Protein AF-A0A6B8MA06-F1 (afdb_monomer_lite)

Secondary structure (DSSP, 8-state):
---SEEEEEEEEE-TTS-EEEEEEEEETTS-EEEEEEEEE-TTS-EEEEEEESSSSSS-SEEEEEEE-TTS-EEEEEEEE-TTS-EEEEEEEEE-TTSSEEEEEEEEEEEEEEEEESSSEEEEEEEEEEEEEEEEEEEEE-TTS-EEEEEEEEESSTTSEEEEEEEEEE-TTSSEEEEEEEEEETTEEEEEEEEEEEEE-TTS-EEEEEEEE-S-----SSSS--SEEEEEEEEE-TTSSEEEEEEESSSSSS-SEEEEEEE-TTS-EEEEEEEE-TTS-EEEEEEEEE-TTS-EEEEEEESSSSSS--EEEEEEE-TTS-EEEEEEEE-TTSSEEEEEEEEE-TTSSEEEEEEESSSSSS--EEEEEEEEE-TTS-EEEEEEEEETTS-EEEEEEEEE-TTSSEEEEEEESSS--S--EEEEEEEEE-TTS-EEEEEEEE-TTS-EEEEEEEEE-TTSSEEEEEEESSSSSS-SEEEEEEE-TTS-EEEEEEETTS-EEEEEE-TTS-EEEEEETTS-EEEEEE-TTSS--EEEEEE-TT--EEEEEEE-B-TT-EEEEEEEESS-EEEEEEEHHHHHHHHHHHHHHHHHHHSSPPPHHHHHTGGGGB-TTT--B-HHHHHHHHHHSHHHHHHH-S--HHHHHHHHHHHHHSSPPPHHHHHHHHHHHHHTSS-HHHHHHHHHT-HHHHHH--PPP-BTTTSS-TTS--S--B--HHHHHHHHHHHHHHHHSSPPPHHHHHHHHHHHHTTS--HHHHHHHHHSPEEETTTTEEEPPHHHHHH-S--HHHHHHHHHHHHHSSPPPHHHHHHHHHHHHTTSS-HHHHHHHHHHSHHHHHHHHHHHSEEEE-SS-EEE--TT-EEEEESSS-EEE--TT-EEEEESS-TTSPPEEEE-SSEEEEE-TT-EEEEESSSEEEEE-TT-EEEEESSS-EEE-SS-EEEEEE-SSEEEESSS-EEEE-TT--EEE-SSS-EEE-

InterPro domains:
  IPR025282 Domain of unknown function DUF4214 [PF13946] (622-689)
  IPR025282 Domain of unknown function DUF4214 [PF13946] (776-836)
  IPR038255 Phycobilisome linker domain superfamily [G3DSA:1.10.3130.20] (574-691)
  IPR038255 Phycobilisome linker domain superfamily [G3DSA:1.10.3130.20] (710-843)

Radius of gyration: 33.97 Å; chains: 1; bounding box: 90×80×98 Å

Organism: NCBI:txid134

Foldseek 3Di:
DQDQKDWDWDWDQDPQRWIKIKIWIAGSVGQTQKIWIWTAGNVRQKIKIFIPHRSPPDTQKIWIWGQDPQRKIWIKIFGADPVRHGAKIWIWIAGNVRQKIKIFIWGWDWDWDFDPPVHTDTDIDIDTFRQKMWMWGWDADPQQKIWIKIWMAGTDPVHHTQKIWIWTAGNVRQKIKIFIFHDFPPDTDTKMWIWGWDQDPQQKIKIKIWMFGPDPDPDDDDADHRTQKMWIWIQDNVSFKIWIFIGQGRRPDTQKIKIWGADPQRKIKMKIWGFWLVRQTQKIKIWIAGNVSQWIKMWMDHRRPPDTFKIKIKGADPLQKIWMKIWGADPVRQTQKIWIWIAGNVRQKIKIFIGQRRQFAGQKIWIWGWDQDPQQKIWIKIFIAGSQQQTQKIKIWIADNVRFKIKIAIGRQRLFDTHKIWIWGWDQDSSQKIKIKIFIADPVRQGQKIWIWIAHNSRFKIKIFIGHLSPPDTQWIWIWGLRSLRWIWIWIAGPVRKIWIWIADNVRFKIWIAIPQQKIKIKGADPPPQRWIKIFIAGNVRHTAKIWTWDQDPQQWTQIWIDGPPDTDTATGHNVLLVVLLLLLQLLCQLQQVDGDDPVSSSHQCRQQDRSTRDGNLLVSNVVSCVDPQNCFAANDDFQLRLQQSSCCRQQVAGAALVRSLVSLVCCVVVVADSSNSSSCSSPRPNSVPPNDDRAQWPPVSGDPPDGHHTAHSRLVVQLLLQQLLCLLLQVDGDDPVSSVVRSCCRNVVVADSLRSLCQQQDFDADVVVGDTHGHVSCVRVNDDQQLVLQQSSCCSQQVDGDDPVSSVSSNVCCVVVSADSSSSSSSSSRHPNSSNNSSVPSFAEAEDELEEAEDDALHEYEYAYANYEYEYEANYGYEYENQFQPGHEYEYEYESEEYRYEARGHYEYEYEHYEYEYDAAHAYEYAEEQYEYRDELYEYEDPYYENAEYTYAQYEYEYDPPYDYHYDDDHYHYHD

Structure (mmCIF, N/CA/C/O backbone):
data_AF-A0A6B8MA06-F1
#
_entry.id   AF-A0A6B8MA06-F1
#
loop_
_atom_site.group_PDB
_atom_site.id
_atom_site.type_symbol
_atom_site.label_atom_id
_atom_site.label_alt_id
_atom_site.label_comp_id
_atom_site.label_asym_id
_atom_site.label_entity_id
_atom_site.label_seq_id
_atom_site.pdbx_PDB_ins_code
_atom_site.Cartn_x
_atom_site.Cartn_y
_atom_site.Cartn_z
_atom_site.occupancy
_atom_site.B_iso_or_equiv
_atom_site.auth_seq_id
_atom_site.auth_comp_id
_atom_site.auth_asym_id
_atom_site.auth_atom_id
_atom_site.pdbx_PD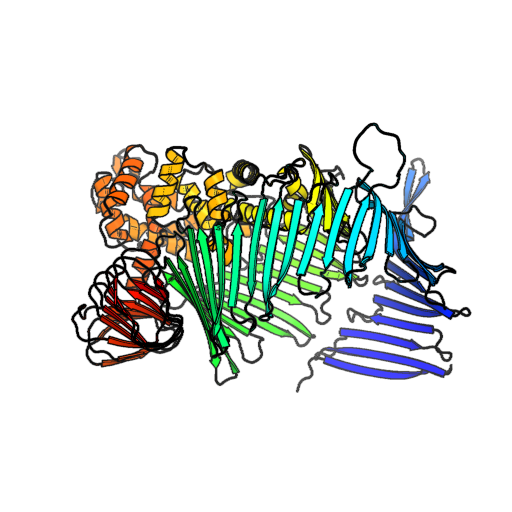B_model_num
ATOM 1 N N . MET A 1 1 ? -25.734 -9.879 -31.716 1.00 36.94 1 MET A N 1
ATOM 2 C CA . MET A 1 1 ? -24.297 -9.639 -31.509 1.00 36.94 1 MET A CA 1
ATOM 3 C C . MET A 1 1 ? -23.969 -8.418 -32.332 1.00 36.94 1 MET A C 1
ATOM 5 O O . MET A 1 1 ? -23.799 -8.545 -33.536 1.00 36.94 1 MET A O 1
ATOM 9 N N . GLU A 1 2 ? -24.054 -7.242 -31.720 1.00 45.06 2 GLU A N 1
ATOM 10 C CA . GLU A 1 2 ? -23.326 -6.086 -32.239 1.00 45.06 2 GLU A CA 1
ATOM 11 C C . GLU A 1 2 ? -21.873 -6.311 -31.821 1.00 45.06 2 GLU A C 1
ATOM 13 O O . GLU A 1 2 ? -21.611 -6.677 -30.675 1.00 45.06 2 GLU A O 1
ATOM 18 N N . TRP A 1 3 ? -20.967 -6.272 -32.791 1.00 53.50 3 TRP A N 1
ATOM 19 C CA . TRP A 1 3 ? -19.540 -6.449 -32.556 1.00 53.50 3 TRP A CA 1
ATOM 20 C C . TRP A 1 3 ? -18.981 -5.099 -32.104 1.00 53.50 3 TRP A C 1
ATOM 22 O O . TRP A 1 3 ? -19.229 -4.102 -32.777 1.00 53.50 3 TRP A O 1
ATOM 32 N N . ASP A 1 4 ? -18.268 -5.066 -30.979 1.00 67.19 4 ASP A N 1
ATOM 33 C CA . ASP A 1 4 ? -17.640 -3.847 -30.436 1.00 67.19 4 ASP A CA 1
ATOM 34 C C . ASP A 1 4 ? -16.501 -3.347 -31.352 1.00 67.19 4 ASP A C 1
ATOM 36 O O . ASP A 1 4 ? -16.313 -2.154 -31.585 1.00 67.19 4 ASP A O 1
ATOM 40 N N . THR A 1 5 ? -15.810 -4.288 -32.000 1.00 79.88 5 THR A N 1
ATOM 41 C CA . THR A 1 5 ? -14.768 -4.023 -32.992 1.00 79.88 5 THR A CA 1
ATOM 42 C C . THR A 1 5 ? -14.942 -4.894 -34.231 1.00 79.88 5 THR A C 1
ATOM 44 O O . THR A 1 5 ? -15.404 -6.036 -34.168 1.00 79.88 5 THR A O 1
ATOM 47 N N . THR A 1 6 ? -14.567 -4.351 -35.389 1.00 87.19 6 THR A N 1
ATOM 48 C CA . THR A 1 6 ? -14.429 -5.109 -36.637 1.00 87.19 6 THR A CA 1
ATOM 49 C C . THR A 1 6 ? -13.003 -4.983 -37.151 1.00 87.19 6 THR A C 1
ATOM 51 O O . THR A 1 6 ? -12.577 -3.901 -37.546 1.00 87.19 6 THR A O 1
ATOM 54 N N . THR A 1 7 ? -12.294 -6.108 -37.206 1.00 91.62 7 THR A N 1
ATOM 55 C CA . THR A 1 7 ? -10.965 -6.197 -37.816 1.00 91.62 7 THR A CA 1
ATOM 56 C C . THR A 1 7 ? -11.088 -6.576 -39.283 1.00 91.62 7 THR A C 1
ATOM 58 O O . THR A 1 7 ? -11.704 -7.587 -39.638 1.00 91.62 7 THR A O 1
ATOM 61 N N . THR A 1 8 ? -10.454 -5.800 -40.153 1.00 93.19 8 THR A N 1
ATOM 62 C CA . THR A 1 8 ? -10.209 -6.185 -41.544 1.00 93.19 8 THR A CA 1
ATOM 63 C C . THR A 1 8 ? -8.740 -6.535 -41.717 1.00 93.19 8 THR A C 1
ATOM 65 O O . THR A 1 8 ? -7.876 -5.743 -41.368 1.00 93.19 8 THR A O 1
ATOM 68 N N . ASP A 1 9 ? -8.455 -7.724 -42.250 1.00 96.06 9 ASP A N 1
ATOM 69 C CA . ASP A 1 9 ? -7.098 -8.187 -42.550 1.00 96.06 9 ASP A CA 1
ATOM 70 C C . ASP A 1 9 ? -7.011 -8.529 -44.036 1.00 96.06 9 ASP A C 1
ATOM 72 O O . ASP A 1 9 ? -7.582 -9.513 -44.516 1.00 96.06 9 ASP A O 1
ATOM 76 N N . VAL A 1 10 ? -6.345 -7.659 -44.788 1.00 96.19 10 VAL A N 1
ATOM 77 C CA . VAL A 1 10 ? -6.237 -7.752 -46.240 1.00 96.19 10 VAL A CA 1
ATOM 78 C C . VAL A 1 10 ? -4.785 -7.977 -46.614 1.00 96.19 10 VAL A C 1
ATOM 80 O O . VAL A 1 10 ? -3.941 -7.109 -46.410 1.00 96.19 10 VAL A O 1
ATOM 83 N N . SER A 1 11 ? -4.505 -9.125 -47.225 1.00 94.50 11 SER A N 1
ATOM 84 C CA . SER A 1 11 ? -3.195 -9.439 -47.796 1.00 94.50 11 SER A CA 1
ATOM 85 C C . SER A 1 11 ? -3.230 -9.353 -49.320 1.00 94.50 11 SER A C 1
ATOM 87 O O . SER A 1 11 ? -4.071 -9.977 -49.970 1.00 94.50 11 SER A O 1
ATOM 89 N N . THR A 1 12 ? -2.297 -8.608 -49.903 1.00 95.06 12 THR A N 1
ATOM 90 C CA . THR A 1 12 ? -2.097 -8.480 -51.348 1.00 95.06 12 THR A CA 1
ATOM 91 C C . THR A 1 12 ? -0.685 -8.920 -51.725 1.00 95.06 12 THR A C 1
ATOM 93 O O . THR A 1 12 ? 0.280 -8.666 -51.006 1.00 95.06 12 THR A O 1
ATOM 96 N N . LEU A 1 13 ? -0.556 -9.620 -52.854 1.00 92.56 13 LEU A N 1
ATOM 97 C CA . LEU A 1 13 ? 0.744 -9.962 -53.428 1.00 92.56 13 LEU A CA 1
ATOM 98 C C . LEU A 1 13 ? 1.214 -8.802 -54.312 1.00 92.56 13 LEU A C 1
ATOM 100 O O . LEU A 1 13 ? 0.483 -8.353 -55.198 1.00 92.56 13 LEU A O 1
ATOM 104 N N . ASN A 1 14 ? 2.432 -8.337 -54.076 1.00 88.94 14 ASN A N 1
ATOM 105 C CA . ASN A 1 14 ? 3.042 -7.237 -54.805 1.00 88.94 14 ASN A CA 1
ATOM 106 C C . ASN A 1 14 ? 3.647 -7.732 -56.132 1.00 88.94 14 ASN A C 1
ATOM 108 O O . ASN A 1 14 ? 3.963 -8.911 -56.306 1.00 88.94 14 ASN A O 1
ATOM 112 N N . ALA A 1 15 ? 3.832 -6.821 -57.091 1.00 85.19 15 ALA A N 1
ATOM 113 C CA . ALA A 1 15 ? 4.359 -7.157 -58.419 1.00 85.19 15 ALA A CA 1
ATOM 114 C C . ALA A 1 15 ? 5.816 -7.666 -58.402 1.00 85.19 15 ALA A C 1
ATOM 116 O O . ALA A 1 15 ? 6.243 -8.341 -59.337 1.00 85.19 15 ALA A O 1
ATOM 117 N N . ASP A 1 16 ? 6.569 -7.353 -57.348 1.00 86.44 16 ASP A N 1
ATOM 118 C CA . ASP A 1 16 ? 7.943 -7.800 -57.099 1.00 86.44 16 ASP A CA 1
ATOM 119 C C . ASP A 1 16 ? 8.020 -9.188 -56.427 1.00 86.44 16 ASP A C 1
ATOM 121 O O . ASP A 1 16 ? 9.112 -9.672 -56.137 1.00 86.44 16 ASP A O 1
ATOM 125 N N . GLY A 1 17 ? 6.876 -9.835 -56.175 1.00 86.25 17 GLY A N 1
ATOM 126 C CA . GLY A 1 17 ? 6.787 -11.096 -55.437 1.00 86.25 17 GLY A CA 1
ATOM 127 C C . GLY A 1 17 ? 6.759 -10.936 -53.912 1.00 86.25 17 GLY A C 1
ATOM 128 O O . GLY A 1 17 ? 6.703 -11.946 -53.211 1.00 86.25 17 GLY A O 1
ATOM 129 N N . GLY A 1 18 ? 6.787 -9.700 -53.398 1.00 92.69 18 GLY A N 1
ATOM 130 C CA . GLY A 1 18 ? 6.571 -9.375 -51.988 1.00 92.69 18 GLY A CA 1
ATOM 131 C C . GLY A 1 18 ? 5.094 -9.419 -51.592 1.00 92.69 18 GLY A C 1
ATOM 132 O O . GLY A 1 18 ? 4.229 -9.740 -52.407 1.00 92.69 18 GLY A O 1
ATOM 133 N N . ALA A 1 19 ? 4.779 -9.074 -50.345 1.00 95.44 19 ALA A N 1
ATOM 134 C CA . ALA A 1 19 ? 3.404 -9.053 -49.847 1.00 95.44 19 ALA A CA 1
ATOM 135 C C . ALA A 1 19 ? 3.121 -7.807 -49.006 1.00 95.44 19 ALA A C 1
ATOM 137 O O . ALA A 1 19 ? 3.963 -7.385 -48.218 1.00 95.44 19 ALA A O 1
ATOM 138 N N . THR A 1 20 ? 1.921 -7.250 -49.143 1.00 96.31 20 THR A N 1
ATOM 139 C CA . THR A 1 20 ? 1.416 -6.168 -48.294 1.00 96.31 20 THR A CA 1
ATOM 140 C C . THR A 1 20 ? 0.226 -6.682 -47.501 1.00 96.31 20 THR A C 1
ATOM 142 O O . THR A 1 20 ? -0.743 -7.164 -48.080 1.00 96.31 20 THR A O 1
ATOM 145 N N . ARG A 1 21 ? 0.279 -6.577 -46.178 1.00 97.12 21 ARG A N 1
ATOM 146 C CA . ARG A 1 21 ? -0.815 -6.889 -45.262 1.00 97.12 21 ARG A CA 1
ATOM 147 C C . ARG A 1 21 ? -1.299 -5.595 -44.624 1.00 97.12 21 ARG A C 1
ATOM 149 O O . ARG A 1 21 ? -0.511 -4.884 -44.014 1.00 97.12 21 ARG A O 1
ATOM 156 N N . THR A 1 22 ? -2.575 -5.275 -44.784 1.00 96.75 22 THR A N 1
ATOM 157 C CA . THR A 1 22 ? -3.234 -4.162 -44.096 1.00 96.75 22 THR A CA 1
ATOM 158 C C . THR A 1 22 ? -4.194 -4.739 -43.077 1.00 96.75 22 THR A C 1
ATOM 160 O O . THR A 1 22 ? -5.144 -5.421 -43.456 1.00 96.75 22 THR A O 1
ATOM 163 N N . VAL A 1 23 ? -3.936 -4.450 -41.809 1.00 96.38 23 VAL A N 1
ATOM 164 C CA . VAL A 1 23 ? -4.863 -4.701 -40.713 1.00 96.38 23 VAL A CA 1
ATOM 165 C C . VAL A 1 23 ? -5.478 -3.360 -40.329 1.00 96.38 23 VAL A C 1
ATOM 167 O O . VAL A 1 23 ? -4.759 -2.374 -40.172 1.00 96.38 23 VAL A O 1
ATOM 170 N N . SER A 1 24 ? -6.800 -3.279 -40.272 1.00 94.00 24 SER A N 1
ATOM 171 C CA . SER A 1 24 ? -7.509 -2.083 -39.811 1.00 94.00 24 SER A CA 1
ATOM 172 C C . SER A 1 24 ? -8.614 -2.491 -38.866 1.00 94.00 24 SER A C 1
ATOM 174 O O . SER A 1 24 ? -9.463 -3.310 -39.235 1.00 94.00 24 SER A O 1
ATOM 176 N N . ASP A 1 25 ? -8.597 -1.886 -37.690 1.00 91.19 25 ASP A N 1
ATOM 177 C CA . ASP A 1 25 ? -9.588 -2.077 -36.652 1.00 91.19 25 ASP A CA 1
ATOM 178 C C . ASP A 1 25 ? -10.519 -0.868 -36.639 1.00 91.19 25 ASP A C 1
ATOM 180 O O . ASP A 1 25 ? -10.086 0.281 -36.547 1.00 91.19 25 ASP A O 1
ATOM 184 N N . VAL A 1 26 ? -11.818 -1.120 -36.788 1.00 90.19 26 VAL A N 1
ATOM 185 C CA . VAL A 1 26 ? -12.852 -0.083 -36.705 1.00 90.19 26 VAL A CA 1
ATOM 186 C C . VAL A 1 26 ? -13.765 -0.347 -35.518 1.00 90.19 26 VAL A C 1
ATOM 188 O O . VAL A 1 26 ? -14.083 -1.500 -35.205 1.00 90.19 26 VAL A O 1
ATOM 191 N N . ASN A 1 27 ? -14.198 0.729 -34.871 1.00 85.25 27 ASN A N 1
ATOM 192 C CA . ASN A 1 27 ? -15.174 0.672 -33.786 1.00 85.25 27 ASN A CA 1
ATOM 193 C C . ASN A 1 27 ? -16.563 0.292 -34.324 1.00 85.25 27 ASN A C 1
ATOM 195 O O . ASN A 1 27 ? -16.817 0.359 -35.532 1.00 85.25 27 ASN A O 1
ATOM 199 N N . ALA A 1 28 ? -17.496 -0.054 -33.435 1.00 83.94 28 ALA A N 1
ATOM 200 C CA . ALA A 1 28 ? -18.877 -0.377 -33.803 1.00 83.94 28 ALA A CA 1
ATOM 201 C C . ALA A 1 28 ? -19.575 0.745 -34.603 1.00 83.94 28 ALA A C 1
ATOM 203 O O . ALA A 1 28 ? -20.394 0.472 -35.483 1.00 83.94 28 ALA A O 1
ATOM 204 N N . ASN A 1 29 ? -19.221 2.010 -34.348 1.00 84.06 29 ASN A N 1
ATOM 205 C CA . ASN A 1 29 ? -19.712 3.175 -35.096 1.00 84.06 29 ASN A CA 1
ATOM 206 C C . ASN A 1 29 ? -19.049 3.377 -36.484 1.00 84.06 29 ASN A C 1
ATOM 208 O O . ASN A 1 29 ? -19.443 4.285 -37.220 1.00 84.06 29 ASN A O 1
ATOM 212 N N . GLY A 1 30 ? -18.058 2.556 -36.846 1.00 84.56 30 GLY A N 1
ATOM 213 C CA . GLY A 1 30 ? -17.331 2.594 -38.116 1.00 84.56 30 GLY A CA 1
ATOM 214 C C . GLY A 1 30 ? -16.143 3.561 -38.181 1.00 84.56 30 GLY A C 1
ATOM 215 O O . GLY A 1 30 ? -15.519 3.646 -39.240 1.00 84.56 30 GLY A O 1
ATOM 216 N N . SER A 1 31 ? -15.811 4.286 -37.107 1.00 86.38 31 SER A N 1
ATOM 217 C CA . SER A 1 31 ? -14.583 5.090 -37.059 1.00 86.38 31 SER A CA 1
ATOM 218 C C . SER A 1 31 ? -13.348 4.188 -36.993 1.00 86.38 31 SER A C 1
ATOM 220 O O . SER A 1 31 ? -13.395 3.110 -36.397 1.00 86.38 31 SER A O 1
ATOM 222 N N . LEU A 1 32 ? -12.239 4.627 -37.595 1.00 88.12 32 LEU A N 1
ATOM 223 C CA . LEU A 1 32 ? -10.964 3.919 -37.500 1.00 88.12 32 LEU A CA 1
ATOM 224 C C . LEU A 1 32 ? -10.414 4.051 -36.076 1.00 88.12 32 LEU A C 1
ATOM 226 O O . LEU A 1 32 ? -10.444 5.141 -35.511 1.00 88.12 32 LEU A O 1
ATOM 230 N N . ARG A 1 33 ? -9.972 2.934 -35.500 1.00 87.94 33 ARG A N 1
ATOM 231 C CA . ARG A 1 33 ? -9.341 2.875 -34.178 1.00 87.94 33 ARG A CA 1
ATOM 232 C C . ARG A 1 33 ? -7.829 2.862 -34.311 1.00 87.94 33 ARG A C 1
ATOM 234 O O . ARG A 1 33 ? -7.155 3.645 -33.659 1.00 87.94 33 ARG A O 1
ATOM 241 N N . ASP A 1 34 ? -7.339 1.984 -35.175 1.00 90.12 34 ASP A N 1
ATOM 242 C CA . ASP A 1 34 ? -5.947 1.914 -35.579 1.00 90.12 34 ASP A CA 1
ATOM 243 C C . ASP A 1 34 ? -5.826 1.162 -36.909 1.00 90.12 34 ASP A C 1
ATOM 245 O O . ASP A 1 34 ? -6.739 0.463 -37.378 1.00 90.12 34 ASP A O 1
ATOM 249 N N . LYS A 1 35 ? -4.680 1.339 -37.556 1.00 93.44 35 LYS A N 1
ATOM 250 C CA . LYS A 1 35 ? -4.341 0.653 -38.791 1.00 93.44 35 LYS A CA 1
ATOM 251 C C . LYS A 1 35 ? -2.857 0.362 -38.846 1.00 93.44 35 LYS A C 1
ATOM 253 O O . LYS A 1 35 ? -2.019 1.247 -38.713 1.00 93.44 35 LYS A O 1
ATOM 258 N N . THR A 1 36 ? -2.532 -0.884 -39.168 1.00 96.00 36 THR A N 1
ATOM 259 C CA . THR A 1 36 ? -1.164 -1.327 -39.429 1.00 96.00 36 THR A CA 1
ATOM 260 C C . THR A 1 36 ? -1.034 -1.806 -40.871 1.00 96.00 36 THR A C 1
ATOM 262 O O . THR A 1 36 ? -1.755 -2.697 -41.320 1.00 96.00 36 THR A O 1
ATOM 265 N N . VAL A 1 37 ? -0.080 -1.243 -41.608 1.00 97.25 37 VAL A N 1
ATOM 266 C CA . VAL A 1 37 ? 0.283 -1.676 -42.961 1.00 97.25 37 VAL A CA 1
ATOM 267 C C . VAL A 1 37 ? 1.681 -2.274 -42.926 1.00 97.25 37 VAL A C 1
ATOM 269 O O . VAL A 1 37 ? 2.661 -1.553 -42.771 1.00 97.25 37 VAL A O 1
ATOM 272 N N . THR A 1 38 ? 1.786 -3.587 -43.107 1.00 97.31 38 THR A N 1
ATOM 273 C CA . THR A 1 38 ? 3.054 -4.319 -43.180 1.00 97.31 38 THR A CA 1
ATOM 274 C C . THR A 1 38 ? 3.361 -4.691 -44.625 1.00 97.31 38 THR A C 1
ATOM 276 O O . THR A 1 38 ? 2.607 -5.425 -45.254 1.00 97.31 38 THR A O 1
ATOM 279 N N . THR A 1 39 ? 4.486 -4.230 -45.154 1.00 96.88 39 THR A N 1
ATOM 280 C CA . THR A 1 39 ? 4.976 -4.548 -46.499 1.00 96.88 39 THR A CA 1
ATOM 281 C C . THR A 1 39 ? 6.279 -5.327 -46.398 1.00 96.88 39 THR A C 1
ATOM 283 O O . THR A 1 39 ? 7.261 -4.814 -45.873 1.00 96.88 39 THR A O 1
ATOM 286 N N . VAL A 1 40 ? 6.304 -6.548 -46.926 1.00 96.44 40 VAL A N 1
ATOM 287 C CA . VAL A 1 40 ? 7.491 -7.409 -47.004 1.00 96.44 40 VAL A CA 1
ATOM 288 C C . VAL A 1 40 ? 7.971 -7.460 -48.452 1.00 96.44 40 VAL A C 1
ATOM 290 O O . VAL A 1 40 ? 7.182 -7.745 -49.356 1.00 96.44 40 VAL A O 1
ATOM 293 N N . SER A 1 41 ? 9.257 -7.201 -48.682 1.00 95.12 41 SER A N 1
ATOM 294 C CA . SER A 1 41 ? 9.878 -7.273 -50.010 1.00 95.12 41 SER A CA 1
ATOM 295 C C . SER A 1 41 ? 9.882 -8.699 -50.579 1.00 95.12 41 SER A C 1
ATOM 297 O O . SER A 1 41 ? 9.864 -9.684 -49.837 1.00 95.12 41 SER A O 1
ATOM 299 N N . GLY A 1 42 ? 9.950 -8.841 -51.909 1.00 91.50 42 GLY A N 1
ATOM 300 C CA . GLY A 1 42 ? 9.971 -10.160 -52.569 1.00 91.50 42 GLY A CA 1
ATOM 301 C C . GLY A 1 42 ? 11.145 -11.065 -52.172 1.00 91.50 42 GLY A C 1
ATOM 302 O O . GLY A 1 42 ? 11.010 -12.288 -52.156 1.00 91.50 42 GLY A O 1
ATOM 303 N N . ASP A 1 43 ? 12.278 -10.478 -51.781 1.00 91.75 43 ASP A N 1
ATOM 304 C CA . ASP A 1 43 ? 13.448 -11.192 -51.251 1.00 91.75 43 ASP A CA 1
ATOM 305 C C . ASP A 1 43 ? 13.389 -11.444 -49.731 1.00 91.75 43 ASP A C 1
ATOM 307 O O . ASP A 1 43 ? 14.274 -12.107 -49.189 1.00 91.75 43 ASP A O 1
ATOM 311 N N . ARG A 1 44 ? 12.342 -10.948 -49.051 1.00 92.12 44 ARG A N 1
ATOM 312 C CA . ARG A 1 44 ? 12.112 -11.014 -47.596 1.00 92.12 44 ARG A CA 1
ATOM 313 C C . ARG A 1 44 ? 13.203 -10.358 -46.746 1.00 92.12 44 ARG A C 1
ATOM 315 O O . ARG A 1 44 ? 13.329 -10.678 -45.566 1.00 92.12 44 ARG A O 1
ATOM 322 N N . ARG A 1 45 ? 13.996 -9.454 -47.329 1.00 93.94 45 ARG A N 1
ATOM 323 C CA . ARG A 1 45 ? 15.082 -8.745 -46.635 1.00 93.94 45 ARG A CA 1
ATOM 324 C C . ARG A 1 45 ? 14.662 -7.400 -46.057 1.00 93.94 45 ARG A C 1
ATOM 326 O O . ARG A 1 45 ? 15.401 -6.870 -45.239 1.00 93.94 45 ARG A O 1
ATOM 333 N N . LEU A 1 46 ? 13.525 -6.843 -46.468 1.00 96.25 46 LEU A N 1
ATOM 334 C CA . LEU A 1 46 ? 12.979 -5.600 -45.932 1.00 96.25 46 LEU A CA 1
ATOM 335 C C . LEU A 1 46 ? 11.521 -5.811 -45.531 1.00 96.25 46 LEU A C 1
ATOM 337 O O . LEU A 1 46 ? 10.697 -6.223 -46.349 1.00 96.25 46 LEU A O 1
ATOM 341 N N . THR A 1 47 ? 11.210 -5.475 -44.286 1.00 97.50 47 THR A N 1
ATOM 342 C CA . THR A 1 47 ? 9.843 -5.345 -43.789 1.00 97.50 47 THR A CA 1
ATOM 343 C C . THR A 1 47 ? 9.623 -3.897 -43.385 1.00 97.50 47 THR A C 1
ATOM 345 O O . THR A 1 47 ? 10.334 -3.387 -42.530 1.00 97.50 47 THR A O 1
ATOM 348 N N . MET A 1 48 ? 8.658 -3.228 -44.008 1.00 97.12 48 MET A N 1
ATOM 349 C CA . MET A 1 48 ? 8.202 -1.897 -43.608 1.00 97.12 48 MET A CA 1
ATOM 350 C C . MET A 1 48 ? 6.858 -2.026 -42.911 1.00 97.12 48 MET A C 1
ATOM 352 O O . MET A 1 48 ? 5.963 -2.693 -43.425 1.00 97.12 48 MET A O 1
ATOM 356 N N . ILE A 1 49 ? 6.696 -1.376 -41.773 1.00 97.12 49 ILE A N 1
ATOM 357 C CA . ILE A 1 49 ? 5.457 -1.334 -41.011 1.00 97.12 49 ILE A CA 1
ATOM 358 C C . ILE A 1 49 ? 5.096 0.137 -40.841 1.00 97.12 49 ILE A C 1
ATOM 360 O O . ILE A 1 49 ? 5.912 0.923 -40.384 1.00 97.12 49 ILE A O 1
ATOM 364 N N . ALA A 1 50 ? 3.892 0.527 -41.231 1.00 96.00 50 ALA A N 1
ATOM 365 C CA . ALA A 1 50 ? 3.342 1.846 -40.952 1.00 96.00 50 ALA A CA 1
ATOM 366 C C . ALA A 1 50 ? 2.144 1.684 -40.021 1.00 96.00 50 ALA A C 1
ATOM 368 O O . ALA A 1 50 ? 1.301 0.817 -40.267 1.00 96.00 50 ALA A O 1
ATOM 369 N N . ARG A 1 51 ? 2.093 2.481 -38.956 1.00 92.62 51 ARG A N 1
ATOM 370 C CA . ARG A 1 51 ? 1.044 2.434 -37.941 1.00 92.62 51 ARG A CA 1
ATOM 371 C C . ARG A 1 51 ? 0.387 3.800 -37.831 1.00 92.62 51 ARG A C 1
ATOM 373 O O . ARG A 1 51 ? 1.069 4.788 -37.583 1.00 92.62 51 ARG A O 1
ATOM 380 N N . ASP A 1 52 ? -0.916 3.809 -38.026 1.00 90.69 52 ASP A N 1
ATOM 381 C CA . ASP A 1 52 ? -1.844 4.853 -37.607 1.00 90.69 52 ASP A CA 1
ATOM 382 C C . ASP A 1 52 ? -2.438 4.348 -36.292 1.00 90.69 52 ASP A C 1
ATOM 384 O O . ASP A 1 52 ? -3.176 3.362 -36.284 1.00 90.69 52 ASP A O 1
ATOM 388 N N . VAL A 1 53 ? -1.973 4.897 -35.179 1.00 84.81 53 VAL A N 1
ATOM 389 C CA . VAL A 1 53 ? -2.236 4.392 -33.831 1.00 84.81 53 VAL A CA 1
ATOM 390 C C . VAL A 1 53 ? -3.399 5.134 -33.175 1.00 84.81 53 VAL A C 1
ATOM 392 O O . VAL A 1 53 ? -4.037 4.584 -32.276 1.00 84.81 53 VAL A O 1
ATOM 395 N N . ASP A 1 54 ? -3.686 6.362 -33.602 1.00 81.38 54 ASP A N 1
ATOM 396 C CA . ASP A 1 54 ? -4.823 7.157 -33.131 1.00 81.38 54 ASP A CA 1
ATOM 397 C C . ASP A 1 54 ? -6.045 7.132 -34.074 1.00 81.38 54 ASP A C 1
ATOM 399 O O . ASP A 1 54 ? -7.100 7.675 -33.733 1.00 81.38 54 ASP A O 1
ATOM 403 N N . GLY A 1 55 ? -5.932 6.475 -35.231 1.00 84.81 55 GLY A N 1
ATOM 404 C CA . GLY A 1 55 ? -7.005 6.320 -36.208 1.00 84.81 55 GLY A CA 1
ATOM 405 C C . GLY A 1 55 ? -7.285 7.590 -37.016 1.00 84.81 55 GLY A C 1
ATOM 406 O O . GLY A 1 55 ? -8.323 7.668 -37.688 1.00 84.81 55 GLY A O 1
ATOM 407 N N . ASN A 1 56 ? -6.405 8.597 -36.968 1.00 83.88 56 ASN A N 1
ATOM 408 C CA . ASN A 1 56 ? -6.584 9.874 -37.662 1.00 83.88 56 ASN A CA 1
ATOM 409 C C . ASN A 1 56 ? -6.351 9.775 -39.188 1.00 83.88 56 ASN A C 1
ATOM 411 O O . ASN A 1 56 ? -6.634 10.725 -39.928 1.00 83.88 56 ASN A O 1
ATOM 415 N N . GLY A 1 57 ? -5.880 8.623 -39.678 1.00 85.50 57 GLY A N 1
ATOM 416 C CA . GLY A 1 57 ? -5.616 8.339 -41.087 1.00 85.50 57 GLY A CA 1
ATOM 417 C C . GLY A 1 57 ? -4.205 8.700 -41.564 1.00 85.50 57 GLY A C 1
ATOM 418 O O . GLY A 1 57 ? -3.873 8.412 -42.721 1.00 85.50 57 GLY A O 1
ATOM 419 N N . ALA A 1 58 ? -3.384 9.322 -40.721 1.00 87.62 58 ALA A N 1
ATOM 420 C CA . ALA A 1 58 ? -1.960 9.548 -40.923 1.00 87.62 58 ALA A CA 1
ATOM 421 C C . ALA A 1 58 ? -1.146 8.471 -40.193 1.00 87.62 58 ALA A C 1
ATOM 423 O O . ALA A 1 58 ? -1.606 7.837 -39.255 1.00 87.62 58 ALA A O 1
ATOM 424 N N . ASN A 1 59 ? 0.085 8.237 -40.648 1.00 89.56 59 ASN A N 1
ATOM 425 C CA . ASN A 1 59 ? 0.974 7.336 -39.924 1.00 89.56 59 ASN A CA 1
ATOM 426 C C . ASN A 1 59 ? 1.581 8.098 -38.742 1.00 89.56 59 ASN A C 1
ATOM 428 O O . ASN A 1 59 ? 2.253 9.106 -38.956 1.00 89.56 59 ASN A O 1
ATOM 432 N N . ASP A 1 60 ? 1.418 7.569 -37.540 1.00 89.00 60 ASP A N 1
ATOM 433 C CA . ASP A 1 60 ? 2.079 8.041 -36.322 1.00 89.00 60 ASP A CA 1
ATOM 434 C C . ASP A 1 60 ? 3.485 7.459 -36.190 1.00 89.00 60 ASP A C 1
ATOM 436 O O . ASP A 1 60 ? 4.400 8.086 -35.658 1.00 89.00 60 ASP A O 1
ATOM 440 N N . GLN A 1 61 ? 3.675 6.244 -36.706 1.00 92.69 61 GLN A N 1
ATOM 441 C CA . GLN A 1 61 ? 4.939 5.533 -36.633 1.00 92.69 61 GLN A CA 1
ATOM 442 C C . GLN A 1 61 ? 5.213 4.768 -37.923 1.00 92.69 61 GLN A C 1
ATOM 444 O O . GLN A 1 61 ? 4.325 4.170 -38.537 1.00 92.69 61 GLN A O 1
ATOM 449 N N . THR A 1 62 ? 6.481 4.733 -38.311 1.00 95.19 62 THR A N 1
ATOM 450 C CA . THR A 1 62 ? 6.988 3.813 -39.329 1.00 95.19 62 THR A CA 1
ATOM 451 C C . THR A 1 62 ? 8.151 3.011 -38.773 1.00 95.19 62 THR A C 1
ATOM 453 O O . THR A 1 62 ? 9.038 3.578 -38.147 1.00 95.19 62 THR A O 1
ATOM 456 N N . GLU A 1 63 ? 8.182 1.719 -39.044 1.00 96.44 63 GLU A N 1
ATOM 457 C CA . GLU A 1 63 ? 9.237 0.789 -38.665 1.00 96.44 63 GLU A CA 1
ATOM 458 C C . GLU A 1 63 ? 9.785 0.123 -39.933 1.00 96.44 63 GLU A C 1
ATOM 460 O O . GLU A 1 63 ? 9.028 -0.269 -40.822 1.00 96.44 63 GLU A O 1
ATOM 465 N N . ALA A 1 64 ? 11.103 0.028 -40.057 1.00 97.69 64 ALA A N 1
ATOM 466 C CA . ALA A 1 64 ? 11.770 -0.622 -41.175 1.00 97.69 64 ALA A CA 1
ATOM 467 C C . ALA A 1 64 ? 12.800 -1.619 -40.646 1.00 97.69 64 ALA A C 1
ATOM 469 O O . ALA A 1 64 ? 13.853 -1.217 -40.158 1.00 97.69 64 ALA A O 1
ATOM 470 N N . VAL A 1 65 ? 12.504 -2.910 -40.794 1.00 97.56 65 VAL A N 1
ATOM 471 C CA . VAL A 1 65 ? 13.386 -4.017 -40.413 1.00 97.56 65 VAL A CA 1
ATOM 472 C C . VAL A 1 65 ? 14.089 -4.539 -41.659 1.00 97.56 65 VAL A C 1
ATOM 474 O O . VAL A 1 65 ? 13.454 -5.094 -42.562 1.00 97.56 65 VAL A O 1
ATOM 477 N N . GLN A 1 66 ? 15.403 -4.353 -41.725 1.00 97.56 66 GLN A N 1
ATOM 478 C CA . GLN A 1 66 ? 16.234 -4.675 -42.877 1.00 97.56 66 GLN A CA 1
ATOM 479 C C . GLN A 1 66 ? 17.328 -5.690 -42.531 1.00 97.56 66 GLN A C 1
ATOM 481 O O . GLN A 1 66 ? 18.161 -5.441 -41.667 1.00 97.56 66 GLN A O 1
ATOM 486 N N . ILE A 1 67 ? 17.397 -6.787 -43.285 1.00 96.44 67 ILE A N 1
ATOM 487 C CA . ILE A 1 67 ? 18.500 -7.754 -43.246 1.00 96.44 67 ILE A CA 1
ATOM 488 C C . ILE A 1 67 ? 19.579 -7.316 -44.249 1.00 96.44 67 ILE A C 1
ATOM 490 O O . ILE A 1 67 ? 19.370 -7.319 -45.470 1.00 96.44 67 ILE A O 1
ATOM 494 N N . GLN A 1 68 ? 20.755 -6.964 -43.742 1.00 94.75 68 GLN A N 1
ATOM 495 C CA . GLN A 1 68 ? 21.933 -6.508 -44.482 1.00 94.75 68 GLN A CA 1
ATOM 496 C C . GLN A 1 68 ? 22.713 -7.669 -45.111 1.00 94.75 68 GLN A C 1
ATOM 498 O O . GLN A 1 68 ? 22.512 -8.844 -44.787 1.00 94.75 68 GLN A O 1
ATOM 503 N N . ALA A 1 69 ? 23.544 -7.373 -46.116 1.00 92.25 69 ALA A N 1
ATOM 504 C CA . ALA A 1 69 ? 24.225 -8.393 -46.929 1.00 92.25 69 ALA A CA 1
ATOM 505 C C . ALA A 1 69 ? 25.166 -9.300 -46.116 1.00 92.25 69 ALA A C 1
ATOM 507 O O . ALA A 1 69 ? 25.364 -10.456 -46.485 1.00 92.25 69 ALA A O 1
ATOM 508 N N . ASP A 1 70 ? 25.700 -8.779 -45.016 1.00 91.31 70 ASP A N 1
ATOM 509 C CA . ASP A 1 70 ? 26.534 -9.467 -44.025 1.00 91.31 70 ASP A CA 1
ATOM 510 C C . ASP A 1 70 ? 25.728 -10.280 -42.991 1.00 91.31 70 ASP A C 1
ATOM 512 O O . ASP A 1 70 ? 26.317 -10.956 -42.152 1.00 91.31 70 ASP A O 1
ATOM 516 N N . GLY A 1 71 ? 24.394 -10.251 -43.066 1.00 92.94 71 GLY A N 1
ATOM 517 C CA . GLY A 1 71 ? 23.489 -10.930 -42.141 1.00 92.94 71 GLY A CA 1
ATOM 518 C C . GLY A 1 71 ? 23.041 -10.079 -40.952 1.00 92.94 71 GLY A C 1
ATOM 519 O O . GLY A 1 71 ? 22.164 -10.530 -40.219 1.00 92.94 71 GLY A O 1
ATOM 520 N N . ALA A 1 72 ? 23.576 -8.866 -40.767 1.00 96.75 72 ALA A N 1
ATOM 521 C CA . ALA A 1 72 ? 23.125 -7.964 -39.710 1.00 96.75 72 ALA A CA 1
ATOM 522 C C . ALA A 1 72 ? 21.667 -7.530 -39.929 1.00 96.75 72 ALA A C 1
ATOM 524 O O . ALA A 1 72 ? 21.208 -7.412 -41.066 1.00 96.75 72 ALA A O 1
ATOM 525 N N . THR A 1 73 ? 20.933 -7.266 -38.852 1.00 97.81 73 THR A N 1
ATOM 526 C CA . THR A 1 73 ? 19.554 -6.760 -38.912 1.00 97.81 73 THR A CA 1
ATOM 527 C C . THR A 1 73 ? 19.513 -5.331 -38.393 1.00 97.81 73 THR A C 1
ATOM 529 O O . THR A 1 73 ? 19.960 -5.082 -37.279 1.00 97.81 73 THR A O 1
ATOM 532 N N . VAL A 1 74 ? 18.990 -4.401 -39.193 1.00 98.00 74 VAL A N 1
ATOM 533 C CA . VAL A 1 74 ? 18.762 -3.000 -38.819 1.00 98.00 74 VAL A CA 1
ATOM 534 C C . VAL A 1 74 ? 17.262 -2.775 -38.687 1.00 98.00 74 VAL A C 1
ATOM 536 O O . VAL A 1 74 ? 16.546 -2.863 -39.680 1.00 98.00 74 VAL A O 1
ATOM 539 N N . ASP A 1 75 ? 16.796 -2.476 -37.485 1.00 97.38 75 ASP A N 1
ATOM 540 C CA . ASP A 1 75 ? 15.433 -2.053 -37.184 1.00 97.38 75 ASP A CA 1
ATOM 541 C C . ASP A 1 75 ? 15.409 -0.537 -36.960 1.00 97.38 75 ASP A C 1
ATOM 543 O O . ASP A 1 75 ? 16.104 -0.007 -36.096 1.00 97.38 75 ASP A O 1
ATOM 547 N N . THR A 1 76 ? 14.650 0.183 -37.777 1.00 96.88 76 THR A N 1
ATOM 548 C CA . THR A 1 76 ? 14.478 1.630 -37.665 1.00 96.88 76 THR A CA 1
ATOM 549 C C . THR A 1 76 ? 13.027 1.971 -37.388 1.00 96.88 76 THR A C 1
ATOM 551 O O . THR A 1 76 ? 12.219 1.978 -38.311 1.00 96.88 76 THR A O 1
ATOM 554 N N . VAL A 1 77 ? 12.729 2.370 -36.157 1.00 94.06 77 VAL A N 1
ATOM 555 C CA . VAL A 1 77 ? 11.439 2.931 -35.754 1.00 94.06 77 VAL A CA 1
ATOM 556 C C . VAL A 1 77 ? 11.531 4.453 -35.804 1.00 94.06 77 VAL A C 1
ATOM 558 O O . VAL A 1 77 ? 12.441 5.046 -35.234 1.00 94.06 77 VAL A O 1
ATOM 561 N N . SER A 1 78 ? 10.620 5.108 -36.512 1.00 92.69 78 SER A N 1
ATOM 562 C CA . SER A 1 78 ? 10.505 6.566 -36.598 1.00 92.69 78 SER A CA 1
ATOM 563 C C . SER A 1 78 ? 9.104 6.970 -36.183 1.00 92.69 78 SER A C 1
ATOM 565 O O . SER A 1 78 ? 8.135 6.534 -36.803 1.00 92.69 78 SER A O 1
ATOM 567 N N . ASN A 1 79 ? 9.018 7.807 -35.158 1.00 89.62 79 ASN A N 1
ATOM 568 C CA . ASN A 1 79 ? 7.773 8.412 -34.723 1.00 89.62 79 ASN A CA 1
ATOM 569 C C . ASN A 1 79 ? 7.613 9.763 -35.412 1.00 89.62 79 ASN A C 1
ATOM 571 O O . ASN A 1 79 ? 8.575 10.534 -35.540 1.00 89.62 79 ASN A O 1
ATOM 575 N N . LEU A 1 80 ? 6.409 10.033 -35.888 1.00 88.44 80 LEU A N 1
ATOM 576 C CA . LEU A 1 80 ? 6.117 11.134 -36.787 1.00 88.44 80 LEU A CA 1
ATOM 577 C C . LEU A 1 80 ? 5.324 12.229 -36.068 1.00 88.44 80 LEU A C 1
ATOM 579 O O . LEU A 1 80 ? 4.590 11.987 -35.114 1.00 88.44 80 LEU A O 1
ATOM 583 N N . GLN A 1 81 ? 5.507 13.463 -36.521 1.00 82.88 81 GLN A N 1
ATOM 584 C CA . GLN A 1 81 ? 4.616 14.571 -36.208 1.00 82.88 81 GLN A CA 1
ATOM 585 C C . GLN A 1 81 ? 3.347 14.474 -37.062 1.00 82.88 81 GLN A C 1
ATOM 587 O O . GLN A 1 81 ? 3.307 13.767 -38.069 1.00 82.88 81 GLN A O 1
ATOM 592 N N . THR A 1 82 ? 2.337 15.277 -36.728 1.00 79.75 82 THR A N 1
ATOM 593 C CA . THR A 1 82 ? 1.092 15.383 -37.509 1.00 79.75 82 THR A CA 1
ATOM 594 C C . THR A 1 82 ? 1.309 15.857 -38.951 1.00 79.75 82 THR A C 1
ATOM 596 O O . THR A 1 82 ? 0.477 15.594 -39.816 1.00 79.75 82 THR A O 1
ATOM 599 N N . ASP A 1 83 ? 2.427 16.533 -39.242 1.00 82.50 83 ASP A N 1
ATOM 600 C CA . ASP A 1 83 ? 2.822 16.930 -40.599 1.00 82.50 83 ASP A CA 1
ATOM 601 C C . ASP A 1 83 ? 3.601 15.840 -41.371 1.00 82.50 83 ASP A C 1
ATOM 603 O O . ASP A 1 83 ? 3.968 16.043 -42.531 1.00 82.50 83 ASP A O 1
ATOM 607 N N . GLY A 1 84 ? 3.842 14.681 -40.745 1.00 82.62 84 GLY A N 1
ATOM 608 C CA . GLY A 1 84 ? 4.574 13.541 -41.296 1.00 82.62 84 GLY A CA 1
ATOM 609 C C . GLY A 1 84 ? 6.101 13.632 -41.192 1.00 82.62 84 GLY A C 1
ATOM 610 O O . GLY A 1 84 ? 6.792 12.721 -41.653 1.00 82.62 84 GLY A O 1
ATOM 611 N N . SER A 1 85 ? 6.659 14.701 -40.615 1.00 86.81 85 SER A N 1
ATOM 612 C CA . SER A 1 85 ? 8.095 14.796 -40.328 1.00 86.81 85 SER A CA 1
ATOM 613 C C . SER A 1 85 ? 8.492 13.926 -39.129 1.00 86.81 85 SER A C 1
ATOM 615 O O . SER A 1 85 ? 7.677 13.642 -38.257 1.00 86.81 85 SER A O 1
ATOM 617 N N . VAL A 1 86 ? 9.749 13.476 -39.063 1.00 89.00 86 VAL A N 1
ATOM 618 C CA . VAL A 1 86 ? 10.223 12.630 -37.951 1.00 89.00 86 VAL A CA 1
ATOM 619 C C . VAL A 1 86 ? 10.428 13.480 -36.695 1.00 89.00 86 VAL A C 1
ATOM 621 O O . VAL A 1 86 ? 11.220 14.422 -36.709 1.00 89.00 86 VAL A O 1
ATOM 624 N N . LYS A 1 87 ? 9.741 13.121 -35.606 1.00 85.31 87 LYS A N 1
ATOM 625 C CA . LYS A 1 87 ? 9.887 13.724 -34.271 1.00 85.31 87 LYS A CA 1
ATOM 626 C C . LYS A 1 87 ? 10.984 13.028 -33.467 1.00 85.31 87 LYS A C 1
ATOM 628 O O . LYS A 1 87 ? 11.834 13.685 -32.874 1.00 85.31 87 LYS A O 1
ATOM 633 N N . SER A 1 88 ? 10.979 11.698 -33.480 1.00 88.06 88 SER A N 1
ATOM 634 C CA . SER A 1 88 ? 11.985 10.867 -32.822 1.00 88.06 88 SER A CA 1
ATOM 635 C C . SER A 1 88 ? 12.228 9.582 -33.604 1.00 88.06 88 SER A C 1
ATOM 637 O O . SER A 1 88 ? 11.428 9.175 -34.451 1.00 88.06 88 SER A O 1
ATOM 639 N N . LYS A 1 89 ? 13.382 8.961 -33.374 1.00 91.75 89 LYS A N 1
ATOM 640 C CA . LYS A 1 89 ? 13.819 7.784 -34.119 1.00 91.75 89 LYS A CA 1
ATOM 641 C C . LYS A 1 89 ? 14.646 6.863 -33.239 1.00 91.75 89 LYS A C 1
ATOM 643 O O . LYS A 1 89 ? 15.595 7.314 -32.609 1.00 91.75 89 LYS A O 1
ATOM 648 N N . ARG A 1 90 ? 14.339 5.571 -33.262 1.00 93.06 90 ARG A N 1
ATOM 649 C CA . ARG A 1 90 ? 15.171 4.507 -32.698 1.00 93.06 90 ARG A CA 1
ATOM 650 C C . ARG A 1 90 ? 15.725 3.664 -33.836 1.00 93.06 90 ARG A C 1
ATOM 652 O O . ARG A 1 90 ? 14.958 3.150 -34.643 1.00 93.06 90 ARG A O 1
ATOM 659 N N . MET A 1 91 ? 17.040 3.522 -33.907 1.00 96.00 91 MET A N 1
ATOM 660 C CA . MET A 1 91 ? 17.699 2.646 -34.872 1.00 96.00 91 MET A CA 1
ATOM 661 C C . MET A 1 91 ? 18.517 1.598 -34.130 1.00 96.00 91 MET A C 1
ATOM 663 O O . MET A 1 91 ? 19.525 1.942 -33.526 1.00 96.00 91 MET A O 1
ATOM 667 N N . SER A 1 92 ? 18.103 0.338 -34.203 1.00 96.06 92 SER A N 1
ATOM 668 C CA . SER A 1 92 ? 18.787 -0.805 -33.604 1.00 96.06 92 SER A CA 1
ATOM 669 C C . SER A 1 92 ? 19.451 -1.646 -34.688 1.00 96.06 92 SER A C 1
ATOM 671 O O . SER A 1 92 ? 18.803 -2.059 -35.640 1.00 96.06 92 SER A O 1
ATOM 673 N N . THR A 1 93 ? 20.741 -1.921 -34.556 1.00 97.50 93 THR A N 1
ATOM 674 C CA . THR A 1 93 ? 21.499 -2.822 -35.428 1.00 97.50 93 THR A CA 1
ATOM 675 C C . THR A 1 93 ? 21.992 -3.999 -34.604 1.00 97.50 93 THR A C 1
ATOM 677 O O . THR A 1 93 ? 22.626 -3.781 -33.580 1.00 97.50 93 THR A O 1
ATOM 680 N N . VAL A 1 94 ? 21.737 -5.227 -35.052 1.00 97.69 94 VAL A N 1
ATOM 681 C CA . VAL A 1 94 ? 22.270 -6.467 -34.464 1.00 97.69 94 VAL A CA 1
ATOM 682 C C . VAL A 1 94 ? 23.141 -7.161 -35.503 1.00 97.69 94 VAL A C 1
ATOM 684 O O . VAL A 1 94 ? 22.725 -7.298 -36.656 1.00 97.69 94 VAL A O 1
ATOM 687 N N . SER A 1 95 ? 24.346 -7.586 -35.130 1.00 97.06 95 SER A N 1
ATOM 688 C CA . SER A 1 95 ? 25.266 -8.293 -36.026 1.00 97.06 95 SER A CA 1
ATOM 689 C C . SER A 1 95 ? 24.703 -9.641 -36.492 1.00 97.06 95 SER A C 1
ATOM 691 O O . SER A 1 95 ? 23.861 -10.251 -35.836 1.00 97.06 95 SER A O 1
ATOM 693 N N . GLY A 1 96 ? 25.180 -10.145 -37.636 1.00 94.94 96 GLY A N 1
ATOM 694 C CA . GLY A 1 96 ? 24.697 -11.416 -38.195 1.00 94.94 96 GLY A CA 1
ATOM 695 C C . GLY A 1 96 ? 25.011 -12.655 -37.345 1.00 94.94 96 GLY A C 1
ATOM 696 O O . GLY A 1 96 ? 24.356 -13.683 -37.503 1.00 94.94 96 GLY A O 1
ATOM 697 N N . ASP A 1 97 ? 25.992 -12.563 -36.444 1.00 93.50 97 ASP A N 1
ATOM 698 C CA . ASP A 1 97 ? 26.312 -13.588 -35.443 1.00 93.50 97 ASP A CA 1
ATOM 699 C C . ASP A 1 97 ? 25.592 -13.373 -34.097 1.00 93.50 97 ASP A C 1
ATOM 701 O O . ASP A 1 97 ? 25.676 -14.234 -33.223 1.00 93.50 97 ASP A O 1
ATOM 705 N N . GLY A 1 98 ? 24.873 -12.257 -33.932 1.00 94.38 98 GLY A N 1
ATOM 706 C CA . GLY A 1 98 ? 24.165 -11.890 -32.706 1.00 94.38 98 GLY A CA 1
ATOM 707 C C . GLY A 1 98 ? 25.066 -11.467 -31.541 1.00 94.38 98 GLY A C 1
ATOM 708 O O . GLY A 1 98 ? 24.557 -11.299 -30.437 1.00 94.38 98 GLY A O 1
ATOM 709 N N . LEU A 1 99 ? 26.378 -11.311 -31.758 1.00 95.69 99 LEU A N 1
ATOM 710 C CA . LEU A 1 99 ? 27.343 -10.974 -30.706 1.00 95.69 99 LEU A CA 1
ATOM 711 C C . LEU A 1 99 ? 27.489 -9.472 -30.456 1.00 95.69 99 LEU A C 1
ATOM 713 O O . LEU A 1 99 ? 28.088 -9.091 -29.456 1.00 95.69 99 LEU A O 1
ATOM 717 N N . SER A 1 100 ? 26.980 -8.602 -31.327 1.00 96.75 100 SER A N 1
ATOM 718 C CA . SER A 1 100 ? 26.945 -7.170 -31.047 1.00 96.75 100 SER A CA 1
ATOM 719 C C . SER A 1 100 ? 25.621 -6.531 -31.422 1.00 96.75 100 SER A C 1
ATOM 721 O O . SER A 1 100 ? 24.973 -6.896 -32.406 1.00 96.75 100 SER A O 1
ATOM 723 N N . SER A 1 101 ? 25.226 -5.543 -30.626 1.00 96.69 101 SER A N 1
ATOM 724 C CA . SER A 1 101 ? 24.101 -4.673 -30.917 1.00 96.69 101 SER A CA 1
ATOM 725 C C . SER A 1 101 ? 24.455 -3.208 -30.675 1.00 96.69 101 SER A C 1
ATOM 727 O O . SER A 1 101 ? 25.268 -2.882 -29.811 1.00 96.69 101 SER A O 1
ATOM 729 N N . GLN A 1 102 ? 23.849 -2.319 -31.453 1.00 96.75 102 GLN A N 1
ATOM 730 C CA . GLN A 1 102 ? 23.889 -0.875 -31.252 1.00 96.75 102 GLN A CA 1
ATOM 731 C C . GLN A 1 102 ? 22.477 -0.325 -31.404 1.00 96.75 102 GLN A C 1
ATOM 733 O O . GLN A 1 102 ? 21.815 -0.637 -32.387 1.00 96.75 102 GLN A O 1
ATOM 738 N N . THR A 1 103 ? 22.026 0.517 -30.481 1.00 94.88 103 THR A N 1
ATOM 739 C CA . THR A 1 103 ? 20.766 1.251 -30.589 1.00 94.88 103 THR A CA 1
ATOM 740 C C . THR A 1 103 ? 21.002 2.743 -30.426 1.00 94.88 103 THR A C 1
ATOM 742 O O . THR A 1 103 ? 21.422 3.186 -29.362 1.00 94.88 103 THR A O 1
ATOM 745 N N . ASP A 1 104 ? 20.679 3.515 -31.460 1.00 94.44 104 ASP A N 1
ATOM 746 C CA . ASP A 1 104 ? 20.710 4.974 -31.440 1.00 94.44 104 ASP A CA 1
ATOM 747 C C . ASP A 1 104 ? 19.290 5.519 -31.237 1.00 94.44 104 ASP A C 1
ATOM 749 O O . ASP A 1 104 ? 18.370 5.196 -31.995 1.00 94.44 104 ASP A O 1
ATOM 753 N N . PHE A 1 105 ? 19.118 6.378 -30.238 1.00 90.94 105 PHE A N 1
ATOM 754 C CA . PHE A 1 105 ? 17.897 7.126 -29.958 1.00 90.94 105 PHE A CA 1
ATOM 755 C C . PHE A 1 105 ? 18.109 8.576 -30.380 1.00 90.94 105 PHE A C 1
ATOM 757 O O . PHE A 1 105 ? 19.034 9.245 -29.913 1.00 90.94 105 PHE A O 1
ATOM 764 N N . SER A 1 106 ? 17.268 9.056 -31.287 1.00 91.44 106 SER A N 1
ATOM 765 C CA . SER A 1 106 ? 17.338 10.406 -31.834 1.00 91.44 106 SER A CA 1
ATOM 766 C C . SER A 1 106 ? 16.061 11.185 -31.569 1.00 91.44 106 SER A C 1
ATOM 768 O O . SER A 1 106 ? 14.967 10.632 -31.680 1.00 91.44 106 SER A O 1
ATOM 770 N N . GLU A 1 107 ? 16.202 12.478 -31.309 1.00 88.56 107 GLU A N 1
ATOM 771 C CA . GLU A 1 107 ? 15.097 13.408 -31.080 1.00 88.56 107 GLU A CA 1
ATOM 772 C C . GLU A 1 107 ? 15.290 14.695 -31.881 1.00 88.56 107 GLU A C 1
ATOM 774 O O . GLU A 1 107 ? 16.412 15.108 -32.197 1.00 88.56 107 GLU A O 1
ATOM 779 N N . LEU A 1 108 ? 14.177 15.322 -32.258 1.00 87.06 108 LEU A N 1
ATOM 780 C CA . LEU A 1 108 ? 14.186 16.575 -32.993 1.00 87.06 108 LEU A CA 1
ATOM 781 C C . LEU A 1 108 ? 14.593 17.727 -32.065 1.00 87.06 108 LEU A C 1
ATOM 783 O O . LEU A 1 108 ? 13.812 18.199 -31.241 1.00 87.06 108 LEU A O 1
ATOM 787 N N . THR A 1 109 ? 15.819 18.211 -32.229 1.00 84.62 109 THR A N 1
ATOM 788 C CA . THR A 1 109 ? 16.418 19.253 -31.394 1.00 84.62 109 THR A CA 1
ATOM 789 C C . THR A 1 109 ? 16.372 20.606 -32.099 1.00 84.62 109 THR A C 1
ATOM 791 O O . THR A 1 109 ? 16.714 20.721 -33.279 1.00 84.62 109 THR A O 1
ATOM 794 N N . THR A 1 110 ? 15.972 21.659 -31.375 1.00 86.62 110 THR A N 1
ATOM 795 C CA . THR A 1 110 ? 16.058 23.043 -31.869 1.00 86.62 110 THR A CA 1
ATOM 796 C C . THR A 1 110 ? 17.413 23.644 -31.515 1.00 86.62 110 THR A C 1
ATOM 798 O O . THR A 1 110 ? 17.755 23.826 -30.350 1.00 86.62 110 THR A O 1
ATOM 801 N N . HIS A 1 111 ? 18.157 24.017 -32.541 1.00 86.19 111 HIS A N 1
ATOM 802 C CA . HIS A 1 111 ? 19.440 24.692 -32.467 1.00 86.19 111 HIS A CA 1
ATOM 803 C C . HIS A 1 111 ? 19.292 26.169 -32.801 1.00 86.19 111 HIS A C 1
ATOM 805 O O . HIS A 1 111 ? 18.361 26.557 -33.499 1.00 86.19 111 HIS A O 1
ATOM 811 N N . TYR A 1 112 ? 20.250 26.995 -32.378 1.00 88.56 112 TYR A N 1
ATOM 812 C CA . TYR A 1 112 ? 20.278 28.418 -32.711 1.00 88.56 112 TYR A CA 1
ATOM 813 C C . TYR A 1 112 ? 21.558 28.778 -33.460 1.00 88.56 112 TYR A C 1
ATOM 815 O O . TYR A 1 112 ? 22.661 28.673 -32.927 1.00 88.56 112 TYR A O 1
ATOM 823 N N . ASN A 1 113 ? 21.403 29.272 -34.686 1.00 86.69 113 ASN A N 1
ATOM 824 C CA . ASN A 1 113 ? 22.469 29.958 -35.401 1.00 86.69 113 ASN A CA 1
ATOM 825 C C . ASN A 1 113 ? 22.437 31.441 -35.044 1.00 86.69 113 ASN A C 1
ATOM 827 O O . ASN A 1 113 ? 21.416 32.101 -35.209 1.00 86.69 113 ASN A O 1
ATOM 831 N N . PHE A 1 114 ? 23.557 31.997 -34.599 1.00 86.38 114 PHE A N 1
ATOM 832 C CA . PHE A 1 114 ? 23.640 33.426 -34.311 1.00 86.38 114 PHE A CA 1
ATOM 833 C C . PHE A 1 114 ? 24.055 34.190 -35.568 1.00 86.38 114 PHE A C 1
ATOM 835 O O . PHE A 1 114 ? 25.188 34.077 -36.037 1.00 86.38 114 PHE A O 1
ATOM 842 N N . VAL A 1 115 ? 23.135 34.984 -36.116 1.00 87.88 115 VAL A N 1
ATOM 843 C CA . VAL A 1 115 ? 23.391 35.851 -37.272 1.00 87.88 115 VAL A CA 1
ATOM 844 C C . VAL A 1 115 ? 23.604 37.277 -36.779 1.00 87.88 115 VAL A C 1
ATOM 846 O O . VAL A 1 115 ? 22.797 37.822 -36.027 1.00 87.88 115 VAL A O 1
ATOM 849 N N . TRP A 1 116 ? 24.705 37.902 -37.193 1.00 79.94 116 TRP A N 1
ATOM 850 C CA . TRP A 1 116 ? 24.997 39.288 -36.834 1.00 79.94 116 TRP A CA 1
ATOM 851 C C . TRP A 1 116 ? 24.284 40.255 -37.789 1.00 79.94 116 TRP A C 1
ATOM 853 O O . TRP A 1 116 ? 24.588 40.293 -38.981 1.00 79.94 116 TRP A O 1
ATOM 863 N N . VAL A 1 117 ? 23.353 41.058 -37.262 1.00 76.38 117 VAL A N 1
ATOM 864 C CA . VAL A 1 117 ? 22.583 42.081 -38.011 1.00 76.38 117 VAL A CA 1
ATOM 865 C C . VAL A 1 117 ? 22.726 43.483 -37.399 1.00 76.38 117 VAL A C 1
ATOM 867 O O . VAL A 1 117 ? 21.823 44.312 -37.467 1.00 76.38 117 VAL A O 1
ATOM 870 N N . GLY A 1 118 ? 23.869 43.748 -36.758 1.00 83.62 118 GLY A N 1
ATOM 871 C CA . GLY A 1 118 ? 24.090 44.917 -35.891 1.00 83.62 118 GLY A CA 1
ATOM 872 C C . GLY A 1 118 ? 23.946 44.607 -34.393 1.00 83.62 118 GLY A C 1
ATOM 873 O O . GLY A 1 118 ? 24.405 45.379 -33.559 1.00 83.62 118 GLY A O 1
ATOM 874 N N . TYR A 1 119 ? 23.384 43.445 -34.065 1.00 79.44 119 TYR A N 1
ATOM 875 C CA . TYR A 1 119 ? 23.448 42.718 -32.793 1.00 79.44 119 TYR A CA 1
ATOM 876 C C . TYR A 1 119 ? 23.347 41.216 -33.118 1.00 79.44 119 TYR A C 1
ATOM 878 O O . TYR A 1 119 ? 22.991 40.854 -34.244 1.00 79.44 119 TYR A O 1
ATOM 886 N N . TRP A 1 120 ? 23.709 40.337 -32.180 1.00 82.69 120 TRP A N 1
ATOM 887 C CA . TRP A 1 120 ? 23.577 38.891 -32.376 1.00 82.69 120 TRP A CA 1
ATOM 888 C C . TRP A 1 120 ? 22.101 38.493 -32.301 1.00 82.69 120 TRP A C 1
ATOM 890 O O . TRP A 1 120 ? 21.495 38.599 -31.236 1.00 82.69 120 TRP A O 1
ATOM 900 N N . LEU A 1 121 ? 21.526 38.065 -33.426 1.00 83.25 121 LEU A N 1
ATOM 901 C CA . LEU A 1 121 ? 20.159 37.559 -33.500 1.00 83.25 121 LEU A CA 1
ATOM 902 C C . LEU A 1 121 ? 20.194 36.022 -33.565 1.00 83.25 121 LEU A C 1
ATOM 904 O O . LEU A 1 121 ? 20.760 35.480 -34.520 1.00 83.25 121 LEU A O 1
ATOM 908 N N . PRO A 1 122 ? 19.624 35.308 -32.580 1.00 85.31 122 PRO A N 1
ATOM 909 C CA . PRO A 1 122 ? 19.483 33.860 -32.654 1.00 85.31 122 PRO A CA 1
ATOM 910 C C . PRO A 1 122 ? 18.408 33.489 -33.686 1.00 85.31 122 PRO A C 1
ATOM 912 O O . PRO A 1 122 ? 17.272 33.954 -33.612 1.00 85.31 122 PRO A O 1
ATOM 915 N N . VAL A 1 123 ? 18.768 32.650 -34.654 1.00 87.44 123 VAL A N 1
ATOM 916 C CA . VAL A 1 123 ? 17.877 32.086 -35.674 1.00 87.44 123 VAL A CA 1
ATOM 917 C C . VAL A 1 123 ? 17.747 30.585 -35.412 1.00 87.44 123 VAL A C 1
ATOM 919 O O . VAL A 1 123 ? 18.755 29.879 -35.524 1.00 87.44 123 VAL A O 1
ATOM 922 N N . PRO A 1 124 ? 16.555 30.082 -35.051 1.00 89.50 124 PRO A N 1
ATOM 923 C CA . PRO A 1 124 ? 16.378 28.669 -34.764 1.00 89.50 124 PRO A CA 1
ATOM 924 C C . PRO A 1 124 ? 16.398 27.816 -36.043 1.00 89.50 124 PRO A C 1
ATOM 926 O O . PRO A 1 124 ? 15.898 28.236 -37.088 1.00 89.50 124 PRO A O 1
ATOM 929 N N . TYR A 1 125 ? 16.940 26.604 -35.957 1.00 87.56 125 TYR A N 1
ATOM 930 C CA . TYR A 1 125 ? 16.755 25.523 -36.931 1.00 87.56 125 TYR A CA 1
ATOM 931 C C . TYR A 1 125 ? 16.571 24.196 -36.191 1.00 87.56 125 TYR A C 1
ATOM 933 O O . TYR A 1 125 ? 16.991 24.077 -35.045 1.00 87.56 125 TYR A O 1
ATOM 941 N N . GLN A 1 126 ? 15.951 23.202 -36.824 1.00 87.62 126 GLN A N 1
ATOM 942 C CA . GLN A 1 126 ? 15.728 21.891 -36.211 1.00 87.62 126 GLN A CA 1
ATOM 943 C C . GLN A 1 126 ? 16.506 20.798 -36.940 1.00 87.62 126 GLN A C 1
ATOM 945 O O . GLN A 1 126 ? 16.604 20.817 -38.169 1.00 87.62 126 GLN A O 1
ATOM 950 N N . SER A 1 127 ? 17.056 19.855 -36.183 1.00 90.00 127 SER A N 1
ATOM 951 C CA . SER A 1 127 ? 17.704 18.648 -36.700 1.00 90.00 127 SER A CA 1
ATOM 952 C C . SER A 1 127 ? 17.386 17.452 -35.814 1.00 90.00 127 SER A C 1
ATOM 954 O O . SER A 1 127 ? 17.123 17.603 -34.624 1.00 90.00 127 SER A O 1
ATOM 956 N N . LEU A 1 128 ? 17.346 16.267 -36.422 1.00 89.88 128 LEU A N 1
ATOM 957 C CA . LEU A 1 128 ? 17.171 15.014 -35.700 1.00 89.88 128 LEU A CA 1
ATOM 958 C C . LEU A 1 128 ? 18.546 14.555 -35.208 1.00 89.88 128 LEU A C 1
ATOM 960 O O . LEU A 1 128 ? 19.362 14.085 -36.004 1.00 89.88 128 LEU A O 1
ATOM 964 N N . ASP A 1 129 ? 18.785 14.707 -33.915 1.00 91.62 129 ASP A N 1
ATOM 965 C CA . ASP A 1 129 ? 20.082 14.467 -33.294 1.00 91.62 129 ASP A CA 1
ATOM 966 C C . ASP A 1 129 ? 20.030 13.173 -32.491 1.00 91.62 129 ASP A C 1
ATOM 968 O O . ASP A 1 129 ? 19.061 12.938 -31.773 1.00 91.62 129 ASP A O 1
ATOM 972 N N . VAL A 1 130 ? 21.070 12.336 -32.585 1.00 91.81 130 VAL A N 1
ATOM 973 C CA . VAL A 1 130 ? 21.224 11.191 -31.676 1.00 91.81 130 VAL A CA 1
ATOM 974 C C . VAL A 1 130 ? 21.513 11.755 -30.291 1.00 91.81 130 VAL A C 1
ATOM 976 O O . VAL A 1 130 ? 22.565 12.358 -30.089 1.00 91.81 130 VAL A O 1
ATOM 979 N N . ILE A 1 131 ? 20.586 11.567 -29.357 1.00 87.88 131 ILE A N 1
ATOM 980 C CA . ILE A 1 131 ? 20.682 12.054 -27.974 1.00 87.88 131 ILE A CA 1
ATOM 981 C C . ILE A 1 131 ? 21.234 10.990 -27.022 1.00 87.88 131 ILE A C 1
ATOM 983 O O . ILE A 1 131 ? 21.770 11.316 -25.962 1.00 87.88 131 ILE A O 1
ATOM 987 N N . LYS A 1 132 ? 21.143 9.718 -27.415 1.00 89.12 132 LYS A N 1
ATOM 988 C CA . LYS A 1 132 ? 21.609 8.561 -26.654 1.00 89.12 132 LYS A CA 1
ATOM 989 C C . LYS A 1 132 ? 21.944 7.438 -27.622 1.00 89.12 132 LYS A C 1
ATOM 991 O O . LYS A 1 132 ? 21.170 7.162 -28.535 1.00 89.12 132 LYS A O 1
ATOM 996 N N . ALA A 1 133 ? 23.052 6.756 -27.386 1.00 92.50 133 ALA A N 1
ATOM 997 C CA . ALA A 1 133 ? 23.397 5.526 -28.079 1.00 92.50 133 ALA A CA 1
ATOM 998 C C . ALA A 1 133 ? 23.746 4.456 -27.052 1.00 92.50 133 ALA A C 1
ATOM 1000 O O . ALA A 1 133 ? 24.335 4.750 -26.015 1.00 92.50 133 ALA A O 1
ATOM 1001 N N . VAL A 1 134 ? 23.378 3.216 -27.332 1.00 92.56 134 VAL A N 1
ATOM 1002 C CA . VAL A 1 134 ? 23.660 2.061 -26.481 1.00 92.56 134 VAL A CA 1
ATOM 1003 C C . VAL A 1 134 ? 24.321 1.001 -27.337 1.00 92.56 134 VAL A C 1
ATOM 1005 O O . VAL A 1 134 ? 23.845 0.723 -28.431 1.00 92.56 134 VAL A O 1
ATOM 1008 N N . THR A 1 135 ? 25.400 0.401 -26.857 1.00 95.69 135 THR A N 1
ATOM 1009 C CA . THR A 1 135 ? 26.046 -0.743 -27.500 1.00 95.69 135 THR A CA 1
ATOM 1010 C C . THR A 1 135 ? 26.160 -1.893 -26.521 1.00 95.69 135 THR A C 1
ATOM 1012 O O . THR A 1 135 ? 26.509 -1.664 -25.366 1.00 95.69 135 THR A O 1
ATOM 1015 N N . ASP A 1 136 ? 25.957 -3.110 -27.000 1.00 95.44 136 ASP A N 1
ATOM 1016 C CA . ASP A 1 136 ? 26.269 -4.341 -26.278 1.00 95.44 136 ASP A CA 1
ATOM 1017 C C . ASP A 1 136 ? 27.166 -5.205 -27.168 1.00 95.44 136 ASP A C 1
ATOM 1019 O O . ASP A 1 136 ? 26.859 -5.399 -28.346 1.00 95.44 136 ASP A O 1
ATOM 1023 N N . VAL A 1 137 ? 28.311 -5.648 -26.653 1.00 97.19 137 VAL A N 1
ATOM 1024 C CA . VAL A 1 137 ? 29.324 -6.385 -27.418 1.00 97.19 137 VAL A CA 1
ATOM 1025 C C . VAL A 1 137 ? 29.826 -7.578 -26.620 1.00 97.19 137 VAL A C 1
ATOM 1027 O O . VAL A 1 137 ? 30.479 -7.416 -25.591 1.00 97.19 137 VAL A O 1
ATOM 1030 N N . ILE A 1 138 ? 29.611 -8.770 -27.164 1.00 96.56 138 ILE A N 1
ATOM 1031 C CA . ILE A 1 138 ? 30.059 -10.050 -26.627 1.00 96.56 138 ILE A CA 1
ATOM 1032 C C . ILE A 1 138 ? 31.338 -10.478 -27.345 1.00 96.56 138 ILE A C 1
ATOM 1034 O O . ILE A 1 138 ? 31.360 -10.704 -28.555 1.00 96.56 138 ILE A O 1
ATOM 1038 N N . THR A 1 139 ? 32.420 -10.643 -26.590 1.00 96.06 139 THR A N 1
ATOM 1039 C CA . THR A 1 139 ? 33.672 -11.239 -27.068 1.00 96.06 139 THR A CA 1
ATOM 1040 C C . THR A 1 139 ? 33.832 -12.634 -26.477 1.00 96.06 139 THR A C 1
ATOM 1042 O O . THR A 1 139 ? 33.850 -12.793 -25.260 1.00 96.06 139 THR A O 1
ATOM 1045 N N . LEU A 1 140 ? 33.976 -13.650 -27.329 1.00 94.69 140 LEU A N 1
ATOM 1046 C CA . LEU A 1 140 ? 34.252 -15.023 -26.897 1.00 94.69 140 LEU A CA 1
ATOM 1047 C C . LEU A 1 140 ? 35.760 -15.235 -26.730 1.00 94.69 140 LEU A C 1
ATOM 1049 O O . LEU A 1 140 ? 36.543 -14.955 -27.643 1.00 94.69 140 LEU A O 1
ATOM 1053 N N . ASN A 1 141 ? 36.165 -15.753 -25.575 1.00 90.12 141 ASN A N 1
ATOM 1054 C CA . ASN A 1 141 ? 37.555 -16.055 -25.264 1.00 90.12 141 ASN A CA 1
ATOM 1055 C C . ASN A 1 141 ? 37.952 -17.439 -25.800 1.00 90.12 141 ASN A C 1
ATOM 1057 O O . ASN A 1 141 ? 37.123 -18.322 -26.016 1.00 90.12 141 ASN A O 1
ATOM 1061 N N . ALA A 1 142 ? 39.255 -17.649 -26.002 1.00 90.25 142 ALA A N 1
ATOM 1062 C CA . ALA A 1 142 ? 39.780 -18.918 -26.515 1.00 90.25 142 ALA A CA 1
ATOM 1063 C C . ALA A 1 142 ? 39.653 -20.089 -25.521 1.00 90.25 142 ALA A C 1
ATOM 1065 O O . ALA A 1 142 ? 39.711 -21.245 -25.938 1.00 90.25 142 ALA A O 1
ATOM 1066 N N . ASP A 1 143 ? 39.512 -19.793 -24.228 1.00 89.88 143 ASP A N 1
ATOM 1067 C CA . ASP A 1 143 ? 39.287 -20.768 -23.157 1.00 89.88 143 ASP A CA 1
ATOM 1068 C C . ASP A 1 143 ? 37.822 -21.227 -23.058 1.00 89.88 143 ASP A C 1
ATOM 1070 O O . ASP A 1 143 ? 37.555 -22.225 -22.404 1.00 89.88 143 ASP A O 1
ATOM 1074 N N . GLY A 1 144 ? 36.893 -20.570 -23.761 1.00 89.94 144 GLY A N 1
ATOM 1075 C CA . GLY A 1 144 ? 35.456 -20.844 -23.692 1.00 89.94 144 GLY A CA 1
ATOM 1076 C C . GLY A 1 144 ? 34.673 -19.856 -22.824 1.00 89.94 144 GLY A C 1
ATOM 1077 O O . GLY A 1 144 ? 33.445 -19.894 -22.850 1.00 89.94 144 GLY A O 1
ATOM 1078 N N . GLY A 1 145 ? 35.349 -18.948 -22.111 1.00 94.25 145 GLY A N 1
ATOM 1079 C CA . GLY A 1 145 ? 34.710 -17.840 -21.401 1.00 94.25 145 GLY A CA 1
ATOM 1080 C C . GLY A 1 145 ? 34.214 -16.741 -22.347 1.00 94.25 145 GLY A C 1
ATOM 1081 O O . GLY A 1 145 ? 34.447 -16.775 -23.560 1.00 94.25 145 GLY A O 1
ATOM 1082 N N . ARG A 1 146 ? 33.549 -15.721 -21.798 1.00 96.44 146 ARG A N 1
ATOM 1083 C CA . ARG A 1 146 ? 33.079 -14.561 -22.576 1.00 96.44 146 ARG A CA 1
ATOM 1084 C C . ARG A 1 146 ? 33.188 -13.240 -21.823 1.00 96.44 146 ARG A C 1
ATOM 1086 O O . ARG A 1 146 ? 33.172 -13.220 -20.595 1.00 96.44 146 ARG A O 1
ATOM 1093 N N . VAL A 1 147 ? 33.270 -12.146 -22.574 1.00 97.12 147 VAL A N 1
ATOM 1094 C CA . VAL A 1 147 ? 33.253 -10.767 -22.076 1.00 97.12 147 VAL A CA 1
ATOM 1095 C C . VAL A 1 147 ? 32.119 -10.005 -22.756 1.00 97.12 147 VAL A C 1
ATOM 1097 O O . VAL A 1 147 ? 32.203 -9.733 -23.951 1.00 97.12 147 VAL A O 1
ATOM 1100 N N . ASP A 1 148 ? 31.097 -9.643 -21.990 1.00 95.38 148 ASP A N 1
ATOM 1101 C CA . ASP A 1 148 ? 29.952 -8.837 -22.413 1.00 95.38 148 ASP A CA 1
ATOM 1102 C C . ASP A 1 148 ? 30.222 -7.370 -22.027 1.00 95.38 148 ASP A C 1
ATOM 1104 O O . ASP A 1 148 ? 30.485 -7.064 -20.863 1.00 95.38 148 ASP A O 1
ATOM 1108 N N . THR A 1 149 ? 30.232 -6.452 -22.993 1.00 95.81 149 THR A N 1
ATOM 1109 C CA . THR A 1 149 ? 30.485 -5.019 -22.773 1.00 95.81 149 THR A CA 1
ATOM 1110 C C . THR A 1 149 ? 29.280 -4.194 -23.190 1.00 95.81 149 THR A C 1
ATOM 1112 O O . THR A 1 149 ? 29.109 -3.883 -24.369 1.00 95.81 149 THR A O 1
ATOM 1115 N N . PHE A 1 150 ? 28.502 -3.765 -22.203 1.00 93.12 150 PHE A N 1
ATOM 1116 C CA . PHE A 1 150 ? 27.452 -2.772 -22.375 1.00 93.12 150 PHE A CA 1
ATOM 1117 C C . PHE A 1 150 ? 28.049 -1.370 -22.247 1.00 93.12 150 PHE A C 1
ATOM 1119 O O . PHE A 1 150 ? 28.850 -1.104 -21.351 1.00 93.12 150 PHE A O 1
ATOM 1126 N N . THR A 1 151 ? 27.696 -0.451 -23.140 1.00 92.62 151 THR A N 1
ATOM 1127 C CA . THR A 1 151 ? 28.081 0.962 -23.046 1.00 92.62 151 THR A CA 1
ATOM 1128 C C . THR A 1 151 ? 26.935 1.850 -23.496 1.00 92.62 151 THR A C 1
ATOM 1130 O O . THR A 1 151 ? 26.441 1.721 -24.612 1.00 92.62 151 THR A O 1
ATOM 1133 N N . GLN A 1 152 ? 26.558 2.795 -22.647 1.00 90.12 152 GLN A N 1
ATOM 1134 C CA . GLN A 1 152 ? 25.659 3.887 -22.972 1.00 90.12 152 GLN A CA 1
ATOM 1135 C C . GLN A 1 152 ? 26.456 5.176 -23.170 1.00 90.12 152 GLN A C 1
ATOM 1137 O O . GLN A 1 152 ? 27.285 5.563 -22.342 1.00 90.12 152 GLN A O 1
ATOM 1142 N N . TYR A 1 153 ? 26.151 5.883 -24.248 1.00 90.25 153 TYR A N 1
ATOM 1143 C CA . TYR A 1 153 ? 26.741 7.156 -24.630 1.00 90.25 153 TYR A CA 1
ATOM 1144 C C . TYR A 1 153 ? 25.713 8.276 -24.491 1.00 90.25 153 TYR A C 1
ATOM 1146 O O . TYR A 1 153 ? 24.537 8.105 -24.819 1.00 90.25 153 TYR A O 1
ATOM 1154 N N . MET A 1 154 ? 26.172 9.444 -24.044 1.00 86.81 154 MET A N 1
ATOM 1155 C CA . MET A 1 154 ? 25.447 10.692 -24.243 1.00 86.81 154 MET A CA 1
ATOM 1156 C C . MET A 1 154 ? 25.657 11.136 -25.690 1.00 86.81 154 MET A C 1
ATOM 1158 O O . MET A 1 154 ? 26.779 11.444 -26.103 1.00 86.81 154 MET A O 1
ATOM 1162 N N . GLY A 1 155 ? 24.575 11.154 -26.456 1.00 89.31 155 GLY A N 1
ATOM 1163 C CA . GLY A 1 155 ? 24.612 11.367 -27.893 1.00 89.31 155 GLY A CA 1
ATOM 1164 C C . GLY A 1 155 ? 25.031 10.116 -28.683 1.00 89.31 155 GLY A C 1
ATOM 1165 O O . GLY A 1 155 ? 24.749 9.000 -28.248 1.00 89.31 155 GLY A O 1
ATOM 1166 N N . PRO A 1 156 ? 25.677 10.263 -29.856 1.00 93.12 156 PRO A N 1
ATOM 1167 C CA . PRO A 1 156 ? 26.117 9.127 -30.675 1.00 93.12 156 PRO A CA 1
ATOM 1168 C C . PRO A 1 156 ? 27.255 8.334 -30.008 1.00 93.12 156 PRO A C 1
ATOM 1170 O O . PRO A 1 156 ? 27.867 8.802 -29.054 1.00 93.12 156 PRO A O 1
ATOM 1173 N N . VAL A 1 157 ? 27.634 7.177 -30.566 1.00 92.56 157 VAL A N 1
ATOM 1174 C CA . VAL A 1 157 ? 28.733 6.315 -30.052 1.00 92.56 157 VAL A CA 1
ATOM 1175 C C . VAL A 1 157 ? 30.123 6.974 -30.001 1.00 92.56 157 VAL A C 1
ATOM 1177 O O . VAL A 1 157 ? 31.050 6.447 -29.393 1.00 92.56 157 VAL A O 1
ATOM 1180 N N . SER A 1 158 ? 30.296 8.136 -30.637 1.00 91.94 158 SER A N 1
ATOM 1181 C CA . SER A 1 158 ? 31.497 8.976 -30.507 1.00 91.94 158 SER A CA 1
ATOM 1182 C C . SER A 1 158 ? 31.431 9.972 -29.341 1.00 91.94 158 SER A C 1
ATOM 1184 O O . SER A 1 158 ? 32.374 10.736 -29.138 1.00 91.94 158 SER A O 1
ATOM 1186 N N . GLY A 1 159 ? 30.295 10.036 -28.649 1.00 89.00 159 GLY A N 1
ATOM 1187 C CA . GLY A 1 159 ? 30.027 10.913 -27.519 1.00 89.00 159 GLY A CA 1
ATOM 1188 C C . GLY A 1 159 ? 30.685 10.437 -26.226 1.00 89.00 159 GLY A C 1
ATOM 1189 O O . GLY A 1 159 ? 31.472 9.489 -26.196 1.00 89.00 159 GLY A O 1
ATOM 1190 N N . THR A 1 160 ? 30.375 11.122 -25.130 1.00 89.00 160 THR A N 1
ATOM 1191 C CA . THR A 1 160 ? 30.873 10.751 -23.801 1.00 89.00 160 THR A CA 1
ATOM 1192 C C . THR A 1 160 ? 30.114 9.544 -23.268 1.00 89.00 160 THR A C 1
ATOM 1194 O O . THR A 1 160 ? 28.893 9.485 -23.375 1.00 89.00 160 THR A O 1
ATOM 1197 N N . ILE A 1 161 ? 30.821 8.599 -22.654 1.00 88.25 161 ILE A N 1
ATOM 1198 C CA . ILE A 1 161 ? 30.202 7.444 -21.997 1.00 88.25 161 ILE A CA 1
ATOM 1199 C C . ILE A 1 161 ? 29.465 7.923 -20.742 1.00 88.25 161 ILE A C 1
ATOM 1201 O O . ILE A 1 161 ? 30.074 8.552 -19.879 1.00 88.25 161 ILE A O 1
ATOM 1205 N N . SER A 1 162 ? 28.173 7.618 -20.659 1.00 85.31 162 SER A N 1
ATOM 1206 C CA . SER A 1 162 ? 27.346 7.814 -19.463 1.00 85.31 162 SER A CA 1
ATOM 1207 C C . SER A 1 162 ? 27.448 6.618 -18.521 1.00 85.31 162 SER A C 1
ATOM 1209 O O . SER A 1 162 ? 27.436 6.781 -17.305 1.00 85.31 162 SER A O 1
ATOM 1211 N N . GLU A 1 163 ? 27.548 5.418 -19.090 1.00 88.62 163 GLU A N 1
ATOM 1212 C CA . GLU A 1 163 ? 27.618 4.158 -18.361 1.00 88.62 163 GLU A CA 1
ATOM 1213 C C . GLU A 1 163 ? 28.348 3.115 -19.199 1.00 88.62 163 GLU A C 1
ATOM 1215 O O . GLU A 1 163 ? 28.184 3.041 -20.416 1.00 88.62 163 GLU A O 1
ATOM 1220 N N . ARG A 1 164 ? 29.164 2.297 -18.547 1.00 91.81 164 ARG A N 1
ATOM 1221 C CA . ARG A 1 164 ? 29.794 1.130 -19.141 1.00 91.81 164 ARG A CA 1
ATOM 1222 C C . ARG A 1 164 ? 29.877 0.012 -18.122 1.00 91.81 164 ARG A C 1
ATOM 1224 O O . ARG A 1 164 ? 30.378 0.212 -17.016 1.00 91.81 164 ARG A O 1
ATOM 1231 N N . ILE A 1 165 ? 29.461 -1.168 -18.555 1.00 90.56 165 ILE A N 1
ATOM 1232 C CA . ILE A 1 165 ? 29.472 -2.397 -17.776 1.00 90.56 165 ILE A CA 1
ATOM 1233 C C . ILE A 1 165 ? 30.258 -3.434 -18.562 1.00 90.56 165 ILE A C 1
ATOM 1235 O O . ILE A 1 165 ? 29.892 -3.773 -19.684 1.00 90.56 165 ILE A O 1
ATOM 1239 N N . VAL A 1 166 ? 31.344 -3.929 -17.979 1.00 93.56 166 VAL A N 1
ATOM 1240 C CA . VAL A 1 166 ? 32.128 -5.031 -18.543 1.00 93.56 166 VAL A CA 1
ATOM 1241 C C . VAL A 1 166 ? 31.909 -6.256 -17.671 1.00 93.56 166 VAL A C 1
ATOM 1243 O O . VAL A 1 166 ? 32.396 -6.291 -16.546 1.00 93.56 166 VAL A O 1
ATOM 1246 N N . THR A 1 167 ? 31.197 -7.253 -18.182 1.00 93.75 167 THR A N 1
ATOM 1247 C CA . THR A 1 167 ? 30.933 -8.525 -17.502 1.00 93.75 167 THR A CA 1
ATOM 1248 C C . THR A 1 167 ? 31.812 -9.608 -18.109 1.00 93.75 167 THR A C 1
ATOM 1250 O O . THR A 1 167 ? 31.717 -9.896 -19.293 1.00 93.75 167 THR A O 1
ATOM 1253 N N . THR A 1 168 ? 32.672 -10.231 -17.314 1.00 95.44 168 THR A N 1
ATOM 1254 C CA . THR A 1 168 ? 33.490 -11.379 -17.725 1.00 95.44 168 THR A CA 1
ATOM 1255 C C . THR A 1 168 ? 32.952 -12.630 -17.056 1.00 95.44 168 THR A C 1
ATOM 1257 O O . THR A 1 168 ? 32.816 -12.646 -15.838 1.00 95.44 168 THR A O 1
ATOM 1260 N N . THR A 1 169 ? 32.657 -13.665 -17.838 1.00 96.50 169 THR A N 1
ATOM 1261 C CA . THR A 1 169 ? 32.202 -14.978 -17.359 1.00 96.50 169 THR A CA 1
ATOM 1262 C C . THR A 1 169 ? 33.251 -16.031 -17.708 1.00 96.50 169 THR A C 1
ATOM 1264 O O . THR A 1 169 ? 33.723 -16.068 -18.850 1.00 96.50 169 THR A O 1
ATOM 1267 N N . SER A 1 170 ? 33.624 -16.873 -16.742 1.00 95.94 170 SER A N 1
ATOM 1268 C CA . SER A 1 170 ? 34.532 -18.006 -16.955 1.00 95.94 170 SER A CA 1
ATOM 1269 C C . SER A 1 170 ? 33.943 -19.052 -17.908 1.00 95.94 170 SER A C 1
ATOM 1271 O O . SER A 1 170 ? 32.741 -19.083 -18.171 1.00 95.94 170 SER A O 1
ATOM 1273 N N . ASP A 1 171 ? 34.797 -19.922 -18.437 1.00 95.12 171 ASP A N 1
ATOM 1274 C CA . ASP A 1 171 ? 34.431 -21.024 -19.335 1.00 95.12 171 ASP A CA 1
ATOM 1275 C C . ASP A 1 171 ? 33.497 -22.056 -18.683 1.00 95.12 171 ASP A C 1
ATOM 1277 O O . ASP A 1 171 ? 32.625 -22.620 -19.345 1.00 95.12 171 ASP A O 1
ATOM 1281 N N . ASP A 1 172 ? 33.648 -22.272 -17.378 1.00 92.38 172 ASP A N 1
ATOM 1282 C CA . ASP A 1 172 ? 32.773 -23.122 -16.566 1.00 92.38 172 ASP A CA 1
ATOM 1283 C C . ASP A 1 172 ? 31.516 -22.406 -16.034 1.00 92.38 172 ASP A C 1
ATOM 1285 O O . ASP A 1 172 ? 30.634 -23.052 -15.465 1.00 92.38 172 ASP A O 1
ATOM 1289 N N . GLY A 1 173 ? 31.417 -21.084 -16.221 1.00 93.19 173 GLY A N 1
ATOM 1290 C CA . GLY A 1 173 ? 30.327 -20.245 -15.722 1.00 93.19 173 GLY A CA 1
ATOM 1291 C C . GLY A 1 173 ? 30.283 -20.071 -14.199 1.00 93.19 173 GLY A C 1
ATOM 1292 O O . GLY A 1 173 ? 29.312 -19.511 -13.693 1.00 93.19 173 GLY A O 1
ATOM 1293 N N . LEU A 1 174 ? 31.292 -20.544 -13.458 1.00 94.50 174 LEU A N 1
ATOM 1294 C CA . LEU A 1 174 ? 31.335 -20.477 -11.992 1.00 94.50 174 LEU A CA 1
ATOM 1295 C C . LEU A 1 174 ? 31.874 -19.153 -11.452 1.00 94.50 174 LEU A C 1
ATOM 1297 O O . LEU A 1 174 ? 31.700 -18.874 -10.266 1.00 94.50 174 LEU A O 1
ATOM 1301 N N . SER A 1 175 ? 32.520 -18.344 -12.292 1.00 95.69 175 SER A N 1
ATOM 1302 C CA . SER A 1 175 ? 32.992 -17.012 -11.936 1.00 95.69 175 SER A CA 1
ATOM 1303 C C . SER A 1 175 ? 32.457 -15.974 -12.913 1.00 95.69 175 SER A C 1
ATOM 1305 O O . SER A 1 175 ? 32.633 -16.088 -14.128 1.00 95.69 175 SER A O 1
ATOM 1307 N N . VAL A 1 176 ? 31.834 -14.937 -12.362 1.00 95.56 176 VAL A N 1
ATOM 1308 C CA . VAL A 1 176 ? 31.394 -13.750 -13.088 1.00 95.56 176 VAL A CA 1
ATOM 1309 C C . VAL A 1 176 ? 32.001 -12.529 -12.411 1.00 95.56 176 VAL A C 1
ATOM 1311 O O . VAL A 1 176 ? 31.815 -12.325 -11.217 1.00 95.56 176 VAL A O 1
ATOM 1314 N N . SER A 1 177 ? 32.716 -11.692 -13.156 1.00 93.44 177 SER A N 1
ATOM 1315 C CA . SER A 1 177 ? 33.193 -10.400 -12.657 1.00 93.44 177 SER A CA 1
ATOM 1316 C C . SER A 1 177 ? 32.598 -9.263 -13.468 1.00 93.44 177 SER A C 1
ATOM 1318 O O . SER A 1 177 ? 32.644 -9.313 -14.697 1.00 93.44 177 SER A O 1
ATOM 1320 N N . LYS A 1 178 ? 32.111 -8.220 -12.804 1.00 91.25 178 LYS A N 1
ATOM 1321 C CA . LYS A 1 178 ? 31.622 -6.998 -13.446 1.00 91.25 178 LYS A CA 1
ATOM 1322 C C . LYS A 1 178 ? 32.547 -5.835 -13.128 1.00 91.25 178 LYS A C 1
ATOM 1324 O O . LYS A 1 178 ? 33.025 -5.712 -12.007 1.00 91.25 178 LYS A O 1
ATOM 1329 N N . GLN A 1 179 ? 32.784 -4.965 -14.098 1.00 91.69 179 GLN A N 1
ATOM 1330 C CA . GLN A 1 179 ? 33.371 -3.651 -13.878 1.00 91.69 179 GLN A CA 1
ATOM 1331 C C . GLN A 1 179 ? 32.390 -2.590 -14.359 1.00 91.69 179 GLN A C 1
ATOM 1333 O O . GLN A 1 179 ? 32.038 -2.550 -15.539 1.00 91.69 179 GLN A O 1
ATOM 1338 N N . TRP A 1 180 ? 32.003 -1.713 -13.444 1.00 87.44 180 TRP A N 1
ATOM 1339 C CA . TRP A 1 180 ? 31.067 -0.628 -13.672 1.00 87.44 180 TRP A CA 1
ATOM 1340 C C . TRP A 1 180 ? 31.787 0.708 -13.682 1.00 87.44 180 TRP A C 1
ATOM 1342 O O . TRP A 1 180 ? 32.553 1.032 -12.774 1.00 87.44 180 TRP A O 1
ATOM 1352 N N . THR A 1 181 ? 31.546 1.494 -14.724 1.00 87.94 181 THR A N 1
ATOM 1353 C CA . THR A 1 181 ? 31.984 2.885 -14.811 1.00 87.94 181 THR A CA 1
ATOM 1354 C C . THR A 1 181 ? 30.832 3.727 -15.336 1.00 87.94 181 THR A C 1
ATOM 1356 O O . THR A 1 181 ? 30.498 3.628 -16.513 1.00 87.94 181 THR A O 1
ATOM 1359 N N . ALA A 1 182 ? 30.233 4.554 -14.489 1.00 85.06 182 ALA A N 1
ATOM 1360 C CA . ALA A 1 182 ? 29.081 5.372 -14.851 1.00 85.06 182 ALA A CA 1
ATOM 1361 C C . ALA A 1 182 ? 29.051 6.691 -14.069 1.00 85.06 182 ALA A C 1
ATOM 1363 O O . ALA A 1 182 ? 29.879 6.940 -13.190 1.00 85.06 182 ALA A O 1
ATOM 1364 N N . SER A 1 183 ? 28.082 7.539 -14.392 1.00 81.44 183 SER A N 1
ATOM 1365 C CA . SER A 1 183 ? 27.697 8.690 -13.577 1.00 81.44 183 SER A CA 1
ATOM 1366 C C . SER A 1 183 ? 26.219 8.597 -13.230 1.00 81.44 183 SER A C 1
ATOM 1368 O O . SER A 1 183 ? 25.394 8.479 -14.134 1.00 81.44 183 SER A O 1
ATOM 1370 N N . ASN A 1 184 ? 25.894 8.705 -11.947 1.00 81.62 184 ASN A N 1
ATOM 1371 C CA . ASN A 1 184 ? 24.528 8.734 -11.450 1.00 81.62 184 ASN A CA 1
ATOM 1372 C C . ASN A 1 184 ? 24.277 10.064 -10.728 1.00 81.62 184 ASN A C 1
ATOM 1374 O O . ASN A 1 184 ? 24.708 10.273 -9.592 1.00 81.62 184 ASN A O 1
ATOM 1378 N N . GLY A 1 185 ? 23.660 11.018 -11.426 1.00 81.25 185 GLY A N 1
ATOM 1379 C CA . GLY A 1 185 ? 23.589 12.404 -10.966 1.00 81.25 185 GLY A CA 1
ATOM 1380 C C . GLY A 1 185 ? 24.989 13.005 -10.789 1.00 81.25 185 GLY A C 1
ATOM 1381 O O . GLY A 1 185 ? 25.773 13.067 -11.736 1.00 81.25 185 GLY A O 1
ATOM 1382 N N . ALA A 1 186 ? 25.313 13.451 -9.573 1.00 69.31 186 ALA A N 1
ATOM 1383 C CA . ALA A 1 186 ? 26.644 13.964 -9.233 1.00 69.31 186 ALA A CA 1
ATOM 1384 C C . ALA A 1 186 ? 27.646 12.867 -8.812 1.00 69.31 186 ALA A C 1
ATOM 1386 O O . ALA A 1 186 ? 28.838 13.155 -8.677 1.00 69.31 186 ALA A O 1
ATOM 1387 N N . ALA A 1 187 ? 27.193 11.629 -8.591 1.00 71.62 187 ALA A N 1
ATOM 1388 C CA . ALA A 1 187 ? 28.035 10.533 -8.126 1.00 71.62 187 ALA A CA 1
ATOM 1389 C C . ALA A 1 187 ? 28.720 9.820 -9.301 1.00 71.62 187 ALA A C 1
ATOM 1391 O O . ALA A 1 187 ? 28.074 9.391 -10.256 1.00 71.62 187 ALA A O 1
ATOM 1392 N N . ALA A 1 188 ? 30.043 9.664 -9.226 1.00 78.06 188 ALA A N 1
ATOM 1393 C CA . ALA A 1 188 ? 30.778 8.801 -10.142 1.00 78.06 188 ALA A CA 1
ATOM 1394 C C . ALA A 1 188 ? 30.733 7.358 -9.627 1.00 78.06 188 ALA A C 1
ATOM 1396 O O . ALA A 1 188 ? 31.154 7.083 -8.503 1.00 78.06 188 ALA A O 1
ATOM 1397 N N . ILE A 1 189 ? 30.272 6.436 -10.464 1.00 81.88 189 ILE A N 1
ATOM 1398 C CA . ILE A 1 189 ? 30.289 5.003 -10.192 1.00 81.88 189 ILE A CA 1
ATOM 1399 C C . ILE A 1 189 ? 31.566 4.453 -10.806 1.00 81.88 189 ILE A C 1
ATOM 1401 O O . ILE A 1 189 ? 31.771 4.532 -12.016 1.00 81.88 189 ILE A O 1
ATOM 1405 N N . ASN A 1 190 ? 32.436 3.903 -9.971 1.00 85.00 190 ASN A N 1
ATOM 1406 C CA . ASN A 1 190 ? 33.580 3.130 -10.422 1.00 85.00 190 ASN A CA 1
ATOM 1407 C C . ASN A 1 190 ? 33.762 1.966 -9.455 1.00 85.00 190 ASN A C 1
ATOM 1409 O O . ASN A 1 190 ? 34.323 2.153 -8.377 1.00 85.00 190 ASN A O 1
ATOM 1413 N N . GLN A 1 191 ? 33.218 0.806 -9.810 1.00 86.62 191 GLN A N 1
ATOM 1414 C CA . GLN A 1 191 ? 33.092 -0.353 -8.926 1.00 86.62 191 GLN A CA 1
ATOM 1415 C C . GLN A 1 191 ? 33.393 -1.639 -9.698 1.00 86.62 191 GLN A C 1
ATOM 1417 O O . GLN A 1 191 ? 33.252 -1.700 -10.921 1.00 86.62 191 GLN A O 1
ATOM 1422 N N . THR A 1 192 ? 33.833 -2.667 -8.988 1.00 90.06 192 THR A N 1
ATOM 1423 C CA . THR A 1 192 ? 34.015 -4.019 -9.515 1.00 90.06 192 THR A CA 1
ATOM 1424 C C . THR A 1 192 ? 33.300 -5.010 -8.624 1.00 90.06 192 THR A C 1
ATOM 1426 O O . THR A 1 192 ? 33.543 -5.002 -7.420 1.00 90.06 192 THR A O 1
ATOM 1429 N N . SER A 1 193 ? 32.503 -5.876 -9.239 1.00 91.56 193 SER A N 1
ATOM 1430 C CA . SER A 1 193 ? 31.835 -7.001 -8.597 1.00 91.56 193 SER A CA 1
ATOM 1431 C C . SER A 1 193 ? 32.510 -8.309 -8.994 1.00 91.56 193 SER A C 1
ATOM 1433 O O . SER A 1 193 ? 32.980 -8.454 -10.126 1.00 91.56 193 SER A O 1
ATOM 1435 N N . SER A 1 194 ? 32.557 -9.274 -8.088 1.00 94.25 194 SER A N 1
ATOM 1436 C CA . SER A 1 194 ? 33.027 -10.634 -8.343 1.00 94.25 194 SER A CA 1
ATOM 1437 C C . SER A 1 194 ? 32.095 -11.627 -7.668 1.00 94.25 194 SER A C 1
ATOM 1439 O O . SER A 1 194 ? 32.069 -11.690 -6.446 1.00 94.25 194 SER A O 1
ATOM 1441 N N . ASP A 1 195 ? 31.412 -12.446 -8.459 1.00 96.00 195 ASP A N 1
ATOM 1442 C CA . ASP A 1 195 ? 30.572 -13.564 -8.036 1.00 96.00 195 ASP A CA 1
ATOM 1443 C C . ASP A 1 195 ? 31.276 -14.882 -8.376 1.00 96.00 195 ASP A C 1
ATOM 1445 O O . ASP A 1 195 ? 31.564 -15.166 -9.541 1.00 96.00 195 ASP A O 1
ATOM 1449 N N . VAL A 1 196 ? 31.619 -15.670 -7.358 1.00 97.69 196 VAL A N 1
ATOM 1450 C CA . VAL A 1 196 ? 32.371 -16.921 -7.511 1.00 97.69 196 VAL A CA 1
ATOM 1451 C C . VAL A 1 196 ? 31.677 -18.042 -6.759 1.00 97.69 196 VAL A C 1
ATOM 1453 O O . VAL A 1 196 ? 31.531 -17.976 -5.540 1.00 97.69 196 VAL A O 1
ATOM 1456 N N . THR A 1 197 ? 31.332 -19.117 -7.465 1.00 97.38 197 THR A N 1
ATOM 1457 C CA . THR A 1 197 ? 30.800 -20.355 -6.885 1.00 97.38 197 THR A CA 1
ATOM 1458 C C . THR A 1 197 ? 31.881 -21.434 -6.824 1.00 97.38 197 THR A C 1
ATOM 1460 O O . THR A 1 197 ? 32.463 -21.818 -7.832 1.00 97.38 197 THR A O 1
ATOM 1463 N N . THR A 1 198 ? 32.134 -21.965 -5.629 1.00 97.62 198 THR A N 1
ATOM 1464 C CA . THR A 1 198 ? 33.093 -23.047 -5.368 1.00 97.62 198 THR A CA 1
ATOM 1465 C C . THR A 1 198 ? 32.362 -24.321 -4.954 1.00 97.62 198 THR A C 1
ATOM 1467 O O . THR A 1 198 ? 31.540 -24.295 -4.039 1.00 97.62 198 THR A O 1
ATOM 1470 N N . TYR A 1 199 ? 32.701 -25.452 -5.579 1.00 96.00 199 TYR A N 1
ATOM 1471 C CA . TYR A 1 199 ? 32.293 -26.786 -5.127 1.00 96.00 199 TYR A CA 1
ATOM 1472 C C . TYR A 1 199 ? 33.345 -27.358 -4.173 1.00 96.00 199 TYR A C 1
ATOM 1474 O O . TYR A 1 199 ? 34.487 -27.611 -4.565 1.00 96.00 199 TYR A O 1
ATOM 1482 N N . ASN A 1 200 ? 32.965 -27.568 -2.917 1.00 95.06 200 ASN A N 1
ATOM 1483 C CA . ASN A 1 200 ? 33.864 -28.034 -1.870 1.00 95.06 200 ASN A CA 1
ATOM 1484 C C . ASN A 1 200 ? 34.032 -29.561 -1.906 1.00 95.06 200 ASN A C 1
ATOM 1486 O O . ASN A 1 200 ? 33.170 -30.308 -2.371 1.00 95.06 200 ASN A O 1
ATOM 1490 N N . ALA A 1 201 ? 35.149 -30.052 -1.360 1.00 95.31 201 ALA A N 1
ATOM 1491 C CA . ALA A 1 201 ? 35.474 -31.483 -1.354 1.00 95.31 201 ALA A CA 1
ATOM 1492 C C . ALA A 1 201 ? 34.495 -32.346 -0.532 1.00 95.31 201 ALA A C 1
ATOM 1494 O O . ALA A 1 201 ? 34.422 -33.556 -0.736 1.00 95.31 201 ALA A O 1
ATOM 1495 N N . ASP A 1 202 ? 33.760 -31.738 0.400 1.00 94.06 202 ASP A N 1
ATOM 1496 C CA . ASP A 1 202 ? 32.726 -32.395 1.203 1.00 94.06 202 ASP A CA 1
ATOM 1497 C C . ASP A 1 202 ? 31.358 -32.465 0.497 1.00 94.06 202 ASP A C 1
ATOM 1499 O O . ASP A 1 202 ? 30.421 -33.039 1.050 1.00 94.06 202 ASP A O 1
ATOM 1503 N N . GLY A 1 203 ? 31.248 -31.921 -0.721 1.00 94.50 203 GLY A N 1
ATOM 1504 C CA . GLY A 1 203 ? 30.022 -31.864 -1.516 1.00 94.50 203 GLY A CA 1
ATOM 1505 C C . GLY A 1 203 ? 29.163 -30.619 -1.279 1.00 94.50 203 GLY A C 1
ATOM 1506 O O . GLY A 1 203 ? 28.131 -30.486 -1.929 1.00 94.50 203 GLY A O 1
ATOM 1507 N N . SER A 1 204 ? 29.555 -29.717 -0.372 1.00 97.56 204 SER A N 1
ATOM 1508 C CA . SER A 1 204 ? 28.903 -28.412 -0.197 1.00 97.56 204 SER A CA 1
ATOM 1509 C C . SER A 1 204 ? 29.281 -27.427 -1.312 1.00 97.56 204 SER A C 1
ATOM 1511 O O . SER A 1 204 ? 30.249 -27.643 -2.046 1.00 97.56 204 SER A O 1
ATOM 1513 N N . THR A 1 205 ? 28.536 -26.327 -1.435 1.00 98.25 205 THR A N 1
ATOM 1514 C CA . THR A 1 205 ? 28.876 -25.217 -2.338 1.00 98.25 205 THR A CA 1
ATOM 1515 C C . THR A 1 205 ? 28.952 -23.902 -1.584 1.00 98.25 205 THR A C 1
ATOM 1517 O O . THR A 1 205 ? 28.062 -23.609 -0.787 1.00 98.25 205 THR A O 1
ATOM 1520 N N . THR A 1 206 ? 29.951 -23.087 -1.901 1.00 98.12 206 THR A N 1
ATOM 1521 C CA . THR A 1 206 ? 30.109 -21.730 -1.367 1.00 98.12 206 THR A CA 1
ATOM 1522 C C . THR A 1 206 ? 30.086 -20.742 -2.523 1.00 98.12 206 THR A C 1
ATOM 1524 O O . THR A 1 206 ? 30.941 -20.817 -3.404 1.00 98.12 206 THR A O 1
ATOM 1527 N N . ARG A 1 207 ? 29.131 -19.813 -2.528 1.00 97.75 207 ARG A N 1
ATOM 1528 C CA . ARG A 1 207 ? 29.088 -18.680 -3.458 1.00 97.75 207 ARG A CA 1
ATOM 1529 C C . ARG A 1 207 ? 29.485 -17.407 -2.720 1.00 97.75 207 ARG A C 1
ATOM 1531 O O . ARG A 1 207 ? 28.959 -17.140 -1.645 1.00 97.75 207 ARG A O 1
ATOM 1538 N N . VAL A 1 208 ? 30.416 -16.641 -3.274 1.00 97.62 208 VAL A N 1
ATOM 1539 C CA . VAL A 1 208 ? 30.884 -15.373 -2.703 1.00 97.62 208 VAL A CA 1
ATOM 1540 C C . VAL A 1 208 ? 30.683 -14.275 -3.729 1.00 97.62 208 VAL A C 1
ATOM 1542 O O . VAL A 1 208 ? 31.248 -14.364 -4.816 1.00 97.62 208 VAL A O 1
ATOM 1545 N N . VAL A 1 209 ? 29.929 -13.244 -3.357 1.00 96.44 209 VAL A N 1
ATOM 1546 C CA . VAL A 1 209 ? 29.784 -12.008 -4.130 1.00 96.44 209 VAL A CA 1
ATOM 1547 C C . VAL A 1 209 ? 30.545 -10.911 -3.396 1.00 96.44 209 VAL A C 1
ATOM 1549 O O . VAL A 1 209 ? 30.457 -10.789 -2.176 1.00 96.44 209 VAL A O 1
ATOM 1552 N N . THR A 1 210 ? 31.414 -10.205 -4.105 1.00 94.94 210 THR A N 1
ATOM 1553 C CA . THR A 1 210 ? 32.297 -9.177 -3.545 1.00 94.94 210 THR A CA 1
ATOM 1554 C C . THR A 1 210 ? 32.250 -7.933 -4.400 1.00 94.94 210 THR A C 1
ATOM 1556 O O . THR A 1 210 ? 32.622 -8.008 -5.571 1.00 94.94 210 THR A O 1
ATOM 1559 N N . ASP A 1 211 ? 31.915 -6.801 -3.795 1.00 91.44 211 ASP A N 1
ATOM 1560 C CA . ASP A 1 211 ? 31.911 -5.501 -4.453 1.00 91.44 211 ASP A CA 1
ATOM 1561 C C . ASP A 1 211 ? 33.038 -4.626 -3.888 1.00 91.44 211 ASP A C 1
ATOM 1563 O O . ASP A 1 211 ? 33.294 -4.587 -2.686 1.00 91.44 211 ASP A O 1
ATOM 1567 N N . GLN A 1 212 ? 33.808 -3.976 -4.762 1.00 90.19 212 GLN A N 1
ATOM 1568 C CA . GLN A 1 212 ? 35.000 -3.210 -4.377 1.00 90.19 212 GLN A CA 1
ATOM 1569 C C . GLN A 1 212 ? 35.311 -2.069 -5.356 1.00 90.19 212 GLN A C 1
ATOM 1571 O O . GLN A 1 212 ? 34.948 -2.116 -6.531 1.00 90.19 212 GLN A O 1
ATOM 1576 N N . LEU A 1 213 ? 36.060 -1.061 -4.911 1.00 83.50 213 LEU A N 1
ATOM 1577 C CA . LEU A 1 213 ? 36.580 0.010 -5.766 1.00 83.50 213 LEU A CA 1
ATOM 1578 C C . LEU A 1 213 ? 37.748 -0.486 -6.656 1.00 83.50 213 LEU A C 1
ATOM 1580 O O . LEU A 1 213 ? 38.619 -1.219 -6.176 1.00 83.50 213 LEU A O 1
ATOM 1584 N N . PRO A 1 214 ? 37.859 -0.052 -7.930 1.00 70.56 214 PRO A N 1
ATOM 1585 C CA . PRO A 1 214 ? 38.933 -0.476 -8.828 1.00 70.56 214 PRO A CA 1
ATOM 1586 C C . PRO A 1 214 ? 40.299 0.063 -8.389 1.00 70.56 214 PRO A C 1
ATOM 1588 O O . PRO A 1 214 ? 40.613 1.238 -8.578 1.00 70.56 214 PRO A O 1
ATOM 1591 N N . GLY A 1 215 ? 41.141 -0.807 -7.823 1.00 56.12 215 GLY A N 1
ATOM 1592 C CA . GLY A 1 215 ? 42.512 -0.462 -7.445 1.00 56.12 215 GLY A CA 1
ATOM 1593 C C . GLY A 1 215 ? 43.030 -1.221 -6.228 1.00 56.12 215 GLY A C 1
ATOM 1594 O O . GLY A 1 215 ? 43.218 -0.639 -5.164 1.00 56.12 215 GLY A O 1
ATOM 1595 N N . GLY A 1 216 ? 43.352 -2.505 -6.395 1.00 45.41 216 GLY A N 1
ATOM 1596 C CA . GLY A 1 216 ? 44.169 -3.267 -5.444 1.00 45.41 216 GLY A CA 1
ATOM 1597 C C . GLY A 1 216 ? 45.626 -2.786 -5.439 1.00 45.41 216 GLY A C 1
ATOM 1598 O O . GLY A 1 216 ? 46.522 -3.481 -5.909 1.00 45.41 216 GLY A O 1
ATOM 1599 N N . GLY A 1 217 ? 45.877 -1.568 -4.964 1.00 33.44 217 GLY A N 1
ATOM 1600 C CA . GLY A 1 217 ? 47.211 -1.002 -4.800 1.00 33.44 217 GLY A CA 1
ATOM 1601 C C . GLY A 1 217 ? 47.541 -0.852 -3.323 1.00 33.44 217 GLY A C 1
ATOM 1602 O O . GLY A 1 217 ? 47.054 0.066 -2.675 1.00 33.44 217 GLY A O 1
ATOM 1603 N N . SER A 1 218 ? 48.392 -1.736 -2.797 1.00 40.69 218 SER A N 1
ATOM 1604 C CA . SER A 1 218 ? 49.050 -1.593 -1.492 1.00 40.69 218 SER A CA 1
ATOM 1605 C C . SER A 1 218 ? 49.633 -0.179 -1.344 1.00 40.69 218 SER A C 1
ATOM 1607 O O . SER A 1 218 ? 50.694 0.106 -1.899 1.00 40.69 218 SER A O 1
ATOM 1609 N N . GLY A 1 219 ? 48.945 0.715 -0.629 1.00 31.42 219 GLY A N 1
ATOM 1610 C CA . GLY A 1 219 ? 49.324 2.127 -0.652 1.00 31.42 219 GLY A CA 1
ATOM 1611 C C . GLY A 1 219 ? 48.523 3.103 0.206 1.00 31.42 219 GLY A C 1
ATOM 1612 O O . GLY A 1 219 ? 48.659 4.294 -0.027 1.00 31.42 219 GLY A O 1
ATOM 1613 N N . VAL A 1 220 ? 47.745 2.666 1.200 1.00 34.59 220 VAL A N 1
ATOM 1614 C CA . VAL A 1 220 ? 47.345 3.516 2.338 1.00 34.59 220 VAL A CA 1
ATOM 1615 C C . VAL A 1 220 ? 47.425 2.654 3.598 1.00 34.59 220 VAL A C 1
ATOM 1617 O O . VAL A 1 220 ? 47.031 1.491 3.596 1.00 34.59 220 VAL A O 1
ATOM 1620 N N . GLY A 1 221 ? 48.077 3.176 4.634 1.00 33.38 221 GLY A N 1
ATOM 1621 C CA . GLY A 1 221 ? 48.500 2.407 5.799 1.00 33.38 221 GLY A CA 1
ATOM 1622 C C . GLY A 1 221 ? 47.343 1.822 6.611 1.00 33.38 221 GLY A C 1
ATOM 1623 O O . GLY A 1 221 ? 46.567 2.563 7.191 1.00 33.38 221 GLY A O 1
ATOM 1624 N N . SER A 1 222 ? 47.361 0.492 6.728 1.00 37.78 222 SER A N 1
ATOM 1625 C CA . SER A 1 222 ? 46.729 -0.339 7.761 1.00 37.78 222 SER A CA 1
ATOM 1626 C C . SER A 1 222 ? 45.192 -0.343 7.834 1.00 37.78 222 SER A C 1
ATOM 1628 O O . SER A 1 222 ? 44.612 0.324 8.682 1.00 37.78 222 SER A O 1
ATOM 1630 N N . GLY A 1 223 ? 44.579 -1.237 7.043 1.00 30.97 223 GLY A N 1
ATOM 1631 C CA . GLY A 1 223 ? 43.252 -1.822 7.296 1.00 30.97 223 GLY A CA 1
ATOM 1632 C C . GLY A 1 223 ? 42.280 -1.715 6.118 1.00 30.97 223 GLY A C 1
ATOM 1633 O O . GLY A 1 223 ? 41.646 -0.684 5.969 1.00 30.97 223 GLY A O 1
ATOM 1634 N N . GLY A 1 224 ? 42.163 -2.785 5.321 1.00 34.59 224 GLY A N 1
ATOM 1635 C CA . GLY A 1 224 ? 41.138 -2.959 4.280 1.00 34.59 224 GLY A CA 1
ATOM 1636 C C . GLY A 1 224 ? 41.603 -2.662 2.850 1.00 34.59 224 GLY A C 1
ATOM 1637 O O . GLY A 1 224 ? 41.959 -1.539 2.511 1.00 34.59 224 GLY A O 1
ATOM 1638 N N . SER A 1 225 ? 41.581 -3.676 1.977 1.00 41.75 225 SER A N 1
ATOM 1639 C CA . SER A 1 225 ? 41.345 -3.467 0.539 1.00 41.75 225 SER A CA 1
ATOM 1640 C C . SER A 1 225 ? 40.076 -2.630 0.355 1.00 41.75 225 SER A C 1
ATOM 1642 O O . SER A 1 225 ? 39.234 -2.658 1.241 1.00 41.75 225 SER A O 1
ATOM 1644 N N . GLY A 1 226 ? 39.908 -1.926 -0.768 1.00 68.50 226 GLY A N 1
ATOM 1645 C CA . GLY A 1 226 ? 38.704 -1.139 -1.080 1.00 68.50 226 GLY A CA 1
ATOM 1646 C C . GLY A 1 226 ? 37.416 -1.955 -1.273 1.00 68.50 226 GLY A C 1
ATOM 1647 O O . GLY A 1 226 ? 36.728 -1.726 -2.258 1.00 68.50 226 GLY A O 1
ATOM 1648 N N . LEU A 1 227 ? 37.135 -2.907 -0.383 1.00 87.12 227 LEU A N 1
ATOM 1649 C CA . LEU A 1 227 ? 35.915 -3.692 -0.269 1.00 87.12 227 LEU A CA 1
ATOM 1650 C C . LEU A 1 227 ? 34.778 -2.757 0.147 1.00 87.12 227 LEU A C 1
ATOM 1652 O O . LEU A 1 227 ? 34.935 -1.996 1.099 1.00 87.12 227 LEU A O 1
ATOM 1656 N N . LEU A 1 228 ? 33.686 -2.785 -0.602 1.00 90.44 228 LEU A N 1
ATOM 1657 C CA . LEU A 1 228 ? 32.478 -2.015 -0.329 1.00 90.44 228 LEU A CA 1
ATOM 1658 C C . LEU A 1 228 ? 31.481 -2.850 0.468 1.00 90.44 228 LEU A C 1
ATOM 1660 O O . LEU A 1 228 ? 30.893 -2.333 1.412 1.00 90.44 228 LEU A O 1
ATOM 1664 N N . ASP A 1 229 ? 31.342 -4.122 0.099 1.00 93.81 229 ASP A N 1
ATOM 1665 C CA . ASP A 1 229 ? 30.487 -5.105 0.754 1.00 93.81 229 ASP A CA 1
ATOM 1666 C C . ASP A 1 229 ? 30.818 -6.522 0.251 1.00 93.81 229 ASP A C 1
ATOM 1668 O O . ASP A 1 229 ? 31.577 -6.728 -0.712 1.00 93.81 229 ASP A O 1
ATOM 1672 N N . LYS A 1 230 ? 30.295 -7.523 0.960 1.00 95.56 230 LYS A N 1
ATOM 1673 C CA . LYS A 1 230 ? 30.529 -8.932 0.650 1.00 95.56 230 LYS A CA 1
ATOM 1674 C C . LYS A 1 230 ? 29.376 -9.817 1.099 1.00 95.56 230 LYS A C 1
ATOM 1676 O O . LYS A 1 230 ? 29.108 -9.920 2.297 1.00 95.56 230 LYS A O 1
ATOM 1681 N N . ALA A 1 231 ? 28.808 -10.577 0.167 1.00 97.69 231 ALA A N 1
ATOM 1682 C CA . ALA A 1 231 ? 27.881 -11.663 0.461 1.00 97.69 231 ALA A CA 1
ATOM 1683 C C . ALA A 1 231 ? 28.559 -13.043 0.385 1.00 97.69 231 ALA A C 1
ATOM 1685 O O . ALA A 1 231 ? 29.365 -13.326 -0.503 1.00 97.69 231 ALA A O 1
ATOM 1686 N N . VAL A 1 232 ? 28.207 -13.938 1.307 1.00 98.25 232 VAL A N 1
ATOM 1687 C CA . VAL A 1 232 ? 28.632 -15.344 1.334 1.00 98.25 232 VAL A CA 1
ATOM 1688 C C . VAL A 1 232 ? 27.406 -16.237 1.475 1.00 98.25 232 VAL A C 1
ATOM 1690 O O . VAL A 1 232 ? 26.604 -16.066 2.391 1.00 98.25 232 VAL A O 1
ATOM 1693 N N . ILE A 1 233 ? 27.270 -17.204 0.570 1.00 98.19 233 ILE A N 1
ATOM 1694 C CA . ILE A 1 233 ? 26.171 -18.166 0.532 1.00 98.19 233 ILE A CA 1
ATOM 1695 C C . ILE A 1 233 ? 26.749 -19.577 0.585 1.00 98.19 233 ILE A C 1
ATOM 1697 O O . ILE A 1 233 ? 27.309 -20.064 -0.395 1.00 98.19 233 ILE A O 1
ATOM 1701 N N . ASP A 1 234 ? 26.580 -20.251 1.716 1.00 98.19 234 ASP A N 1
ATOM 1702 C CA . ASP A 1 234 ? 27.005 -21.635 1.914 1.00 98.19 234 ASP A CA 1
ATOM 1703 C C . ASP A 1 234 ? 25.805 -22.578 1.868 1.00 98.19 234 ASP A C 1
ATOM 1705 O O . ASP A 1 234 ? 24.900 -22.487 2.701 1.00 98.19 234 ASP A O 1
ATOM 1709 N N . VAL A 1 235 ? 25.817 -23.534 0.940 1.00 98.19 235 VAL A N 1
ATOM 1710 C CA . VAL A 1 235 ? 24.838 -24.623 0.852 1.00 98.19 235 VAL A CA 1
ATOM 1711 C C . VAL A 1 235 ? 25.518 -25.920 1.266 1.00 98.19 235 VAL A C 1
ATOM 1713 O O . VAL A 1 235 ? 26.478 -26.367 0.643 1.00 98.19 235 VAL A O 1
ATOM 1716 N N . SER A 1 236 ? 25.018 -26.540 2.333 1.00 97.25 236 SER A N 1
ATOM 1717 C CA . SER A 1 236 ? 25.528 -27.822 2.839 1.00 97.25 236 SER A CA 1
ATOM 1718 C C . SER A 1 236 ? 25.462 -28.944 1.794 1.00 97.25 236 SER A C 1
ATOM 1720 O O . SER A 1 236 ? 24.614 -28.933 0.907 1.00 97.25 236 SER A O 1
ATOM 1722 N N . ALA A 1 237 ? 26.299 -29.974 1.950 1.00 96.75 237 ALA A N 1
ATOM 1723 C CA . ALA A 1 237 ? 26.350 -31.116 1.029 1.00 96.75 237 ALA A CA 1
ATOM 1724 C C . ALA A 1 237 ? 25.026 -31.895 0.902 1.00 96.75 237 ALA A C 1
ATOM 1726 O O . ALA A 1 237 ? 24.771 -32.532 -0.116 1.00 96.75 237 ALA A O 1
ATOM 1727 N N . SER A 1 238 ? 24.171 -31.856 1.930 1.00 94.31 238 SER A N 1
ATOM 1728 C CA . SER A 1 238 ? 22.831 -32.454 1.891 1.00 94.31 238 SER A CA 1
ATOM 1729 C C . SER A 1 238 ? 21.784 -31.560 1.228 1.00 94.31 238 SER A C 1
ATOM 1731 O O . SER A 1 238 ? 20.641 -31.985 1.111 1.00 94.31 238 SER A O 1
ATOM 1733 N N . THR A 1 239 ? 22.145 -30.318 0.888 1.00 94.50 239 THR A N 1
ATOM 1734 C CA . THR A 1 239 ? 21.261 -29.232 0.441 1.00 94.50 239 THR A CA 1
ATOM 1735 C C . THR A 1 239 ? 20.120 -28.901 1.414 1.00 94.50 239 THR A C 1
ATOM 1737 O O . THR A 1 239 ? 19.174 -28.220 1.038 1.00 94.50 239 THR A O 1
ATOM 1740 N N . LEU A 1 240 ? 20.198 -29.372 2.668 1.00 95.81 240 LEU A N 1
ATOM 1741 C CA . LEU A 1 240 ? 19.180 -29.150 3.708 1.00 95.81 240 LEU A CA 1
ATOM 1742 C C . LEU A 1 240 ? 19.478 -27.942 4.598 1.00 95.81 240 LEU A C 1
ATOM 1744 O O . LEU A 1 240 ? 18.669 -27.609 5.453 1.00 95.81 240 LEU A O 1
ATOM 1748 N N . LYS A 1 241 ? 20.644 -27.312 4.459 1.00 97.44 241 LYS A N 1
ATOM 1749 C CA . LYS A 1 241 ? 21.000 -26.072 5.154 1.00 97.44 241 LYS A CA 1
ATOM 1750 C C . LYS A 1 241 ? 21.650 -25.098 4.185 1.00 97.44 241 LYS A C 1
ATOM 1752 O O . LYS A 1 241 ? 22.629 -25.474 3.537 1.00 97.44 241 LYS A O 1
ATOM 1757 N N . THR A 1 242 ? 21.159 -23.866 4.194 1.00 98.25 242 THR A N 1
ATOM 1758 C CA . THR A 1 242 ? 21.741 -22.715 3.502 1.00 98.25 242 THR A CA 1
ATOM 1759 C C . THR A 1 242 ? 22.048 -21.627 4.524 1.00 98.25 242 THR A C 1
ATOM 1761 O O . THR A 1 242 ? 21.215 -21.326 5.376 1.00 98.25 242 THR A O 1
ATOM 1764 N N . THR A 1 243 ? 23.244 -21.051 4.466 1.00 98.38 243 THR A N 1
ATOM 1765 C CA . THR A 1 243 ? 23.648 -19.896 5.278 1.00 98.38 243 THR A CA 1
ATOM 1766 C C . THR A 1 243 ? 23.944 -18.738 4.337 1.00 98.38 243 THR A C 1
ATOM 1768 O O . THR A 1 243 ? 24.735 -18.903 3.419 1.00 98.38 243 THR A O 1
ATOM 1771 N N . TYR A 1 244 ? 23.302 -17.599 4.556 1.00 97.94 244 TYR A N 1
ATOM 1772 C CA . TYR A 1 244 ? 23.545 -16.335 3.870 1.00 97.94 244 TYR A CA 1
ATOM 1773 C C . TYR A 1 244 ? 24.181 -15.367 4.864 1.00 97.94 244 TYR A C 1
ATOM 1775 O O . TYR A 1 244 ? 23.660 -15.196 5.965 1.00 97.94 244 TYR A O 1
ATOM 1783 N N . GLN A 1 245 ? 25.286 -14.731 4.504 1.00 98.25 245 GLN A N 1
ATOM 1784 C CA . GLN A 1 245 ? 25.939 -13.709 5.318 1.00 98.25 245 GLN A CA 1
ATOM 1785 C C . GLN A 1 245 ? 26.275 -12.511 4.443 1.00 98.25 245 GLN A C 1
ATOM 1787 O O . GLN A 1 245 ? 26.742 -12.706 3.327 1.00 98.25 245 GLN A O 1
ATOM 1792 N N . LEU A 1 246 ? 26.046 -11.299 4.939 1.00 97.25 246 LEU A N 1
ATOM 1793 C CA . LEU A 1 246 ? 26.313 -10.055 4.220 1.00 97.25 246 LEU A CA 1
ATOM 1794 C C . LEU A 1 246 ? 27.003 -9.061 5.154 1.00 97.25 246 LEU A C 1
ATOM 1796 O O . LEU A 1 246 ? 26.523 -8.814 6.260 1.00 97.25 246 LEU A O 1
ATOM 1800 N N . ASP A 1 247 ? 28.148 -8.567 4.703 1.00 95.31 247 ASP A N 1
ATOM 1801 C CA . ASP A 1 247 ? 28.943 -7.479 5.276 1.00 95.31 247 ASP A CA 1
ATOM 1802 C C . ASP A 1 247 ? 28.648 -6.248 4.416 1.00 95.31 247 ASP A C 1
ATOM 1804 O O . ASP A 1 247 ? 29.006 -6.245 3.240 1.00 95.31 247 ASP A O 1
ATOM 1808 N N . VAL A 1 248 ? 27.907 -5.278 4.953 1.00 93.00 248 VAL A N 1
ATOM 1809 C CA . VAL A 1 248 ? 27.310 -4.156 4.201 1.00 93.00 248 VAL A CA 1
ATOM 1810 C C . VAL A 1 248 ? 28.316 -3.027 3.970 1.00 93.00 248 VAL A C 1
ATOM 1812 O O . VAL A 1 248 ? 28.187 -2.266 3.007 1.00 93.00 248 VAL A O 1
ATOM 1815 N N . ASN A 1 249 ? 29.297 -2.886 4.865 1.00 88.81 249 ASN A N 1
ATOM 1816 C CA . ASN A 1 249 ? 30.269 -1.789 4.860 1.00 88.81 249 ASN A CA 1
ATOM 1817 C C . ASN A 1 249 ? 31.712 -2.240 4.548 1.00 88.81 249 ASN A C 1
ATOM 1819 O O . ASN A 1 249 ? 32.611 -1.396 4.490 1.00 88.81 249 ASN A O 1
ATOM 1823 N N . GLY A 1 250 ? 31.942 -3.540 4.355 1.00 90.00 250 GLY A N 1
ATOM 1824 C CA . GLY A 1 250 ? 33.242 -4.124 4.043 1.00 90.00 250 GLY A CA 1
ATOM 1825 C C . GLY A 1 250 ? 34.209 -4.164 5.230 1.00 90.00 250 GLY A C 1
ATOM 1826 O O . GLY A 1 250 ? 35.422 -4.288 5.018 1.00 90.00 250 GLY A O 1
ATOM 1827 N N . ASP A 1 251 ? 33.726 -4.027 6.469 1.00 89.19 251 ASP A N 1
ATOM 1828 C CA . ASP A 1 251 ? 34.570 -3.976 7.669 1.00 89.19 251 ASP A CA 1
ATOM 1829 C C . ASP A 1 251 ? 35.054 -5.356 8.151 1.00 89.19 251 ASP A C 1
ATOM 1831 O O . ASP A 1 251 ? 35.908 -5.459 9.043 1.00 89.19 251 ASP A O 1
ATOM 1835 N N . GLY A 1 252 ? 34.581 -6.426 7.507 1.00 90.50 252 GLY A N 1
ATOM 1836 C CA . GLY A 1 252 ? 34.914 -7.811 7.808 1.00 90.50 252 GLY A CA 1
ATOM 1837 C C . GLY A 1 252 ? 34.000 -8.459 8.846 1.00 90.50 252 GLY A C 1
ATOM 1838 O O . GLY A 1 252 ? 34.237 -9.618 9.212 1.00 90.50 252 GLY A O 1
ATOM 1839 N N . THR A 1 253 ? 32.975 -7.758 9.325 1.00 92.69 253 THR A N 1
ATOM 1840 C CA . THR A 1 253 ? 31.899 -8.303 10.149 1.00 92.69 253 THR A CA 1
ATOM 1841 C C . THR A 1 253 ? 30.608 -8.406 9.342 1.00 92.69 253 THR A C 1
ATOM 1843 O O . THR A 1 253 ? 30.351 -7.630 8.438 1.00 92.69 253 THR A O 1
ATOM 1846 N N . PHE A 1 254 ? 29.804 -9.436 9.615 1.00 95.12 254 PHE A N 1
ATOM 1847 C CA . PHE A 1 254 ? 28.536 -9.616 8.911 1.00 95.12 254 PHE A CA 1
ATOM 1848 C C . PHE A 1 254 ? 27.408 -8.913 9.668 1.00 95.12 254 PHE A C 1
ATOM 1850 O O . PHE A 1 254 ? 27.075 -9.309 10.795 1.00 95.12 254 PHE A O 1
ATOM 1857 N N . ASP A 1 255 ? 26.800 -7.924 9.021 1.00 95.81 255 ASP A N 1
ATOM 1858 C CA . ASP A 1 255 ? 25.640 -7.181 9.513 1.00 95.81 255 ASP A CA 1
ATOM 1859 C C . ASP A 1 255 ? 24.358 -7.995 9.371 1.00 95.81 255 ASP A C 1
ATOM 1861 O O . ASP A 1 255 ? 23.488 -7.954 10.240 1.00 95.81 255 ASP A O 1
ATOM 1865 N N . ARG A 1 256 ? 24.259 -8.814 8.318 1.00 96.62 256 ARG A N 1
ATOM 1866 C CA . ARG A 1 256 ? 23.125 -9.713 8.097 1.00 96.62 256 ARG A CA 1
ATOM 1867 C C . ARG A 1 256 ? 23.577 -11.162 8.056 1.00 96.62 256 ARG A C 1
ATOM 1869 O O . ARG A 1 256 ? 24.542 -11.528 7.395 1.00 96.62 256 ARG A O 1
ATOM 1876 N N . THR A 1 257 ? 22.861 -12.019 8.772 1.00 97.88 257 THR A N 1
ATOM 1877 C CA . THR A 1 257 ? 23.037 -13.473 8.740 1.00 97.88 257 THR A CA 1
ATOM 1878 C C . THR A 1 257 ? 21.672 -14.140 8.647 1.00 97.88 257 THR A C 1
ATOM 1880 O O . THR A 1 257 ? 20.862 -14.036 9.563 1.00 97.88 257 THR A O 1
ATOM 1883 N N . GLY A 1 258 ? 21.424 -14.832 7.540 1.00 97.75 258 GLY A N 1
ATOM 1884 C CA . GLY A 1 258 ? 20.278 -15.703 7.321 1.00 97.75 258 GLY A CA 1
ATOM 1885 C C . GLY A 1 258 ? 20.694 -17.169 7.388 1.00 97.75 258 GLY A C 1
ATOM 1886 O O . GLY A 1 258 ? 21.719 -17.563 6.839 1.00 97.75 258 GLY A O 1
ATOM 1887 N N . ILE A 1 259 ? 19.903 -18.008 8.041 1.00 98.00 259 ILE A N 1
ATOM 1888 C CA . ILE A 1 259 ? 20.070 -19.462 8.032 1.00 98.00 259 ILE A CA 1
ATOM 1889 C C . ILE A 1 259 ? 18.727 -20.056 7.646 1.00 98.00 259 ILE A C 1
ATOM 1891 O O . ILE A 1 259 ? 17.725 -19.711 8.254 1.00 98.00 259 ILE A O 1
ATOM 1895 N N . SER A 1 260 ? 18.706 -20.961 6.675 1.00 97.69 260 SER A N 1
ATOM 1896 C CA . SER A 1 260 ? 17.543 -21.778 6.335 1.00 97.69 260 SER A CA 1
ATOM 1897 C C . SER A 1 260 ? 17.910 -23.249 6.474 1.00 97.69 260 SER A C 1
ATOM 1899 O O . SER A 1 260 ? 19.003 -23.661 6.083 1.00 97.69 260 SER A O 1
ATOM 1901 N N . THR A 1 261 ? 17.020 -24.035 7.068 1.00 97.62 261 THR A N 1
ATOM 1902 C CA . THR A 1 261 ? 17.185 -25.467 7.311 1.00 97.62 261 THR A CA 1
ATOM 1903 C C . THR A 1 261 ? 15.923 -26.234 6.950 1.00 97.62 261 THR A C 1
ATOM 1905 O O . THR A 1 261 ? 14.819 -25.739 7.148 1.00 97.62 261 THR A O 1
ATOM 1908 N N . VAL A 1 262 ? 16.091 -27.465 6.480 1.00 96.62 262 VAL A N 1
ATOM 1909 C CA . VAL A 1 262 ? 15.031 -28.458 6.313 1.00 96.62 262 VAL A CA 1
ATOM 1910 C C . VAL A 1 262 ? 15.369 -29.657 7.197 1.00 96.62 262 VAL A C 1
ATOM 1912 O O . VAL A 1 262 ? 16.439 -30.259 7.079 1.00 96.62 262 VAL A O 1
ATOM 1915 N N . GLY A 1 263 ? 14.475 -29.969 8.131 1.00 90.62 263 GLY A N 1
ATOM 1916 C CA . GLY A 1 263 ? 14.575 -31.104 9.035 1.00 90.62 263 GLY A CA 1
ATOM 1917 C C . GLY A 1 263 ? 14.446 -32.438 8.303 1.00 90.62 263 GLY A C 1
ATOM 1918 O O . GLY A 1 263 ? 13.990 -32.522 7.165 1.00 90.62 263 GLY A O 1
ATOM 1919 N N . VAL A 1 264 ? 14.836 -33.524 8.972 1.00 88.56 264 VAL A N 1
ATOM 1920 C CA . VAL A 1 264 ? 14.684 -34.890 8.425 1.00 88.56 264 VAL A CA 1
ATOM 1921 C C . VAL A 1 264 ? 13.221 -35.318 8.297 1.00 88.56 264 VAL A C 1
ATOM 1923 O O . VAL A 1 264 ? 12.908 -36.230 7.537 1.00 88.56 264 VAL A O 1
ATOM 1926 N N . ASP A 1 265 ? 12.341 -34.668 9.052 1.00 88.25 265 ASP A N 1
ATOM 1927 C CA . ASP A 1 265 ? 10.891 -34.768 8.949 1.00 88.25 265 ASP A CA 1
ATOM 1928 C C . ASP A 1 265 ? 10.323 -33.912 7.807 1.00 88.25 265 ASP A C 1
ATOM 1930 O O . ASP A 1 265 ? 9.128 -33.978 7.567 1.00 88.25 265 ASP A O 1
ATOM 1934 N N . GLY A 1 266 ? 11.158 -33.140 7.102 1.00 91.31 266 GLY A N 1
ATOM 1935 C CA . GLY A 1 266 ? 10.801 -32.256 5.993 1.00 91.31 266 GLY A CA 1
ATOM 1936 C C . GLY A 1 266 ? 10.159 -30.928 6.398 1.00 91.31 266 GLY A C 1
ATOM 1937 O O . GLY A 1 266 ? 9.800 -30.156 5.513 1.00 91.31 266 GLY A O 1
ATOM 1938 N N . ALA A 1 267 ? 10.050 -30.629 7.696 1.00 96.56 267 ALA A N 1
ATOM 1939 C CA . ALA A 1 267 ? 9.711 -29.285 8.160 1.00 96.56 267 ALA A CA 1
ATOM 1940 C C . ALA A 1 267 ? 10.867 -28.320 7.856 1.00 96.56 267 ALA A C 1
ATOM 1942 O O . ALA A 1 267 ? 12.034 -28.704 7.947 1.00 96.56 267 ALA A O 1
ATOM 1943 N N . SER A 1 268 ? 10.574 -27.070 7.509 1.00 97.25 268 SER A N 1
ATOM 1944 C CA . SER A 1 268 ? 11.597 -26.045 7.299 1.00 97.25 268 SER A CA 1
ATOM 1945 C C . SER A 1 268 ? 11.624 -25.047 8.452 1.00 97.25 268 SER A C 1
ATOM 1947 O O . SER A 1 268 ? 10.624 -24.798 9.120 1.00 97.25 268 SER A O 1
ATOM 1949 N N . ALA A 1 269 ? 12.796 -24.485 8.716 1.00 97.31 269 ALA A N 1
ATOM 1950 C CA . ALA A 1 269 ? 12.978 -23.414 9.680 1.00 97.31 269 ALA A CA 1
ATOM 1951 C C . ALA A 1 269 ? 14.051 -22.454 9.183 1.00 97.31 269 ALA A C 1
ATOM 1953 O O . ALA A 1 269 ? 15.014 -22.879 8.540 1.00 97.31 269 ALA A O 1
ATOM 1954 N N . GLY A 1 270 ? 13.918 -21.176 9.504 1.00 97.31 270 GLY A N 1
ATOM 1955 C CA . GLY A 1 270 ? 14.917 -20.175 9.186 1.00 97.31 270 GLY A CA 1
ATOM 1956 C C . GLY A 1 270 ? 15.071 -19.135 10.281 1.00 97.31 270 GLY A C 1
ATOM 1957 O O . GLY A 1 270 ? 14.159 -18.901 11.063 1.00 97.31 270 GLY A O 1
ATOM 1958 N N . THR A 1 271 ? 16.245 -18.520 10.343 1.00 97.50 271 THR A N 1
ATOM 1959 C CA . THR A 1 271 ? 16.529 -17.389 11.227 1.00 97.50 271 THR A CA 1
ATOM 1960 C C . THR A 1 271 ? 17.225 -16.299 10.443 1.00 97.50 271 THR A C 1
ATOM 1962 O O . THR A 1 271 ? 18.172 -16.599 9.715 1.00 97.50 271 THR A O 1
ATOM 1965 N N . ILE A 1 272 ? 16.826 -15.051 10.639 1.00 97.06 272 ILE A N 1
ATOM 1966 C CA . ILE A 1 272 ? 17.512 -13.878 10.105 1.00 97.06 272 ILE A CA 1
ATOM 1967 C C . ILE A 1 272 ? 17.956 -13.028 11.295 1.00 97.06 272 ILE A C 1
ATOM 1969 O O . ILE A 1 272 ? 17.229 -12.858 12.264 1.00 97.06 272 ILE A O 1
ATOM 1973 N N . THR A 1 273 ? 19.185 -12.538 11.277 1.00 96.94 273 THR A N 1
ATOM 1974 C CA . THR A 1 273 ? 19.689 -11.536 12.221 1.00 96.94 273 THR A CA 1
ATOM 1975 C C . THR A 1 273 ? 20.257 -10.401 11.398 1.00 96.94 273 THR A C 1
ATOM 1977 O O . THR A 1 273 ? 21.088 -10.654 10.529 1.00 96.94 273 THR A O 1
ATOM 1980 N N . ILE A 1 274 ? 19.795 -9.188 11.663 1.00 95.44 274 ILE A N 1
ATOM 1981 C CA . ILE A 1 274 ? 20.205 -7.965 10.988 1.00 95.44 274 ILE A CA 1
ATOM 1982 C C . ILE A 1 274 ? 20.689 -6.993 12.059 1.00 95.44 274 ILE A C 1
ATOM 1984 O O . ILE A 1 274 ? 20.025 -6.772 13.075 1.00 95.44 274 ILE A O 1
ATOM 1988 N N . LYS A 1 275 ? 21.858 -6.413 11.836 1.00 94.94 275 LYS A N 1
ATOM 1989 C CA . LYS A 1 275 ? 22.501 -5.452 12.719 1.00 94.94 275 LYS A CA 1
ATOM 1990 C C . LYS A 1 275 ? 22.612 -4.099 12.034 1.00 94.94 275 LYS A C 1
ATOM 1992 O O . LYS A 1 275 ? 22.500 -3.981 10.816 1.00 94.94 275 LYS A O 1
ATOM 1997 N N . ASN A 1 276 ? 22.791 -3.084 12.858 1.00 92.19 276 ASN A N 1
ATOM 1998 C CA . ASN A 1 276 ? 23.348 -1.807 12.452 1.00 92.19 276 ASN A CA 1
ATOM 1999 C C . ASN A 1 276 ? 24.850 -1.969 12.184 1.00 92.19 276 ASN A C 1
ATOM 2001 O O . ASN A 1 276 ? 25.476 -2.895 12.704 1.00 92.19 276 ASN A O 1
ATOM 2005 N N . LEU A 1 277 ? 25.438 -1.013 11.464 1.00 92.38 277 LEU A N 1
ATOM 2006 C CA . LEU A 1 277 ? 26.870 -1.025 11.123 1.00 92.38 277 LEU A CA 1
ATOM 2007 C C . LEU A 1 277 ? 27.797 -0.912 12.348 1.00 92.38 277 LEU A C 1
ATOM 2009 O O . LEU A 1 277 ? 28.987 -1.188 12.268 1.00 92.38 277 LEU A O 1
ATOM 2013 N N . ASP A 1 278 ? 27.272 -0.490 13.502 1.00 90.88 278 ASP A N 1
ATOM 2014 C CA . ASP A 1 278 ? 28.003 -0.485 14.776 1.00 90.88 278 ASP A CA 1
ATOM 2015 C C . ASP A 1 278 ? 27.909 -1.825 15.537 1.00 90.88 278 ASP A C 1
ATOM 2017 O O . ASP A 1 278 ? 28.414 -1.957 16.656 1.00 90.88 278 ASP A O 1
ATOM 2021 N N . GLY A 1 279 ? 27.253 -2.823 14.939 1.00 91.56 279 GLY A N 1
ATOM 2022 C CA . GLY A 1 279 ? 27.030 -4.154 15.487 1.00 91.56 279 GLY A CA 1
ATOM 2023 C C . GLY A 1 279 ? 25.857 -4.262 16.465 1.00 91.56 279 GLY A C 1
ATOM 2024 O O . GLY A 1 279 ? 25.582 -5.376 16.928 1.00 91.56 279 GLY A O 1
ATOM 2025 N N . SER A 1 280 ? 25.164 -3.161 16.786 1.00 93.62 280 SER A N 1
ATOM 2026 C CA . SER A 1 280 ? 23.921 -3.216 17.564 1.00 93.62 280 SER A CA 1
ATOM 2027 C C . SER A 1 280 ? 22.834 -3.959 16.785 1.00 93.62 280 SER A C 1
ATOM 2029 O O . SER A 1 280 ? 22.806 -3.944 15.554 1.00 93.62 280 SER A O 1
ATOM 2031 N N . LEU A 1 281 ? 21.970 -4.686 17.494 1.00 94.00 281 LEU A N 1
ATOM 2032 C CA . LEU A 1 281 ? 20.910 -5.449 16.849 1.00 94.00 281 LEU A CA 1
ATOM 2033 C C . LEU A 1 281 ? 19.854 -4.481 16.308 1.00 94.00 281 LEU A C 1
ATOM 2035 O O . LEU A 1 281 ? 19.447 -3.553 16.999 1.00 94.00 281 LEU A O 1
ATOM 2039 N N . ARG A 1 282 ? 19.452 -4.692 15.056 1.00 91.75 282 ARG A N 1
ATOM 2040 C CA . ARG A 1 282 ? 18.405 -3.911 14.394 1.00 91.75 282 ARG A CA 1
ATOM 2041 C C . ARG A 1 282 ? 17.118 -4.711 14.280 1.00 91.75 282 ARG A C 1
ATOM 2043 O O . ARG A 1 282 ? 16.046 -4.169 14.498 1.00 91.75 282 ARG A O 1
ATOM 2050 N N . GLN A 1 283 ? 17.240 -5.984 13.913 1.00 94.62 283 GLN A N 1
ATOM 2051 C CA . GLN A 1 283 ? 16.107 -6.883 13.765 1.00 94.62 283 GLN A CA 1
ATOM 2052 C C . GLN A 1 283 ? 16.567 -8.335 13.882 1.00 94.62 283 GLN A C 1
ATOM 2054 O O . GLN A 1 283 ? 17.663 -8.702 13.438 1.00 94.62 283 GLN A O 1
ATOM 2059 N N . LYS A 1 284 ? 15.715 -9.204 14.416 1.00 96.06 284 LYS A N 1
ATOM 2060 C CA . LYS A 1 284 ? 15.941 -10.651 14.379 1.00 96.06 284 LYS A CA 1
ATOM 2061 C C . LYS A 1 284 ? 14.646 -11.385 14.108 1.00 96.06 284 LYS A C 1
ATOM 2063 O O . LYS A 1 284 ? 13.656 -11.136 14.765 1.00 96.06 284 LYS A O 1
ATOM 2068 N N . GLU A 1 285 ? 14.665 -12.355 13.210 1.00 97.38 285 GLU A N 1
ATOM 2069 C CA . GLU A 1 285 ? 13.497 -13.157 12.856 1.00 97.38 285 GLU A CA 1
ATOM 2070 C C . GLU A 1 285 ? 13.796 -14.646 13.002 1.00 97.38 285 GLU A C 1
ATOM 2072 O O . GLU A 1 285 ? 14.925 -15.099 12.788 1.00 97.38 285 GLU A O 1
ATOM 2077 N N . ALA A 1 286 ? 12.777 -15.422 13.350 1.00 97.38 286 ALA A N 1
ATOM 2078 C CA . ALA A 1 286 ? 12.780 -16.871 13.248 1.00 97.38 286 ALA A CA 1
ATOM 2079 C C . ALA A 1 286 ? 11.444 -17.339 12.673 1.00 97.38 286 ALA A C 1
ATOM 2081 O O . ALA A 1 286 ? 10.392 -16.989 13.194 1.00 97.38 286 ALA A O 1
ATOM 2082 N N . ALA A 1 287 ? 11.495 -18.138 11.613 1.00 97.44 287 ALA A N 1
ATOM 2083 C CA . ALA A 1 287 ? 10.325 -18.693 10.953 1.00 97.44 287 ALA A CA 1
ATOM 2084 C C . ALA A 1 287 ? 10.395 -20.222 10.933 1.00 97.44 287 ALA A C 1
ATOM 2086 O O . ALA A 1 287 ? 11.480 -20.796 10.818 1.00 97.44 287 ALA A O 1
ATOM 2087 N N . ALA A 1 288 ? 9.252 -20.892 11.018 1.00 96.75 288 ALA A N 1
ATOM 2088 C CA . ALA A 1 288 ? 9.147 -22.342 10.886 1.00 96.75 288 ALA A CA 1
ATOM 2089 C C . ALA A 1 288 ? 7.917 -22.723 10.062 1.00 96.75 288 ALA A C 1
ATOM 2091 O O . ALA A 1 288 ? 6.873 -22.087 10.169 1.00 96.75 288 ALA A O 1
ATOM 2092 N N . THR A 1 289 ? 8.025 -23.775 9.257 1.00 97.00 289 THR A N 1
ATOM 2093 C CA . THR A 1 289 ? 6.935 -24.331 8.450 1.00 97.00 289 THR A CA 1
ATOM 2094 C C . THR A 1 289 ? 6.907 -25.846 8.614 1.00 97.00 289 THR A C 1
ATOM 2096 O O . THR A 1 289 ? 7.935 -26.515 8.496 1.00 97.00 289 THR A O 1
ATOM 2099 N N . SER A 1 290 ? 5.737 -26.409 8.908 1.00 95.44 290 SER A N 1
ATOM 2100 C CA . SER A 1 290 ? 5.562 -27.859 9.014 1.00 95.44 290 SER A CA 1
ATOM 2101 C C . SER A 1 290 ? 5.787 -28.565 7.673 1.00 95.44 290 SER A C 1
ATOM 2103 O O . SER A 1 290 ? 5.670 -27.959 6.613 1.00 95.44 290 SER A O 1
ATOM 2105 N N . LEU A 1 291 ? 6.065 -29.875 7.711 1.00 95.38 291 LEU A N 1
ATOM 2106 C CA . LEU A 1 291 ? 6.252 -30.707 6.509 1.00 95.38 291 LEU A CA 1
ATOM 2107 C C . LEU A 1 291 ? 5.104 -30.570 5.495 1.00 95.38 291 LEU A C 1
ATOM 2109 O O . LEU A 1 291 ? 5.329 -30.590 4.288 1.00 95.38 291 LEU A O 1
ATOM 2113 N N . ASP A 1 292 ? 3.869 -30.496 5.987 1.00 92.44 292 ASP A N 1
ATOM 2114 C CA . ASP A 1 292 ? 2.662 -30.387 5.166 1.00 92.44 292 ASP A CA 1
ATOM 2115 C C . ASP A 1 292 ? 2.373 -28.949 4.698 1.00 92.44 292 ASP A C 1
ATOM 2117 O O . ASP A 1 292 ? 1.426 -28.740 3.946 1.00 92.44 292 ASP A O 1
ATOM 2121 N N . GLY A 1 293 ? 3.167 -27.962 5.129 1.00 93.31 293 GLY A N 1
ATOM 2122 C CA . GLY A 1 293 ? 2.952 -26.539 4.857 1.00 93.31 293 GLY A CA 1
ATOM 2123 C C . GLY A 1 293 ? 1.753 -25.924 5.589 1.00 93.31 293 GLY A C 1
ATOM 2124 O O . GLY A 1 293 ? 1.519 -24.723 5.460 1.00 93.31 293 GLY A O 1
ATOM 2125 N N . LEU A 1 294 ? 1.006 -26.722 6.367 1.00 93.25 294 LEU A N 1
ATOM 2126 C CA . LEU A 1 294 ? -0.259 -26.320 6.988 1.00 93.25 294 LEU A CA 1
ATOM 2127 C C . LEU A 1 294 ? -0.078 -25.576 8.313 1.00 93.25 294 LEU A C 1
ATOM 2129 O O . LEU A 1 294 ? -1.065 -25.098 8.859 1.00 93.25 294 LEU A O 1
ATOM 2133 N N . ARG A 1 295 ? 1.136 -25.501 8.869 1.00 93.69 295 ARG A N 1
ATOM 2134 C CA . ARG A 1 295 ? 1.469 -24.665 10.030 1.00 93.69 295 ARG A CA 1
ATOM 2135 C C . ARG A 1 295 ? 2.691 -23.821 9.730 1.00 93.69 295 ARG A C 1
ATOM 2137 O O . ARG A 1 295 ? 3.721 -24.361 9.325 1.00 93.69 295 ARG A O 1
ATOM 2144 N N . GLN A 1 296 ? 2.581 -22.525 9.968 1.00 96.56 296 GLN A N 1
ATOM 2145 C CA . GLN A 1 296 ? 3.645 -21.554 9.744 1.00 96.56 296 GLN A CA 1
ATOM 2146 C C . GLN A 1 296 ? 3.729 -20.631 10.949 1.00 96.56 296 GLN A C 1
ATOM 2148 O O . GLN A 1 296 ? 2.711 -20.105 11.369 1.00 96.56 296 GLN A O 1
ATOM 2153 N N . ASN A 1 297 ? 4.920 -20.433 11.498 1.00 95.81 297 ASN A N 1
ATOM 2154 C CA . ASN A 1 297 ? 5.130 -19.519 12.615 1.00 95.81 297 ASN A CA 1
ATOM 2155 C C . ASN A 1 297 ? 6.237 -18.533 12.262 1.00 95.81 297 ASN A C 1
ATOM 2157 O O . ASN A 1 297 ? 7.225 -18.935 11.643 1.00 95.81 297 ASN A O 1
ATOM 2161 N N . LEU A 1 298 ? 6.102 -17.292 12.714 1.00 96.56 298 LEU A N 1
ATOM 2162 C CA . LEU A 1 298 ? 7.128 -16.257 12.672 1.00 96.56 298 LEU A CA 1
ATOM 2163 C C . LEU A 1 298 ? 7.260 -15.648 14.069 1.00 96.56 298 LEU A C 1
ATOM 2165 O O . LEU A 1 298 ? 6.268 -15.413 14.746 1.00 96.56 298 LEU A O 1
ATOM 2169 N N . THR A 1 299 ? 8.484 -15.381 14.499 1.00 97.25 299 THR A N 1
ATOM 2170 C CA . THR A 1 299 ? 8.769 -14.532 15.658 1.00 97.25 299 THR A CA 1
ATOM 2171 C C . THR A 1 299 ? 9.808 -13.506 15.249 1.00 97.25 299 THR A C 1
ATOM 2173 O O . THR A 1 299 ? 10.837 -13.892 14.682 1.00 97.25 299 THR A O 1
ATOM 2176 N N . ARG A 1 300 ? 9.580 -12.231 15.542 1.00 95.38 300 ARG A N 1
ATOM 2177 C CA . ARG A 1 300 ? 10.456 -11.122 15.169 1.00 95.38 300 ARG A CA 1
ATOM 2178 C C . ARG A 1 300 ? 10.725 -10.218 16.373 1.00 95.38 300 ARG A C 1
ATOM 2180 O O . ARG A 1 300 ? 9.862 -9.986 17.200 1.00 95.38 300 ARG A O 1
ATOM 2187 N N . ASP A 1 301 ? 11.979 -9.826 16.507 1.00 93.81 301 ASP A N 1
ATOM 2188 C CA . ASP A 1 301 ? 12.463 -8.726 17.330 1.00 93.81 301 ASP A CA 1
ATOM 2189 C C . ASP A 1 301 ? 12.541 -7.542 16.372 1.00 93.81 301 ASP A C 1
ATOM 2191 O O . ASP A 1 301 ? 13.396 -7.522 15.476 1.00 93.81 301 ASP A O 1
ATOM 2195 N N . SER A 1 302 ? 11.550 -6.663 16.460 1.00 88.44 302 SER A N 1
ATOM 2196 C CA . SER A 1 302 ? 11.328 -5.558 15.530 1.00 88.44 302 SER A CA 1
ATOM 2197 C C . SER A 1 302 ? 12.023 -4.284 15.998 1.00 88.44 302 SER A C 1
ATOM 2199 O O . SER A 1 302 ? 12.282 -3.397 15.180 1.00 88.44 302 SER A O 1
ATOM 2201 N N . ASN A 1 303 ? 12.313 -4.184 17.300 1.00 85.00 303 ASN A N 1
ATOM 2202 C CA . ASN A 1 303 ? 12.923 -3.015 17.930 1.00 85.00 303 ASN A CA 1
ATOM 2203 C C . ASN A 1 303 ? 14.444 -3.161 18.179 1.00 85.00 303 ASN A C 1
ATOM 2205 O O . ASN A 1 303 ? 15.106 -2.173 18.508 1.00 85.00 303 ASN A O 1
ATOM 2209 N N . GLY A 1 304 ? 15.003 -4.359 17.993 1.00 89.62 304 GLY A N 1
ATOM 2210 C CA . GLY A 1 304 ? 16.423 -4.664 18.141 1.00 89.62 304 GLY A CA 1
ATOM 2211 C C . GLY A 1 304 ? 16.906 -4.806 19.589 1.00 89.62 304 GLY A C 1
ATOM 2212 O O . GLY A 1 304 ? 18.115 -4.745 19.831 1.00 89.62 304 GLY A O 1
ATOM 2213 N N . ASP A 1 305 ? 16.019 -4.979 20.571 1.00 87.81 305 ASP A N 1
ATOM 2214 C CA . ASP A 1 305 ? 16.382 -5.070 21.993 1.00 87.81 305 ASP A CA 1
ATOM 2215 C C . ASP A 1 305 ? 16.856 -6.473 22.428 1.00 87.81 305 ASP A C 1
ATOM 2217 O O . ASP A 1 305 ? 17.408 -6.647 23.523 1.00 87.81 305 ASP A O 1
ATOM 2221 N N . GLY A 1 306 ? 16.728 -7.465 21.542 1.00 90.19 306 GLY A N 1
ATOM 2222 C CA . GLY A 1 306 ? 17.124 -8.853 21.748 1.00 90.19 306 GLY A CA 1
ATOM 2223 C C . GLY A 1 306 ? 15.995 -9.776 22.210 1.00 90.19 306 GLY A C 1
ATOM 2224 O O . GLY A 1 306 ? 16.224 -10.993 22.287 1.00 90.19 306 GLY A O 1
ATOM 2225 N N . ALA A 1 307 ? 14.810 -9.247 22.518 1.00 91.69 307 ALA A N 1
ATOM 2226 C CA . ALA A 1 307 ? 13.590 -9.998 22.780 1.00 91.69 307 ALA A CA 1
ATOM 2227 C C . ALA A 1 307 ? 12.683 -10.004 21.539 1.00 91.69 307 ALA A C 1
ATOM 2229 O O . ALA A 1 307 ? 12.613 -9.041 20.792 1.00 91.69 307 ALA A O 1
ATOM 2230 N N . TYR A 1 308 ? 11.989 -11.119 21.303 1.00 92.75 308 TYR A N 1
ATOM 2231 C CA . TYR A 1 308 ? 10.962 -11.162 20.261 1.00 92.75 308 TYR A CA 1
ATOM 2232 C C . TYR A 1 308 ? 9.737 -10.389 20.749 1.00 92.75 308 TYR A C 1
ATOM 2234 O O . TYR A 1 308 ? 9.212 -10.716 21.816 1.00 92.75 308 TYR A O 1
ATOM 2242 N N . ASP A 1 309 ? 9.313 -9.397 19.974 1.00 92.38 309 ASP A N 1
ATOM 2243 C CA . ASP A 1 309 ? 8.158 -8.548 20.256 1.00 92.38 309 ASP A CA 1
ATOM 2244 C C . ASP A 1 309 ? 6.956 -8.901 19.372 1.00 92.38 309 ASP A C 1
ATOM 2246 O O . ASP A 1 309 ? 5.841 -8.927 19.884 1.00 92.38 309 ASP A O 1
ATOM 2250 N N . HIS A 1 310 ? 7.206 -9.305 18.128 1.00 93.25 310 HIS A N 1
ATOM 2251 C CA . HIS A 1 310 ? 6.214 -9.670 17.126 1.00 93.25 310 HIS A CA 1
ATOM 2252 C C . HIS A 1 310 ? 6.123 -11.181 16.926 1.00 93.25 310 HIS A C 1
ATOM 2254 O O . HIS A 1 310 ? 7.134 -11.892 16.836 1.00 93.25 310 HIS A O 1
ATOM 2260 N N . PHE A 1 311 ? 4.904 -11.685 16.773 1.00 93.94 311 PHE A N 1
ATOM 2261 C CA . PHE A 1 311 ? 4.636 -13.101 16.597 1.00 93.94 311 PHE A CA 1
ATOM 2262 C C . PHE A 1 311 ? 3.511 -13.326 15.587 1.00 93.94 311 PHE A C 1
ATOM 2264 O O . PHE A 1 311 ? 2.467 -12.686 15.654 1.00 93.94 311 PHE A O 1
ATOM 2271 N N . GLU A 1 312 ? 3.686 -14.306 14.702 1.00 95.88 312 GLU A N 1
ATOM 2272 C CA . GLU A 1 312 ? 2.635 -14.802 13.815 1.00 95.88 312 GLU A CA 1
ATOM 2273 C C . GLU A 1 312 ? 2.525 -16.325 13.912 1.00 95.88 312 GLU A C 1
ATOM 2275 O O . GLU A 1 312 ? 3.527 -17.043 13.981 1.00 95.88 312 GLU A O 1
ATOM 2280 N N . SER A 1 313 ? 1.297 -16.830 13.863 1.00 93.31 313 SER A N 1
ATOM 2281 C CA . SER A 1 313 ? 0.968 -18.252 13.804 1.00 93.31 313 SER A CA 1
ATOM 2282 C C . SER A 1 313 ? -0.143 -18.469 12.785 1.00 93.31 313 SER A C 1
ATOM 2284 O O . SER A 1 313 ? -1.251 -17.967 12.947 1.00 93.31 313 SER A O 1
ATOM 2286 N N . GLY A 1 314 ? 0.148 -19.208 11.722 1.00 93.38 314 GLY A N 1
ATOM 2287 C CA . GLY A 1 314 ? -0.778 -19.584 10.663 1.00 93.38 314 GLY A CA 1
ATOM 2288 C C . GLY A 1 314 ? -1.056 -21.082 10.678 1.00 93.38 314 GLY A C 1
ATOM 2289 O O . GLY A 1 314 ? -0.139 -21.897 10.816 1.00 93.38 314 GLY A O 1
ATOM 2290 N N . ARG A 1 315 ? -2.320 -21.460 10.492 1.00 91.06 315 ARG A N 1
ATOM 2291 C CA . ARG A 1 315 ? -2.782 -22.844 10.393 1.00 91.06 315 ARG A CA 1
ATOM 2292 C C . ARG A 1 315 ? -3.767 -23.008 9.239 1.00 91.06 315 ARG A C 1
ATOM 2294 O O . ARG A 1 315 ? -4.622 -22.158 9.022 1.00 91.06 315 ARG A O 1
ATOM 2301 N N . GLN A 1 316 ? -3.688 -24.135 8.539 1.00 91.62 316 GLN A N 1
ATOM 2302 C CA . GLN A 1 316 ? -4.702 -24.584 7.591 1.00 91.62 316 GLN A CA 1
ATOM 2303 C C . GLN A 1 316 ? -5.328 -25.907 8.051 1.00 91.62 316 GLN A C 1
ATOM 2305 O O . GLN A 1 316 ? -4.640 -26.876 8.380 1.00 91.62 316 GLN A O 1
ATOM 2310 N N . GLU A 1 317 ? -6.655 -25.949 8.059 1.00 84.44 317 GLU A N 1
ATOM 2311 C CA . GLU A 1 317 ? -7.455 -27.119 8.397 1.00 84.44 317 GLU A CA 1
ATOM 2312 C C . GLU A 1 317 ? -7.564 -28.111 7.243 1.00 84.44 317 GLU A C 1
ATOM 2314 O O . GLU A 1 317 ? -7.470 -27.759 6.068 1.00 84.44 317 GLU A O 1
ATOM 2319 N N . ALA A 1 318 ? -7.918 -29.357 7.569 1.00 84.69 318 ALA A N 1
ATOM 2320 C CA . ALA A 1 318 ? -8.241 -30.371 6.564 1.00 84.69 318 ALA A CA 1
ATOM 2321 C C . ALA A 1 318 ? -9.439 -29.984 5.673 1.00 84.69 318 ALA A C 1
ATOM 2323 O O . ALA A 1 318 ? -9.566 -30.491 4.560 1.00 84.69 318 ALA A O 1
ATOM 2324 N N . SER A 1 319 ? -10.320 -29.098 6.152 1.00 84.06 319 SER A N 1
ATOM 2325 C CA . SER A 1 319 ? -11.416 -28.541 5.354 1.00 84.06 319 SER A CA 1
ATOM 2326 C C . SER A 1 319 ? -10.926 -27.587 4.260 1.00 84.06 319 SER A C 1
ATOM 2328 O O . SER A 1 319 ? -11.669 -27.348 3.315 1.00 84.06 319 SER A O 1
ATOM 2330 N N . GLY A 1 320 ? -9.700 -27.066 4.370 1.00 89.12 320 GLY A N 1
ATOM 2331 C CA . GLY A 1 320 ? -9.140 -26.007 3.532 1.00 89.12 320 GLY A CA 1
ATOM 2332 C C . GLY A 1 320 ? -9.231 -24.614 4.156 1.00 89.12 320 GLY A C 1
ATOM 2333 O O . GLY A 1 320 ? -8.628 -23.689 3.626 1.00 89.12 320 GLY A O 1
ATOM 2334 N N . ALA A 1 321 ? -9.950 -24.462 5.270 1.00 90.62 321 ALA A N 1
ATOM 2335 C CA . ALA A 1 321 ? -10.030 -23.205 6.001 1.00 90.62 321 ALA A CA 1
ATOM 2336 C C . ALA A 1 321 ? -8.704 -22.835 6.667 1.00 90.62 321 ALA A C 1
ATOM 2338 O O . ALA A 1 321 ? -7.910 -23.722 6.974 1.00 90.62 321 ALA A O 1
ATOM 2339 N N . THR A 1 322 ? -8.486 -21.550 6.931 1.00 92.56 322 THR A N 1
ATOM 2340 C CA . THR A 1 322 ? -7.242 -21.066 7.539 1.00 92.56 322 THR A CA 1
ATOM 2341 C C . THR A 1 322 ? -7.512 -20.200 8.758 1.00 92.56 322 THR A C 1
ATOM 2343 O O . THR A 1 322 ? -8.474 -19.435 8.768 1.00 92.56 322 THR A O 1
ATOM 2346 N N . SER A 1 323 ? -6.635 -20.277 9.753 1.00 91.31 323 SER A N 1
ATOM 2347 C CA . SER A 1 323 ? -6.540 -19.310 10.842 1.00 91.31 323 SER A CA 1
ATOM 2348 C C . SER A 1 323 ? -5.146 -18.691 10.862 1.00 91.31 323 SER A C 1
ATOM 2350 O O . SER A 1 323 ? -4.152 -19.358 10.572 1.00 91.31 323 SER A O 1
ATOM 2352 N N . ARG A 1 324 ? -5.067 -17.403 11.173 1.00 92.25 324 ARG A N 1
ATOM 2353 C CA . ARG A 1 324 ? -3.822 -16.670 11.385 1.00 92.25 324 ARG A CA 1
ATOM 2354 C C . ARG A 1 324 ? -3.986 -15.814 12.630 1.00 92.25 324 ARG A C 1
ATOM 2356 O O . ARG A 1 324 ? -4.974 -15.106 12.757 1.00 92.25 324 ARG A O 1
ATOM 2363 N N . VAL A 1 325 ? -3.037 -15.907 13.546 1.00 90.88 325 VAL A N 1
ATOM 2364 C CA . VAL A 1 325 ? -2.973 -15.085 14.753 1.00 90.88 325 VAL A CA 1
ATOM 2365 C C . VAL A 1 325 ? -1.677 -14.301 14.696 1.00 90.88 325 VAL A C 1
ATOM 2367 O O . VAL A 1 325 ? -0.610 -14.906 14.607 1.00 90.88 325 VAL A O 1
ATOM 2370 N N . VAL A 1 326 ? -1.778 -12.980 14.730 1.00 92.25 326 VAL A N 1
ATOM 2371 C CA . VAL A 1 326 ? -0.651 -12.054 14.848 1.00 92.25 326 VAL A CA 1
ATOM 2372 C C . VAL A 1 326 ? -0.763 -11.379 16.203 1.00 92.25 326 VAL A C 1
ATOM 2374 O O . VAL A 1 326 ? -1.867 -11.022 16.602 1.00 92.25 326 VAL A O 1
ATOM 2377 N N . TRP A 1 327 ? 0.330 -11.246 16.943 1.00 90.50 327 TRP A N 1
ATOM 2378 C CA . TRP A 1 327 ? 0.326 -10.470 18.177 1.00 90.50 327 TRP A CA 1
ATOM 2379 C C . TRP A 1 327 ? 1.663 -9.797 18.426 1.00 90.50 327 TRP A C 1
ATOM 2381 O O . TRP A 1 327 ? 2.724 -10.342 18.117 1.00 90.50 327 TRP A O 1
ATOM 2391 N N . GLU A 1 328 ? 1.574 -8.634 19.050 1.00 90.31 328 GLU A N 1
ATOM 2392 C CA . GLU A 1 328 ? 2.703 -7.849 19.516 1.00 90.31 328 GLU A CA 1
ATOM 2393 C C . GLU A 1 328 ? 2.812 -7.940 21.036 1.00 90.31 328 GLU A C 1
ATOM 2395 O O . GLU A 1 328 ? 1.837 -8.182 21.755 1.00 90.31 328 GLU A O 1
ATOM 2400 N N . THR A 1 329 ? 4.004 -7.705 21.570 1.00 89.88 329 THR A N 1
ATOM 2401 C CA . THR A 1 329 ? 4.226 -7.586 23.010 1.00 89.88 329 THR A CA 1
ATOM 2402 C C . THR A 1 329 ? 4.887 -6.263 23.359 1.00 89.88 329 THR A C 1
ATOM 2404 O O . THR A 1 329 ? 5.741 -5.733 22.655 1.00 89.88 329 THR A O 1
ATOM 2407 N N . LYS A 1 330 ? 4.482 -5.712 24.502 1.00 83.12 330 LYS A N 1
ATOM 2408 C CA . LYS A 1 330 ? 5.134 -4.570 25.142 1.00 83.12 330 LYS A CA 1
ATOM 2409 C C . LYS A 1 330 ? 6.542 -4.992 25.570 1.00 83.12 330 LYS A C 1
ATOM 2411 O O . LYS A 1 330 ? 6.785 -6.163 25.846 1.00 83.12 330 LYS A O 1
ATOM 2416 N N . SER A 1 331 ? 7.439 -4.032 25.792 1.00 79.69 331 SER A N 1
ATOM 2417 C CA . SER A 1 331 ? 8.797 -4.298 26.312 1.00 79.69 331 SER A CA 1
ATOM 2418 C C . SER A 1 331 ? 8.832 -5.038 27.663 1.00 79.69 331 SER A C 1
ATOM 2420 O O . SER A 1 331 ? 9.850 -5.605 28.053 1.00 79.69 331 SER A O 1
ATOM 2422 N N . SER A 1 332 ? 7.714 -5.061 28.397 1.00 81.62 332 SER A N 1
ATOM 2423 C CA . SER A 1 332 ? 7.530 -5.862 29.612 1.00 81.62 332 SER A CA 1
ATOM 2424 C C . SER A 1 332 ? 7.247 -7.351 29.356 1.00 81.62 332 SER A C 1
ATOM 2426 O O . SER A 1 332 ? 7.199 -8.122 30.316 1.00 81.62 332 SER A O 1
ATOM 2428 N N . GLY A 1 333 ? 7.020 -7.752 28.102 1.00 82.88 333 GLY A N 1
ATOM 2429 C CA . GLY A 1 333 ? 6.519 -9.064 27.685 1.00 82.88 333 GLY A CA 1
ATOM 2430 C C . GLY A 1 333 ? 4.999 -9.234 27.815 1.00 82.88 333 GLY A C 1
ATOM 2431 O O . GLY A 1 333 ? 4.490 -10.322 27.561 1.00 82.88 333 GLY A O 1
ATOM 2432 N N . ALA A 1 334 ? 4.268 -8.197 28.239 1.00 85.75 334 ALA A N 1
ATOM 2433 C CA . ALA A 1 334 ? 2.803 -8.204 28.241 1.00 85.75 334 ALA A CA 1
ATOM 2434 C C . ALA A 1 334 ? 2.256 -8.063 26.812 1.00 85.75 334 ALA A C 1
ATOM 2436 O O . ALA A 1 334 ? 2.930 -7.474 25.971 1.00 85.75 334 ALA A O 1
ATOM 2437 N N . LEU A 1 335 ? 1.034 -8.536 26.551 1.00 85.94 335 LEU A N 1
ATOM 2438 C CA . LEU A 1 335 ? 0.376 -8.359 25.253 1.00 85.94 335 LEU A CA 1
ATOM 2439 C C . LEU A 1 335 ? 0.280 -6.861 24.905 1.00 85.94 335 LEU A C 1
ATOM 2441 O O . LEU A 1 335 ? -0.096 -6.034 25.748 1.00 85.94 335 LEU A O 1
ATOM 2445 N N . GLY A 1 336 ? 0.728 -6.513 23.702 1.00 85.44 336 GLY A N 1
ATOM 2446 C CA . GLY A 1 336 ? 0.626 -5.182 23.113 1.00 85.44 336 GLY A CA 1
ATOM 2447 C C . GLY A 1 336 ? -0.700 -5.046 22.392 1.00 85.44 336 GLY A C 1
ATOM 2448 O O . GLY A 1 336 ? -1.546 -4.284 22.845 1.00 85.44 336 GLY A O 1
ATOM 2449 N N . ASP A 1 337 ? -0.859 -5.863 21.358 1.00 87.94 337 ASP A N 1
ATOM 2450 C CA . ASP A 1 337 ? -2.065 -6.028 20.558 1.00 87.94 337 ASP A CA 1
ATOM 2451 C C . ASP A 1 337 ? -2.107 -7.450 19.967 1.00 87.94 337 ASP A C 1
ATOM 2453 O O . ASP A 1 337 ? -1.143 -8.220 20.074 1.00 87.94 337 ASP A O 1
ATOM 2457 N N . ARG A 1 338 ? -3.247 -7.828 19.387 1.00 88.69 338 ARG A N 1
ATOM 2458 C CA . ARG A 1 338 ? -3.455 -9.115 18.723 1.00 88.69 338 ARG A CA 1
ATOM 2459 C C . ARG A 1 338 ? -4.539 -9.028 17.660 1.00 88.69 338 ARG A C 1
ATOM 2461 O O . ARG A 1 338 ? -5.619 -8.501 17.904 1.00 88.69 338 ARG A O 1
ATOM 2468 N N . ILE A 1 339 ? -4.300 -9.689 16.536 1.00 91.19 339 ILE A N 1
ATOM 2469 C CA . ILE A 1 339 ? -5.244 -9.868 15.434 1.00 91.19 339 ILE A CA 1
ATOM 2470 C C . ILE A 1 339 ? -5.444 -11.365 15.194 1.00 91.19 339 ILE A C 1
ATOM 2472 O O . ILE A 1 339 ? -4.483 -12.120 15.032 1.00 91.19 339 ILE A O 1
ATOM 2476 N N . VAL A 1 340 ? -6.698 -11.809 15.161 1.00 91.19 340 VAL A N 1
ATOM 2477 C CA . VAL A 1 340 ? -7.092 -13.177 14.799 1.00 91.19 340 VAL A CA 1
ATOM 2478 C C . VAL A 1 340 ? -7.885 -13.131 13.500 1.00 91.19 340 VAL A C 1
ATOM 2480 O O . VAL A 1 340 ? -9.025 -12.680 13.503 1.00 91.19 340 VAL A O 1
ATOM 2483 N N . THR A 1 341 ? -7.322 -13.665 12.420 1.00 92.75 341 THR A N 1
ATOM 2484 C CA . THR A 1 341 ? -7.960 -13.774 11.102 1.00 92.75 341 THR A CA 1
ATOM 2485 C C . THR A 1 341 ? -8.368 -15.216 10.826 1.00 92.75 341 THR A C 1
ATOM 2487 O O . THR A 1 341 ? -7.552 -16.138 10.880 1.00 92.75 341 THR A O 1
ATOM 2490 N N . LEU A 1 342 ? -9.628 -15.429 10.464 1.00 92.00 342 LEU A N 1
ATOM 2491 C CA . LEU A 1 342 ? -10.200 -16.727 10.124 1.00 92.00 342 LEU A CA 1
ATOM 2492 C C . LEU A 1 342 ? -10.785 -16.675 8.717 1.00 92.00 342 LEU A C 1
ATOM 2494 O O . LEU A 1 342 ? -11.696 -15.893 8.469 1.00 92.00 342 LEU A O 1
ATOM 2498 N N . ALA A 1 343 ? -10.329 -17.537 7.810 1.00 93.31 343 ALA A N 1
ATOM 2499 C CA . ALA A 1 343 ? -10.883 -17.653 6.464 1.00 93.31 343 ALA A CA 1
ATOM 2500 C C . ALA A 1 343 ? -11.595 -18.993 6.267 1.00 93.31 343 ALA A C 1
ATOM 2502 O O . ALA A 1 343 ? -11.155 -20.062 6.704 1.00 93.31 343 ALA A O 1
ATOM 2503 N N . SER A 1 344 ? -12.734 -18.940 5.592 1.00 91.50 344 SER A N 1
ATOM 2504 C CA . SER A 1 344 ? -13.499 -20.120 5.196 1.00 91.50 344 SER A CA 1
ATOM 2505 C C . SER A 1 344 ? -12.794 -20.921 4.100 1.00 91.50 344 SER A C 1
ATOM 2507 O O . SER A 1 344 ? -12.106 -20.384 3.238 1.00 91.50 344 SER A O 1
ATOM 2509 N N . ALA A 1 345 ? -13.024 -22.235 4.089 1.00 90.81 345 ALA A N 1
ATOM 2510 C CA . ALA A 1 345 ? -12.438 -23.147 3.105 1.00 90.81 345 ALA A CA 1
ATOM 2511 C C . ALA A 1 345 ? -12.807 -22.833 1.645 1.00 90.81 345 ALA A C 1
ATOM 2513 O O . ALA A 1 345 ? -12.087 -23.206 0.722 1.00 90.81 345 ALA A O 1
ATOM 2514 N N . ASN A 1 346 ? -13.957 -22.194 1.429 1.00 88.94 346 ASN A N 1
ATOM 2515 C CA . ASN A 1 346 ? -14.419 -21.781 0.107 1.00 88.94 346 ASN A CA 1
ATOM 2516 C C . ASN A 1 346 ? -13.965 -20.358 -0.265 1.00 88.94 346 ASN A C 1
ATOM 2518 O O . ASN A 1 346 ? -14.296 -19.912 -1.361 1.00 88.94 346 ASN A O 1
ATOM 2522 N N . GLY A 1 347 ? -13.244 -19.660 0.620 1.00 91.38 347 GLY A N 1
ATOM 2523 C CA . GLY A 1 347 ? -12.765 -18.295 0.410 1.00 91.38 347 GLY A CA 1
ATOM 2524 C C . GLY A 1 347 ? -13.864 -17.229 0.372 1.00 91.38 347 GLY A C 1
ATOM 2525 O O . GLY A 1 347 ? -13.586 -16.113 -0.039 1.00 91.38 347 GLY A O 1
ATOM 2526 N N . LEU A 1 348 ? -15.103 -17.556 0.767 1.00 92.81 348 LEU A N 1
ATOM 2527 C CA . LEU A 1 348 ? -16.258 -16.647 0.680 1.00 92.81 348 LEU A CA 1
ATOM 2528 C C . LEU A 1 348 ? -16.567 -15.923 1.993 1.00 92.81 348 LEU A C 1
ATOM 2530 O O . LEU A 1 348 ? -17.560 -15.214 2.088 1.00 92.81 348 LEU A O 1
ATOM 2534 N N . ALA A 1 349 ? -15.777 -16.144 3.031 1.00 92.56 349 ALA A N 1
ATOM 2535 C CA . ALA A 1 349 ? -15.953 -15.476 4.306 1.00 92.56 349 ALA A CA 1
ATOM 2536 C C . ALA A 1 349 ? -14.627 -15.363 5.041 1.00 92.56 349 ALA A C 1
ATOM 2538 O O . ALA A 1 349 ? -13.888 -16.357 5.110 1.00 92.56 349 ALA A O 1
ATOM 2539 N N . THR A 1 350 ? -14.381 -14.186 5.603 1.00 93.88 350 THR A N 1
ATOM 2540 C CA . THR A 1 350 ? -13.284 -13.900 6.520 1.00 93.88 350 THR A CA 1
ATOM 2541 C C . THR A 1 350 ? -13.812 -13.198 7.765 1.00 93.88 350 THR A C 1
ATOM 2543 O O . THR A 1 350 ? -14.770 -12.426 7.717 1.00 93.88 350 THR A O 1
ATOM 2546 N N . THR A 1 351 ? -13.212 -13.509 8.904 1.00 91.56 351 THR A N 1
ATOM 2547 C CA . THR A 1 351 ? -13.520 -12.895 10.192 1.00 91.56 351 THR A CA 1
ATOM 2548 C C . THR A 1 351 ? -12.219 -12.469 10.833 1.00 91.56 351 THR A C 1
ATOM 2550 O O . THR A 1 351 ? -11.332 -13.304 10.994 1.00 91.56 351 THR A O 1
ATOM 2553 N N . GLU A 1 352 ? -12.122 -11.202 11.202 1.00 92.81 352 GLU A N 1
ATOM 2554 C CA . GLU A 1 352 ? -10.965 -10.630 11.879 1.00 92.81 352 GLU A CA 1
ATOM 2555 C C . GLU A 1 352 ? -11.402 -10.078 13.228 1.00 92.81 352 GLU A C 1
ATOM 2557 O O . GLU A 1 352 ? -12.380 -9.345 13.315 1.00 92.81 352 GLU A O 1
ATOM 2562 N N . ALA A 1 353 ? -10.731 -10.482 14.299 1.00 91.00 353 ALA A N 1
ATOM 2563 C CA . ALA A 1 353 ? -10.991 -10.001 15.650 1.00 91.00 353 ALA A CA 1
ATOM 2564 C C . ALA A 1 353 ? -9.713 -9.385 16.212 1.00 91.00 353 ALA A C 1
ATOM 2566 O O . ALA A 1 353 ? -8.671 -10.046 16.233 1.00 91.00 353 ALA A O 1
ATOM 2567 N N . LEU A 1 354 ? -9.810 -8.135 16.655 1.00 90.44 354 LEU A N 1
ATOM 2568 C CA . LEU A 1 354 ? -8.682 -7.322 17.077 1.00 90.44 354 LEU A CA 1
ATOM 2569 C C . LEU A 1 354 ? -8.801 -6.986 18.566 1.00 90.44 354 LEU A C 1
ATOM 2571 O O . LEU A 1 354 ? -9.854 -6.567 19.044 1.00 90.44 354 LEU A O 1
ATOM 2575 N N . ASP A 1 355 ? -7.707 -7.186 19.286 1.00 85.69 355 ASP A N 1
ATOM 2576 C CA . ASP A 1 355 ? -7.433 -6.699 20.638 1.00 85.69 355 ASP A CA 1
ATOM 2577 C C . ASP A 1 355 ? -6.312 -5.669 20.482 1.00 85.69 355 ASP A C 1
ATOM 2579 O O . ASP A 1 355 ? -5.158 -6.025 20.268 1.00 85.69 355 ASP A O 1
ATOM 2583 N N . THR A 1 356 ? -6.671 -4.393 20.457 1.00 83.00 356 THR A N 1
ATOM 2584 C CA . THR A 1 356 ? -5.777 -3.281 20.100 1.00 83.00 356 THR A CA 1
ATOM 2585 C C . THR A 1 356 ? -5.017 -2.718 21.296 1.00 83.00 356 THR A C 1
ATOM 2587 O O . THR A 1 356 ? -4.016 -2.024 21.120 1.00 83.00 356 THR A O 1
ATOM 2590 N N . ASN A 1 357 ? -5.481 -2.999 22.517 1.00 76.00 357 ASN A N 1
ATOM 2591 C CA . ASN A 1 357 ? -4.898 -2.471 23.752 1.00 76.00 357 ASN A CA 1
ATOM 2592 C C . ASN A 1 357 ? -4.132 -3.540 24.575 1.00 76.00 357 ASN A C 1
ATOM 2594 O O . ASN A 1 357 ? -3.378 -3.204 25.512 1.00 76.00 357 ASN A O 1
ATOM 2598 N N . GLY A 1 358 ? -4.283 -4.814 24.208 1.00 80.44 358 GLY A N 1
ATOM 2599 C CA . GLY A 1 358 ? -3.620 -5.963 24.809 1.00 80.44 358 GLY A CA 1
ATOM 2600 C C . GLY A 1 358 ? -4.188 -6.345 26.174 1.00 80.44 358 GLY A C 1
ATOM 2601 O O . GLY A 1 358 ? -3.439 -6.855 27.014 1.00 80.44 358 GLY A O 1
ATOM 2602 N N . ASP A 1 359 ? -5.460 -6.046 26.443 1.00 76.25 359 ASP A N 1
ATOM 2603 C CA . 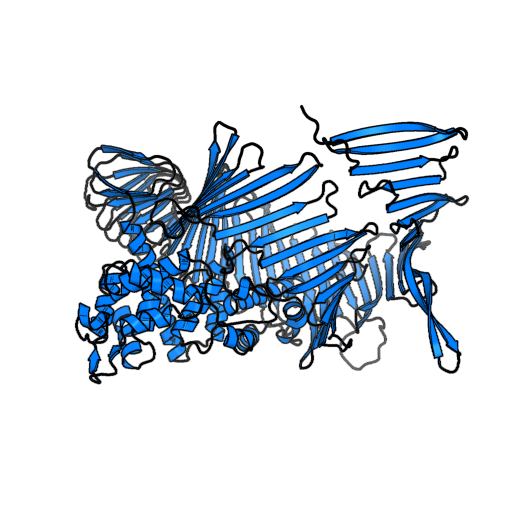ASP A 1 359 ? -6.173 -6.438 27.664 1.00 76.25 359 ASP A CA 1
ATOM 2604 C C . ASP A 1 359 ? -6.812 -7.831 27.569 1.00 76.25 359 ASP A C 1
ATOM 2606 O O . ASP A 1 359 ? -7.354 -8.332 28.562 1.00 76.25 359 ASP A O 1
ATOM 2610 N N . GLY A 1 360 ? -6.700 -8.470 26.402 1.00 76.12 360 GLY A N 1
ATOM 2611 C CA . GLY A 1 360 ? -7.210 -9.804 26.147 1.00 76.12 360 GLY A CA 1
ATOM 2612 C C . GLY A 1 360 ? -8.632 -9.829 25.597 1.00 76.12 360 GLY A C 1
ATOM 2613 O O . GLY A 1 360 ? -9.095 -10.871 25.138 1.00 76.12 360 GLY A O 1
ATOM 2614 N N . VAL A 1 361 ? -9.348 -8.710 25.590 1.00 79.56 361 VAL A N 1
ATOM 2615 C CA . VAL A 1 361 ? -10.724 -8.601 25.105 1.00 79.56 361 VAL A CA 1
ATOM 2616 C C . VAL A 1 361 ? -10.707 -8.161 23.642 1.00 79.56 361 VAL A C 1
ATOM 2618 O O . VAL A 1 361 ? -9.865 -7.391 23.206 1.00 79.56 361 VAL A O 1
ATOM 2621 N N . VAL A 1 362 ? -11.645 -8.674 22.841 1.00 84.94 362 VAL A N 1
ATOM 2622 C CA . VAL A 1 362 ? -11.833 -8.158 21.476 1.00 84.94 362 VAL A CA 1
ATOM 2623 C C . VAL A 1 362 ? -12.361 -6.724 21.568 1.00 84.94 362 VAL A C 1
ATOM 2625 O O . VAL A 1 362 ? -13.485 -6.522 22.032 1.00 84.94 362 VAL A O 1
ATOM 2628 N N . ASP A 1 363 ? -11.570 -5.759 21.106 1.00 80.75 363 ASP A N 1
ATOM 2629 C CA . ASP A 1 363 ? -11.911 -4.335 21.042 1.00 80.75 363 ASP A CA 1
ATOM 2630 C C . ASP A 1 363 ? -12.818 -4.032 19.849 1.00 80.75 363 ASP A C 1
ATOM 2632 O O . ASP A 1 363 ? -13.737 -3.208 19.927 1.00 80.75 363 ASP A O 1
ATOM 2636 N N . TRP A 1 364 ? -12.576 -4.712 18.729 1.00 85.44 364 TRP A N 1
ATOM 2637 C CA . TRP A 1 364 ? -13.434 -4.662 17.556 1.00 85.44 364 TRP A CA 1
ATOM 2638 C C . TRP A 1 364 ? -13.204 -5.861 16.639 1.00 85.44 364 TRP A C 1
ATOM 2640 O O . TRP A 1 364 ? -12.247 -6.620 16.791 1.00 85.44 364 TRP A O 1
ATOM 2650 N N . SER A 1 365 ? -14.125 -6.080 15.709 1.00 88.88 365 SER A N 1
ATOM 2651 C CA . SER A 1 365 ? -14.000 -7.163 14.735 1.00 88.88 365 SER A CA 1
ATOM 2652 C C . SER A 1 365 ? -14.592 -6.783 13.391 1.00 88.88 365 SER A C 1
ATOM 2654 O O . SER A 1 365 ? -15.584 -6.058 13.349 1.00 88.88 365 SER A O 1
ATOM 2656 N N . GLN A 1 366 ? -14.023 -7.332 12.326 1.00 92.31 366 GLN A N 1
ATOM 2657 C CA . GLN A 1 366 ? -14.497 -7.211 10.959 1.00 92.31 366 GLN A CA 1
ATOM 2658 C C . GLN A 1 366 ? -15.011 -8.560 10.460 1.00 92.31 366 GLN A C 1
ATOM 2660 O O . GLN A 1 366 ? -14.409 -9.618 10.663 1.00 92.31 366 GLN A O 1
ATOM 2665 N N . LEU A 1 367 ? -16.144 -8.532 9.773 1.00 92.44 367 LEU A N 1
ATOM 2666 C CA . LEU A 1 367 ? -16.742 -9.692 9.134 1.00 92.44 367 LEU A CA 1
ATOM 2667 C C . LEU A 1 367 ? -16.970 -9.404 7.653 1.00 92.44 367 LEU A C 1
ATOM 2669 O O . LEU A 1 367 ? -17.799 -8.564 7.310 1.00 92.44 367 LEU A O 1
ATOM 2673 N N . SER A 1 368 ? -16.299 -10.155 6.783 1.00 94.62 368 SER A N 1
ATOM 2674 C CA . SER A 1 368 ? -16.507 -10.114 5.336 1.00 94.62 368 SER A CA 1
ATOM 2675 C C . SER A 1 368 ? -17.170 -11.401 4.863 1.00 94.62 368 SER A C 1
ATOM 2677 O O . SER A 1 368 ? -16.702 -12.500 5.163 1.00 94.62 368 SER A O 1
ATOM 2679 N N . VAL A 1 369 ? -18.271 -11.286 4.123 1.00 93.06 369 VAL A N 1
ATOM 2680 C CA . VAL A 1 369 ? -19.019 -12.420 3.564 1.00 93.06 369 VAL A CA 1
ATOM 2681 C C . VAL A 1 369 ? -19.361 -12.139 2.106 1.00 93.06 369 VAL A C 1
ATOM 2683 O O . VAL A 1 369 ? -20.065 -11.180 1.807 1.00 93.06 369 VAL A O 1
ATOM 2686 N N . GLU A 1 370 ? -18.929 -13.008 1.195 1.00 94.44 370 GLU A N 1
ATOM 2687 C CA . GLU A 1 370 ? -19.291 -13.004 -0.220 1.00 94.44 370 GLU A CA 1
ATOM 2688 C C . GLU A 1 370 ? -20.367 -14.058 -0.522 1.00 94.44 370 GLU A C 1
ATOM 2690 O O . GLU A 1 370 ? -20.273 -15.240 -0.186 1.00 94.44 370 GLU A O 1
ATOM 2695 N N . LYS A 1 371 ? -21.395 -13.630 -1.249 1.00 91.06 371 LYS A N 1
ATOM 2696 C CA . LYS A 1 371 ? -22.480 -14.461 -1.756 1.00 91.06 371 LYS A CA 1
ATOM 2697 C C . LYS A 1 371 ? -22.545 -14.387 -3.274 1.00 91.06 371 LYS A C 1
ATOM 2699 O O . LYS A 1 371 ? -22.588 -13.309 -3.860 1.00 91.06 371 LYS A O 1
ATOM 2704 N N . ILE A 1 372 ? -22.685 -15.543 -3.919 1.00 92.94 372 ILE A N 1
ATOM 2705 C CA . ILE A 1 372 ? -22.985 -15.641 -5.352 1.00 92.94 372 ILE A CA 1
ATOM 2706 C C . ILE A 1 372 ? -24.505 -15.770 -5.530 1.00 92.94 372 ILE A C 1
ATOM 2708 O O . ILE A 1 372 ? -25.121 -16.731 -5.067 1.00 92.94 372 ILE A O 1
ATOM 2712 N N . ASN A 1 373 ? -25.123 -14.798 -6.197 1.00 91.25 373 ASN A N 1
ATOM 2713 C CA . ASN A 1 373 ? -26.564 -14.740 -6.426 1.00 91.25 373 ASN A CA 1
ATOM 2714 C C . ASN A 1 373 ? -26.992 -15.592 -7.631 1.00 91.25 373 ASN A C 1
ATOM 2716 O O . ASN A 1 373 ? -26.214 -15.887 -8.537 1.00 91.25 373 ASN A O 1
ATOM 2720 N N . ALA A 1 374 ? -28.280 -15.947 -7.687 1.00 93.19 374 ALA A N 1
ATOM 2721 C CA . ALA A 1 374 ? -28.829 -16.819 -8.733 1.00 93.19 374 ALA A CA 1
ATOM 2722 C C . ALA A 1 374 ? -28.752 -16.234 -10.160 1.00 93.19 374 ALA A C 1
ATOM 2724 O O . ALA A 1 374 ? -28.728 -16.983 -11.133 1.00 93.19 374 ALA A O 1
ATOM 2725 N N . ASN A 1 375 ? -28.716 -14.906 -10.293 1.00 92.62 375 ASN A N 1
ATOM 2726 C CA . ASN A 1 375 ? -28.532 -14.191 -11.563 1.00 92.62 375 ASN A CA 1
ATOM 2727 C C . ASN A 1 375 ? -27.047 -14.065 -11.976 1.00 92.62 375 ASN A C 1
ATOM 2729 O O . ASN A 1 375 ? -26.760 -13.422 -12.982 1.00 92.62 375 ASN A O 1
ATOM 2733 N N . GLY A 1 376 ? -26.116 -14.632 -11.199 1.00 93.19 376 GLY A N 1
ATOM 2734 C CA . GLY A 1 376 ? -24.671 -14.538 -11.409 1.00 93.19 376 GLY A CA 1
ATOM 2735 C C . GLY A 1 376 ? -24.012 -13.286 -10.821 1.00 93.19 376 GLY A C 1
ATOM 2736 O O . GLY A 1 376 ? -22.791 -13.181 -10.892 1.00 93.19 376 GLY A O 1
ATOM 2737 N N . SER A 1 377 ? -24.775 -12.348 -10.243 1.00 96.25 377 SER A N 1
ATOM 2738 C CA . SER A 1 377 ? -24.204 -11.209 -9.512 1.00 96.25 377 SER A CA 1
ATOM 2739 C C . SER A 1 377 ? -23.583 -11.686 -8.199 1.00 96.25 377 SER A C 1
ATOM 2741 O O . SER A 1 377 ? -24.002 -12.701 -7.640 1.00 96.25 377 SER A O 1
ATOM 2743 N N . ARG A 1 378 ? -22.611 -10.959 -7.661 1.00 96.31 378 ARG A N 1
ATOM 2744 C CA . ARG A 1 378 ? -21.985 -11.266 -6.365 1.00 96.31 378 ARG A CA 1
ATOM 2745 C C . ARG A 1 378 ? -22.312 -10.168 -5.372 1.00 96.31 378 ARG A C 1
ATOM 2747 O O . ARG A 1 378 ? -22.393 -9.013 -5.771 1.00 96.31 378 ARG A O 1
ATOM 2754 N N . THR A 1 379 ? -22.525 -10.515 -4.115 1.00 93.94 379 THR A N 1
ATOM 2755 C CA . THR A 1 379 ? -22.765 -9.549 -3.044 1.00 93.94 379 THR A CA 1
ATOM 2756 C C . THR A 1 379 ? -21.761 -9.795 -1.935 1.00 93.94 379 THR A C 1
ATOM 2758 O O . THR A 1 379 ? -21.720 -10.900 -1.409 1.00 93.94 379 THR A O 1
ATOM 2761 N N . THR A 1 380 ? -20.977 -8.783 -1.591 1.00 94.00 380 THR A N 1
ATOM 2762 C CA . THR A 1 380 ? -20.043 -8.808 -0.467 1.00 94.00 380 THR A CA 1
ATOM 2763 C C . THR A 1 380 ? -20.585 -7.908 0.631 1.00 94.00 380 THR A C 1
ATOM 2765 O O . THR A 1 380 ? -20.877 -6.742 0.376 1.00 94.00 380 THR A O 1
ATOM 2768 N N . THR A 1 381 ? -20.727 -8.440 1.836 1.00 92.06 381 THR A N 1
ATOM 2769 C CA . THR A 1 381 ? -21.047 -7.672 3.038 1.00 92.06 381 THR A CA 1
ATOM 2770 C C . THR A 1 381 ? -19.797 -7.592 3.897 1.00 92.06 381 THR A C 1
ATOM 2772 O O . THR A 1 381 ? -19.322 -8.629 4.348 1.00 92.06 381 THR A O 1
ATOM 2775 N N . LEU A 1 382 ? -19.307 -6.380 4.143 1.00 92.88 382 LEU A N 1
ATOM 2776 C CA . LEU A 1 382 ? -18.266 -6.072 5.120 1.00 92.88 382 LEU A CA 1
ATOM 2777 C C . LEU A 1 382 ? -18.920 -5.399 6.324 1.00 92.88 382 LEU A C 1
ATOM 2779 O O . LEU A 1 382 ? -19.651 -4.434 6.128 1.00 92.88 382 LEU A O 1
ATOM 2783 N N . SER A 1 383 ? -18.735 -5.917 7.533 1.00 90.00 383 SER A N 1
ATOM 2784 C CA . SER A 1 383 ? -19.292 -5.335 8.760 1.00 90.00 383 SER A CA 1
ATOM 2785 C C . SER A 1 383 ? -18.218 -5.195 9.820 1.00 90.00 383 SER A C 1
ATOM 2787 O O . SER A 1 383 ? -17.688 -6.213 10.266 1.00 90.00 383 SER A O 1
ATOM 2789 N N . ASP A 1 384 ? -18.004 -3.971 10.279 1.00 88.25 384 ASP A N 1
ATOM 2790 C CA . ASP A 1 384 ? -17.155 -3.670 11.419 1.00 88.25 384 ASP A CA 1
ATOM 2791 C C . ASP A 1 384 ? -18.017 -3.543 12.676 1.00 88.25 384 ASP A C 1
ATOM 2793 O O . ASP A 1 384 ? -19.145 -3.031 12.678 1.00 88.25 384 ASP A O 1
ATOM 2797 N N . LEU A 1 385 ? -17.513 -4.093 13.771 1.00 86.06 385 LEU A N 1
ATOM 2798 C CA . LEU A 1 385 ? -18.254 -4.323 15.004 1.00 86.06 385 LEU A CA 1
ATOM 2799 C C . LEU A 1 385 ? -17.442 -3.823 16.186 1.00 86.06 385 LEU A C 1
ATOM 2801 O O . LEU A 1 385 ? -16.258 -4.118 16.293 1.00 86.06 385 LEU A O 1
ATOM 2805 N N . ASN A 1 386 ? -18.095 -3.140 17.119 1.00 82.19 386 ASN A N 1
ATOM 2806 C CA . ASN A 1 386 ? -17.478 -2.723 18.378 1.00 82.19 386 ASN A CA 1
ATOM 2807 C C . ASN A 1 386 ? -17.222 -3.925 19.308 1.00 82.19 386 ASN A C 1
ATOM 2809 O O . ASN A 1 386 ? -17.803 -4.995 19.122 1.00 82.19 386 ASN A O 1
ATOM 2813 N N . ALA A 1 387 ? -16.452 -3.719 20.382 1.00 79.44 387 ALA A N 1
ATOM 2814 C CA . ALA A 1 387 ? -16.127 -4.726 21.403 1.00 79.44 387 ALA A CA 1
ATOM 2815 C C . ALA A 1 387 ? -17.344 -5.481 21.961 1.00 79.44 387 ALA A C 1
ATOM 2817 O O . ALA A 1 387 ? -17.282 -6.651 22.325 1.00 79.44 387 ALA A O 1
ATOM 2818 N N . ASN A 1 388 ? -18.494 -4.810 22.035 1.00 75.38 388 ASN A N 1
ATOM 2819 C CA . ASN A 1 388 ? -19.744 -5.384 22.529 1.00 75.38 388 ASN A CA 1
ATOM 2820 C C . ASN A 1 388 ? -20.568 -6.101 21.437 1.00 75.38 388 ASN A C 1
ATOM 2822 O O . ASN A 1 388 ? -21.713 -6.472 21.699 1.00 75.38 388 ASN A O 1
ATOM 2826 N N . GLY A 1 389 ? -20.030 -6.269 20.226 1.00 78.62 389 GLY A N 1
ATOM 2827 C CA . GLY A 1 389 ? -20.678 -6.886 19.067 1.00 78.62 389 GLY A CA 1
ATOM 2828 C C . GLY A 1 389 ? -21.759 -6.039 18.383 1.00 78.62 389 GLY A C 1
ATOM 2829 O O . GLY A 1 389 ? -22.485 -6.571 17.545 1.00 78.62 389 GLY A O 1
ATOM 2830 N N . THR A 1 390 ? -21.927 -4.755 18.729 1.00 79.38 390 THR A N 1
ATOM 2831 C CA . THR A 1 390 ? -22.823 -3.856 17.977 1.00 79.38 390 THR A CA 1
ATOM 2832 C C . THR A 1 390 ? -22.158 -3.378 16.694 1.00 79.38 390 THR A C 1
ATOM 2834 O O . THR A 1 390 ? -20.937 -3.246 16.638 1.00 79.38 390 THR A O 1
ATOM 2837 N N . LEU A 1 391 ? -22.963 -3.091 15.668 1.00 82.38 391 LEU A N 1
ATOM 2838 C CA . LEU A 1 391 ? -22.455 -2.577 14.400 1.00 82.38 391 LEU A CA 1
ATOM 2839 C C . LEU A 1 391 ? -21.802 -1.203 14.595 1.00 82.38 391 LEU A C 1
ATOM 2841 O O . LEU A 1 391 ? -22.422 -0.309 15.172 1.00 82.38 391 LEU A O 1
ATOM 2845 N N . ARG A 1 392 ? -20.569 -1.064 14.109 1.00 81.06 392 ARG A N 1
ATOM 2846 C CA . ARG A 1 392 ? -19.852 0.204 13.960 1.00 81.06 392 ARG A CA 1
ATOM 2847 C C . ARG A 1 392 ? -20.182 0.797 12.598 1.00 81.06 392 ARG A C 1
ATOM 2849 O O . ARG A 1 392 ? -20.824 1.839 12.531 1.00 81.06 392 ARG A O 1
ATOM 2856 N N . ASP A 1 393 ? -19.887 0.053 11.543 1.00 83.69 393 ASP A N 1
ATOM 2857 C CA . ASP A 1 393 ? -20.202 0.414 10.170 1.00 83.69 393 ASP A CA 1
ATOM 2858 C C . ASP A 1 393 ? -20.328 -0.840 9.295 1.00 83.69 393 ASP A C 1
ATOM 2860 O O . ASP A 1 393 ? -19.902 -1.935 9.660 1.00 83.69 393 ASP A O 1
ATOM 2864 N N . ARG A 1 394 ? -21.019 -0.716 8.163 1.00 87.81 394 ARG A N 1
ATOM 2865 C CA . ARG A 1 394 ? -21.243 -1.844 7.254 1.00 87.81 394 ARG A CA 1
ATOM 2866 C C . ARG A 1 394 ? -21.348 -1.403 5.817 1.00 87.81 394 ARG A C 1
ATOM 2868 O O . ARG A 1 394 ? -22.175 -0.553 5.500 1.00 87.81 394 ARG A O 1
ATOM 2875 N N . ILE A 1 395 ? -20.666 -2.110 4.930 1.00 90.69 395 ILE A N 1
ATOM 2876 C CA . ILE A 1 395 ? -20.749 -1.903 3.490 1.00 90.69 395 ILE A CA 1
ATOM 2877 C C . ILE A 1 395 ? -21.313 -3.160 2.828 1.00 90.69 395 ILE A C 1
ATOM 2879 O O . ILE A 1 395 ? -20.733 -4.240 2.902 1.00 90.69 395 ILE A O 1
ATOM 2883 N N . VAL A 1 396 ? -22.451 -3.025 2.145 1.00 91.25 396 VAL A N 1
ATOM 2884 C CA . VAL A 1 396 ? -23.025 -4.083 1.301 1.00 91.25 396 VAL A CA 1
ATOM 2885 C C . VAL A 1 396 ? -22.794 -3.723 -0.158 1.00 91.25 396 VAL A C 1
ATOM 2887 O O . VAL A 1 396 ? -23.443 -2.834 -0.702 1.00 91.25 396 VAL A O 1
ATOM 2890 N N . THR A 1 397 ? -21.887 -4.438 -0.809 1.00 94.44 397 THR A N 1
ATOM 2891 C CA . THR A 1 397 ? -21.499 -4.215 -2.202 1.00 94.44 397 THR A CA 1
ATOM 2892 C C . THR A 1 397 ? -22.089 -5.286 -3.100 1.00 94.44 397 THR A C 1
ATOM 2894 O O . THR A 1 397 ? -21.879 -6.470 -2.870 1.00 94.44 397 THR A O 1
ATOM 2897 N N . THR A 1 398 ? -22.784 -4.902 -4.168 1.00 94.88 398 THR A N 1
ATOM 2898 C CA . THR A 1 398 ? -23.253 -5.825 -5.209 1.00 94.88 398 THR A CA 1
ATOM 2899 C C . THR A 1 398 ? -22.515 -5.585 -6.519 1.00 94.88 398 THR A C 1
ATOM 2901 O O . THR A 1 398 ? -22.601 -4.507 -7.099 1.00 94.88 398 THR A O 1
ATOM 2904 N N . PHE A 1 399 ? -21.851 -6.621 -7.021 1.00 96.06 399 PHE A N 1
ATOM 2905 C CA . PHE A 1 399 ? -21.223 -6.675 -8.335 1.00 96.06 399 PHE A CA 1
ATOM 2906 C C . PHE A 1 399 ? -22.164 -7.335 -9.335 1.00 96.06 399 PHE A C 1
ATOM 2908 O O . PHE A 1 399 ? -22.602 -8.472 -9.149 1.00 96.06 399 PHE A O 1
ATOM 2915 N N . SER A 1 400 ? -22.459 -6.640 -10.424 1.00 96.25 400 SER A N 1
ATOM 2916 C CA . SER A 1 400 ? -23.195 -7.185 -11.567 1.00 96.25 400 SER A CA 1
ATOM 2917 C C . SER A 1 400 ? -22.526 -8.437 -12.156 1.00 96.25 400 SER A C 1
ATOM 2919 O O . SER A 1 400 ? -21.308 -8.595 -12.129 1.00 96.25 400 SER A O 1
ATOM 2921 N N . ALA A 1 401 ? -23.328 -9.330 -12.744 1.00 95.56 401 ALA A N 1
ATOM 2922 C CA . ALA A 1 401 ? -22.837 -10.593 -13.309 1.00 95.56 401 ALA A CA 1
ATOM 2923 C C . ALA A 1 401 ? -21.860 -10.413 -14.489 1.00 95.56 401 ALA A C 1
ATOM 2925 O O . ALA A 1 401 ? -21.065 -11.304 -14.774 1.00 95.56 401 ALA A O 1
ATOM 2926 N N . ASN A 1 402 ? -21.935 -9.278 -15.191 1.00 92.31 402 ASN A N 1
ATOM 2927 C CA . ASN A 1 402 ? -21.021 -8.926 -16.279 1.00 92.31 402 ASN A CA 1
ATOM 2928 C C . ASN A 1 402 ? -19.774 -8.163 -15.795 1.00 92.31 402 ASN A C 1
ATOM 2930 O O . ASN A 1 402 ? -18.930 -7.835 -16.622 1.00 92.31 402 ASN A O 1
ATOM 2934 N N . GLY A 1 403 ? -19.668 -7.862 -14.495 1.00 94.50 403 GLY A N 1
ATOM 2935 C CA . GLY A 1 403 ? -18.539 -7.144 -13.904 1.00 94.50 403 GLY A CA 1
ATOM 2936 C C . GLY A 1 403 ? -18.447 -5.658 -14.266 1.00 94.50 403 GLY A C 1
ATOM 2937 O O . GLY A 1 403 ? -17.448 -5.036 -13.932 1.00 94.50 403 GLY A O 1
ATOM 2938 N N . LEU A 1 404 ? -19.452 -5.077 -14.937 1.00 95.06 404 LEU A N 1
ATOM 2939 C CA . LEU A 1 404 ? -19.408 -3.684 -15.417 1.00 95.06 404 LEU A CA 1
ATOM 2940 C C . LEU A 1 404 ? -20.050 -2.675 -14.461 1.00 95.06 404 LEU A C 1
ATOM 2942 O O . LEU A 1 404 ? -19.984 -1.475 -14.693 1.00 95.06 404 LEU A O 1
ATOM 2946 N N . SER A 1 405 ? -20.706 -3.139 -13.407 1.00 96.62 405 SER A N 1
ATOM 2947 C CA . SER A 1 405 ? -21.305 -2.281 -12.390 1.00 96.62 405 SER A CA 1
ATOM 2948 C C . SER A 1 405 ? -21.126 -2.865 -10.996 1.00 96.62 405 SER A C 1
ATOM 2950 O O . SER A 1 405 ? -21.307 -4.074 -10.797 1.00 96.62 405 SER A O 1
ATOM 2952 N N . LYS A 1 406 ? -20.804 -1.982 -10.055 1.00 97.00 406 LYS A N 1
ATOM 2953 C CA . LYS A 1 406 ? -20.752 -2.179 -8.612 1.00 97.00 406 LYS A CA 1
ATOM 2954 C C . LYS A 1 406 ? -21.701 -1.159 -7.969 1.00 97.00 406 LYS A C 1
ATOM 2956 O O . LYS A 1 406 ? -21.769 -0.005 -8.388 1.00 97.00 406 LYS A O 1
ATOM 2961 N N . THR A 1 407 ? -22.469 -1.586 -6.977 1.00 95.69 407 THR A N 1
ATOM 2962 C CA . THR A 1 407 ? -23.289 -0.692 -6.149 1.00 95.69 407 THR A CA 1
ATOM 2963 C C . THR A 1 407 ? -23.043 -1.021 -4.692 1.00 95.69 407 THR A C 1
ATOM 2965 O O . THR A 1 407 ? -23.275 -2.162 -4.290 1.00 95.69 407 THR A O 1
ATOM 2968 N N . SER A 1 408 ? -22.587 -0.041 -3.923 1.00 94.19 408 SER A N 1
ATOM 2969 C CA . SER A 1 408 ? -22.274 -0.183 -2.505 1.00 94.19 408 SER A CA 1
ATOM 2970 C C . SER A 1 408 ? -23.286 0.604 -1.683 1.00 94.19 408 SER A C 1
ATOM 2972 O O . SER A 1 408 ? -23.567 1.764 -1.966 1.00 94.19 408 SER A O 1
ATOM 2974 N N . GLN A 1 409 ? -23.839 -0.040 -0.666 1.00 91.25 409 GLN A N 1
ATOM 2975 C CA . GLN A 1 409 ? -24.610 0.594 0.392 1.00 91.25 409 GLN A CA 1
ATOM 2976 C C . GLN A 1 409 ? -23.709 0.670 1.632 1.00 91.25 409 GLN A C 1
ATOM 2978 O O . GLN A 1 409 ? -23.459 -0.358 2.257 1.00 91.25 409 GLN A O 1
ATOM 2983 N N . ILE A 1 410 ? -23.247 1.874 1.978 1.00 87.88 410 ILE A N 1
ATOM 2984 C CA . ILE A 1 410 ? -22.357 2.229 3.099 1.00 87.88 410 ILE A CA 1
ATOM 2985 C C . ILE A 1 410 ? -23.085 2.789 4.356 1.00 87.88 410 ILE A C 1
ATOM 2987 O O . ILE A 1 410 ? -23.600 3.911 4.388 1.00 87.88 410 ILE A O 1
ATOM 2991 N N . ASN A 1 411 ? -23.102 2.019 5.442 1.00 81.25 411 ASN A N 1
ATOM 2992 C CA . ASN A 1 411 ? -23.600 2.428 6.759 1.00 81.25 411 ASN A CA 1
ATOM 2993 C C . ASN A 1 411 ? -22.460 2.901 7.637 1.00 81.25 411 ASN A C 1
ATOM 2995 O O . ASN A 1 411 ? -21.828 2.058 8.251 1.00 81.25 411 ASN A O 1
ATOM 2999 N N . LEU A 1 412 ? -22.240 4.206 7.746 1.00 72.81 412 LEU A N 1
ATOM 3000 C CA . LEU A 1 412 ? -21.104 4.741 8.501 1.00 72.81 412 LEU A CA 1
ATOM 3001 C C . LEU A 1 412 ? -21.291 4.754 10.028 1.00 72.81 412 LEU A C 1
ATOM 3003 O O . LEU A 1 412 ? -20.319 4.936 10.748 1.00 72.81 412 LEU A O 1
ATOM 3007 N N . ASN A 1 413 ? -22.518 4.607 10.543 1.00 66.56 413 ASN A N 1
ATOM 3008 C CA . ASN A 1 413 ? -22.809 4.860 11.965 1.00 66.56 413 ASN A CA 1
ATOM 3009 C C . ASN A 1 413 ? -23.514 3.705 12.688 1.00 66.56 413 ASN A C 1
ATOM 3011 O O . ASN A 1 413 ? -24.016 3.868 13.802 1.00 66.56 413 ASN A O 1
ATOM 3015 N N . GLY A 1 414 ? -23.607 2.540 12.048 1.00 65.38 414 GLY A N 1
ATOM 3016 C CA . GLY A 1 414 ? -24.114 1.339 12.702 1.00 65.38 414 GLY A CA 1
ATOM 3017 C C . GLY A 1 414 ? -25.623 1.341 12.976 1.00 65.38 414 GLY A C 1
ATOM 3018 O O . GLY A 1 414 ? -26.137 0.366 13.526 1.00 65.38 414 GLY A O 1
ATOM 3019 N N . LEU A 1 415 ? -26.372 2.372 12.547 1.00 63.22 415 LEU A N 1
ATOM 3020 C CA . LEU A 1 415 ? -27.786 2.546 12.920 1.00 63.22 415 LEU A CA 1
ATOM 3021 C C . LEU A 1 415 ? -28.789 1.718 12.086 1.00 63.22 415 LEU A C 1
ATOM 3023 O O . LEU A 1 415 ? -29.990 1.725 12.353 1.00 63.22 415 LEU A O 1
ATOM 3027 N N . GLY A 1 416 ? -28.320 0.981 11.076 1.00 55.44 416 GLY A N 1
ATOM 3028 C CA . GLY A 1 416 ? -29.070 -0.081 10.398 1.00 55.44 416 GLY A CA 1
ATOM 3029 C C . GLY A 1 416 ? -30.131 0.344 9.377 1.00 55.44 416 GLY A C 1
ATOM 3030 O O . GLY A 1 416 ? -30.776 -0.531 8.799 1.00 55.44 416 GLY A O 1
ATOM 3031 N N . ASN A 1 417 ? -30.289 1.640 9.101 1.00 53.75 417 ASN A N 1
ATOM 3032 C CA . ASN A 1 417 ? -31.097 2.156 7.989 1.00 53.75 417 ASN A CA 1
ATOM 3033 C C . ASN A 1 417 ? -30.205 2.657 6.865 1.00 53.75 417 ASN A C 1
ATOM 3035 O O . ASN A 1 417 ? -29.128 3.162 7.151 1.00 53.75 417 ASN A O 1
ATOM 3039 N N . ALA A 1 418 ? -30.674 2.552 5.616 1.00 55.06 418 ALA A N 1
ATOM 3040 C CA . ALA A 1 418 ? -29.851 2.906 4.477 1.00 55.06 418 ALA A CA 1
ATOM 3041 C C . ALA A 1 418 ? -29.576 4.427 4.357 1.00 55.06 418 ALA A C 1
ATOM 3043 O O . ALA A 1 418 ? -30.559 5.159 4.348 1.00 55.06 418 ALA A O 1
ATOM 3044 N N . ILE A 1 419 ? -28.356 4.996 4.305 1.00 69.81 419 ILE A N 1
ATOM 3045 C CA . ILE A 1 419 ? -26.997 4.530 3.934 1.00 69.81 419 ILE A CA 1
ATOM 3046 C C . ILE A 1 419 ? -26.555 5.247 2.653 1.00 69.81 419 ILE A C 1
ATOM 3048 O O . ILE A 1 419 ? -27.273 5.213 1.653 1.00 69.81 419 ILE A O 1
ATOM 3052 N N . GLU A 1 420 ? -25.378 5.871 2.678 1.00 87.94 420 GLU A N 1
ATOM 3053 C CA . GLU A 1 420 ? -24.759 6.440 1.481 1.00 87.94 420 GLU A CA 1
ATOM 3054 C C . GLU A 1 420 ? -24.665 5.383 0.374 1.00 87.94 420 GLU A C 1
ATOM 3056 O O . GLU A 1 420 ? -24.435 4.196 0.627 1.00 87.94 420 GLU A O 1
ATOM 3061 N N . THR A 1 421 ? -24.899 5.794 -0.867 1.00 92.06 421 THR A N 1
ATOM 3062 C CA . THR A 1 421 ? -24.854 4.885 -2.011 1.00 92.06 421 THR A CA 1
ATOM 3063 C C . THR A 1 421 ? -23.709 5.271 -2.924 1.00 92.06 421 THR A C 1
ATOM 3065 O O . THR A 1 421 ? -23.745 6.334 -3.533 1.00 92.06 421 THR A O 1
ATOM 3068 N N . GLU A 1 422 ? -22.750 4.367 -3.076 1.00 95.31 422 GLU A N 1
ATOM 3069 C CA . GLU A 1 422 ? -21.752 4.433 -4.139 1.00 95.31 422 GLU A CA 1
ATOM 3070 C C . GLU A 1 422 ? -22.267 3.624 -5.333 1.00 95.31 422 GLU A C 1
ATOM 3072 O O . GLU A 1 422 ? -22.691 2.469 -5.209 1.00 95.31 422 GLU A O 1
ATOM 3077 N N . THR A 1 423 ? -22.203 4.206 -6.523 1.00 96.56 423 THR A N 1
ATOM 3078 C CA . THR A 1 423 ? -22.379 3.480 -7.782 1.00 96.56 423 THR A CA 1
ATOM 3079 C C . THR A 1 423 ? -21.131 3.629 -8.621 1.00 96.56 423 THR A C 1
ATOM 3081 O O . THR A 1 423 ? -20.724 4.740 -8.923 1.00 96.56 423 THR A O 1
ATOM 3084 N N . ASP A 1 424 ? -20.549 2.512 -9.033 1.00 97.94 424 ASP A N 1
ATOM 3085 C CA . ASP A 1 424 ? -19.417 2.465 -9.947 1.00 97.94 424 ASP A CA 1
ATOM 3086 C C . ASP A 1 424 ? -19.851 1.706 -11.200 1.00 97.94 424 ASP A C 1
ATOM 3088 O O . ASP A 1 424 ? -20.169 0.515 -11.157 1.00 97.94 424 ASP A O 1
ATOM 3092 N N . VAL A 1 425 ? -19.962 2.426 -12.312 1.00 98.19 425 VAL A N 1
ATOM 3093 C CA . VAL A 1 425 ? -20.518 1.921 -13.568 1.00 98.19 425 VAL A CA 1
ATOM 3094 C C . VAL A 1 425 ? -19.530 2.160 -14.694 1.00 98.19 425 VAL A C 1
ATOM 3096 O O . VAL A 1 425 ? -19.217 3.298 -15.035 1.00 98.19 425 VAL A O 1
ATOM 3099 N N . THR A 1 426 ? -19.105 1.075 -15.327 1.00 97.00 426 THR A N 1
ATOM 3100 C CA . THR A 1 426 ? -18.319 1.071 -16.555 1.00 97.00 426 THR A CA 1
ATOM 3101 C C . THR A 1 426 ? -19.236 0.897 -17.760 1.00 97.00 426 THR A C 1
ATOM 3103 O O . THR A 1 426 ? -19.919 -0.114 -17.916 1.00 97.00 426 THR A O 1
ATOM 3106 N N . THR A 1 427 ? -19.227 1.889 -18.641 1.00 95.38 427 THR A N 1
ATOM 3107 C CA . THR A 1 427 ? -19.910 1.876 -19.933 1.00 95.38 427 THR A CA 1
ATOM 3108 C C . THR A 1 427 ? -18.883 1.671 -21.039 1.00 95.38 427 THR A C 1
ATOM 3110 O O . THR A 1 427 ? -17.902 2.409 -21.123 1.00 95.38 427 THR A O 1
ATOM 3113 N N . LEU A 1 428 ? -19.123 0.674 -21.892 1.00 92.50 428 LEU A N 1
ATOM 3114 C CA . LEU A 1 428 ? -18.409 0.499 -23.156 1.00 92.50 428 LEU A CA 1
ATOM 3115 C C . LEU A 1 428 ? -19.170 1.286 -24.228 1.00 92.50 428 LEU A C 1
ATOM 3117 O O . LEU A 1 428 ? -20.326 0.972 -24.524 1.00 92.50 428 LEU A O 1
ATOM 3121 N N . ASN A 1 429 ? -18.564 2.351 -24.744 1.00 89.00 429 ASN A N 1
ATOM 3122 C CA . ASN A 1 429 ? -19.200 3.257 -25.694 1.00 89.00 429 ASN A CA 1
ATOM 3123 C C . ASN A 1 429 ? -19.118 2.698 -27.124 1.00 89.00 429 ASN A C 1
ATOM 3125 O O . ASN A 1 429 ? -18.219 1.939 -27.470 1.00 89.00 429 ASN A O 1
ATOM 3129 N N . ALA A 1 430 ? -20.037 3.113 -28.000 1.00 85.38 430 ALA A N 1
ATOM 3130 C CA . ALA A 1 430 ? -20.084 2.632 -29.389 1.00 85.38 430 ALA A CA 1
ATOM 3131 C C . ALA A 1 430 ? -18.880 3.070 -30.254 1.00 85.38 430 ALA A C 1
ATOM 3133 O O . ALA A 1 430 ? -18.654 2.524 -31.335 1.00 85.38 430 ALA A O 1
ATOM 3134 N N . ASP A 1 431 ? -18.133 4.080 -29.808 1.00 82.06 431 ASP A N 1
ATOM 3135 C CA . ASP A 1 431 ? -16.862 4.504 -30.399 1.00 82.06 431 ASP A CA 1
ATOM 3136 C C . ASP A 1 431 ? -15.657 3.724 -29.840 1.00 82.06 431 ASP A C 1
ATOM 3138 O O . ASP A 1 431 ? -14.518 4.102 -30.096 1.00 82.06 431 ASP A O 1
ATOM 3142 N N . GLY A 1 432 ? -15.898 2.652 -29.078 1.00 85.25 432 GLY A N 1
ATOM 3143 C CA . GLY A 1 432 ? -14.882 1.806 -28.459 1.00 85.25 432 GLY A CA 1
ATOM 3144 C C . GLY A 1 432 ? -14.216 2.421 -27.227 1.00 85.25 432 GLY A C 1
ATOM 3145 O O . GLY A 1 432 ? -13.412 1.743 -26.588 1.00 85.25 432 GLY A O 1
ATOM 3146 N N . SER A 1 433 ? -14.513 3.682 -26.889 1.00 89.88 433 SER A N 1
ATOM 3147 C CA . SER A 1 433 ? -14.037 4.299 -25.650 1.00 89.88 433 SER A CA 1
ATOM 3148 C C . SER A 1 433 ? -14.726 3.678 -24.432 1.00 89.88 433 SER A C 1
ATOM 3150 O O . SER A 1 433 ? -15.814 3.104 -24.522 1.00 89.88 433 SER A O 1
ATOM 3152 N N . LEU A 1 434 ? -14.091 3.794 -23.271 1.00 95.06 434 LEU A N 1
ATOM 3153 C CA . LEU A 1 434 ? -14.620 3.301 -22.005 1.00 95.06 434 LEU A CA 1
ATOM 3154 C C . LEU A 1 434 ? -14.836 4.476 -21.064 1.00 95.06 434 LEU A C 1
ATOM 3156 O O . LEU A 1 434 ? -13.917 5.259 -20.837 1.00 95.06 434 LEU A O 1
ATOM 3160 N N . THR A 1 435 ? -16.022 4.567 -20.471 1.00 97.38 435 THR A N 1
ATOM 3161 C CA . THR A 1 435 ? -16.321 5.547 -19.423 1.00 97.38 435 THR A CA 1
ATOM 3162 C C . THR A 1 435 ? -16.701 4.823 -18.142 1.00 97.38 435 THR A C 1
ATOM 3164 O O . THR A 1 435 ? -17.719 4.137 -18.097 1.00 97.38 435 THR A O 1
ATOM 3167 N N . ARG A 1 436 ? -15.915 4.999 -17.082 1.00 97.56 436 ARG A N 1
ATOM 3168 C CA . ARG A 1 436 ? -16.235 4.559 -15.724 1.00 97.56 436 ARG A CA 1
ATOM 3169 C C . ARG A 1 436 ? -16.676 5.766 -14.905 1.00 97.56 436 ARG A C 1
ATOM 3171 O O . ARG A 1 436 ? -15.950 6.748 -14.815 1.00 97.56 436 ARG A O 1
ATOM 3178 N N . THR A 1 437 ? -17.871 5.707 -14.335 1.00 98.19 437 THR A N 1
ATOM 3179 C CA . THR A 1 437 ? -18.404 6.740 -13.441 1.00 98.19 437 THR A CA 1
ATOM 3180 C C . THR A 1 437 ? -18.585 6.145 -12.056 1.00 98.19 437 THR A C 1
ATOM 3182 O O . THR A 1 437 ? -19.364 5.207 -11.910 1.00 98.19 437 THR A O 1
ATOM 3185 N N . VAL A 1 438 ? -17.892 6.710 -11.071 1.00 98.12 438 VAL A N 1
ATOM 3186 C CA . VAL A 1 438 ? -18.125 6.490 -9.641 1.00 98.12 438 VAL A CA 1
ATOM 3187 C C . VAL A 1 438 ? -18.936 7.675 -9.123 1.00 98.12 438 VAL A C 1
ATOM 3189 O O . VAL A 1 438 ? -18.614 8.824 -9.419 1.00 98.12 438 VAL A O 1
ATOM 3192 N N . THR A 1 439 ? -20.048 7.425 -8.447 1.00 97.19 439 THR A N 1
ATOM 3193 C CA . THR A 1 439 ? -20.920 8.459 -7.878 1.00 97.19 439 THR A CA 1
ATOM 3194 C C . THR A 1 439 ? -21.315 8.059 -6.476 1.00 97.19 439 THR A C 1
ATOM 3196 O O . THR A 1 439 ? -21.954 7.018 -6.308 1.00 97.19 439 THR A O 1
ATOM 3199 N N . ASP A 1 440 ? -20.990 8.928 -5.529 1.00 93.81 440 ASP A N 1
ATOM 3200 C CA . ASP A 1 440 ? -21.314 8.795 -4.120 1.00 93.81 440 ASP A CA 1
ATOM 3201 C C . ASP A 1 440 ? -22.486 9.710 -3.799 1.00 93.81 440 ASP A C 1
ATOM 3203 O O . ASP A 1 440 ? -22.491 10.899 -4.132 1.00 93.81 440 ASP A O 1
ATOM 3207 N N . LEU A 1 441 ? -23.515 9.141 -3.186 1.00 92.94 441 LEU A N 1
ATOM 3208 C CA . LEU A 1 441 ? -24.740 9.835 -2.829 1.00 92.94 441 LEU A CA 1
ATOM 3209 C C . LEU A 1 441 ? -24.977 9.732 -1.332 1.00 92.94 441 LEU A C 1
ATOM 3211 O O . LEU A 1 441 ? -24.852 8.656 -0.748 1.00 92.94 441 LEU A O 1
ATOM 3215 N N . TYR A 1 442 ? -25.437 10.825 -0.740 1.00 88.94 442 TYR A N 1
ATOM 3216 C CA . TYR A 1 442 ? -26.010 10.812 0.597 1.00 88.94 442 TYR A CA 1
ATOM 3217 C C . TYR A 1 442 ? -27.308 9.992 0.642 1.00 88.94 442 TYR A C 1
ATOM 3219 O O . TYR A 1 442 ? -27.918 9.674 -0.384 1.00 88.94 442 TYR A O 1
ATOM 3227 N N . ALA A 1 443 ? -27.787 9.688 1.851 1.00 84.50 443 ALA A N 1
ATOM 3228 C CA . ALA A 1 443 ? -29.035 8.945 2.049 1.00 84.50 443 ALA A CA 1
ATOM 3229 C C . ALA A 1 443 ? -30.268 9.648 1.433 1.00 84.50 443 ALA A C 1
ATOM 3231 O O . ALA A 1 443 ? -31.235 8.992 1.041 1.00 84.50 443 ALA A O 1
ATOM 3232 N N . ASP A 1 444 ? -30.232 10.979 1.299 1.00 85.81 444 ASP A N 1
ATOM 3233 C CA . ASP A 1 444 ? -31.265 11.782 0.629 1.00 85.81 444 ASP A CA 1
ATOM 3234 C C . ASP A 1 444 ? -31.113 11.840 -0.908 1.00 85.81 444 ASP A C 1
ATOM 3236 O O . ASP A 1 444 ? -31.884 12.527 -1.581 1.00 85.81 444 ASP A O 1
ATOM 3240 N N . SER A 1 445 ? -30.163 11.079 -1.468 1.00 89.62 445 SER A N 1
ATOM 3241 C CA . SER A 1 445 ? -29.782 11.045 -2.888 1.00 89.62 445 SER A CA 1
ATOM 3242 C C . SER A 1 445 ? -29.131 12.326 -3.428 1.00 89.62 445 SER A C 1
ATOM 3244 O O . SER A 1 445 ? -29.002 12.461 -4.647 1.00 89.62 445 SER A O 1
ATOM 3246 N N . SER A 1 446 ? -28.729 13.269 -2.569 1.00 90.94 446 SER A N 1
ATOM 3247 C CA . SER A 1 446 ? -27.864 14.381 -2.982 1.00 90.94 446 SER A CA 1
ATOM 3248 C C . SER A 1 446 ? -26.425 13.909 -3.224 1.00 90.94 446 SER A C 1
ATOM 3250 O O . SER A 1 446 ? -26.014 12.868 -2.711 1.00 90.94 446 SER A O 1
ATOM 3252 N N . LEU A 1 447 ? -25.685 14.635 -4.069 1.00 93.06 447 LEU A N 1
ATOM 3253 C CA . LEU A 1 447 ? -24.322 14.271 -4.456 1.00 93.06 447 LEU A CA 1
ATOM 3254 C C . LEU A 1 447 ? -23.361 14.502 -3.286 1.00 93.06 447 LEU A C 1
ATOM 3256 O O . LEU A 1 447 ? -23.356 15.587 -2.714 1.00 93.06 447 LEU A O 1
ATOM 3260 N N . LYS A 1 448 ? -22.572 13.479 -2.959 1.00 91.31 448 LYS A N 1
ATOM 3261 C CA . LYS A 1 448 ? -21.460 13.547 -2.007 1.00 91.31 448 LYS A CA 1
ATOM 3262 C C . LYS A 1 448 ? -20.128 13.717 -2.730 1.00 91.31 448 LYS A C 1
ATOM 3264 O O . LYS A 1 448 ? -19.299 14.502 -2.308 1.00 91.31 448 LYS A O 1
ATOM 3269 N N . GLY A 1 449 ? -19.954 12.996 -3.832 1.00 93.50 449 GLY A N 1
ATOM 3270 C CA . GLY A 1 449 ? -18.754 13.051 -4.651 1.00 93.50 449 GLY A CA 1
ATOM 3271 C C . GLY A 1 449 ? -18.962 12.325 -5.972 1.00 93.50 449 GLY A C 1
ATOM 3272 O O . GLY A 1 449 ? -19.909 11.547 -6.156 1.00 93.50 449 GLY A O 1
ATOM 3273 N N . LYS A 1 450 ? -18.099 12.607 -6.943 1.00 96.50 450 LYS A N 1
ATOM 3274 C CA . LYS A 1 450 ? -18.152 11.985 -8.260 1.00 96.50 450 LYS A CA 1
ATOM 3275 C C . LYS A 1 450 ? -16.781 11.894 -8.898 1.00 96.50 450 LYS A C 1
ATOM 3277 O O . LYS A 1 450 ? -16.086 12.889 -9.053 1.00 96.50 450 LYS A O 1
ATOM 3282 N N . SER A 1 451 ? -16.450 10.720 -9.416 1.00 97.44 451 SER A N 1
ATOM 3283 C CA . SER A 1 451 ? -15.290 10.527 -10.281 1.00 97.44 451 SER A CA 1
ATOM 3284 C C . SER A 1 451 ? -15.723 9.985 -11.636 1.00 97.44 451 SER A C 1
ATOM 3286 O O . SER A 1 451 ? -16.526 9.057 -11.730 1.00 97.44 451 SER A O 1
ATOM 3288 N N . VAL A 1 452 ? -15.211 10.565 -12.717 1.00 98.25 452 VAL A N 1
ATOM 3289 C CA . VAL A 1 452 ? -15.461 10.103 -14.085 1.00 98.25 452 VAL A CA 1
ATOM 3290 C C . VAL A 1 452 ? -14.126 9.854 -14.758 1.00 98.25 452 VAL A C 1
ATOM 3292 O O . VAL A 1 452 ? -13.392 10.792 -15.050 1.00 98.25 452 VAL A O 1
ATOM 3295 N N . PHE A 1 453 ? -13.834 8.589 -15.035 1.00 98.12 453 PHE A N 1
ATOM 3296 C CA . PHE A 1 453 ? -12.702 8.148 -15.838 1.00 98.12 453 PHE A CA 1
ATOM 3297 C C . PHE A 1 453 ? -13.175 7.845 -17.258 1.00 98.12 453 PHE A C 1
ATOM 3299 O O . PHE A 1 453 ? -14.103 7.064 -17.455 1.00 98.12 453 PHE A O 1
ATOM 3306 N N . THR A 1 454 ? -12.532 8.433 -18.258 1.00 97.25 454 THR A N 1
ATOM 3307 C CA . THR A 1 454 ? -12.761 8.126 -19.672 1.00 97.25 454 THR A CA 1
ATOM 3308 C C . THR A 1 454 ? -11.445 7.732 -20.315 1.00 97.25 454 THR A C 1
ATOM 3310 O O . THR A 1 454 ? -10.494 8.502 -20.255 1.00 97.25 454 THR A O 1
ATOM 3313 N N . ALA A 1 455 ? -11.398 6.567 -20.953 1.00 95.81 455 ALA A N 1
ATOM 3314 C CA . ALA A 1 455 ? -10.273 6.113 -21.758 1.00 95.81 455 ALA A CA 1
ATOM 3315 C C . ALA A 1 455 ? -10.684 5.996 -23.225 1.00 95.81 455 ALA A C 1
ATOM 3317 O O . ALA A 1 455 ? -11.765 5.503 -23.552 1.00 95.81 455 ALA A O 1
ATOM 3318 N N . SER A 1 456 ? -9.801 6.435 -24.111 1.00 90.19 456 SER A N 1
ATOM 3319 C CA . SER A 1 456 ? -9.921 6.229 -25.555 1.00 90.19 456 SER A CA 1
ATOM 3320 C C . SER A 1 456 ? -9.949 4.745 -25.920 1.00 90.19 456 SER A C 1
ATOM 3322 O O . SER A 1 456 ? -9.427 3.895 -25.197 1.00 90.19 456 SER A O 1
ATOM 3324 N N . ALA A 1 457 ? -10.518 4.431 -27.086 1.00 86.19 457 ALA A N 1
ATOM 3325 C CA . ALA A 1 457 ? -10.585 3.060 -27.577 1.00 86.19 457 ALA A CA 1
ATOM 3326 C C . ALA A 1 457 ? -9.192 2.414 -27.674 1.00 86.19 457 ALA A C 1
ATOM 3328 O O . ALA A 1 457 ? -8.998 1.281 -27.251 1.00 86.19 457 ALA A O 1
ATOM 3329 N N . ASN A 1 458 ? -8.181 3.123 -28.171 1.00 81.81 458 ASN A N 1
ATOM 3330 C CA . ASN A 1 458 ? -6.818 2.590 -28.284 1.00 81.81 458 ASN A CA 1
ATOM 3331 C C . ASN A 1 458 ? -6.039 2.550 -26.948 1.00 81.81 458 ASN A C 1
ATOM 3333 O O . ASN A 1 458 ? -4.911 2.065 -26.931 1.00 81.81 458 ASN A O 1
ATOM 3337 N N . GLY A 1 459 ? -6.615 3.040 -25.842 1.00 86.31 459 GLY A N 1
ATOM 3338 C CA . GLY A 1 459 ? -5.990 3.050 -24.517 1.00 86.31 459 GLY A CA 1
ATOM 3339 C C . GLY A 1 459 ? -4.840 4.049 -24.349 1.00 86.31 459 GLY A C 1
ATOM 3340 O O . GLY A 1 459 ? -4.142 3.983 -23.339 1.00 86.31 459 GLY A O 1
ATOM 3341 N N . LYS A 1 460 ? -4.623 4.959 -25.310 1.00 86.69 460 LYS A N 1
ATOM 3342 C CA . LYS A 1 460 ? -3.491 5.902 -25.294 1.00 86.69 460 LYS A CA 1
ATOM 3343 C C . LYS A 1 460 ? -3.780 7.218 -24.603 1.00 86.69 460 LYS A C 1
ATOM 3345 O O . LYS A 1 460 ? -2.868 7.833 -24.071 1.00 86.69 460 LYS A O 1
ATOM 3350 N N . SER A 1 461 ? -5.029 7.654 -24.595 1.00 91.81 461 SER A N 1
ATOM 3351 C CA . SER A 1 461 ? -5.462 8.804 -23.806 1.00 91.81 461 SER A CA 1
ATOM 3352 C C . SER A 1 461 ? -6.497 8.399 -22.772 1.00 91.81 461 SER A C 1
ATOM 3354 O O . SER A 1 461 ? -7.384 7.581 -23.047 1.00 91.81 461 SER A O 1
ATOM 3356 N N . ALA A 1 462 ? -6.383 8.984 -21.587 1.00 96.62 462 ALA A N 1
ATOM 3357 C CA . ALA A 1 462 ? -7.345 8.851 -20.516 1.00 96.62 462 ALA A CA 1
ATOM 3358 C C . ALA A 1 462 ? -7.491 10.163 -19.740 1.00 96.62 462 ALA A C 1
ATOM 3360 O O . ALA A 1 462 ? -6.532 10.914 -19.557 1.00 96.62 462 ALA A O 1
ATOM 3361 N N . THR A 1 463 ? -8.695 10.429 -19.251 1.00 97.81 463 THR A N 1
ATOM 3362 C CA . THR A 1 463 ? -8.997 11.582 -18.404 1.00 97.81 463 THR A CA 1
ATOM 3363 C C . THR A 1 463 ? -9.843 11.142 -17.220 1.00 97.81 463 THR A C 1
ATOM 3365 O O . THR A 1 463 ? -10.884 10.520 -17.411 1.00 97.81 463 THR A O 1
ATOM 3368 N N . THR A 1 464 ? -9.422 11.502 -16.012 1.00 98.19 464 THR A N 1
ATOM 3369 C CA . THR A 1 464 ? -10.210 11.391 -14.781 1.00 98.19 464 THR A CA 1
ATOM 3370 C C . THR A 1 464 ? -10.594 12.785 -14.311 1.00 98.19 464 THR A C 1
ATOM 3372 O O . THR A 1 464 ? -9.710 13.609 -14.096 1.00 98.19 464 THR A O 1
ATOM 3375 N N . THR A 1 465 ? -11.879 13.050 -14.104 1.00 97.88 465 THR A N 1
ATOM 3376 C CA . THR A 1 465 ? -12.363 14.241 -13.385 1.00 97.88 465 THR A CA 1
ATOM 3377 C C . THR A 1 465 ? -12.939 13.815 -12.046 1.00 97.88 465 THR A C 1
ATOM 3379 O O . THR A 1 465 ? -13.730 12.875 -12.019 1.00 97.88 465 THR A O 1
ATOM 3382 N N . ILE A 1 466 ? -12.574 14.498 -10.968 1.00 95.81 466 ILE A N 1
ATOM 3383 C CA . ILE A 1 466 ? -12.990 14.197 -9.597 1.00 95.81 466 ILE A CA 1
ATOM 3384 C C . ILE A 1 466 ? -13.619 15.457 -8.999 1.00 95.81 466 ILE A C 1
ATOM 3386 O O . ILE A 1 466 ? -13.019 16.527 -9.063 1.00 95.81 466 ILE A O 1
ATOM 3390 N N . ASP A 1 467 ? -14.819 15.302 -8.463 1.00 94.44 467 ASP A N 1
ATOM 3391 C CA . ASP A 1 467 ? -15.569 16.210 -7.595 1.00 94.44 467 ASP A CA 1
ATOM 3392 C C . ASP A 1 467 ? -15.612 15.524 -6.220 1.00 94.44 467 ASP A C 1
ATOM 3394 O O . ASP A 1 467 ? -16.155 14.424 -6.098 1.00 94.44 467 ASP A O 1
ATOM 3398 N N . ILE A 1 468 ? -14.922 16.092 -5.239 1.00 89.38 468 ILE A N 1
ATOM 3399 C CA . ILE A 1 468 ? -14.710 15.510 -3.909 1.00 89.38 468 ILE A CA 1
ATOM 3400 C C . ILE A 1 468 ? -15.745 16.054 -2.916 1.00 89.38 468 ILE A C 1
ATOM 3402 O O . ILE A 1 468 ? -16.115 15.325 -1.999 1.00 89.38 468 ILE A O 1
ATOM 3406 N N . ASP A 1 469 ? -16.197 17.305 -3.077 1.00 87.25 469 ASP A N 1
ATOM 3407 C CA . ASP A 1 469 ? -17.123 17.982 -2.151 1.00 87.25 469 ASP A CA 1
ATOM 3408 C C . ASP A 1 469 ? -18.604 17.942 -2.590 1.00 87.25 469 ASP A C 1
ATOM 3410 O O . ASP A 1 469 ? -19.492 18.388 -1.857 1.00 87.25 469 ASP A O 1
ATOM 3414 N N . GLY A 1 470 ? -18.895 17.376 -3.764 1.00 90.38 470 GLY A N 1
ATOM 3415 C CA . GLY A 1 470 ? -20.248 17.164 -4.268 1.00 90.38 470 GLY A CA 1
ATOM 3416 C C . GLY A 1 470 ? -20.927 18.442 -4.767 1.00 90.38 470 GLY A C 1
ATOM 3417 O O . GLY A 1 470 ? -22.143 18.435 -5.001 1.00 90.38 470 GLY A O 1
ATOM 3418 N N . ASP A 1 471 ? -20.181 19.537 -4.956 1.00 88.50 471 ASP A N 1
ATOM 3419 C CA . ASP A 1 471 ? -20.699 20.820 -5.447 1.00 88.50 471 ASP A CA 1
ATOM 3420 C C . ASP A 1 471 ? -21.001 20.826 -6.965 1.00 88.50 471 ASP A C 1
ATOM 3422 O O . ASP A 1 471 ? -21.501 21.823 -7.507 1.00 88.50 471 ASP A O 1
ATOM 3426 N N . ALA A 1 472 ? -20.773 19.691 -7.642 1.00 90.88 472 ALA A N 1
ATOM 3427 C CA . ALA A 1 472 ? -20.884 19.485 -9.085 1.00 90.88 472 ALA A CA 1
ATOM 3428 C C . ALA A 1 472 ? -19.862 20.280 -9.922 1.00 90.88 472 ALA A C 1
ATOM 3430 O O . ALA A 1 472 ? -20.042 20.443 -11.139 1.00 90.88 472 ALA A O 1
ATOM 3431 N N . VAL A 1 473 ? -18.783 20.750 -9.301 1.00 91.56 473 VAL A N 1
ATOM 3432 C CA . VAL A 1 473 ? -17.600 21.351 -9.917 1.00 91.56 473 VAL A CA 1
ATOM 3433 C C . VAL A 1 473 ? -16.436 20.367 -9.798 1.00 91.56 473 VAL A C 1
ATOM 3435 O O . VAL A 1 473 ? -16.277 19.641 -8.832 1.00 91.56 473 VAL A O 1
ATOM 3438 N N . THR A 1 474 ? -15.606 20.289 -10.837 1.00 93.44 474 THR A N 1
ATOM 3439 C CA . THR A 1 474 ? -14.430 19.412 -10.807 1.00 93.44 474 THR A CA 1
ATOM 3440 C C . THR A 1 474 ? -13.321 20.024 -9.953 1.00 93.44 474 THR A C 1
ATOM 3442 O O . THR A 1 474 ? -12.804 21.089 -10.292 1.00 93.44 474 THR A O 1
ATOM 3445 N N . ASP A 1 475 ? -12.897 19.296 -8.925 1.00 92.12 475 ASP A N 1
ATOM 3446 C CA . ASP A 1 475 ? -11.795 19.655 -8.032 1.00 92.12 475 ASP A CA 1
ATOM 3447 C C . ASP A 1 475 ? -10.441 19.175 -8.547 1.00 92.12 475 ASP A C 1
ATOM 3449 O O . ASP A 1 475 ? -9.410 19.806 -8.322 1.00 92.12 475 ASP A O 1
ATOM 3453 N N . LYS A 1 476 ? -10.418 18.046 -9.261 1.00 93.88 476 LYS A N 1
ATOM 3454 C CA . LYS A 1 476 ? -9.181 17.478 -9.801 1.00 93.88 476 LYS A CA 1
ATOM 3455 C C . LYS A 1 476 ? -9.407 16.869 -11.172 1.00 93.88 476 LYS A C 1
ATOM 3457 O O . LYS A 1 476 ? -10.294 16.045 -11.364 1.00 93.88 476 LYS A O 1
ATOM 3462 N N . THR A 1 477 ? -8.569 17.240 -12.131 1.00 96.56 477 THR A N 1
ATOM 3463 C CA . THR A 1 477 ? -8.501 16.605 -13.450 1.00 96.56 477 THR A CA 1
ATOM 3464 C C . THR A 1 477 ? -7.141 15.951 -13.626 1.00 96.56 477 THR A C 1
ATOM 3466 O O . THR A 1 477 ? -6.117 16.615 -13.507 1.00 96.56 477 THR A O 1
ATOM 3469 N N . ILE A 1 478 ? -7.117 14.660 -13.936 1.00 96.94 478 ILE A N 1
ATOM 3470 C CA . ILE A 1 478 ? -5.910 13.911 -14.286 1.00 96.94 478 ILE A CA 1
ATOM 3471 C C . ILE A 1 478 ? -6.040 13.530 -15.754 1.00 96.94 478 ILE A C 1
ATOM 3473 O O . ILE A 1 478 ? -6.963 12.813 -16.119 1.00 96.94 478 ILE A O 1
ATOM 3477 N N . SER A 1 479 ? -5.144 14.015 -16.603 1.00 97.44 479 SER A N 1
ATOM 3478 C CA . SER A 1 479 ? -5.094 13.647 -18.020 1.00 97.44 479 SER A CA 1
ATOM 3479 C C . SER A 1 479 ? -3.810 12.896 -18.299 1.00 97.44 479 SER A C 1
ATOM 3481 O O . SER A 1 479 ? -2.739 13.428 -18.036 1.00 97.44 479 SER A O 1
ATOM 3483 N N . VAL A 1 480 ? -3.909 11.691 -18.844 1.00 96.50 480 VAL A N 1
ATOM 3484 C CA . VAL A 1 480 ? -2.768 10.893 -19.292 1.00 96.50 480 VAL A CA 1
ATOM 3485 C C . VAL A 1 480 ? -2.876 10.734 -20.797 1.00 96.50 480 VAL A C 1
ATOM 3487 O O . VAL A 1 480 ? -3.912 10.305 -21.294 1.00 96.50 480 VAL A O 1
ATOM 3490 N N . ASN A 1 481 ? -1.814 11.067 -21.515 1.00 92.81 481 ASN A N 1
ATOM 3491 C CA . ASN A 1 481 ? -1.704 10.853 -22.949 1.00 92.81 481 ASN A CA 1
ATOM 3492 C C . ASN A 1 481 ? -0.377 10.161 -23.245 1.00 92.81 481 ASN A C 1
ATOM 3494 O O . ASN A 1 481 ? 0.673 10.594 -22.780 1.00 92.81 481 ASN A O 1
ATOM 3498 N N . GLU A 1 482 ? -0.426 9.084 -24.011 1.00 89.00 482 GLU A N 1
ATOM 3499 C CA . GLU A 1 482 ? 0.719 8.551 -24.726 1.00 89.00 482 GLU A CA 1
ATOM 3500 C C . GLU A 1 482 ? 0.706 9.168 -26.121 1.00 89.00 482 GLU A C 1
ATOM 3502 O O . GLU A 1 482 ? -0.145 8.846 -26.956 1.00 89.00 482 GLU A O 1
ATOM 3507 N N . ASP A 1 483 ? 1.639 10.083 -26.345 1.00 79.94 483 ASP A N 1
ATOM 3508 C CA . ASP A 1 483 ? 1.817 10.741 -27.628 1.00 79.94 483 ASP A CA 1
ATOM 3509 C C . ASP A 1 483 ? 2.195 9.706 -28.709 1.00 79.94 483 ASP A C 1
ATOM 3511 O O . ASP A 1 483 ? 2.632 8.583 -28.431 1.00 79.94 483 ASP A O 1
ATOM 3515 N N . ALA A 1 484 ? 2.064 10.083 -29.984 1.00 71.12 484 ALA A N 1
ATOM 3516 C CA . ALA A 1 484 ? 2.459 9.248 -31.126 1.00 71.12 484 ALA A CA 1
ATOM 3517 C C . ALA A 1 484 ? 3.917 8.746 -31.047 1.00 71.12 484 ALA A C 1
ATOM 3519 O O . ALA A 1 484 ? 4.258 7.708 -31.613 1.00 71.12 484 ALA A O 1
ATOM 3520 N N . ASP A 1 485 ? 4.777 9.461 -30.318 1.00 68.69 485 ASP A N 1
ATOM 3521 C CA . ASP A 1 485 ? 6.171 9.100 -30.082 1.00 68.69 485 ASP A CA 1
ATOM 3522 C C . ASP A 1 485 ? 6.414 8.191 -28.878 1.00 68.69 485 ASP A C 1
ATOM 3524 O O . ASP A 1 485 ? 7.571 7.901 -28.587 1.00 68.69 485 ASP A O 1
ATOM 3528 N N . GLY A 1 486 ? 5.355 7.733 -28.207 1.00 74.88 486 GLY A N 1
ATOM 3529 C CA . GLY A 1 486 ? 5.397 6.880 -27.022 1.00 74.88 486 GLY A CA 1
ATOM 3530 C C . GLY A 1 486 ? 5.886 7.588 -25.757 1.00 74.88 486 GLY A C 1
ATOM 3531 O O . GLY A 1 486 ? 6.063 6.931 -24.731 1.00 74.88 486 GLY A O 1
ATOM 3532 N N . ILE A 1 487 ? 6.089 8.911 -25.802 1.00 85.06 487 ILE A N 1
ATOM 3533 C CA . ILE A 1 487 ? 6.243 9.726 -24.597 1.00 85.06 487 ILE A CA 1
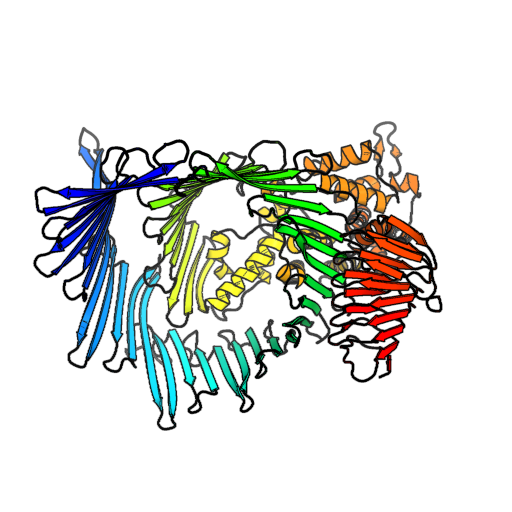ATOM 3534 C C . ILE A 1 487 ? 4.902 9.748 -23.873 1.00 85.06 487 ILE A C 1
ATOM 3536 O O . ILE A 1 487 ? 3.854 9.988 -24.473 1.00 85.06 487 ILE A O 1
ATOM 3540 N N . LYS A 1 488 ? 4.937 9.517 -22.562 1.00 93.00 488 LYS A N 1
ATOM 3541 C CA . LYS A 1 488 ? 3.743 9.600 -21.721 1.00 93.00 488 LYS A CA 1
ATOM 3542 C C . LYS A 1 488 ? 3.733 10.931 -20.998 1.00 93.00 488 LYS A C 1
ATOM 3544 O O . LYS A 1 488 ? 4.680 11.249 -20.286 1.00 93.00 488 LYS A O 1
ATOM 3549 N N . VAL A 1 489 ? 2.660 11.690 -21.163 1.00 95.81 489 VAL A N 1
ATOM 3550 C CA . VAL A 1 489 ? 2.420 12.960 -20.482 1.00 95.81 489 VAL A CA 1
ATOM 3551 C C . VAL A 1 489 ? 1.218 12.789 -19.566 1.00 95.81 489 VAL A C 1
ATOM 3553 O O . VAL A 1 489 ? 0.113 12.508 -20.023 1.00 95.81 489 VAL A O 1
ATOM 3556 N N . SER A 1 490 ? 1.431 12.965 -18.268 1.00 96.94 490 SER A N 1
ATOM 3557 C CA . SER A 1 490 ? 0.386 12.994 -17.250 1.00 96.94 490 SER A CA 1
ATOM 3558 C C . SER A 1 490 ? 0.289 14.395 -16.665 1.00 96.94 490 SER A C 1
ATOM 3560 O O . SER A 1 490 ? 1.244 14.869 -16.062 1.00 96.94 490 SER A O 1
ATOM 3562 N N . THR A 1 491 ? -0.856 15.054 -16.784 1.00 97.12 491 THR A N 1
ATOM 3563 C CA . THR A 1 491 ? -1.113 16.362 -16.176 1.00 97.12 491 THR A CA 1
ATOM 3564 C C . THR A 1 491 ? -2.197 16.237 -15.120 1.00 97.12 491 THR A C 1
ATOM 3566 O O . THR A 1 491 ? -3.332 15.873 -15.425 1.00 97.12 491 THR A O 1
ATOM 3569 N N . VAL A 1 492 ? -1.859 16.587 -13.883 1.00 94.69 492 VAL A N 1
ATOM 3570 C CA . VAL A 1 492 ? -2.822 16.825 -12.804 1.00 94.69 492 VAL A CA 1
ATOM 3571 C C . VAL A 1 492 ? -3.142 18.314 -12.778 1.00 94.69 492 VAL A C 1
ATOM 3573 O O . VAL A 1 492 ? -2.223 19.127 -12.798 1.00 94.69 492 VAL A O 1
ATOM 3576 N N . THR A 1 493 ? -4.421 18.670 -12.738 1.00 94.25 493 THR A N 1
ATOM 3577 C CA . THR A 1 493 ? -4.933 20.038 -12.561 1.00 94.25 493 THR A CA 1
ATOM 3578 C C . THR A 1 493 ? -5.863 20.059 -11.354 1.00 94.25 493 THR A C 1
ATOM 3580 O O . THR A 1 493 ? -6.756 19.218 -11.282 1.00 94.25 493 THR A O 1
ATOM 3583 N N . PHE A 1 494 ? -5.658 20.989 -10.427 1.00 90.62 494 PHE A N 1
ATOM 3584 C CA . PHE A 1 494 ? -6.461 21.151 -9.206 1.00 90.62 494 PHE A CA 1
ATOM 3585 C C . PHE A 1 494 ? -7.517 22.267 -9.357 1.00 90.62 494 PHE A C 1
ATOM 3587 O O . PHE A 1 494 ? -7.455 23.048 -10.311 1.00 90.62 494 PHE A O 1
ATOM 3594 N N . LYS A 1 495 ? -8.469 22.367 -8.412 1.00 88.19 495 LYS A N 1
ATOM 3595 C CA . LYS A 1 495 ? -9.591 23.336 -8.396 1.00 88.19 495 LYS A CA 1
ATOM 3596 C C . LYS A 1 495 ? -9.107 24.785 -8.500 1.00 88.19 495 LYS A C 1
ATOM 3598 O O . LYS A 1 495 ? -9.734 25.620 -9.148 1.00 88.19 495 LYS A O 1
ATOM 3603 N N . ASP A 1 496 ? -7.960 25.070 -7.887 1.00 86.31 496 ASP A N 1
ATOM 3604 C CA . ASP A 1 496 ? -7.283 26.374 -7.888 1.00 86.31 496 ASP A CA 1
ATOM 3605 C C . ASP A 1 496 ? -6.561 26.707 -9.215 1.00 86.31 496 ASP A C 1
ATOM 3607 O O . ASP A 1 496 ? -6.040 27.813 -9.383 1.00 86.31 496 ASP A O 1
ATOM 3611 N N . GLY A 1 497 ? -6.539 25.774 -10.172 1.00 88.75 497 GLY A N 1
ATOM 3612 C CA . GLY A 1 497 ? -5.855 25.891 -11.458 1.00 88.75 497 GLY A CA 1
ATOM 3613 C C . GLY A 1 497 ? -4.362 25.551 -11.420 1.00 88.75 497 GLY A C 1
ATOM 3614 O O . GLY A 1 497 ? -3.698 25.654 -12.455 1.00 88.75 497 GLY A O 1
ATOM 3615 N N . ALA A 1 498 ? -3.811 25.148 -10.271 1.00 90.62 498 ALA A N 1
ATOM 3616 C CA . ALA A 1 498 ? -2.447 24.646 -10.193 1.00 90.62 498 ALA A CA 1
ATOM 3617 C C . ALA A 1 498 ? -2.312 23.337 -10.979 1.00 90.62 498 ALA A C 1
ATOM 3619 O O . ALA A 1 498 ? -3.239 22.527 -11.037 1.00 90.62 498 ALA A O 1
ATOM 3620 N N . THR A 1 499 ? -1.141 23.118 -11.579 1.00 93.62 499 THR A N 1
ATOM 3621 C CA . THR A 1 499 ? -0.883 21.931 -12.397 1.00 93.62 499 THR A CA 1
ATOM 3622 C C . THR A 1 499 ? 0.422 21.252 -12.020 1.00 93.62 499 THR A C 1
ATOM 3624 O O . THR A 1 499 ? 1.400 21.929 -11.709 1.00 93.62 499 THR A O 1
ATOM 3627 N N . ALA A 1 500 ? 0.474 19.930 -12.145 1.00 93.44 500 ALA A N 1
ATOM 3628 C CA . ALA A 1 500 ? 1.705 19.149 -12.160 1.00 93.44 500 ALA A CA 1
ATOM 3629 C C . ALA A 1 500 ? 1.716 18.279 -13.421 1.00 93.44 500 ALA A C 1
ATOM 3631 O O . ALA A 1 500 ? 0.854 17.416 -13.584 1.00 93.44 500 ALA A O 1
ATOM 3632 N N . THR A 1 501 ? 2.665 18.532 -14.322 1.00 96.50 501 THR A N 1
ATOM 3633 C CA . THR A 1 501 ? 2.821 17.787 -15.576 1.00 96.50 501 THR A CA 1
ATOM 3634 C C . THR A 1 501 ? 4.053 16.907 -15.494 1.00 96.50 501 THR A C 1
ATOM 3636 O O . THR A 1 501 ? 5.167 17.413 -15.400 1.00 96.50 501 THR A O 1
ATOM 3639 N N . THR A 1 502 ? 3.841 15.602 -15.559 1.00 96.81 502 THR A N 1
ATOM 3640 C CA . THR A 1 502 ? 4.866 14.566 -15.555 1.00 96.81 502 THR A CA 1
ATOM 3641 C C . THR A 1 502 ? 5.025 13.999 -16.955 1.00 96.81 502 THR A C 1
ATOM 3643 O O . THR A 1 502 ? 4.079 13.454 -17.515 1.00 96.81 502 THR A O 1
ATOM 3646 N N . THR A 1 503 ? 6.230 14.092 -17.502 1.00 95.88 503 THR A N 1
ATOM 3647 C CA . THR A 1 503 ? 6.606 13.501 -18.785 1.00 95.88 503 THR A CA 1
ATOM 3648 C C . THR A 1 503 ? 7.550 12.332 -18.547 1.00 95.88 503 THR A C 1
ATOM 3650 O O . THR A 1 503 ? 8.602 12.511 -17.933 1.00 95.88 503 THR A O 1
ATOM 3653 N N . THR A 1 504 ? 7.211 11.156 -19.062 1.00 93.81 504 THR A N 1
ATOM 3654 C CA . THR A 1 504 ? 8.085 9.979 -19.096 1.00 93.81 504 THR A CA 1
ATOM 3655 C C . THR A 1 504 ? 8.620 9.799 -20.510 1.00 93.81 504 THR A C 1
ATOM 3657 O O . THR A 1 504 ? 7.848 9.777 -21.471 1.00 93.81 504 THR A O 1
ATOM 3660 N N . SER A 1 505 ? 9.943 9.694 -20.638 1.00 85.69 505 SER A N 1
ATOM 3661 C CA . SER A 1 505 ? 10.628 9.486 -21.914 1.00 85.69 505 SER A CA 1
ATOM 3662 C C . SER A 1 505 ? 10.145 8.217 -22.617 1.00 85.69 505 SER A C 1
ATOM 3664 O O . SER A 1 505 ? 9.664 7.280 -21.983 1.00 85.69 505 SER A O 1
ATOM 3666 N N . PHE A 1 506 ? 10.319 8.161 -23.938 1.00 78.56 506 PHE A N 1
ATOM 3667 C CA . PHE A 1 506 ? 9.934 7.002 -24.750 1.00 78.56 506 PHE A CA 1
ATOM 3668 C C . PHE A 1 506 ? 10.577 5.682 -24.287 1.00 78.56 506 PHE A C 1
ATOM 3670 O O . PHE A 1 506 ? 9.978 4.617 -24.415 1.00 78.56 506 PHE A O 1
ATOM 3677 N N . ASP A 1 507 ? 11.799 5.737 -23.748 1.00 76.19 507 ASP A N 1
ATOM 3678 C CA . ASP A 1 507 ? 12.488 4.565 -23.197 1.00 76.19 507 ASP A CA 1
ATOM 3679 C C . ASP A 1 507 ? 12.083 4.231 -21.750 1.00 76.19 507 ASP A C 1
ATOM 3681 O O . ASP A 1 507 ? 12.556 3.239 -21.203 1.00 76.19 507 ASP A O 1
ATOM 3685 N N . GLY A 1 508 ? 11.216 5.035 -21.127 1.00 85.75 508 GLY A N 1
ATOM 3686 C CA . GLY A 1 508 ? 10.735 4.849 -19.759 1.00 85.75 508 GLY A CA 1
ATOM 3687 C C . GLY A 1 508 ? 11.733 5.227 -18.662 1.00 85.75 508 GLY A C 1
ATOM 3688 O O . GLY A 1 508 ? 11.363 5.204 -17.492 1.00 85.75 508 GLY A O 1
ATOM 3689 N N . LEU A 1 509 ? 12.976 5.585 -19.005 1.00 85.62 509 LEU A N 1
ATOM 3690 C CA . LEU A 1 509 ? 14.061 5.739 -18.028 1.00 85.62 509 LEU A CA 1
ATOM 3691 C C . LEU A 1 509 ? 14.152 7.135 -17.413 1.00 85.62 509 LEU A C 1
ATOM 3693 O O . LEU A 1 509 ? 14.766 7.303 -16.366 1.00 85.62 509 LEU A O 1
ATOM 3697 N N . THR A 1 510 ? 13.583 8.163 -18.042 1.00 90.81 510 THR A N 1
ATOM 3698 C CA . THR A 1 510 ? 13.573 9.520 -17.486 1.00 90.81 510 THR A CA 1
ATOM 3699 C C . THR A 1 510 ? 12.148 9.984 -17.263 1.00 90.81 510 THR A C 1
ATOM 3701 O O . THR A 1 510 ? 11.349 10.033 -18.193 1.00 90.81 510 THR A O 1
ATOM 3704 N N . THR A 1 511 ? 11.848 10.401 -16.038 1.00 95.69 511 THR A N 1
ATOM 3705 C CA . THR A 1 511 ? 10.589 11.054 -15.687 1.00 95.69 511 THR A CA 1
ATOM 3706 C C . THR A 1 511 ? 10.872 12.477 -15.223 1.00 95.69 511 THR A C 1
ATOM 3708 O O . THR A 1 511 ? 11.735 12.696 -14.379 1.00 95.69 511 THR A O 1
ATOM 3711 N N . THR A 1 512 ? 10.176 13.459 -15.789 1.00 96.75 512 THR A N 1
ATOM 3712 C CA . THR A 1 512 ? 10.306 14.879 -15.432 1.00 96.75 512 THR A CA 1
ATOM 3713 C C . THR A 1 512 ? 8.941 15.434 -15.065 1.00 96.75 512 THR A C 1
ATOM 3715 O O . THR A 1 512 ? 8.061 15.491 -15.915 1.00 96.75 512 THR A O 1
ATOM 3718 N N . MET A 1 513 ? 8.766 15.848 -13.814 1.00 96.44 513 MET A N 1
ATOM 3719 C CA . MET A 1 513 ? 7.579 16.538 -13.323 1.00 96.44 513 MET A CA 1
ATOM 3720 C C . MET A 1 513 ? 7.851 18.038 -13.224 1.00 96.44 513 MET A C 1
ATOM 3722 O O . MET A 1 513 ? 8.783 18.446 -12.537 1.00 96.44 513 MET A O 1
ATOM 3726 N N . THR A 1 514 ? 7.011 18.862 -13.842 1.00 96.00 514 THR A N 1
ATOM 3727 C CA . THR A 1 514 ? 7.036 20.325 -13.713 1.00 96.00 514 THR A CA 1
ATOM 3728 C C . THR A 1 514 ? 5.714 20.820 -13.140 1.00 96.00 514 THR A C 1
ATOM 3730 O O . THR A 1 514 ? 4.642 20.496 -13.654 1.00 96.00 514 THR A O 1
ATOM 3733 N N . THR A 1 515 ? 5.777 21.624 -12.080 1.00 93.62 515 THR A N 1
ATOM 3734 C CA . THR A 1 515 ? 4.598 22.237 -11.457 1.00 93.62 515 THR A CA 1
ATOM 3735 C C . THR A 1 515 ? 4.341 23.647 -11.995 1.00 93.62 515 THR A C 1
ATOM 3737 O O . THR A 1 515 ? 5.255 24.323 -12.469 1.00 93.62 515 THR A O 1
ATOM 3740 N N . SER A 1 516 ? 3.107 24.144 -11.881 1.00 93.06 516 SER A N 1
ATOM 3741 C CA . SER A 1 516 ? 2.749 25.535 -12.211 1.00 93.06 516 SER A CA 1
ATOM 3742 C C . SER A 1 516 ? 3.445 26.565 -11.312 1.00 93.06 516 SER A C 1
ATOM 3744 O O . SER A 1 516 ? 3.598 27.718 -11.711 1.00 93.06 516 SER A O 1
ATOM 3746 N N . ALA A 1 517 ? 3.920 26.150 -10.132 1.00 88.56 517 ALA A N 1
ATOM 3747 C CA . ALA A 1 517 ? 4.788 26.949 -9.264 1.00 88.56 517 ALA A CA 1
ATOM 3748 C C . ALA A 1 517 ? 6.231 27.071 -9.801 1.00 88.56 517 ALA A C 1
ATOM 3750 O O . ALA A 1 517 ? 7.040 27.818 -9.251 1.00 88.56 517 ALA A O 1
ATOM 3751 N N . GLY A 1 518 ? 6.560 26.354 -10.881 1.00 91.56 518 GLY A N 1
ATOM 3752 C CA . GLY A 1 518 ? 7.858 26.389 -11.545 1.00 91.56 518 GLY A CA 1
ATOM 3753 C C . GLY A 1 518 ? 8.903 25.455 -10.938 1.00 91.56 518 GLY A C 1
ATOM 3754 O O . GLY A 1 518 ? 10.073 25.573 -11.285 1.00 91.56 518 GLY A O 1
ATOM 3755 N N . VAL A 1 519 ? 8.509 24.527 -10.060 1.00 94.06 519 VAL A N 1
ATOM 3756 C CA . VAL A 1 519 ? 9.408 23.476 -9.560 1.00 94.06 519 VAL A CA 1
ATOM 3757 C C . VAL A 1 519 ? 9.490 22.363 -10.598 1.00 94.06 519 VAL A C 1
ATOM 3759 O O . VAL A 1 519 ? 8.458 21.877 -11.059 1.00 94.06 519 VAL A O 1
ATOM 3762 N N . THR A 1 520 ? 10.705 21.946 -10.953 1.00 96.94 520 THR A N 1
ATOM 3763 C CA . THR A 1 520 ? 10.947 20.797 -11.835 1.00 96.94 520 THR A CA 1
ATOM 3764 C C . THR A 1 520 ? 11.715 19.714 -11.096 1.00 96.94 520 THR A C 1
ATOM 3766 O O . THR A 1 520 ? 12.848 19.944 -10.675 1.00 96.94 520 THR A O 1
ATOM 3769 N N . GLN A 1 521 ? 11.110 18.536 -10.977 1.00 97.12 521 GLN A N 1
ATOM 3770 C CA . GLN A 1 521 ? 11.717 17.330 -10.427 1.00 97.12 521 GLN A CA 1
ATOM 3771 C C . GLN A 1 521 ? 11.990 16.339 -11.553 1.00 97.12 521 GLN A C 1
ATOM 3773 O O . GLN A 1 521 ? 11.090 16.006 -12.320 1.00 97.12 521 GLN A O 1
ATOM 3778 N N . ARG A 1 522 ? 13.221 15.853 -11.666 1.00 96.38 522 ARG A N 1
ATOM 3779 C CA . ARG A 1 522 ? 13.625 14.901 -12.698 1.00 96.38 522 ARG A CA 1
ATOM 3780 C C . ARG A 1 522 ? 14.236 13.674 -12.045 1.00 96.38 522 ARG A C 1
ATOM 3782 O O . ARG A 1 522 ? 15.169 13.812 -11.267 1.00 96.38 522 ARG A O 1
ATOM 3789 N N . ARG A 1 523 ? 13.738 12.494 -12.410 1.00 96.00 523 ARG A N 1
ATOM 3790 C CA . ARG A 1 523 ? 14.272 11.179 -12.042 1.00 96.00 523 ARG A CA 1
ATOM 3791 C C . ARG A 1 523 ? 14.814 10.486 -13.290 1.00 96.00 523 ARG A C 1
ATOM 3793 O O . ARG A 1 523 ? 14.119 10.448 -14.305 1.00 96.00 523 ARG A O 1
ATOM 3800 N N . ALA A 1 524 ? 16.041 9.981 -13.233 1.00 92.31 524 ALA A N 1
ATOM 3801 C CA . ALA A 1 524 ? 16.717 9.296 -14.331 1.00 92.31 524 ALA A CA 1
ATOM 3802 C C . ALA A 1 524 ? 17.279 7.952 -13.852 1.00 92.31 524 ALA A C 1
ATOM 3804 O O . ALA A 1 524 ? 18.202 7.919 -13.041 1.00 92.31 524 ALA A O 1
ATOM 3805 N N . GLU A 1 525 ? 16.703 6.872 -14.365 1.00 91.06 525 GLU A N 1
ATOM 3806 C CA . GLU A 1 525 ? 17.114 5.485 -14.149 1.00 91.06 525 GLU A CA 1
ATOM 3807 C C . GLU A 1 525 ? 18.377 5.166 -14.957 1.00 91.06 525 GLU A C 1
ATOM 3809 O O . GLU A 1 525 ? 18.514 5.580 -16.117 1.00 91.06 525 GLU A O 1
ATOM 3814 N N . LEU A 1 526 ? 19.282 4.389 -14.369 1.00 84.00 526 LEU A N 1
ATOM 3815 C CA . LEU A 1 526 ? 20.338 3.706 -15.106 1.00 84.00 526 LEU A CA 1
ATOM 3816 C C . LEU A 1 526 ? 19.747 2.486 -15.822 1.00 84.00 526 LEU A C 1
ATOM 3818 O O . LEU A 1 526 ? 18.847 1.811 -15.327 1.00 84.00 526 LEU A O 1
ATOM 3822 N N . GLY A 1 527 ? 20.239 2.206 -17.029 1.00 72.06 527 GLY A N 1
ATOM 3823 C CA . GLY A 1 527 ? 19.739 1.114 -17.869 1.00 72.06 527 GLY A CA 1
ATOM 3824 C C . GLY A 1 527 ? 20.308 -0.261 -17.504 1.00 72.06 527 GLY A C 1
ATOM 3825 O O . GLY A 1 527 ? 20.201 -1.185 -18.307 1.00 72.06 527 GLY A O 1
ATOM 3826 N N . ASP A 1 528 ? 20.939 -0.392 -16.338 1.00 73.94 528 ASP A N 1
ATOM 3827 C CA . ASP A 1 528 ? 21.706 -1.561 -15.895 1.00 73.94 528 ASP A CA 1
ATOM 3828 C C . ASP A 1 528 ? 20.853 -2.687 -15.284 1.00 73.94 528 ASP A C 1
ATOM 3830 O O . ASP A 1 528 ? 21.352 -3.789 -15.049 1.00 73.94 528 ASP A O 1
ATOM 3834 N N . GLY A 1 529 ? 19.569 -2.420 -15.026 1.00 75.69 529 GLY A N 1
ATOM 3835 C CA . GLY A 1 529 ? 18.638 -3.358 -14.398 1.00 75.69 529 GLY A CA 1
ATOM 3836 C C . GLY A 1 529 ? 18.832 -3.533 -12.887 1.00 75.69 529 GLY A C 1
ATOM 3837 O O . GLY A 1 529 ? 18.165 -4.383 -12.294 1.00 75.69 529 GLY A O 1
ATOM 3838 N N . THR A 1 530 ? 19.704 -2.749 -12.245 1.00 81.38 530 THR A N 1
ATOM 3839 C CA . THR A 1 530 ? 19.887 -2.778 -10.783 1.00 81.38 530 THR A CA 1
ATOM 3840 C C . THR A 1 530 ? 18.776 -2.024 -10.053 1.00 81.38 530 THR A C 1
ATOM 3842 O O . THR A 1 530 ? 18.494 -2.331 -8.894 1.00 81.38 530 THR A O 1
ATOM 3845 N N . GLY A 1 531 ? 18.117 -1.093 -10.755 1.00 88.38 531 GLY A N 1
ATOM 3846 C CA . GLY A 1 531 ? 17.188 -0.115 -10.186 1.00 88.38 531 GLY A CA 1
ATOM 3847 C C . GLY A 1 531 ? 17.885 1.161 -9.707 1.00 88.38 531 GLY A C 1
ATOM 3848 O O . GLY A 1 531 ? 17.279 1.939 -8.979 1.00 88.38 531 GLY A O 1
ATOM 3849 N N . SER A 1 532 ? 19.159 1.360 -10.065 1.00 90.69 532 SER A N 1
ATOM 3850 C CA . SER A 1 532 ? 19.904 2.579 -9.751 1.00 90.69 532 SER A CA 1
ATOM 3851 C C . SER A 1 532 ? 19.326 3.791 -10.474 1.00 90.69 532 SER A C 1
ATOM 3853 O O . SER A 1 532 ? 19.039 3.732 -11.667 1.00 90.69 532 SER A O 1
ATOM 3855 N N . TYR A 1 533 ? 19.236 4.927 -9.787 1.00 93.56 533 TYR A N 1
ATOM 3856 C CA . TYR A 1 533 ? 18.725 6.164 -10.370 1.00 93.56 533 TYR A CA 1
ATOM 3857 C C . TYR A 1 533 ? 19.276 7.411 -9.693 1.00 93.56 533 TYR A C 1
ATOM 3859 O O . TYR A 1 533 ? 19.822 7.362 -8.592 1.00 93.56 533 TYR A O 1
ATOM 3867 N N . SER A 1 534 ? 19.092 8.556 -10.339 1.00 94.88 534 SER A N 1
ATOM 3868 C CA . SER A 1 534 ? 19.291 9.869 -9.727 1.00 94.88 534 SER A CA 1
ATOM 3869 C C . SER A 1 534 ? 18.021 10.683 -9.808 1.00 94.88 534 SER A C 1
ATOM 3871 O O . SER A 1 534 ? 17.258 10.578 -10.769 1.00 94.88 534 SER A O 1
ATOM 3873 N N . TRP A 1 535 ? 17.808 11.514 -8.799 1.00 97.31 535 TRP A N 1
ATOM 3874 C CA . TRP A 1 535 ? 16.732 12.482 -8.771 1.00 97.31 535 TRP A CA 1
ATOM 3875 C C . TRP A 1 535 ? 17.275 13.872 -8.447 1.00 97.31 535 TRP A C 1
ATOM 3877 O O . TRP A 1 535 ? 18.218 14.044 -7.673 1.00 97.31 535 TRP A O 1
ATOM 3887 N N . ASN A 1 536 ? 16.701 14.897 -9.067 1.00 96.50 536 ASN A N 1
ATOM 3888 C CA . ASN A 1 536 ? 17.015 16.282 -8.761 1.00 96.50 536 ASN A CA 1
ATOM 3889 C C . ASN A 1 536 ? 15.777 17.172 -8.867 1.00 96.50 536 ASN A C 1
ATOM 3891 O O . ASN A 1 536 ? 14.971 17.032 -9.784 1.00 96.50 536 ASN A O 1
ATOM 3895 N N . SER A 1 537 ? 15.677 18.138 -7.960 1.00 96.81 537 SER A N 1
ATOM 3896 C CA . SER A 1 537 ? 14.645 19.169 -7.925 1.00 96.81 537 SER A CA 1
ATOM 3897 C C . SER A 1 537 ? 15.264 20.539 -8.174 1.00 96.81 537 SER A C 1
ATOM 3899 O O . SER A 1 537 ? 16.319 20.867 -7.629 1.00 96.81 537 SER A O 1
ATOM 3901 N N . THR A 1 538 ? 14.617 21.347 -9.008 1.00 96.56 538 THR A N 1
ATOM 3902 C CA . THR A 1 538 ? 15.068 22.691 -9.383 1.00 96.56 538 THR A CA 1
ATOM 3903 C C . THR A 1 538 ? 13.931 23.701 -9.321 1.00 96.56 538 THR A C 1
ATOM 3905 O O . THR A 1 538 ? 12.770 23.344 -9.520 1.00 96.56 538 THR A O 1
ATOM 3908 N N . ASP A 1 539 ? 14.262 24.960 -9.042 1.00 94.75 539 ASP A N 1
ATOM 3909 C CA . ASP A 1 539 ? 13.317 26.074 -9.135 1.00 94.75 539 ASP A CA 1
ATOM 3910 C C . ASP A 1 539 ? 13.084 26.519 -10.593 1.00 94.75 539 ASP A C 1
ATOM 3912 O O . ASP A 1 539 ? 13.675 25.995 -11.541 1.00 94.75 539 ASP A O 1
ATOM 3916 N N . SER A 1 540 ? 12.259 27.552 -10.775 1.00 93.31 540 SER A N 1
ATOM 3917 C CA . SER A 1 540 ? 11.906 28.090 -12.095 1.00 93.31 540 SER A CA 1
ATOM 3918 C C . SER A 1 540 ? 13.069 28.737 -12.855 1.00 93.31 540 SER A C 1
ATOM 3920 O O . SER A 1 540 ? 12.948 29.003 -14.051 1.00 93.31 540 SER A O 1
ATOM 3922 N N . HIS A 1 541 ? 14.198 28.987 -12.187 1.00 93.38 541 HIS A N 1
ATOM 3923 C CA . HIS A 1 541 ? 15.426 29.513 -12.782 1.00 93.38 541 HIS A CA 1
ATOM 3924 C C . HIS A 1 541 ? 16.465 28.408 -13.037 1.00 93.38 541 HIS A C 1
ATOM 3926 O O . HIS A 1 541 ? 17.551 28.703 -13.540 1.00 93.38 541 HIS A O 1
ATOM 3932 N N . GLY A 1 542 ? 16.150 27.152 -12.702 1.00 90.75 542 GLY A N 1
ATOM 3933 C CA . GLY A 1 542 ? 17.053 26.009 -12.810 1.00 90.75 542 GLY A CA 1
ATOM 3934 C C . GLY A 1 542 ? 18.043 25.877 -11.649 1.00 90.75 542 GLY A C 1
ATOM 3935 O O . GLY A 1 542 ? 18.992 25.099 -11.757 1.00 90.75 542 GLY A O 1
ATOM 3936 N N . ASN A 1 543 ? 17.866 26.612 -10.546 1.00 93.19 543 ASN A N 1
ATOM 3937 C CA . ASN A 1 543 ? 18.704 26.440 -9.358 1.00 93.19 543 ASN A CA 1
ATOM 3938 C C . ASN A 1 543 ? 18.322 25.145 -8.637 1.00 93.19 543 ASN A C 1
ATOM 3940 O O . ASN A 1 543 ? 17.138 24.874 -8.450 1.00 93.19 543 ASN A O 1
ATOM 3944 N N . SER A 1 544 ? 19.315 24.370 -8.193 1.00 92.81 544 SER A N 1
ATOM 3945 C CA . SER A 1 544 ? 19.078 23.134 -7.436 1.00 92.81 544 SER A CA 1
ATOM 3946 C C . SER A 1 544 ? 18.438 23.426 -6.076 1.00 92.81 544 SER A C 1
ATOM 3948 O O . SER A 1 544 ? 18.958 24.228 -5.297 1.00 92.81 544 SER A O 1
ATOM 3950 N N . LEU A 1 545 ? 17.318 22.762 -5.794 1.00 95.06 545 LEU A N 1
ATOM 3951 C CA . LEU A 1 545 ? 16.638 22.760 -4.499 1.00 95.06 545 LEU A CA 1
ATOM 3952 C C . LEU A 1 545 ? 17.070 21.554 -3.660 1.00 95.06 545 LEU A C 1
ATOM 3954 O O . LEU A 1 545 ? 17.309 21.687 -2.457 1.00 95.06 545 LEU A O 1
ATOM 3958 N N . ALA A 1 546 ? 17.180 20.395 -4.312 1.00 96.62 546 ALA A N 1
ATOM 3959 C CA . ALA A 1 546 ? 17.568 19.128 -3.713 1.00 96.62 546 ALA A CA 1
ATOM 3960 C C . ALA A 1 546 ? 17.988 18.113 -4.788 1.00 96.62 546 ALA A C 1
ATOM 3962 O O . ALA A 1 546 ? 17.648 18.258 -5.963 1.00 96.62 546 ALA A O 1
ATOM 3963 N N . SER A 1 547 ? 18.711 17.073 -4.387 1.00 96.38 547 SER A N 1
ATOM 3964 C CA . SER A 1 547 ? 19.068 15.945 -5.243 1.00 96.38 547 SER A CA 1
ATOM 3965 C C . SER A 1 547 ? 19.349 14.689 -4.434 1.00 96.38 547 SER A C 1
ATOM 3967 O O . SER A 1 547 ? 19.863 14.780 -3.320 1.00 96.38 547 SER A O 1
ATOM 3969 N N . SER A 1 548 ? 19.133 13.537 -5.049 1.00 96.75 548 SER A N 1
ATOM 3970 C CA . SER A 1 548 ? 19.531 12.226 -4.557 1.00 96.75 548 SER A CA 1
ATOM 3971 C C . SER A 1 548 ? 20.154 11.394 -5.682 1.00 96.75 548 SER A C 1
ATOM 3973 O O . SER A 1 548 ? 19.920 11.619 -6.872 1.00 96.75 548 SER A O 1
ATOM 3975 N N . SER A 1 549 ? 20.986 10.430 -5.313 1.00 94.75 549 SER A N 1
ATOM 3976 C CA . SER A 1 549 ? 21.427 9.358 -6.199 1.00 94.75 549 SER A CA 1
ATOM 3977 C C . SER A 1 549 ? 21.428 8.046 -5.435 1.00 94.75 549 SER A C 1
ATOM 3979 O O . SER A 1 549 ? 22.038 7.969 -4.370 1.00 94.75 549 SER A O 1
ATOM 3981 N N . HIS A 1 550 ? 20.798 7.040 -6.019 1.00 94.06 550 HIS A N 1
ATOM 3982 C CA . HIS A 1 550 ? 20.688 5.676 -5.530 1.00 94.06 550 HIS A CA 1
ATOM 3983 C C . HIS A 1 550 ? 21.492 4.771 -6.458 1.00 94.06 550 HIS A C 1
ATOM 3985 O O . HIS A 1 550 ? 21.192 4.683 -7.650 1.00 94.06 550 HIS A O 1
ATOM 3991 N N . THR A 1 551 ? 22.560 4.164 -5.947 1.00 91.06 551 THR A N 1
ATOM 3992 C CA . THR A 1 551 ? 23.440 3.279 -6.727 1.00 91.06 551 THR A CA 1
ATOM 3993 C C . THR A 1 551 ? 23.439 1.907 -6.085 1.00 91.06 551 THR A C 1
ATOM 3995 O O . THR A 1 551 ? 24.111 1.699 -5.077 1.00 91.06 551 THR A O 1
ATOM 3998 N N . ILE A 1 552 ? 22.677 1.000 -6.685 1.00 91.50 552 ILE A N 1
ATOM 3999 C CA . ILE A 1 552 ? 22.385 -0.335 -6.180 1.00 91.50 552 ILE A CA 1
ATOM 4000 C C . ILE A 1 552 ? 23.341 -1.341 -6.822 1.00 91.50 552 ILE A C 1
ATOM 4002 O O . ILE A 1 552 ? 23.423 -1.432 -8.046 1.00 91.50 552 ILE A O 1
ATOM 4006 N N . ASP A 1 553 ? 24.051 -2.110 -6.001 1.00 89.50 553 ASP A N 1
ATOM 4007 C CA . ASP A 1 553 ? 24.968 -3.163 -6.454 1.00 89.50 553 ASP A CA 1
ATOM 4008 C C . ASP A 1 553 ? 24.319 -4.565 -6.510 1.00 89.50 553 ASP A C 1
ATOM 4010 O O . ASP A 1 553 ? 23.115 -4.747 -6.280 1.00 89.50 553 ASP A O 1
ATOM 4014 N N . GLU A 1 554 ? 25.110 -5.586 -6.872 1.00 88.06 554 GLU A N 1
ATOM 4015 C CA . GLU A 1 554 ? 24.632 -6.975 -6.988 1.00 88.06 554 GLU A CA 1
ATOM 4016 C C . GLU A 1 554 ? 24.136 -7.537 -5.650 1.00 88.06 554 GLU A C 1
ATOM 4018 O O . GLU A 1 554 ? 23.232 -8.378 -5.632 1.00 88.06 554 GLU A O 1
ATOM 4023 N N . ASN A 1 555 ? 24.690 -7.054 -4.535 1.00 91.81 555 ASN A N 1
ATOM 4024 C CA . ASN A 1 555 ? 24.307 -7.460 -3.185 1.00 91.81 555 ASN A CA 1
ATOM 4025 C C . ASN A 1 555 ? 23.103 -6.679 -2.648 1.00 91.81 555 ASN A C 1
ATOM 4027 O O . ASN A 1 555 ? 22.698 -6.884 -1.501 1.00 91.81 555 ASN A O 1
ATOM 4031 N N . LYS A 1 556 ? 22.475 -5.850 -3.497 1.00 93.94 556 LYS A N 1
ATOM 4032 C CA . LYS A 1 556 ? 21.306 -5.027 -3.167 1.00 93.94 556 LYS A CA 1
ATOM 4033 C C . LYS A 1 556 ? 21.599 -4.000 -2.075 1.00 93.94 556 LYS A C 1
ATOM 4035 O O . LYS A 1 556 ? 20.681 -3.629 -1.336 1.00 93.94 556 LYS A O 1
ATOM 4040 N N . ILE A 1 557 ? 22.844 -3.530 -2.004 1.00 93.75 557 ILE A N 1
ATOM 4041 C CA . ILE A 1 557 ? 23.231 -2.373 -1.206 1.00 93.75 557 ILE A CA 1
ATOM 4042 C C . ILE A 1 557 ? 23.094 -1.127 -2.067 1.00 93.75 557 ILE A C 1
ATOM 4044 O O . ILE A 1 557 ? 23.603 -1.052 -3.181 1.00 93.75 557 ILE A O 1
ATOM 4048 N N . ASP A 1 558 ? 22.396 -0.138 -1.534 1.00 94.00 558 ASP A N 1
ATOM 4049 C CA . ASP A 1 558 ? 22.240 1.173 -2.127 1.00 94.00 558 ASP A CA 1
ATOM 4050 C C . ASP A 1 558 ? 23.256 2.150 -1.531 1.00 94.00 558 ASP A C 1
ATOM 4052 O O . ASP A 1 558 ? 23.239 2.449 -0.331 1.00 94.00 558 ASP A O 1
ATOM 4056 N N . ALA A 1 559 ? 24.144 2.672 -2.378 1.00 91.69 559 ALA A N 1
ATOM 4057 C CA . ALA A 1 559 ? 24.942 3.849 -2.073 1.00 91.69 559 ALA A CA 1
ATOM 4058 C C . ALA A 1 559 ? 24.103 5.118 -2.294 1.00 91.69 559 ALA A C 1
ATOM 4060 O O . ALA A 1 559 ? 24.230 5.813 -3.308 1.00 91.69 559 ALA A O 1
ATOM 4061 N N . TYR A 1 560 ? 23.262 5.410 -1.308 1.00 94.00 560 TYR A N 1
ATOM 4062 C CA . TYR A 1 560 ? 22.345 6.535 -1.298 1.00 94.00 560 TYR A CA 1
ATOM 4063 C C . TYR A 1 560 ? 23.067 7.834 -0.917 1.00 94.00 560 TYR A C 1
ATOM 4065 O O . TYR A 1 560 ? 23.527 8.025 0.212 1.00 94.00 560 TYR A O 1
ATOM 4073 N N . VAL A 1 561 ? 23.156 8.765 -1.862 1.00 94.44 561 VAL A N 1
ATOM 4074 C CA . VAL A 1 561 ? 23.658 10.126 -1.637 1.00 94.44 561 VAL A CA 1
ATOM 4075 C C . VAL A 1 561 ? 22.491 11.089 -1.729 1.00 94.44 561 VAL A C 1
ATOM 4077 O O . VAL A 1 561 ? 21.739 11.031 -2.692 1.00 94.44 561 VAL A O 1
ATOM 4080 N N . TYR A 1 562 ? 22.367 12.012 -0.781 1.00 95.38 562 TYR A N 1
ATOM 4081 C CA . TYR A 1 562 ? 21.343 13.055 -0.817 1.00 95.38 562 TYR A CA 1
ATOM 4082 C C . TYR A 1 562 ? 21.935 14.429 -0.513 1.00 95.38 562 TYR A C 1
ATOM 4084 O O . TYR A 1 562 ? 22.955 14.572 0.167 1.00 95.38 562 TYR A O 1
ATOM 4092 N N . SER A 1 563 ? 21.279 15.466 -1.019 1.00 95.38 563 SER A N 1
ATOM 4093 C CA . SER A 1 563 ? 21.625 16.861 -0.785 1.00 95.38 563 SER A CA 1
ATOM 4094 C C . SER A 1 563 ? 20.380 17.736 -0.872 1.00 95.38 563 SER A C 1
ATOM 4096 O O . SER A 1 563 ? 19.551 17.590 -1.761 1.00 95.38 563 SER A O 1
ATOM 4098 N N . SER A 1 564 ? 20.269 18.671 0.057 1.00 93.62 564 SER A N 1
ATOM 4099 C CA . SER A 1 564 ? 19.261 19.725 0.135 1.00 93.62 564 SER A CA 1
ATOM 4100 C C . SER A 1 564 ? 19.950 21.011 0.600 1.00 93.62 564 SER A C 1
ATOM 4102 O O . SER A 1 564 ? 21.139 21.000 0.927 1.00 93.62 564 SER A O 1
ATOM 4104 N N . GLN A 1 565 ? 19.217 22.122 0.695 1.00 87.62 565 GLN A N 1
ATOM 4105 C CA . GLN A 1 565 ? 19.791 23.400 1.141 1.00 87.62 565 GLN A CA 1
ATOM 4106 C C . GLN A 1 565 ? 20.496 23.332 2.510 1.00 87.62 565 GLN A C 1
ATOM 4108 O O . GLN A 1 565 ? 21.475 24.045 2.717 1.00 87.62 565 GLN A O 1
ATOM 4113 N N . ASN A 1 566 ? 20.021 22.481 3.430 1.00 86.31 566 ASN A N 1
ATOM 4114 C CA . ASN A 1 566 ? 20.480 22.457 4.826 1.00 86.31 566 ASN A CA 1
ATOM 4115 C C . ASN A 1 566 ? 21.016 21.095 5.298 1.00 86.31 566 ASN A C 1
ATOM 4117 O O . ASN A 1 566 ? 21.428 20.978 6.450 1.00 86.31 566 ASN A O 1
ATOM 4121 N N . SER A 1 567 ? 20.994 20.063 4.452 1.00 93.31 567 SER A N 1
ATOM 4122 C CA . SER A 1 567 ? 21.470 18.725 4.813 1.00 93.31 567 SER A CA 1
ATOM 4123 C C . SER A 1 567 ? 21.982 17.971 3.593 1.00 93.31 567 SER A C 1
ATOM 4125 O O . SER A 1 567 ? 21.403 18.071 2.512 1.00 93.31 567 SER A O 1
ATOM 4127 N N . SER A 1 568 ? 23.054 17.207 3.770 1.00 94.19 568 SER A N 1
ATOM 4128 C CA . SER A 1 568 ? 23.609 16.320 2.751 1.00 94.19 568 SER A CA 1
ATOM 4129 C C . SER A 1 568 ? 24.362 15.174 3.407 1.00 94.19 568 SER A C 1
ATOM 4131 O O . SER A 1 568 ? 25.024 15.392 4.425 1.00 94.19 568 SER A O 1
ATOM 4133 N N . GLY A 1 569 ? 24.347 14.001 2.788 1.00 93.12 569 GLY A N 1
ATOM 4134 C CA . GLY A 1 569 ? 25.048 12.834 3.305 1.00 93.12 569 GLY A CA 1
ATOM 4135 C C . GLY A 1 569 ? 25.179 11.714 2.282 1.00 93.12 569 GLY A C 1
ATOM 4136 O O . GLY A 1 569 ? 24.624 11.775 1.185 1.00 93.12 569 GLY A O 1
ATOM 4137 N N . THR A 1 570 ? 25.939 10.691 2.664 1.00 91.69 570 THR A N 1
ATOM 4138 C CA . THR A 1 570 ? 26.088 9.433 1.929 1.00 91.69 570 THR A CA 1
ATOM 4139 C C . THR A 1 570 ? 25.842 8.285 2.894 1.00 91.69 570 THR A C 1
ATOM 4141 O O . THR A 1 570 ? 26.387 8.281 3.997 1.00 91.69 570 THR A O 1
ATOM 4144 N N . ILE A 1 571 ? 25.022 7.333 2.474 1.00 93.06 571 ILE A N 1
ATOM 4145 C CA . ILE A 1 571 ? 24.594 6.159 3.228 1.00 93.06 571 ILE A CA 1
ATOM 4146 C C . ILE A 1 571 ? 24.869 4.930 2.354 1.00 93.06 571 ILE A C 1
ATOM 4148 O O . ILE A 1 571 ? 24.721 4.995 1.136 1.00 93.06 571 ILE A O 1
ATOM 4152 N N . ARG A 1 572 ? 25.285 3.817 2.964 1.00 90.88 572 ARG A N 1
ATOM 4153 C CA . ARG A 1 572 ? 25.282 2.490 2.330 1.00 90.88 572 ARG A CA 1
ATOM 4154 C C . ARG A 1 572 ? 24.301 1.627 3.092 1.00 90.88 572 ARG A C 1
ATOM 4156 O O . ARG A 1 572 ? 24.557 1.341 4.255 1.00 90.88 572 ARG A O 1
ATOM 4163 N N . ILE A 1 573 ? 23.188 1.260 2.479 1.00 93.88 573 ILE A N 1
ATOM 4164 C CA . ILE A 1 573 ? 22.090 0.576 3.166 1.00 93.88 573 ILE A CA 1
ATOM 4165 C C . ILE A 1 573 ? 21.494 -0.495 2.267 1.00 93.88 573 ILE A C 1
ATOM 4167 O O . ILE A 1 573 ? 21.450 -0.333 1.053 1.00 93.88 573 ILE A O 1
ATOM 4171 N N . GLU A 1 574 ? 21.028 -1.596 2.840 1.00 94.88 574 GLU A N 1
ATOM 4172 C CA . GLU A 1 574 ? 20.296 -2.593 2.070 1.00 94.88 574 GLU A CA 1
ATOM 4173 C C . GLU A 1 574 ? 18.995 -1.986 1.508 1.00 94.88 574 GLU A C 1
ATOM 4175 O O . GLU A 1 574 ? 18.282 -1.243 2.184 1.00 94.88 574 GLU A O 1
ATOM 4180 N N . THR A 1 575 ? 18.658 -2.297 0.259 1.00 94.94 575 THR A N 1
ATOM 4181 C CA . THR A 1 575 ? 17.448 -1.753 -0.392 1.00 94.94 575 THR A CA 1
ATOM 4182 C C . THR A 1 575 ? 16.150 -2.132 0.332 1.00 94.94 575 THR A C 1
ATOM 4184 O O . THR A 1 575 ? 15.226 -1.322 0.406 1.00 94.94 575 THR A O 1
ATOM 4187 N N . ASP A 1 576 ? 16.081 -3.326 0.930 1.00 92.12 576 ASP A N 1
ATOM 4188 C CA . ASP A 1 576 ? 14.942 -3.760 1.748 1.00 92.12 576 ASP A CA 1
ATOM 4189 C C . ASP A 1 576 ? 14.829 -2.962 3.056 1.00 92.12 576 ASP A C 1
ATOM 4191 O O . ASP A 1 576 ? 13.728 -2.590 3.463 1.00 92.12 576 ASP A O 1
ATOM 4195 N N . ALA A 1 577 ? 15.958 -2.634 3.684 1.00 93.12 577 ALA A N 1
ATOM 4196 C CA . ALA A 1 577 ? 16.018 -1.760 4.849 1.00 93.12 577 ALA A CA 1
ATOM 4197 C C . ALA A 1 577 ? 15.539 -0.335 4.537 1.00 93.12 577 ALA A C 1
ATOM 4199 O O . ALA A 1 577 ? 14.732 0.219 5.286 1.00 93.12 577 ALA A O 1
ATOM 4200 N N . LEU A 1 578 ? 15.996 0.245 3.422 1.00 96.00 578 LEU A N 1
ATOM 4201 C CA . LEU A 1 578 ? 15.555 1.571 2.987 1.00 96.00 578 LEU A CA 1
ATOM 4202 C C . LEU A 1 578 ? 14.042 1.599 2.722 1.00 96.00 578 LEU A C 1
ATOM 4204 O O . LEU A 1 578 ? 13.364 2.522 3.173 1.00 96.00 578 LEU A O 1
ATOM 4208 N N . GLN A 1 579 ? 13.493 0.567 2.074 1.00 95.69 579 GLN A N 1
ATOM 4209 C CA . GLN A 1 579 ? 12.052 0.465 1.825 1.00 95.69 579 GLN A CA 1
ATOM 4210 C C . GLN A 1 579 ? 11.236 0.367 3.123 1.00 95.69 579 GLN A C 1
ATOM 4212 O O . GLN A 1 579 ? 10.168 0.974 3.233 1.00 95.69 579 GLN A O 1
ATOM 4217 N N . GLN A 1 580 ? 11.733 -0.358 4.130 1.00 93.19 580 GLN A N 1
ATOM 4218 C CA . GLN A 1 580 ? 11.092 -0.398 5.448 1.00 93.19 580 GLN A CA 1
ATOM 4219 C C . GLN A 1 580 ? 11.072 0.985 6.108 1.00 93.19 580 GLN A C 1
ATOM 4221 O O . GLN A 1 580 ? 10.050 1.377 6.668 1.00 93.19 580 GLN A O 1
ATOM 4226 N N . TYR A 1 581 ? 12.167 1.745 6.027 1.00 95.75 581 TYR A N 1
ATOM 4227 C CA . TYR A 1 581 ? 12.227 3.102 6.579 1.00 95.75 581 TYR A CA 1
ATOM 4228 C C . TYR A 1 581 ? 11.312 4.075 5.837 1.00 95.75 581 TYR A C 1
ATOM 4230 O O . TYR A 1 581 ? 10.647 4.881 6.484 1.00 95.75 581 TYR A O 1
ATOM 4238 N N . LEU A 1 582 ? 11.212 3.962 4.510 1.00 96.94 582 LEU A N 1
ATOM 4239 C CA . LEU A 1 582 ? 10.241 4.717 3.716 1.00 96.94 582 LEU A CA 1
ATOM 4240 C C . LEU A 1 582 ? 8.803 4.400 4.136 1.00 96.94 582 LEU A C 1
ATOM 4242 O O . LEU A 1 582 ? 8.034 5.324 4.355 1.00 96.94 582 LEU A O 1
ATOM 4246 N N . SER A 1 583 ? 8.471 3.125 4.352 1.00 95.06 583 SER A N 1
ATOM 4247 C CA . SER A 1 583 ? 7.124 2.720 4.789 1.00 95.06 583 SER A CA 1
ATOM 4248 C C . SER A 1 583 ? 6.775 3.280 6.178 1.00 95.06 583 SER A C 1
ATOM 4250 O O . SER A 1 583 ? 5.657 3.730 6.409 1.00 95.06 583 SER A O 1
ATOM 4252 N N . LYS A 1 584 ? 7.744 3.297 7.107 1.00 94.62 584 LYS A N 1
ATOM 4253 C CA . LYS A 1 584 ? 7.591 3.940 8.427 1.00 94.62 584 LYS A CA 1
ATOM 4254 C C . LYS A 1 584 ? 7.403 5.451 8.306 1.00 94.62 584 LYS A C 1
ATOM 4256 O O . LYS A 1 584 ? 6.575 6.036 8.995 1.00 94.62 584 LYS A O 1
ATOM 4261 N N . ALA A 1 585 ? 8.173 6.090 7.429 1.00 97.44 585 ALA A N 1
ATOM 4262 C CA . ALA A 1 585 ? 8.046 7.517 7.174 1.00 97.44 585 ALA A CA 1
ATOM 4263 C C . ALA A 1 585 ? 6.678 7.856 6.573 1.00 97.44 585 ALA A C 1
ATOM 4265 O O . ALA A 1 585 ? 6.033 8.778 7.053 1.00 97.44 585 ALA A O 1
ATOM 4266 N N . GLU A 1 586 ? 6.206 7.090 5.590 1.00 95.38 586 GLU A N 1
ATOM 4267 C CA . GLU A 1 586 ? 4.883 7.257 4.976 1.00 95.38 586 GLU A CA 1
ATOM 4268 C C . GLU A 1 586 ? 3.771 7.217 6.024 1.00 95.38 586 GLU A C 1
ATOM 4270 O O . GLU A 1 586 ? 2.966 8.142 6.073 1.00 95.38 586 GLU A O 1
ATOM 4275 N N . ARG A 1 587 ? 3.800 6.248 6.946 1.00 95.56 587 ARG A N 1
ATOM 4276 C CA . ARG A 1 587 ? 2.840 6.184 8.059 1.00 95.56 587 ARG A CA 1
ATOM 4277 C C . ARG A 1 587 ? 2.943 7.358 9.035 1.00 95.56 587 ARG A C 1
ATOM 4279 O O . ARG A 1 587 ? 1.936 7.789 9.587 1.00 95.56 587 ARG A O 1
ATOM 4286 N N . LEU A 1 588 ? 4.139 7.903 9.258 1.00 97.06 588 LEU A N 1
ATOM 4287 C CA . LEU A 1 588 ? 4.310 9.118 10.062 1.00 97.06 588 LEU A CA 1
ATOM 4288 C C . LEU A 1 588 ? 3.748 10.361 9.370 1.00 97.06 588 LEU A C 1
ATOM 4290 O O . LEU A 1 588 ? 3.142 11.202 10.035 1.00 97.06 588 LEU A O 1
ATOM 4294 N N . TYR A 1 589 ? 3.955 10.487 8.059 1.00 96.25 589 TYR A N 1
ATOM 4295 C CA . TYR A 1 589 ? 3.355 11.543 7.243 1.00 96.25 589 TYR A CA 1
ATOM 4296 C C . TYR A 1 589 ? 1.837 11.451 7.267 1.00 96.25 589 TYR A C 1
ATOM 4298 O O . TYR A 1 589 ? 1.172 12.469 7.458 1.00 96.25 589 TYR A O 1
ATOM 4306 N N . ASP A 1 590 ? 1.318 10.236 7.172 1.00 93.31 590 ASP A N 1
ATOM 4307 C CA . ASP A 1 590 ? -0.103 9.974 7.226 1.00 93.31 590 ASP A CA 1
ATOM 4308 C C . ASP A 1 590 ? -0.704 10.359 8.587 1.00 93.31 590 ASP A C 1
ATOM 4310 O O . ASP A 1 590 ? -1.550 11.246 8.684 1.00 93.31 590 ASP A O 1
ATOM 4314 N N . ALA A 1 591 ? -0.136 9.853 9.684 1.00 95.56 591 ALA A N 1
ATOM 4315 C CA . ALA A 1 591 ? -0.557 10.209 11.038 1.00 95.56 591 ALA A CA 1
ATOM 4316 C C . ALA A 1 591 ? -0.422 11.718 11.345 1.00 95.56 591 ALA A C 1
ATOM 4318 O O . ALA A 1 591 ? -1.206 12.287 12.113 1.00 95.56 591 ALA A O 1
ATOM 4319 N N . ALA A 1 592 ? 0.567 12.401 10.759 1.00 96.06 592 ALA A N 1
ATOM 4320 C CA . ALA A 1 592 ? 0.785 13.829 10.974 1.00 96.06 592 ALA A CA 1
ATOM 4321 C C . ALA A 1 592 ? -0.133 14.714 10.120 1.00 96.06 592 ALA A C 1
ATOM 4323 O O . ALA A 1 592 ? -0.640 15.714 10.625 1.00 96.06 592 ALA A O 1
ATOM 4324 N N . PHE A 1 593 ? -0.339 14.395 8.843 1.00 93.44 593 PHE A N 1
ATOM 4325 C CA . PHE A 1 593 ? -0.942 15.303 7.861 1.00 93.44 593 PHE A CA 1
ATOM 4326 C C . PHE A 1 593 ? -2.186 14.774 7.157 1.00 93.44 593 PHE A C 1
ATOM 4328 O O . PHE A 1 593 ? -2.823 15.573 6.469 1.00 93.44 593 PHE A O 1
ATOM 4335 N N . ASP A 1 594 ? -2.518 13.496 7.334 1.00 92.19 594 ASP A N 1
ATOM 4336 C CA . ASP A 1 594 ? -3.570 12.803 6.589 1.00 92.19 594 ASP A CA 1
ATOM 4337 C C . ASP A 1 594 ? -3.352 12.922 5.068 1.00 92.19 594 ASP A C 1
ATOM 4339 O O . ASP A 1 594 ? -4.190 13.414 4.308 1.00 92.19 594 ASP A O 1
ATOM 4343 N N . ARG A 1 595 ? -2.121 12.610 4.637 1.00 90.94 595 ARG A N 1
ATOM 4344 C CA . ARG A 1 595 ? -1.715 12.566 3.227 1.00 90.94 595 ARG A CA 1
ATOM 4345 C C . ARG A 1 595 ? -0.497 11.676 3.013 1.00 90.94 595 ARG A C 1
ATOM 4347 O O . ARG A 1 595 ? 0.393 11.593 3.860 1.00 90.94 595 ARG A O 1
ATOM 4354 N N . ASP A 1 596 ? -0.379 11.185 1.787 1.00 88.69 596 ASP A N 1
ATOM 4355 C CA . ASP A 1 596 ? 0.850 10.594 1.269 1.00 88.69 596 ASP A CA 1
ATOM 4356 C C . ASP A 1 596 ? 2.065 11.540 1.337 1.00 88.69 596 ASP A C 1
ATOM 4358 O O . ASP A 1 596 ? 1.980 12.764 1.154 1.00 88.69 596 ASP A O 1
ATOM 4362 N N . MET A 1 597 ? 3.242 10.930 1.489 1.00 92.69 597 MET A N 1
ATOM 4363 C CA . MET A 1 597 ? 4.542 11.594 1.378 1.00 92.69 597 MET A CA 1
ATOM 4364 C C . MET A 1 597 ? 4.787 12.107 -0.057 1.00 92.69 597 MET A C 1
ATOM 4366 O O . MET A 1 597 ? 4.552 11.407 -1.046 1.00 92.69 597 MET A O 1
ATOM 4370 N N . PHE A 1 598 ? 5.294 13.326 -0.215 1.00 90.75 598 PHE A N 1
ATOM 4371 C CA . PHE A 1 598 ? 5.670 13.871 -1.521 1.00 90.75 598 PHE A CA 1
ATOM 4372 C C . PHE A 1 598 ? 6.977 13.261 -2.036 1.00 90.75 598 PHE A C 1
ATOM 4374 O O . PHE A 1 598 ? 7.759 12.680 -1.288 1.00 90.75 598 PHE A O 1
ATOM 4381 N N . VAL A 1 599 ? 7.218 13.375 -3.346 1.00 92.00 599 VAL A N 1
ATOM 4382 C CA . VAL A 1 599 ? 8.394 12.772 -4.001 1.00 92.00 599 VAL A CA 1
ATOM 4383 C C . VAL A 1 599 ? 9.700 13.256 -3.366 1.00 92.00 599 VAL A C 1
ATOM 4385 O O . VAL A 1 599 ? 10.547 12.439 -3.033 1.00 92.00 599 VAL A O 1
ATOM 4388 N N . ASP A 1 600 ? 9.855 14.558 -3.137 1.00 92.62 600 ASP A N 1
ATOM 4389 C CA . ASP A 1 600 ? 11.051 15.134 -2.514 1.00 92.62 600 ASP A CA 1
ATOM 4390 C C . ASP A 1 600 ? 11.229 14.717 -1.049 1.00 92.62 600 ASP A C 1
ATOM 4392 O O . ASP A 1 600 ? 12.359 14.523 -0.605 1.00 92.62 600 ASP A O 1
ATOM 4396 N N . GLU A 1 601 ? 10.134 14.530 -0.314 1.00 95.44 601 GLU A N 1
ATOM 4397 C CA . GLU A 1 601 ? 10.153 13.991 1.049 1.00 95.44 601 GLU A CA 1
ATOM 4398 C C . GLU A 1 601 ? 10.691 12.546 1.068 1.00 95.44 601 GLU A C 1
ATOM 4400 O O . GLU A 1 601 ? 11.538 12.232 1.910 1.00 95.44 601 GLU A O 1
ATOM 4405 N N . ARG A 1 602 ? 10.315 11.698 0.090 1.00 96.12 602 ARG A N 1
ATOM 4406 C CA . ARG A 1 602 ? 10.885 10.337 -0.046 1.00 96.12 602 ARG A CA 1
ATOM 4407 C C . ARG A 1 602 ? 12.361 10.372 -0.421 1.00 96.12 602 ARG A C 1
ATOM 4409 O O . ARG A 1 602 ? 13.178 9.696 0.198 1.00 96.12 602 ARG A O 1
ATOM 4416 N N . GLU A 1 603 ? 12.712 11.193 -1.407 1.00 96.06 603 GLU A N 1
ATOM 4417 C CA . GLU A 1 603 ? 14.073 11.296 -1.952 1.00 96.06 603 GLU A CA 1
ATOM 4418 C C . GLU A 1 603 ? 15.077 11.904 -0.959 1.00 96.06 603 GLU A C 1
ATOM 4420 O O . GLU A 1 603 ? 16.292 11.782 -1.137 1.00 96.06 603 GLU A O 1
ATOM 4425 N N . LEU A 1 604 ? 14.595 12.542 0.113 1.00 95.81 604 LEU A N 1
ATOM 4426 C CA . LEU A 1 604 ? 15.406 13.147 1.172 1.00 95.81 604 LEU A CA 1
ATOM 4427 C C . LEU A 1 604 ? 15.323 12.414 2.516 1.00 95.81 604 LEU A C 1
ATOM 4429 O O . LEU A 1 604 ? 15.833 12.930 3.519 1.00 95.81 604 LEU A O 1
ATOM 4433 N N . ILE A 1 605 ? 14.759 11.202 2.555 1.00 97.31 605 ILE A N 1
ATOM 4434 C CA . ILE A 1 605 ? 14.638 10.423 3.794 1.00 97.31 605 ILE A CA 1
ATOM 4435 C C . ILE A 1 605 ? 15.993 10.153 4.468 1.00 97.31 605 ILE A C 1
ATOM 4437 O O . ILE A 1 605 ? 16.072 10.027 5.691 1.00 97.31 605 ILE A O 1
ATOM 4441 N N . GLY A 1 606 ? 17.088 10.166 3.699 1.00 95.81 606 GLY A N 1
ATOM 4442 C CA . GLY A 1 606 ? 18.456 10.008 4.197 1.00 95.81 606 GLY A CA 1
ATOM 4443 C C . GLY A 1 606 ? 18.860 11.034 5.256 1.00 95.81 606 GLY A C 1
ATOM 4444 O O . GLY A 1 606 ? 19.762 10.762 6.048 1.00 95.81 606 GLY A O 1
ATOM 4445 N N . LYS A 1 607 ? 18.166 12.180 5.348 1.00 95.62 607 LYS A N 1
ATOM 4446 C CA . LYS A 1 607 ? 18.322 13.152 6.444 1.00 95.62 607 LYS A CA 1
ATOM 4447 C C . LYS A 1 607 ? 18.123 12.515 7.826 1.00 95.62 607 LYS A C 1
ATOM 4449 O O . LYS A 1 607 ? 18.740 12.967 8.787 1.00 95.62 607 LYS A O 1
ATOM 4454 N N . TYR A 1 608 ? 17.280 11.489 7.914 1.00 96.94 608 TYR A N 1
ATOM 4455 C CA . TYR A 1 608 ? 16.906 10.817 9.158 1.00 96.94 608 TYR A CA 1
ATOM 4456 C C . TYR A 1 608 ? 17.561 9.440 9.308 1.00 96.94 608 TYR A C 1
ATOM 4458 O O . TYR A 1 608 ? 17.194 8.686 10.201 1.00 96.94 608 TYR A O 1
ATOM 4466 N N . ILE A 1 609 ? 18.531 9.090 8.458 1.00 96.31 609 ILE A N 1
ATOM 4467 C CA . ILE A 1 609 ? 19.291 7.842 8.573 1.00 96.31 609 ILE A CA 1
ATOM 4468 C C . ILE A 1 609 ? 20.710 8.186 9.018 1.00 96.31 609 ILE A C 1
ATOM 4470 O O . ILE A 1 609 ? 21.429 8.943 8.362 1.00 96.31 609 ILE A O 1
ATOM 4474 N N . ASN A 1 610 ? 21.138 7.619 10.143 1.00 93.44 610 ASN A N 1
ATOM 4475 C CA . ASN A 1 610 ? 22.491 7.818 10.640 1.00 93.44 610 ASN A CA 1
ATOM 4476 C C . ASN A 1 610 ? 23.489 7.058 9.757 1.00 93.44 610 ASN A C 1
ATOM 4478 O O . ASN A 1 610 ? 23.555 5.835 9.805 1.00 93.44 610 ASN A O 1
ATOM 4482 N N . SER A 1 611 ? 24.314 7.777 8.995 1.00 89.62 611 SER A N 1
ATOM 4483 C CA . SER A 1 611 ? 25.274 7.181 8.052 1.00 89.62 611 SER A CA 1
ATOM 4484 C C . SER A 1 611 ? 26.328 6.269 8.693 1.00 89.62 611 SER A C 1
ATOM 4486 O O . SER A 1 611 ? 26.978 5.509 7.985 1.00 89.62 611 SER A O 1
ATOM 4488 N N . SER A 1 612 ? 26.552 6.373 10.008 1.00 89.31 612 SER A N 1
ATOM 4489 C CA . SER A 1 612 ? 27.534 5.548 10.724 1.00 89.31 612 SER A CA 1
ATOM 4490 C C . SER A 1 612 ? 26.942 4.250 11.269 1.00 89.31 612 SER A C 1
ATOM 4492 O O . SER A 1 612 ? 27.701 3.347 11.599 1.00 89.31 612 SER A O 1
ATOM 4494 N N . THR A 1 613 ? 25.617 4.164 11.418 1.00 91.75 613 THR A N 1
ATOM 4495 C CA . THR A 1 613 ? 24.948 3.001 12.028 1.00 91.75 613 THR A CA 1
ATOM 4496 C C . THR A 1 613 ? 23.858 2.393 11.146 1.00 91.75 613 THR A C 1
ATOM 4498 O O . THR A 1 613 ? 23.473 1.258 11.384 1.00 91.75 613 THR A O 1
ATOM 4501 N N . ASN A 1 614 ? 23.371 3.108 10.129 1.00 92.44 614 ASN A N 1
ATOM 4502 C CA . ASN A 1 614 ? 22.142 2.830 9.374 1.00 92.44 614 ASN A CA 1
ATOM 4503 C C . ASN A 1 614 ? 20.847 2.850 10.204 1.00 92.44 614 ASN A C 1
ATOM 4505 O O . ASN A 1 614 ? 19.801 2.416 9.717 1.00 92.44 614 ASN A O 1
ATOM 4509 N N . ALA A 1 615 ? 20.871 3.385 11.428 1.00 92.69 615 ALA A N 1
ATOM 4510 C CA . ALA A 1 615 ? 19.664 3.531 12.235 1.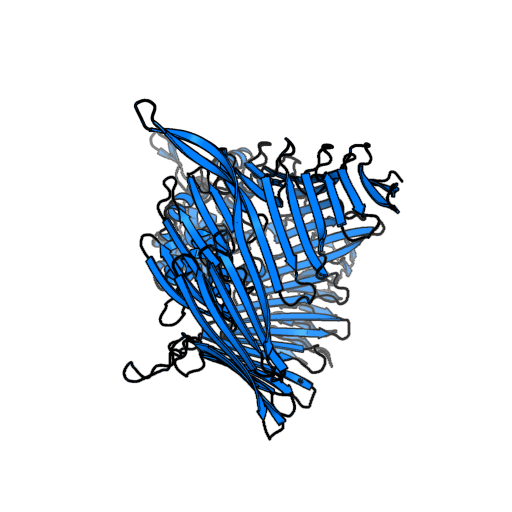00 92.69 615 ALA A CA 1
ATOM 4511 C C . ALA A 1 615 ? 18.782 4.682 11.718 1.00 92.69 615 ALA A C 1
ATOM 4513 O O . ALA A 1 615 ? 19.287 5.769 11.421 1.00 92.69 615 ALA A O 1
ATOM 4514 N N . PHE A 1 616 ? 17.470 4.445 11.646 1.00 94.50 616 PHE A N 1
ATOM 4515 C CA . PHE A 1 616 ? 16.465 5.449 11.288 1.00 94.50 616 PHE A CA 1
ATOM 4516 C C . PHE A 1 616 ? 15.980 6.219 12.524 1.00 94.50 616 PHE A C 1
ATOM 4518 O O . PHE A 1 616 ? 15.540 5.619 13.504 1.00 94.50 616 PHE A O 1
ATOM 4525 N N . ASP A 1 617 ? 16.039 7.549 12.474 1.00 95.75 617 ASP A N 1
ATOM 4526 C CA . ASP A 1 617 ? 15.607 8.452 13.542 1.00 95.75 617 ASP A CA 1
ATOM 4527 C C . ASP A 1 617 ? 14.163 8.931 13.317 1.00 95.75 617 ASP A C 1
ATOM 4529 O O . ASP A 1 617 ? 13.896 10.067 12.912 1.00 95.75 617 ASP A O 1
ATOM 4533 N N . ALA A 1 618 ? 13.216 8.031 13.590 1.00 95.81 618 ALA A N 1
ATOM 4534 C CA . ALA A 1 618 ? 11.781 8.305 13.492 1.00 95.81 618 ALA A CA 1
ATOM 4535 C C . ALA A 1 618 ? 11.331 9.446 14.428 1.00 95.81 618 ALA A C 1
ATOM 4537 O O . ALA A 1 618 ? 10.438 10.224 14.096 1.00 95.81 618 ALA A O 1
ATOM 4538 N N . ASN A 1 619 ? 11.988 9.602 15.583 1.00 96.50 619 ASN A N 1
ATOM 4539 C CA . ASN A 1 619 ? 11.701 10.679 16.530 1.00 96.50 619 ASN A CA 1
ATOM 4540 C C . ASN A 1 619 ? 12.072 12.054 15.968 1.00 96.50 619 ASN A C 1
ATOM 4542 O O . ASN A 1 619 ? 11.312 13.012 16.137 1.00 96.50 619 ASN A O 1
ATOM 4546 N N . GLN A 1 620 ? 13.214 12.183 15.292 1.00 97.44 620 GLN A N 1
ATOM 4547 C CA . GLN A 1 620 ? 13.574 13.439 14.640 1.00 97.44 620 GLN A CA 1
ATOM 4548 C C . GLN A 1 620 ? 12.625 13.764 13.481 1.00 97.44 620 GLN A C 1
ATOM 4550 O O . GLN A 1 620 ? 12.218 14.919 13.360 1.00 97.44 620 GLN A O 1
ATOM 4555 N N . LEU A 1 621 ? 12.221 12.769 12.679 1.00 98.19 621 LEU A N 1
ATOM 4556 C CA . LEU A 1 621 ? 11.213 12.967 11.633 1.00 98.19 621 LEU A CA 1
ATOM 4557 C C . LEU A 1 621 ? 9.889 13.464 12.231 1.00 98.19 621 LEU A C 1
ATOM 4559 O O . LEU A 1 621 ? 9.417 14.528 11.842 1.00 98.19 621 LEU A O 1
ATOM 4563 N N . ALA A 1 622 ? 9.339 12.774 13.234 1.00 98.56 622 ALA A N 1
ATOM 4564 C CA . ALA A 1 622 ? 8.103 13.169 13.915 1.00 98.56 622 ALA A CA 1
ATOM 4565 C C . ALA A 1 622 ? 8.151 14.613 14.454 1.00 98.56 622 ALA A C 1
ATOM 4567 O O . ALA A 1 622 ? 7.199 15.382 14.295 1.00 98.56 622 ALA A O 1
ATOM 4568 N N . ASN A 1 623 ? 9.274 15.015 15.060 1.00 98.06 623 ASN A N 1
ATOM 4569 C CA . ASN A 1 623 ? 9.470 16.389 15.524 1.00 98.06 623 ASN A CA 1
ATOM 4570 C C . ASN A 1 623 ? 9.498 17.401 14.372 1.00 98.06 623 ASN A C 1
ATOM 4572 O O . ASN A 1 623 ? 8.908 18.476 14.491 1.00 98.06 623 ASN A O 1
ATOM 4576 N N . ASP A 1 624 ? 10.166 17.084 13.266 1.00 97.38 624 ASP A N 1
ATOM 4577 C CA . ASP A 1 624 ? 10.242 17.971 12.106 1.00 97.38 624 ASP A CA 1
ATOM 4578 C C . ASP A 1 624 ? 8.878 18.128 11.418 1.00 97.38 624 ASP A C 1
ATOM 4580 O O . ASP A 1 624 ? 8.533 19.244 11.030 1.00 97.38 624 ASP A O 1
ATOM 4584 N N . LEU A 1 625 ? 8.068 17.062 11.353 1.00 97.75 625 LEU A N 1
ATOM 4585 C CA . LEU A 1 625 ? 6.695 17.109 10.835 1.00 97.75 625 LEU A CA 1
ATOM 4586 C C . LEU A 1 625 ? 5.816 18.048 11.666 1.00 97.75 625 LEU A C 1
ATOM 4588 O O . LEU A 1 625 ? 5.202 18.960 11.118 1.00 97.75 625 LEU A O 1
ATOM 4592 N N . MET A 1 626 ? 5.811 17.904 12.995 1.00 97.50 626 MET A N 1
ATOM 4593 C CA . MET A 1 626 ? 5.025 18.777 13.881 1.00 97.50 626 MET A CA 1
ATOM 4594 C C . MET A 1 626 ? 5.491 20.241 13.868 1.00 97.50 626 MET A C 1
ATOM 4596 O O . MET A 1 626 ? 4.702 21.148 14.138 1.00 97.50 626 MET A O 1
ATOM 4600 N N . ASN A 1 627 ? 6.770 20.484 13.566 1.00 96.38 627 ASN A N 1
ATOM 4601 C CA . ASN A 1 627 ? 7.337 21.828 13.440 1.00 96.38 627 ASN A CA 1
ATOM 4602 C C . ASN A 1 627 ? 7.183 22.422 12.030 1.00 96.38 627 ASN A C 1
ATOM 4604 O O . ASN A 1 627 ? 7.518 23.593 11.823 1.00 96.38 627 ASN A O 1
ATOM 4608 N N . ALA A 1 628 ? 6.699 21.647 11.057 1.00 95.25 628 ALA A N 1
ATOM 4609 C CA . ALA A 1 628 ? 6.514 22.113 9.694 1.00 95.25 628 ALA A CA 1
ATOM 4610 C C . ALA A 1 628 ? 5.434 23.202 9.618 1.00 95.25 628 ALA A C 1
ATOM 4612 O O . ALA A 1 628 ? 4.432 23.194 10.340 1.00 95.25 628 ALA A O 1
ATOM 4613 N N . THR A 1 629 ? 5.603 24.135 8.677 1.00 93.56 629 THR A N 1
ATOM 4614 C CA . THR A 1 629 ? 4.599 25.176 8.410 1.00 93.56 629 THR A CA 1
ATOM 4615 C C . THR A 1 629 ? 3.243 24.568 8.051 1.00 93.56 629 THR A C 1
ATOM 4617 O O . THR A 1 629 ? 2.222 25.087 8.498 1.00 93.56 629 THR A O 1
ATOM 4620 N N . GLU A 1 630 ? 3.230 23.444 7.331 1.00 93.38 630 GLU A N 1
ATOM 4621 C CA . GLU A 1 630 ? 2.009 22.697 7.015 1.00 93.38 630 GLU A CA 1
ATOM 4622 C C . GLU A 1 630 ? 1.226 22.311 8.278 1.00 93.38 630 GLU A C 1
ATOM 4624 O O . GLU A 1 630 ? 0.047 22.642 8.368 1.00 93.38 630 GLU A O 1
ATOM 4629 N N . PHE A 1 631 ? 1.879 21.722 9.291 1.00 95.00 631 PHE A N 1
ATOM 4630 C CA . PHE A 1 631 ? 1.211 21.247 10.514 1.00 95.00 631 PHE A CA 1
ATOM 4631 C C . PHE A 1 631 ? 0.493 22.385 11.236 1.00 95.00 631 PHE A C 1
ATOM 4633 O O . PHE A 1 631 ? -0.696 22.315 11.545 1.00 95.00 631 PHE A O 1
ATOM 4640 N N . SER A 1 632 ? 1.219 23.485 11.452 1.00 94.38 632 SER A N 1
ATOM 4641 C CA . SER A 1 632 ? 0.670 24.668 12.118 1.00 94.38 632 SER A CA 1
ATOM 4642 C C . SER A 1 632 ? -0.411 25.383 11.299 1.00 94.38 632 SER A C 1
ATOM 4644 O O . SER A 1 632 ? -1.290 26.008 11.888 1.00 94.38 632 SER A O 1
ATOM 4646 N N . THR A 1 633 ? -0.381 25.283 9.967 1.00 92.62 633 THR A N 1
ATOM 4647 C CA . THR A 1 633 ? -1.405 25.876 9.090 1.00 92.62 633 THR A CA 1
ATOM 4648 C C . THR A 1 633 ? -2.680 25.040 9.091 1.00 92.62 633 THR A C 1
ATOM 4650 O O . THR A 1 633 ? -3.764 25.601 9.234 1.00 92.62 633 THR A O 1
ATOM 4653 N N . ARG A 1 634 ? -2.545 23.712 8.995 1.00 92.19 634 ARG A N 1
ATOM 4654 C CA . ARG A 1 634 ? -3.669 22.769 8.996 1.00 92.19 634 ARG A CA 1
ATOM 4655 C C . ARG A 1 634 ? -4.381 22.717 10.339 1.00 92.19 634 ARG A C 1
ATOM 4657 O O . ARG A 1 634 ? -5.602 22.723 10.370 1.00 92.19 634 ARG A O 1
ATOM 4664 N N . TYR A 1 635 ? -3.652 22.705 11.452 1.00 92.31 635 TYR A N 1
ATOM 4665 C CA . TYR A 1 635 ? -4.266 22.408 12.753 1.00 92.31 635 TYR A CA 1
ATOM 4666 C C . TYR A 1 635 ? -4.188 23.544 13.772 1.00 92.31 635 TYR A C 1
ATOM 4668 O O . TYR A 1 635 ? -4.843 23.493 14.813 1.00 92.31 635 TYR A O 1
ATOM 4676 N N . GLY A 1 636 ? -3.396 24.584 13.505 1.00 90.69 636 GLY A N 1
ATOM 4677 C CA . GLY A 1 636 ? -3.144 25.635 14.483 1.00 90.69 636 GLY A CA 1
ATOM 4678 C C . GLY A 1 636 ? -2.440 25.111 15.740 1.00 90.69 636 GLY A C 1
ATOM 4679 O O . GLY A 1 636 ? -1.652 24.166 15.706 1.00 90.69 636 GLY A O 1
ATOM 4680 N N . ALA A 1 637 ? -2.697 25.762 16.875 1.00 89.19 637 ALA A N 1
ATOM 4681 C CA . ALA A 1 637 ? -2.153 25.345 18.163 1.00 89.19 637 ALA A CA 1
ATOM 4682 C C . ALA A 1 637 ? -3.087 24.328 18.835 1.00 89.19 637 ALA A C 1
ATOM 4684 O O . ALA A 1 637 ? -4.177 24.691 19.273 1.00 89.19 637 ALA A O 1
ATOM 4685 N N . LEU A 1 638 ? -2.631 23.081 18.962 1.00 91.62 638 LEU A N 1
ATOM 4686 C CA . LEU A 1 638 ? -3.399 21.998 19.578 1.00 91.62 638 LEU A CA 1
ATOM 4687 C C . LEU A 1 638 ? -3.066 21.825 21.066 1.00 91.62 638 LEU A C 1
ATOM 4689 O O . LEU A 1 638 ? -1.892 21.748 21.456 1.00 91.62 638 LEU A O 1
ATOM 4693 N N . SER A 1 639 ? -4.089 21.660 21.907 1.00 91.69 639 SER A N 1
ATOM 4694 C CA . SER A 1 639 ? -3.918 21.100 23.255 1.00 91.69 639 SER A CA 1
ATOM 4695 C C . SER A 1 639 ? -3.442 19.640 23.183 1.00 91.69 639 SER A C 1
ATOM 4697 O O . SER A 1 639 ? -3.497 19.012 22.124 1.00 91.69 639 SER A O 1
ATOM 4699 N N . ASN A 1 640 ? -2.951 19.074 24.292 1.00 95.00 640 ASN A N 1
ATOM 4700 C CA . ASN A 1 640 ? -2.525 17.667 24.301 1.00 95.00 640 ASN A CA 1
ATOM 4701 C C . ASN A 1 640 ? -3.678 16.720 23.934 1.00 95.00 640 ASN A C 1
ATOM 4703 O O . ASN A 1 640 ? -3.453 15.782 23.181 1.00 95.00 640 ASN A O 1
ATOM 4707 N N . LEU A 1 641 ? -4.902 17.006 24.390 1.00 93.12 641 LEU A N 1
ATOM 4708 C CA . LEU A 1 641 ? -6.088 16.230 24.022 1.00 93.12 641 LEU A CA 1
ATOM 4709 C C . LEU A 1 641 ? -6.417 16.369 22.533 1.00 93.12 641 LEU A C 1
ATOM 4711 O O . LEU A 1 641 ? -6.541 15.367 21.847 1.00 93.12 641 LEU A O 1
ATOM 4715 N N . GLN A 1 642 ? -6.455 17.593 22.001 1.00 92.38 642 GLN A N 1
ATOM 4716 C CA . GLN A 1 642 ? -6.727 17.812 20.574 1.00 92.38 642 GLN A CA 1
ATOM 4717 C C . GLN A 1 642 ? -5.668 17.175 19.664 1.00 92.38 642 GLN A C 1
ATOM 4719 O O . GLN A 1 642 ? -5.978 16.763 18.554 1.00 92.38 642 GLN A O 1
ATOM 4724 N N . PHE A 1 643 ? -4.419 17.089 20.124 1.00 95.69 643 PHE A N 1
ATOM 4725 C CA . PHE A 1 643 ? -3.366 16.394 19.391 1.00 95.69 643 PHE A CA 1
ATOM 4726 C C . PHE A 1 643 ? -3.528 14.880 19.415 1.00 95.69 643 PHE A C 1
ATOM 4728 O O . PHE A 1 643 ? -3.343 14.271 18.371 1.00 95.69 643 PHE A O 1
ATOM 4735 N N . VAL A 1 644 ? -3.903 14.286 20.553 1.00 96.00 644 VAL A N 1
ATOM 4736 C CA . VAL A 1 644 ? -4.245 12.854 20.605 1.00 96.00 644 VAL A CA 1
ATOM 4737 C C . VAL A 1 644 ? -5.368 12.562 19.611 1.00 96.00 644 VAL A C 1
ATOM 4739 O O . VAL A 1 644 ? -5.186 11.727 18.736 1.00 96.00 644 VAL A O 1
ATOM 4742 N N . GLU A 1 645 ? -6.467 13.317 19.672 1.00 92.38 645 GLU A N 1
ATOM 4743 C CA . GLU A 1 645 ? -7.610 13.123 18.769 1.00 92.38 645 GLU A CA 1
ATOM 4744 C C . GLU A 1 645 ? -7.229 13.297 17.298 1.00 92.38 645 GLU A C 1
ATOM 4746 O O . GLU A 1 645 ? -7.650 12.511 16.459 1.00 92.38 645 GLU A O 1
ATOM 4751 N N . ARG A 1 646 ? -6.396 14.294 16.969 1.00 93.12 646 ARG A N 1
ATOM 4752 C CA . ARG A 1 646 ? -5.967 14.513 15.583 1.00 93.12 646 ARG A CA 1
ATOM 4753 C C . ARG A 1 646 ? -5.090 13.377 15.060 1.00 93.12 646 ARG A C 1
ATOM 4755 O O . ARG A 1 646 ? -5.295 12.939 13.940 1.00 93.12 646 ARG A O 1
ATOM 4762 N N . VAL A 1 647 ? -4.133 12.899 15.854 1.00 95.50 647 VAL A N 1
ATOM 4763 C CA . VAL A 1 647 ? -3.252 11.795 15.442 1.00 95.50 647 VAL A CA 1
ATOM 4764 C C . VAL A 1 647 ? -4.043 10.496 15.271 1.00 95.50 647 VAL A C 1
ATOM 4766 O O . VAL A 1 647 ? -3.774 9.758 14.333 1.00 95.50 647 VAL A O 1
ATOM 4769 N N . TYR A 1 648 ? -5.034 10.243 16.130 1.00 92.44 648 TYR A N 1
ATOM 4770 C CA . TYR A 1 648 ? -5.953 9.108 15.997 1.00 92.44 648 TYR A CA 1
ATOM 4771 C C . TYR A 1 648 ? -6.834 9.222 14.751 1.00 92.44 648 TYR A C 1
ATOM 4773 O O . TYR A 1 648 ? -6.906 8.277 13.973 1.00 92.44 648 TYR A O 1
ATOM 4781 N N . ALA A 1 649 ? -7.455 10.384 14.531 1.00 89.56 649 ALA A N 1
ATOM 4782 C CA . ALA A 1 649 ? -8.311 10.605 13.371 1.00 89.56 649 ALA A CA 1
ATOM 4783 C C . ALA A 1 649 ? -7.534 10.461 12.060 1.00 89.56 649 ALA A C 1
ATOM 4785 O O . ALA A 1 649 ? -8.029 9.825 11.138 1.00 89.56 649 ALA A O 1
ATOM 4786 N N . ASN A 1 650 ? -6.315 11.004 12.012 1.00 92.38 650 ASN A N 1
ATOM 4787 C CA . ASN A 1 650 ? -5.436 10.850 10.867 1.00 92.38 650 ASN A CA 1
ATOM 4788 C C . ASN A 1 650 ? -5.025 9.380 10.731 1.00 92.38 650 ASN A C 1
ATOM 4790 O O . ASN A 1 650 ? -5.467 8.728 9.811 1.00 92.38 650 ASN A O 1
ATOM 4794 N N . ALA A 1 651 ? -4.273 8.797 11.663 1.00 91.94 651 ALA A N 1
ATOM 4795 C CA . ALA A 1 651 ? -3.721 7.453 11.465 1.00 91.94 651 ALA A CA 1
ATOM 4796 C C . ALA A 1 651 ? -4.771 6.327 11.391 1.00 91.94 651 ALA A C 1
ATOM 4798 O O . ALA A 1 651 ? -4.559 5.344 10.702 1.00 91.94 651 ALA A O 1
ATOM 4799 N N . LEU A 1 652 ? -5.875 6.415 12.135 1.00 86.12 652 LEU A N 1
ATOM 4800 C CA . LEU A 1 652 ? -6.802 5.288 12.329 1.00 86.12 652 LEU A CA 1
ATOM 4801 C C . LEU A 1 652 ? -8.209 5.556 11.780 1.00 86.12 652 LEU A C 1
ATOM 4803 O O . LEU A 1 652 ? -9.075 4.693 11.870 1.00 86.12 652 LEU A O 1
ATOM 4807 N N . GLY A 1 653 ? -8.503 6.768 11.296 1.00 83.75 653 GLY A N 1
ATOM 4808 C CA . GLY A 1 653 ? -9.853 7.133 10.846 1.00 83.75 653 GLY A CA 1
ATOM 4809 C C . GLY A 1 653 ? -10.916 7.162 11.958 1.00 83.75 653 GLY A C 1
ATOM 4810 O O . GLY A 1 653 ? -12.110 7.268 11.674 1.00 83.75 653 GLY A O 1
ATOM 4811 N N . ARG A 1 654 ? -10.511 7.086 13.233 1.00 83.31 654 ARG A N 1
ATOM 4812 C CA . ARG A 1 654 ? -11.394 7.074 14.412 1.00 83.31 654 ARG A CA 1
ATOM 4813 C C . ARG A 1 654 ? -10.833 7.921 15.548 1.00 83.31 654 ARG A C 1
ATOM 4815 O O . ARG A 1 654 ? -9.651 8.235 15.566 1.00 83.31 654 ARG A O 1
ATOM 4822 N N . ALA A 1 655 ? -11.663 8.240 16.537 1.00 85.94 655 ALA A N 1
ATOM 4823 C CA . ALA A 1 655 ? -11.202 8.840 17.787 1.00 85.94 655 ALA A CA 1
ATOM 4824 C C . ALA A 1 655 ? -10.602 7.797 18.747 1.00 85.94 655 ALA A C 1
ATOM 4826 O O . ALA A 1 655 ? -10.834 6.584 18.629 1.00 85.94 655 ALA A O 1
ATOM 4827 N N . ALA A 1 656 ? -9.863 8.285 19.741 1.00 87.81 656 ALA A N 1
ATOM 4828 C CA . ALA A 1 656 ? -9.427 7.464 20.865 1.00 87.81 656 ALA A CA 1
ATOM 4829 C C . ALA A 1 656 ? -10.628 7.083 21.754 1.00 87.81 656 ALA A C 1
ATOM 4831 O O . ALA A 1 656 ? -11.596 7.836 21.888 1.00 87.81 656 ALA A O 1
ATOM 4832 N N . SER A 1 657 ? -10.571 5.925 22.414 1.00 85.44 657 SER A N 1
ATOM 4833 C CA . SER A 1 657 ? -11.509 5.619 23.499 1.00 85.44 657 SER A CA 1
ATOM 4834 C C . SER A 1 657 ? -11.353 6.623 24.643 1.00 85.44 657 SER A C 1
ATOM 4836 O O . SER A 1 657 ? -10.297 7.243 24.835 1.00 85.44 657 SER A O 1
ATOM 4838 N N . ALA A 1 658 ? -12.388 6.759 25.473 1.00 86.00 658 ALA A N 1
ATOM 4839 C CA . ALA A 1 658 ? -12.345 7.690 26.603 1.00 86.00 658 ALA A CA 1
ATOM 4840 C C . ALA A 1 658 ? -11.201 7.375 27.587 1.00 86.00 658 ALA A C 1
ATOM 4842 O O . ALA A 1 658 ? -10.676 8.275 28.253 1.00 86.00 658 ALA A O 1
ATOM 4843 N N . SER A 1 659 ? -10.820 6.099 27.688 1.00 84.31 659 SER A N 1
ATOM 4844 C CA . SER A 1 659 ? -9.728 5.633 28.543 1.00 84.31 659 SER A CA 1
ATOM 4845 C C . SER A 1 659 ? -8.342 5.887 27.932 1.00 84.31 659 SER A C 1
ATOM 4847 O O . SER A 1 659 ? -7.455 6.389 28.633 1.00 84.31 659 SER A O 1
ATOM 4849 N N . GLU A 1 660 ? -8.165 5.632 26.629 1.00 88.75 660 GLU A N 1
ATOM 4850 C CA . GLU A 1 660 ? -6.930 5.912 25.886 1.00 88.75 660 GLU A CA 1
ATOM 4851 C C . GLU A 1 660 ? -6.623 7.408 25.908 1.00 88.75 660 GLU A C 1
ATOM 4853 O O . GLU A 1 660 ? -5.531 7.807 26.326 1.00 88.75 660 GLU A O 1
ATOM 4858 N N . ALA A 1 661 ? -7.606 8.245 25.556 1.00 90.62 661 ALA A N 1
ATOM 4859 C CA . ALA A 1 661 ? -7.463 9.697 25.561 1.00 90.62 661 ALA A CA 1
ATOM 4860 C C . ALA A 1 661 ? -7.019 10.203 26.942 1.00 90.62 661 ALA A C 1
ATOM 4862 O O . ALA A 1 661 ? -6.036 10.940 27.057 1.00 90.62 661 ALA A O 1
ATOM 4863 N N . ALA A 1 662 ? -7.682 9.757 28.015 1.00 89.19 662 ALA A N 1
ATOM 4864 C CA . ALA A 1 662 ? -7.326 10.155 29.374 1.00 89.19 662 ALA A CA 1
ATOM 4865 C C . ALA A 1 662 ? -5.897 9.728 29.756 1.00 89.19 662 ALA A C 1
ATOM 4867 O O . ALA A 1 662 ? -5.151 10.513 30.351 1.00 89.19 662 ALA A O 1
ATOM 4868 N N . SER A 1 663 ? -5.500 8.505 29.393 1.00 89.94 663 SER A N 1
ATOM 4869 C CA . SER A 1 663 ? -4.168 7.962 29.673 1.00 89.94 663 SER A CA 1
ATOM 4870 C C . SER A 1 663 ? -3.067 8.725 28.933 1.00 89.94 663 SER A C 1
ATOM 4872 O O . SER A 1 663 ? -2.112 9.191 29.564 1.00 89.94 663 SER A O 1
ATOM 4874 N N . TYR A 1 664 ? -3.200 8.917 27.618 1.00 93.75 664 TYR A N 1
ATOM 4875 C CA . TYR A 1 664 ? -2.200 9.623 26.815 1.00 93.75 664 TYR A CA 1
ATOM 4876 C C . TYR A 1 664 ? -2.079 11.089 27.216 1.00 93.75 664 TYR A C 1
ATOM 4878 O O . TYR A 1 664 ? -0.969 11.582 27.421 1.00 93.75 664 TYR A O 1
ATOM 4886 N N . VAL A 1 665 ? -3.201 11.782 27.425 1.00 94.69 665 VAL A N 1
ATOM 4887 C CA . VAL A 1 665 ? -3.189 13.188 27.854 1.00 94.69 665 VAL A CA 1
ATOM 4888 C C . VAL A 1 665 ? -2.513 13.340 29.214 1.00 94.69 665 VAL A C 1
ATOM 4890 O O . VAL A 1 665 ? -1.713 14.258 29.404 1.00 94.69 665 VAL A O 1
ATOM 4893 N N . LYS A 1 666 ? -2.755 12.421 30.153 1.00 92.62 666 LYS A N 1
ATOM 4894 C CA . LYS A 1 666 ? -2.073 12.401 31.453 1.00 92.62 666 LYS A CA 1
ATOM 4895 C C . LYS A 1 666 ? -0.559 12.235 31.310 1.00 92.62 666 LYS A C 1
ATOM 4897 O O . LYS A 1 666 ? 0.182 12.970 31.962 1.00 92.62 666 LYS A O 1
ATOM 4902 N N . GLN A 1 667 ? -0.098 11.320 30.460 1.00 94.94 667 GLN A N 1
ATOM 4903 C CA . GLN A 1 667 ? 1.333 11.084 30.227 1.00 94.94 667 GLN A CA 1
ATOM 4904 C C . GLN A 1 667 ? 2.016 12.267 29.524 1.00 94.94 667 GLN A C 1
ATOM 4906 O O . GLN A 1 667 ? 3.099 12.684 29.941 1.00 94.94 667 GLN A O 1
ATOM 4911 N N . LEU A 1 668 ? 1.356 12.865 28.526 1.00 96.56 668 LEU A N 1
ATOM 4912 C CA . LEU A 1 668 ? 1.825 14.072 27.838 1.00 96.56 668 LEU A CA 1
ATOM 4913 C C . LEU A 1 668 ? 1.920 15.266 28.796 1.00 96.56 668 LEU A C 1
ATOM 4915 O O . LEU A 1 668 ? 2.923 15.977 28.814 1.00 96.56 668 LEU A O 1
ATOM 4919 N N . ASN A 1 669 ? 0.904 15.474 29.639 1.00 94.06 669 ASN A N 1
ATOM 4920 C CA . ASN A 1 669 ? 0.902 16.542 30.644 1.00 94.06 669 ASN A CA 1
ATOM 4921 C C . ASN A 1 669 ? 1.980 16.337 31.720 1.00 94.06 669 ASN A C 1
ATOM 4923 O O . ASN A 1 669 ? 2.504 17.313 32.257 1.00 94.06 669 ASN A O 1
ATOM 4927 N N . ALA A 1 670 ? 2.312 15.083 32.039 1.00 93.50 670 ALA A N 1
ATOM 4928 C CA . ALA A 1 670 ? 3.385 14.737 32.968 1.00 93.50 670 ALA A CA 1
ATOM 4929 C C . ALA A 1 670 ? 4.789 14.801 32.334 1.00 93.50 670 ALA A C 1
ATOM 4931 O O . ALA A 1 670 ? 5.779 14.787 33.066 1.00 93.50 670 ALA A O 1
ATOM 4932 N N . GLY A 1 671 ? 4.886 14.860 31.001 1.00 95.00 671 GLY A N 1
ATOM 4933 C CA . GLY A 1 671 ? 6.147 14.809 30.259 1.00 95.00 671 GLY A CA 1
ATOM 4934 C C . GLY A 1 671 ? 6.828 13.437 30.276 1.00 95.00 671 GLY A C 1
ATOM 4935 O O . GLY A 1 671 ? 8.017 13.351 29.984 1.00 95.00 671 GLY A O 1
ATOM 4936 N N . THR A 1 672 ? 6.106 12.373 30.645 1.00 95.62 672 THR A N 1
ATOM 4937 C CA . THR A 1 672 ? 6.619 10.989 30.610 1.00 95.62 672 THR A CA 1
ATOM 4938 C C . THR A 1 672 ? 6.497 10.357 29.227 1.00 95.62 672 THR A C 1
ATOM 4940 O O . THR A 1 672 ? 7.172 9.371 28.958 1.00 95.62 672 THR A O 1
ATOM 4943 N N . LEU A 1 673 ? 5.644 10.928 28.375 1.00 95.81 673 LEU A N 1
ATOM 4944 C CA . LEU A 1 673 ? 5.506 10.634 26.954 1.00 95.81 673 LEU A CA 1
ATOM 4945 C C . LEU A 1 673 ? 5.639 11.963 26.207 1.00 95.81 673 LEU A C 1
ATOM 4947 O O . LEU A 1 673 ? 5.038 12.958 26.626 1.00 95.81 673 LEU A O 1
ATOM 4951 N N . THR A 1 674 ? 6.418 12.013 25.132 1.00 97.56 674 THR A N 1
ATOM 4952 C CA . THR A 1 674 ? 6.464 13.193 24.261 1.00 97.56 674 THR A CA 1
ATOM 4953 C C . THR A 1 674 ? 5.433 13.080 23.137 1.00 97.56 674 THR A C 1
ATOM 4955 O O . THR A 1 674 ? 4.907 12.007 22.849 1.00 97.56 674 THR A O 1
ATOM 4958 N N . ARG A 1 675 ? 5.131 14.195 22.463 1.00 97.81 675 ARG A N 1
ATOM 4959 C CA . ARG A 1 675 ? 4.256 14.167 21.280 1.00 97.81 675 ARG A CA 1
ATOM 4960 C C . ARG A 1 675 ? 4.837 13.339 20.130 1.00 97.81 675 ARG A C 1
ATOM 4962 O O . ARG A 1 675 ? 4.071 12.703 19.418 1.00 97.81 675 ARG A O 1
ATOM 4969 N N . ALA A 1 676 ? 6.163 13.331 19.978 1.00 98.00 676 ALA A N 1
ATOM 4970 C CA . ALA A 1 676 ? 6.842 12.511 18.979 1.00 98.00 676 ALA A CA 1
ATOM 4971 C C . ALA A 1 676 ? 6.706 11.018 19.306 1.00 98.00 676 ALA A C 1
ATOM 4973 O O . ALA A 1 676 ? 6.393 10.234 18.417 1.00 98.00 676 ALA A O 1
ATOM 4974 N N . ASP A 1 677 ? 6.839 10.642 20.584 1.00 95.69 677 ASP A N 1
ATOM 4975 C CA . ASP A 1 677 ? 6.622 9.257 21.018 1.00 95.69 677 ASP A CA 1
ATOM 4976 C C . ASP A 1 677 ? 5.182 8.800 20.742 1.00 95.69 677 ASP A C 1
ATOM 4978 O O . ASP A 1 677 ? 4.983 7.690 20.258 1.00 95.69 677 ASP A O 1
ATOM 4982 N N . LEU A 1 678 ? 4.180 9.655 21.007 1.00 96.12 678 LEU A N 1
ATOM 4983 C CA . LEU A 1 678 ? 2.784 9.343 20.679 1.00 96.12 678 LEU A CA 1
ATOM 4984 C C . LEU A 1 678 ? 2.593 9.167 19.169 1.00 96.12 678 LEU A C 1
ATOM 4986 O O . LEU A 1 678 ? 1.987 8.187 18.754 1.00 96.12 678 LEU A O 1
ATOM 4990 N N . LEU A 1 679 ? 3.099 10.101 18.359 1.00 97.44 679 LEU A N 1
ATOM 4991 C CA . LEU A 1 679 ? 2.947 10.044 16.906 1.00 97.44 679 LEU A CA 1
ATOM 4992 C C . LEU A 1 679 ? 3.551 8.754 16.337 1.00 97.44 679 LEU A C 1
ATOM 4994 O O . LEU A 1 679 ? 2.880 8.066 15.579 1.00 97.44 679 LEU A O 1
ATOM 4998 N N . ASN A 1 680 ? 4.756 8.382 16.783 1.00 94.56 680 ASN A N 1
ATOM 4999 C CA . ASN A 1 680 ? 5.387 7.109 16.430 1.00 94.56 680 ASN A CA 1
ATOM 5000 C C . ASN A 1 680 ? 4.534 5.906 16.861 1.00 94.56 680 ASN A C 1
ATOM 5002 O O . ASN A 1 680 ? 4.279 5.018 16.051 1.00 94.56 680 ASN A O 1
ATOM 5006 N N . ALA A 1 681 ? 4.065 5.891 18.114 1.00 91.19 681 ALA A N 1
ATOM 5007 C CA . ALA A 1 681 ? 3.287 4.780 18.661 1.00 91.19 681 ALA A CA 1
ATOM 5008 C C . ALA A 1 681 ? 1.959 4.559 17.925 1.00 91.19 681 ALA A C 1
ATOM 5010 O O . ALA A 1 681 ? 1.570 3.415 17.718 1.00 91.19 681 ALA A O 1
ATOM 5011 N N . ILE A 1 682 ? 1.273 5.632 17.524 1.00 91.94 682 ILE A N 1
ATOM 5012 C CA . ILE A 1 682 ? 0.022 5.521 16.768 1.00 91.94 682 ILE A CA 1
ATOM 5013 C C . ILE A 1 682 ? 0.296 5.203 15.293 1.00 91.94 682 ILE A C 1
ATOM 5015 O O . ILE A 1 682 ? -0.385 4.355 14.728 1.00 91.94 682 ILE A O 1
ATOM 5019 N N . SER A 1 683 ? 1.331 5.793 14.683 1.00 93.94 683 SER A N 1
ATOM 5020 C CA . SER A 1 683 ? 1.690 5.503 13.285 1.00 93.94 683 SER A CA 1
ATOM 5021 C C . SER A 1 683 ? 2.132 4.054 13.053 1.00 93.94 683 SER A C 1
ATOM 5023 O O . SER A 1 683 ? 1.978 3.538 11.954 1.00 93.94 683 SER A O 1
ATOM 5025 N N . GLU A 1 684 ? 2.666 3.383 14.072 1.00 89.19 684 GLU A N 1
ATOM 5026 C CA . GLU A 1 684 ? 3.085 1.979 13.996 1.00 89.19 684 GLU A CA 1
ATOM 5027 C C . GLU A 1 684 ? 2.103 1.047 14.725 1.00 89.19 684 GLU A C 1
ATOM 5029 O O . GLU A 1 684 ? 2.443 -0.099 15.007 1.00 89.19 684 GLU A O 1
ATOM 5034 N N . ASN A 1 685 ? 0.900 1.527 15.063 1.00 85.31 685 ASN A N 1
ATOM 5035 C CA . ASN A 1 685 ? -0.127 0.688 15.673 1.00 85.31 685 ASN A CA 1
ATOM 5036 C C . ASN A 1 685 ? -0.595 -0.392 14.682 1.00 85.31 685 ASN A C 1
ATOM 5038 O O . ASN A 1 685 ? -0.701 -0.129 13.483 1.00 85.31 685 ASN A O 1
ATOM 5042 N N . ALA A 1 686 ? -0.910 -1.589 15.184 1.00 80.06 686 ALA A N 1
ATOM 5043 C CA . ALA A 1 686 ? -1.378 -2.702 14.364 1.00 80.06 686 ALA A CA 1
ATOM 5044 C C . ALA A 1 686 ? -2.623 -2.363 13.525 1.00 80.06 686 ALA A C 1
ATOM 5046 O O . ALA A 1 686 ? -2.708 -2.820 12.391 1.00 80.06 686 ALA A O 1
ATOM 5047 N N . GLU A 1 687 ? -3.538 -1.526 14.028 1.00 80.06 687 GLU A N 1
ATOM 5048 C CA . GLU A 1 687 ? -4.701 -1.036 13.272 1.00 80.06 687 GLU A CA 1
ATOM 5049 C C . GLU A 1 687 ? -4.262 -0.191 12.069 1.00 80.06 687 GLU A C 1
ATOM 5051 O O . GLU A 1 687 ? -4.668 -0.465 10.946 1.00 80.06 687 GLU A O 1
ATOM 5056 N N . HIS A 1 688 ? -3.332 0.750 12.264 1.00 85.62 688 HIS A N 1
ATOM 5057 C CA . HIS A 1 688 ? -2.809 1.560 11.162 1.00 85.62 688 HIS A CA 1
ATOM 5058 C C . HIS A 1 688 ? -2.030 0.723 10.138 1.00 85.62 688 HIS A C 1
ATOM 5060 O O . HIS A 1 688 ? -2.089 0.971 8.939 1.00 85.62 688 HIS A O 1
ATOM 5066 N N . ILE A 1 689 ? -1.277 -0.279 10.594 1.00 83.50 689 ILE A N 1
ATOM 5067 C CA . ILE A 1 689 ? -0.509 -1.157 9.704 1.00 83.50 689 ILE A CA 1
ATOM 5068 C C . ILE A 1 689 ? -1.433 -2.095 8.914 1.00 83.50 689 ILE A C 1
ATOM 5070 O O . ILE A 1 689 ? -1.132 -2.396 7.757 1.00 83.50 689 ILE A O 1
ATOM 5074 N N . ALA A 1 690 ? -2.510 -2.584 9.534 1.00 74.44 690 ALA A N 1
ATOM 5075 C CA . ALA A 1 690 ? -3.447 -3.519 8.920 1.00 74.44 690 ALA A CA 1
ATOM 5076 C C . ALA A 1 690 ? -4.383 -2.825 7.925 1.00 74.44 690 ALA A C 1
ATOM 5078 O O . ALA A 1 690 ? -4.503 -3.286 6.788 1.00 74.44 690 ALA A O 1
ATOM 5079 N N . ASP A 1 691 ? -4.989 -1.715 8.341 1.00 70.88 691 ASP A N 1
ATOM 5080 C CA . ASP A 1 691 ? -6.070 -1.071 7.596 1.00 70.88 691 ASP A CA 1
ATOM 5081 C C . ASP A 1 691 ? -5.594 0.166 6.818 1.00 70.88 691 ASP A C 1
ATOM 5083 O O . ASP A 1 691 ? -6.215 0.548 5.822 1.00 70.88 691 ASP A O 1
ATOM 5087 N N . GLY A 1 692 ? -4.467 0.769 7.224 1.00 73.12 692 GLY A N 1
ATOM 5088 C CA . GLY A 1 692 ? -4.104 2.127 6.813 1.00 73.12 692 GLY A CA 1
ATOM 5089 C C . GLY A 1 692 ? -5.148 3.138 7.290 1.00 73.12 692 GLY A C 1
ATOM 5090 O O . GLY A 1 692 ? -5.984 2.835 8.142 1.00 73.12 692 GLY A O 1
ATOM 5091 N N . ASN A 1 693 ? -5.146 4.332 6.705 1.00 71.56 693 ASN A N 1
ATOM 5092 C CA . ASN A 1 693 ? -6.326 5.183 6.712 1.00 71.56 693 ASN A CA 1
ATOM 5093 C C . ASN A 1 693 ? -6.862 5.374 5.285 1.00 71.56 693 ASN A C 1
ATOM 5095 O O . ASN A 1 693 ? -6.178 5.172 4.279 1.00 71.56 693 ASN A O 1
ATOM 5099 N N . ALA A 1 694 ? -8.123 5.780 5.195 1.00 70.94 694 ALA A N 1
ATOM 5100 C CA . ALA A 1 694 ? -8.612 6.473 4.018 1.00 70.94 694 ALA A CA 1
ATOM 5101 C C . ALA A 1 694 ? -8.573 7.966 4.337 1.00 70.94 694 ALA A C 1
ATOM 5103 O O . ALA A 1 694 ? -9.255 8.394 5.270 1.00 70.94 694 ALA A O 1
ATOM 5104 N N . HIS A 1 695 ? -7.799 8.742 3.572 1.00 82.94 695 HIS A N 1
ATOM 5105 C CA . HIS A 1 695 ? -7.685 10.177 3.818 1.00 82.94 695 HIS A CA 1
ATOM 5106 C C . HIS A 1 695 ? -9.049 10.858 3.854 1.00 82.94 695 HIS A C 1
ATOM 5108 O O . HIS A 1 695 ? -9.890 10.649 2.968 1.00 82.94 695 HIS A O 1
ATOM 5114 N N . ALA A 1 696 ? -9.262 11.704 4.858 1.00 82.44 696 ALA A N 1
ATOM 5115 C CA . ALA A 1 696 ? -10.512 12.420 4.996 1.00 82.44 696 ALA A CA 1
ATOM 5116 C C . ALA A 1 696 ? -10.694 13.412 3.837 1.00 82.44 696 ALA A C 1
ATOM 5118 O O . ALA A 1 696 ? -9.771 14.113 3.409 1.00 82.44 696 ALA A O 1
ATOM 5119 N N . ALA A 1 697 ? -11.929 13.524 3.349 1.00 85.75 697 ALA A N 1
ATOM 5120 C CA . ALA A 1 697 ? -12.294 14.589 2.427 1.00 85.75 697 ALA A CA 1
ATOM 5121 C C . ALA A 1 697 ? -12.336 15.921 3.192 1.00 85.75 697 ALA A C 1
ATOM 5123 O O . ALA A 1 697 ? -13.324 16.262 3.848 1.00 85.75 697 ALA A O 1
ATOM 5124 N N . THR A 1 698 ? -11.245 16.683 3.119 1.00 88.94 698 THR A N 1
ATOM 5125 C CA . THR A 1 698 ? -11.133 18.020 3.721 1.00 88.94 698 THR A CA 1
ATOM 5126 C C . THR A 1 698 ? -10.941 19.105 2.670 1.00 88.94 698 THR A C 1
ATOM 5128 O O . THR A 1 698 ? -10.636 18.838 1.502 1.00 88.94 698 THR A O 1
ATOM 5131 N N . ASN A 1 699 ? -11.044 20.362 3.091 1.00 88.25 699 ASN A N 1
ATOM 5132 C CA . ASN A 1 699 ? -10.702 21.516 2.260 1.00 88.25 699 ASN A CA 1
ATOM 5133 C C . ASN A 1 699 ? -9.261 21.482 1.703 1.00 88.25 699 ASN A C 1
ATOM 5135 O O . ASN A 1 699 ? -8.986 22.094 0.672 1.00 88.25 699 ASN A O 1
ATOM 5139 N N . ASN A 1 700 ? -8.345 20.763 2.355 1.00 87.12 700 ASN A N 1
ATOM 5140 C CA . ASN A 1 700 ? -6.971 20.585 1.891 1.00 87.12 700 ASN A CA 1
ATOM 5141 C C . ASN A 1 700 ? -6.822 19.420 0.892 1.00 87.12 700 ASN A C 1
ATOM 5143 O O . ASN A 1 700 ? -5.817 19.361 0.188 1.00 87.12 700 ASN A O 1
ATOM 5147 N N . SER A 1 701 ? -7.809 18.521 0.799 1.00 82.25 701 SER A N 1
ATOM 5148 C CA . SER A 1 701 ? -7.850 17.437 -0.199 1.00 82.25 701 SER A CA 1
ATOM 5149 C C . SER A 1 701 ? -8.391 17.898 -1.565 1.00 82.25 701 SER A C 1
ATOM 5151 O O . SER A 1 701 ? -7.991 17.369 -2.604 1.00 82.25 701 SER A O 1
ATOM 5153 N N . VAL A 1 702 ? -9.249 18.931 -1.574 1.00 77.00 702 VAL A N 1
ATOM 5154 C CA . VAL A 1 702 ? -9.828 19.555 -2.787 1.00 77.00 702 VAL A CA 1
ATOM 5155 C C . VAL A 1 702 ? -8.896 20.580 -3.450 1.00 77.00 702 VAL A C 1
ATOM 5157 O O . VAL A 1 702 ? -9.089 20.942 -4.612 1.00 77.00 702 VAL A O 1
ATOM 5160 N N . GLN A 1 703 ? -7.885 21.071 -2.728 1.00 77.69 703 GLN A N 1
ATOM 5161 C CA . GLN A 1 703 ? -6.919 22.059 -3.222 1.00 77.69 703 GLN A CA 1
ATOM 5162 C C . GLN A 1 703 ? -5.559 21.427 -3.524 1.00 77.69 703 GLN A C 1
ATOM 5164 O O . GLN A 1 703 ? -5.268 20.293 -3.147 1.00 77.69 703 GLN A O 1
ATOM 5169 N N . SER A 1 704 ? -4.701 22.166 -4.228 1.00 75.38 704 SER A N 1
ATOM 5170 C CA . SER A 1 704 ? -3.309 21.757 -4.371 1.00 75.38 704 SER A CA 1
ATOM 5171 C C . SER A 1 704 ? -2.537 21.980 -3.064 1.00 75.38 704 SER A C 1
ATOM 5173 O O . SER A 1 704 ? -2.843 22.880 -2.281 1.00 75.38 704 SER A O 1
ATOM 5175 N N . ALA A 1 705 ? -1.445 21.236 -2.869 1.00 68.06 705 ALA A N 1
ATOM 5176 C CA . ALA A 1 705 ? -0.514 21.442 -1.752 1.00 68.06 705 ALA A CA 1
ATOM 5177 C C . ALA A 1 705 ? 0.199 22.819 -1.767 1.00 68.06 705 ALA A C 1
ATOM 5179 O O . ALA A 1 705 ? 1.048 23.092 -0.921 1.00 68.06 705 ALA A O 1
ATOM 5180 N N . ALA A 1 706 ? -0.105 23.697 -2.733 1.00 65.19 706 ALA A N 1
ATOM 5181 C CA . ALA A 1 706 ? 0.456 25.042 -2.815 1.00 65.19 706 ALA A CA 1
ATOM 5182 C C . ALA A 1 706 ? -0.221 26.048 -1.861 1.00 65.19 706 ALA A C 1
ATOM 5184 O O . ALA A 1 706 ? 0.359 27.105 -1.598 1.00 65.19 706 ALA A O 1
ATOM 5185 N N . SER A 1 707 ? -1.411 25.744 -1.327 1.00 71.81 707 SER A N 1
ATOM 5186 C CA . SER A 1 707 ? -2.114 26.605 -0.367 1.00 71.81 707 SER A CA 1
ATOM 5187 C C . SER A 1 707 ? -2.893 25.801 0.673 1.00 71.81 707 SER A C 1
ATOM 5189 O O . SER A 1 707 ? -4.080 25.542 0.508 1.00 71.81 707 SER A O 1
ATOM 5191 N N . PHE A 1 708 ? -2.233 25.447 1.777 1.00 84.62 708 PHE A N 1
ATOM 5192 C CA . PHE A 1 708 ? -2.915 24.864 2.934 1.00 84.62 708 PHE A CA 1
ATOM 5193 C C . PHE A 1 708 ? -3.739 25.910 3.693 1.00 84.62 708 PHE A C 1
ATOM 5195 O O . PHE A 1 708 ? -3.357 27.082 3.788 1.00 84.62 708 PHE A O 1
ATOM 5202 N N . ALA A 1 709 ? -4.838 25.463 4.292 1.00 89.38 709 ALA A N 1
ATOM 5203 C CA . ALA A 1 709 ? -5.683 26.233 5.195 1.00 89.38 709 ALA A CA 1
ATOM 5204 C C . ALA A 1 709 ? -5.989 25.428 6.466 1.00 89.38 709 ALA A C 1
ATOM 5206 O O . ALA A 1 709 ? -5.641 24.249 6.558 1.00 89.38 709 ALA A O 1
ATOM 5207 N N . LEU A 1 710 ? -6.643 26.074 7.441 1.00 90.44 710 LEU A N 1
ATOM 5208 C CA . LEU A 1 710 ? -7.139 25.378 8.628 1.00 90.44 710 LEU A CA 1
ATOM 5209 C C . LEU A 1 710 ? -8.063 24.243 8.177 1.00 90.44 710 LEU A C 1
ATOM 5211 O O . LEU A 1 710 ? -9.000 24.475 7.416 1.00 90.44 710 LEU A O 1
ATOM 5215 N N . ASP A 1 711 ? -7.743 23.037 8.617 1.00 91.00 711 ASP A N 1
ATOM 5216 C CA . ASP A 1 711 ? -8.343 21.799 8.156 1.00 91.00 711 ASP A CA 1
ATOM 5217 C C . ASP A 1 711 ? -9.764 21.645 8.701 1.00 91.00 711 ASP A C 1
ATOM 5219 O O . ASP A 1 711 ? -10.003 21.798 9.902 1.00 91.00 711 ASP A O 1
ATOM 5223 N N . HIS A 1 712 ? -10.706 21.362 7.806 1.00 90.50 712 HIS A N 1
ATOM 5224 C CA . HIS A 1 712 ? -12.085 21.033 8.147 1.00 90.50 712 HIS A CA 1
ATOM 5225 C C . HIS A 1 712 ? -12.662 20.064 7.115 1.00 90.50 712 HIS A C 1
ATOM 5227 O O . HIS A 1 712 ? -12.321 20.129 5.928 1.00 90.50 712 HIS A O 1
ATOM 5233 N N . THR A 1 713 ? -13.553 19.178 7.564 1.00 90.25 713 THR A N 1
ATOM 5234 C CA . THR A 1 713 ? -14.260 18.271 6.656 1.00 90.25 713 THR A CA 1
ATOM 5235 C C . THR A 1 713 ? -15.102 19.064 5.658 1.00 90.25 713 THR A C 1
ATOM 5237 O O . THR A 1 713 ? -15.654 20.119 5.990 1.00 90.25 713 THR A O 1
ATOM 5240 N N . VAL A 1 714 ? -15.180 18.568 4.426 1.00 89.75 714 VAL A N 1
ATOM 5241 C CA . VAL A 1 714 ? -16.154 19.034 3.425 1.00 89.75 714 VAL A CA 1
ATOM 5242 C C . VAL A 1 714 ? -17.349 18.084 3.316 1.00 89.75 714 VAL A C 1
ATOM 5244 O O . VAL A 1 714 ? -18.309 18.378 2.609 1.00 89.75 714 VAL A O 1
ATOM 5247 N N . ASP A 1 715 ? -17.338 16.980 4.067 1.00 87.88 715 ASP A N 1
ATOM 5248 C CA . ASP A 1 715 ? -18.434 16.024 4.108 1.00 87.88 715 ASP A CA 1
ATOM 5249 C C . ASP A 1 715 ? -19.551 16.498 5.051 1.00 87.88 715 ASP A C 1
ATOM 5251 O O . ASP A 1 715 ? -19.441 16.493 6.283 1.00 87.88 715 ASP A O 1
ATOM 5255 N N . LYS A 1 716 ? -20.684 16.864 4.449 1.00 87.19 716 LYS A N 1
ATOM 5256 C CA . LYS A 1 716 ? -21.894 17.293 5.152 1.00 87.19 716 LYS A CA 1
ATOM 5257 C C . LYS A 1 716 ? -22.391 16.266 6.174 1.00 87.19 716 LYS A C 1
ATOM 5259 O O . LYS A 1 716 ? -22.757 16.667 7.278 1.00 87.19 716 LYS A O 1
ATOM 5264 N N . GLN A 1 717 ? -22.457 14.977 5.827 1.00 84.94 717 GLN A N 1
ATOM 5265 C CA . GLN A 1 717 ? -23.030 13.967 6.728 1.00 84.94 717 GLN A CA 1
ATOM 5266 C C . GLN A 1 717 ? -22.122 13.750 7.935 1.00 84.94 717 GLN A C 1
ATOM 5268 O O . GLN A 1 717 ? -22.607 13.679 9.063 1.00 84.94 717 GLN A O 1
ATOM 5273 N N . GLN A 1 718 ? -20.807 13.721 7.711 1.00 85.50 718 GLN A N 1
ATOM 5274 C CA . GLN A 1 718 ? -19.832 13.635 8.792 1.00 85.50 718 GLN A CA 1
ATOM 5275 C C . GLN A 1 718 ? -19.989 14.812 9.768 1.00 85.50 718 GLN A C 1
ATOM 5277 O O . GLN A 1 718 ? -20.058 14.603 10.980 1.00 85.50 718 GLN A O 1
ATOM 5282 N N . ALA A 1 719 ? -20.139 16.036 9.251 1.00 89.88 719 ALA A N 1
ATOM 5283 C CA . ALA A 1 719 ? -20.372 17.223 10.069 1.00 89.88 719 ALA A CA 1
ATOM 5284 C C . ALA A 1 719 ? -21.723 17.186 10.822 1.00 89.88 719 ALA A C 1
ATOM 5286 O O . ALA A 1 719 ? -21.792 17.581 11.989 1.00 89.88 719 ALA A O 1
ATOM 5287 N N . GLU A 1 720 ? -22.806 16.702 10.201 1.00 88.94 720 GLU A N 1
ATOM 5288 C CA . GLU A 1 720 ? -24.111 16.511 10.860 1.00 88.94 720 GLU A CA 1
ATOM 5289 C C . GLU A 1 720 ? -24.040 15.486 12.004 1.00 88.94 720 GLU A C 1
ATOM 5291 O O . GLU A 1 720 ? -24.592 15.715 13.091 1.00 88.94 720 GLU A O 1
ATOM 5296 N N . ASP A 1 721 ? -23.327 14.383 11.788 1.00 86.56 721 ASP A N 1
ATOM 5297 C CA . ASP A 1 721 ? -23.137 13.325 12.775 1.00 86.56 721 ASP A CA 1
ATOM 5298 C C . ASP A 1 721 ? -22.298 13.819 13.964 1.00 86.56 721 ASP A C 1
ATOM 5300 O O . ASP A 1 721 ? -22.703 13.630 15.115 1.00 86.56 721 ASP A O 1
ATOM 5304 N N . MET A 1 722 ? -21.196 14.536 13.710 1.00 88.31 722 MET A N 1
ATOM 5305 C CA . MET A 1 722 ? -20.377 15.180 14.749 1.00 88.31 722 MET A CA 1
ATOM 5306 C C . MET A 1 722 ? -21.220 16.122 15.618 1.00 88.31 722 MET A C 1
ATOM 5308 O O . MET A 1 722 ? -21.221 16.030 16.848 1.00 88.31 722 MET A O 1
ATOM 5312 N N . VAL A 1 723 ? -22.018 17.003 15.002 1.00 93.31 723 VAL A N 1
ATOM 5313 C CA . VAL A 1 723 ? -22.901 17.922 15.741 1.00 93.31 723 VAL A CA 1
ATOM 5314 C C . VAL A 1 723 ? -23.926 17.149 16.567 1.00 93.31 723 VAL A C 1
ATOM 5316 O O . VAL A 1 723 ? -24.158 17.481 17.730 1.00 93.31 723 VAL A O 1
ATOM 5319 N N . THR A 1 724 ? -24.521 16.097 16.011 1.00 91.50 724 THR A N 1
ATOM 5320 C CA . THR A 1 724 ? -25.483 15.257 16.733 1.00 91.50 724 THR A CA 1
ATOM 5321 C C . THR A 1 724 ? -24.854 14.629 17.975 1.00 91.50 724 THR A C 1
ATOM 5323 O O . THR A 1 724 ? -25.414 14.755 19.071 1.00 91.50 724 THR A O 1
ATOM 5326 N N . ARG A 1 725 ? -23.654 14.052 17.845 1.00 91.81 725 ARG A N 1
ATOM 5327 C CA . ARG A 1 725 ? -22.927 13.432 18.961 1.00 91.81 725 ARG A CA 1
ATOM 5328 C C . ARG A 1 725 ? -22.533 14.428 20.044 1.00 91.81 725 ARG A C 1
ATOM 5330 O O . ARG A 1 725 ? -22.647 14.105 21.231 1.00 91.81 725 ARG A O 1
ATOM 5337 N N . LEU A 1 726 ? -22.150 15.653 19.671 1.00 95.19 726 LEU A N 1
ATOM 5338 C CA . LEU A 1 726 ? -21.863 16.729 20.626 1.00 95.19 726 LEU A CA 1
ATOM 5339 C C . LEU A 1 726 ? -23.086 17.057 21.496 1.00 95.19 726 LEU A C 1
ATOM 5341 O O . LEU A 1 726 ? -22.962 17.178 22.716 1.00 95.19 726 LEU A O 1
ATOM 5345 N N . TYR A 1 727 ? -24.277 17.171 20.900 1.00 95.00 727 TYR A N 1
ATOM 5346 C CA . TYR A 1 727 ? -25.514 17.468 21.636 1.00 95.00 727 TYR A CA 1
ATOM 5347 C C . TYR A 1 727 ? -25.985 16.294 22.495 1.00 95.00 727 TYR A C 1
ATOM 5349 O O . TYR A 1 727 ? -26.395 16.504 23.641 1.00 95.00 727 TYR A O 1
ATOM 5357 N N . GLN A 1 728 ? -25.884 15.065 21.992 1.00 93.00 728 GLN A N 1
ATOM 5358 C CA . GLN A 1 728 ? -26.222 13.869 22.763 1.00 93.00 728 GLN A CA 1
ATOM 5359 C C . GLN A 1 728 ? -25.299 13.720 23.972 1.00 93.00 728 GLN A C 1
ATOM 5361 O O . GLN A 1 728 ? -25.783 13.545 25.087 1.00 93.00 728 GLN A O 1
ATOM 5366 N N . THR A 1 729 ? -23.996 13.924 23.794 1.00 95.44 729 THR A N 1
ATOM 5367 C CA . THR A 1 729 ? -23.014 13.870 24.884 1.00 95.44 729 THR A CA 1
ATOM 5368 C C . THR A 1 729 ? -23.222 15.000 25.887 1.00 95.44 729 THR A C 1
ATOM 5370 O O . THR A 1 729 ? -23.331 14.769 27.094 1.00 95.44 729 THR A O 1
ATOM 5373 N N . ALA A 1 730 ? -23.334 16.242 25.415 1.00 96.12 730 ALA A N 1
ATOM 5374 C CA . ALA A 1 730 ? -23.432 17.396 26.298 1.00 96.12 730 ALA A CA 1
ATOM 5375 C C . ALA A 1 730 ? -24.791 17.500 27.002 1.00 96.12 730 ALA A C 1
ATOM 5377 O O . ALA A 1 730 ? -24.831 17.868 28.171 1.00 96.12 730 ALA A O 1
ATOM 5378 N N . LEU A 1 731 ? -25.900 17.199 26.319 1.00 95.44 731 LEU A N 1
ATOM 5379 C CA . LEU A 1 731 ? -27.266 17.503 26.775 1.00 95.44 731 LEU A CA 1
ATOM 5380 C C . LEU A 1 731 ? -28.194 16.280 26.861 1.00 95.44 731 LEU A C 1
ATOM 5382 O O . LEU A 1 731 ? -29.333 16.424 27.314 1.00 95.44 731 LEU A O 1
ATOM 5386 N N . GLY A 1 732 ? -27.750 15.090 26.450 1.00 90.88 732 GLY A N 1
ATOM 5387 C CA . GLY A 1 732 ? -28.554 13.864 26.498 1.00 90.88 732 GLY A CA 1
ATOM 5388 C C . GLY A 1 732 ? -29.758 13.880 25.550 1.00 90.88 732 GLY A C 1
ATOM 5389 O O . GLY A 1 732 ? -30.767 13.236 25.838 1.00 90.88 732 GLY A O 1
ATOM 5390 N N . ARG A 1 733 ? -29.696 14.666 24.468 1.00 92.06 733 ARG A N 1
ATOM 5391 C CA . ARG A 1 733 ? -30.754 14.796 23.454 1.00 92.06 733 ARG A CA 1
ATOM 5392 C C . ARG A 1 733 ? -30.171 15.055 22.068 1.00 92.06 733 ARG A C 1
ATOM 5394 O O . ARG A 1 733 ? -29.076 15.598 21.957 1.00 92.06 733 ARG A O 1
ATOM 5401 N N . ASP A 1 734 ? -30.968 14.798 21.040 1.00 89.12 734 ASP A N 1
ATOM 5402 C CA . ASP A 1 734 ? -30.654 15.216 19.674 1.00 89.12 734 ASP A CA 1
ATOM 5403 C C . ASP A 1 734 ? -30.695 16.752 19.532 1.00 89.12 734 ASP A C 1
ATOM 5405 O O . ASP A 1 734 ? -31.463 17.431 20.243 1.00 89.12 734 ASP A O 1
ATOM 5409 N N . PRO A 1 735 ? -29.896 17.332 18.617 1.00 92.38 735 PRO A N 1
ATOM 5410 C CA . PRO A 1 735 ? -30.002 18.741 18.271 1.00 92.38 735 PRO A CA 1
ATOM 5411 C C . PRO A 1 735 ? -31.361 19.040 17.621 1.00 92.38 735 PRO A C 1
ATOM 5413 O O . PRO A 1 735 ? -31.967 18.219 16.934 1.00 92.38 735 PRO A O 1
ATOM 5416 N N . THR A 1 736 ? -31.855 20.260 17.806 1.00 94.56 736 THR A N 1
ATOM 5417 C CA . THR A 1 736 ? -32.962 20.781 16.996 1.00 94.56 736 THR A CA 1
ATOM 5418 C C . THR A 1 736 ? -32.500 20.992 15.552 1.00 94.56 736 THR A C 1
ATOM 5420 O O . THR A 1 736 ? -31.314 21.179 15.297 1.00 94.56 736 THR A O 1
ATOM 5423 N N . ALA A 1 737 ? -33.431 21.058 14.595 1.00 93.62 737 ALA A N 1
ATOM 5424 C CA . ALA A 1 737 ? -33.088 21.271 13.183 1.00 93.62 737 ALA A CA 1
ATOM 5425 C C . ALA A 1 737 ? -32.235 22.535 12.937 1.00 93.62 737 ALA A C 1
ATOM 5427 O O . ALA A 1 737 ? -31.368 22.538 12.070 1.00 93.62 737 ALA A O 1
ATOM 5428 N N . THR A 1 738 ? -32.450 23.606 13.711 1.00 95.12 738 THR A N 1
ATOM 5429 C CA . THR A 1 738 ? -31.632 24.828 13.631 1.00 95.12 738 THR A CA 1
ATOM 5430 C C . THR A 1 738 ? -30.247 24.641 14.245 1.00 95.12 738 THR A C 1
ATOM 5432 O O . THR A 1 738 ? -29.274 25.125 13.679 1.00 95.12 738 THR A O 1
ATOM 5435 N N . GLU A 1 739 ? -30.144 23.953 15.385 1.00 95.06 739 GLU A N 1
ATOM 5436 C CA . GLU A 1 739 ? -28.851 23.639 16.009 1.00 95.06 739 GLU A CA 1
ATOM 5437 C C . GLU A 1 739 ? -27.994 22.767 15.086 1.00 95.06 739 GLU A C 1
ATOM 5439 O O . GLU A 1 739 ? -26.828 23.088 14.870 1.00 95.06 739 GLU A O 1
ATOM 5444 N N . LEU A 1 740 ? -28.598 21.736 14.486 1.00 94.19 740 LEU A N 1
ATOM 5445 C CA . LEU A 1 740 ? -27.945 20.869 13.510 1.00 94.19 740 LEU A CA 1
ATOM 5446 C C . LEU A 1 740 ? -27.492 21.677 12.290 1.00 94.19 740 LEU A C 1
ATOM 5448 O O . LEU A 1 740 ? -26.309 21.687 11.968 1.00 94.19 740 LEU A O 1
ATOM 5452 N N . SER A 1 741 ? -28.416 22.423 11.669 1.00 94.81 741 SER A N 1
ATOM 5453 C CA . SER A 1 741 ? -28.130 23.178 10.446 1.00 94.81 741 SER A CA 1
ATOM 5454 C C . SER A 1 741 ? -27.061 24.248 10.616 1.00 94.81 741 SER A C 1
ATOM 5456 O O . SER A 1 741 ? -26.250 24.426 9.716 1.00 94.81 741 SER A O 1
ATOM 5458 N N . ASN A 1 742 ? -27.059 24.975 11.732 1.00 94.19 742 ASN A N 1
ATOM 5459 C CA . ASN A 1 742 ? -26.036 25.988 11.982 1.00 94.19 742 ASN A CA 1
ATOM 5460 C C . ASN A 1 742 ? -24.684 25.345 12.315 1.00 94.19 742 ASN A C 1
ATOM 5462 O O . ASN A 1 742 ? -23.649 25.891 11.948 1.00 94.19 742 ASN A O 1
ATOM 5466 N N . GLY A 1 743 ? -24.698 24.217 13.030 1.00 95.06 743 GLY A N 1
ATOM 5467 C CA . GLY A 1 743 ? -23.490 23.506 13.428 1.00 95.06 743 GLY A CA 1
ATOM 5468 C C . GLY A 1 743 ? -22.739 22.930 12.233 1.00 95.06 743 GLY A C 1
ATOM 5469 O O . GLY A 1 743 ? -21.569 23.254 12.055 1.00 95.06 743 GLY A O 1
ATOM 5470 N N . TYR A 1 744 ? -23.405 22.127 11.394 1.00 93.44 744 TYR A N 1
ATOM 5471 C CA . TYR A 1 744 ? -22.707 21.439 10.302 1.00 93.44 744 TYR A CA 1
ATOM 5472 C C . TYR A 1 744 ? -22.223 22.428 9.230 1.00 93.44 744 TYR A C 1
ATOM 5474 O O . TYR A 1 744 ? -21.118 22.275 8.722 1.00 93.44 744 TYR A O 1
ATOM 5482 N N . GLN A 1 745 ? -22.998 23.482 8.933 1.00 94.75 745 GLN A N 1
ATOM 5483 C CA . GLN A 1 745 ? -22.576 24.542 8.005 1.00 94.75 745 GLN A CA 1
ATOM 5484 C C . GLN A 1 745 ? -21.331 25.267 8.524 1.00 94.75 745 GLN A C 1
ATOM 5486 O O . GLN A 1 745 ? -20.413 25.536 7.758 1.00 94.75 745 GLN A O 1
ATOM 5491 N N . ALA A 1 746 ? -21.249 25.526 9.835 1.00 94.94 746 ALA A N 1
ATOM 5492 C CA . ALA A 1 746 ? -20.069 26.161 10.408 1.00 94.94 746 ALA A CA 1
ATOM 5493 C C . ALA A 1 746 ? -18.798 25.311 10.237 1.00 94.94 746 ALA A C 1
ATOM 5495 O O . ALA A 1 746 ? -17.736 25.879 9.992 1.00 94.94 746 ALA A O 1
ATOM 5496 N N . ILE A 1 747 ? -18.914 23.982 10.339 1.00 93.75 747 ILE A N 1
ATOM 5497 C CA . ILE A 1 747 ? -17.800 23.045 10.123 1.00 93.75 747 ILE A CA 1
ATOM 5498 C C . ILE A 1 747 ? -17.407 23.016 8.640 1.00 93.75 747 ILE A C 1
ATOM 5500 O O . ILE A 1 747 ? -16.257 23.293 8.317 1.00 93.75 747 ILE A O 1
ATOM 5504 N N . VAL A 1 748 ? -18.359 22.751 7.736 1.00 92.06 748 VAL A N 1
ATOM 5505 C CA . VAL A 1 748 ? -18.083 22.599 6.293 1.00 92.06 748 VAL A CA 1
ATOM 5506 C C . VAL A 1 748 ? -17.563 23.892 5.656 1.00 92.06 748 VAL A C 1
ATOM 5508 O O . VAL A 1 748 ? -16.741 23.844 4.747 1.00 92.06 748 VAL A O 1
ATOM 5511 N N . GLU A 1 749 ? -17.983 25.063 6.142 1.00 90.44 749 GLU A N 1
ATOM 5512 C CA . GLU A 1 749 ? -17.476 26.364 5.676 1.00 90.44 749 GLU A CA 1
ATOM 5513 C C . GLU A 1 749 ? -16.176 26.804 6.382 1.00 90.44 749 GLU A C 1
ATOM 5515 O O . GLU A 1 749 ? -15.652 27.884 6.094 1.00 90.44 749 GLU A O 1
ATOM 5520 N N . GLY A 1 750 ? -15.681 26.031 7.355 1.00 89.56 750 GLY A N 1
ATOM 5521 C CA . GLY A 1 750 ? -14.491 26.362 8.144 1.00 89.56 750 GLY A CA 1
ATOM 5522 C C . GLY A 1 750 ? -14.657 27.573 9.075 1.00 89.56 750 GLY A C 1
ATOM 5523 O O . GLY A 1 750 ? -13.669 28.151 9.533 1.00 89.56 750 GLY A O 1
ATOM 5524 N N . SER A 1 751 ? -15.894 27.998 9.359 1.00 90.69 751 SER A N 1
ATOM 5525 C CA . SER A 1 751 ? -16.187 29.121 10.266 1.00 90.69 751 SER A CA 1
ATOM 5526 C C . SER A 1 751 ? -16.291 28.708 11.742 1.00 90.69 751 SER A C 1
ATOM 5528 O O . SER A 1 751 ? -16.275 29.567 12.630 1.00 90.69 751 SER A O 1
ATOM 5530 N N . GLY A 1 752 ? -16.346 27.404 12.017 1.00 87.94 752 GLY A N 1
ATOM 5531 C CA . GLY A 1 752 ? -16.280 26.803 13.344 1.00 87.94 752 GLY A CA 1
ATOM 5532 C C . GLY A 1 752 ? -15.554 25.458 13.320 1.00 87.94 752 GLY A C 1
ATOM 5533 O O . GLY A 1 752 ? -15.415 24.835 12.278 1.00 87.94 752 GLY A O 1
ATOM 5534 N N . THR A 1 753 ? -15.097 25.017 14.490 1.00 88.06 753 THR A N 1
ATOM 5535 C CA . THR A 1 753 ? -14.524 23.679 14.701 1.00 88.06 753 THR A CA 1
ATOM 5536 C C . THR A 1 753 ? -15.400 22.895 15.669 1.00 88.06 753 THR A C 1
ATOM 5538 O O . THR A 1 753 ? -16.137 23.489 16.461 1.00 88.06 753 THR A O 1
ATOM 5541 N N . GLU A 1 754 ? -15.289 21.574 15.672 1.00 86.62 754 GLU A N 1
ATOM 5542 C CA . GLU A 1 754 ? -16.003 20.660 16.570 1.00 86.62 754 GLU A CA 1
ATOM 5543 C C . GLU A 1 754 ? -15.743 21.036 18.032 1.00 86.62 754 GLU A C 1
ATOM 5545 O O . GLU A 1 754 ? -16.673 21.259 18.812 1.00 86.62 754 GLU A O 1
ATOM 5550 N N . ALA A 1 755 ? -14.469 21.230 18.385 1.00 86.50 755 ALA A N 1
ATOM 5551 C CA . ALA A 1 755 ? -14.068 21.701 19.707 1.00 86.50 755 ALA A CA 1
ATOM 5552 C C . ALA A 1 755 ? -14.639 23.097 20.022 1.00 86.50 755 ALA A C 1
ATOM 5554 O O . ALA A 1 755 ? -15.038 23.375 21.156 1.00 86.50 755 ALA A O 1
ATOM 5555 N N . GLY A 1 756 ? -14.717 23.990 19.032 1.00 89.88 756 GLY A N 1
ATOM 5556 C CA . GLY A 1 756 ? -15.349 25.302 19.174 1.00 89.88 756 GLY A CA 1
ATOM 5557 C C . GLY A 1 756 ? -16.849 25.203 19.461 1.00 89.88 756 GLY A C 1
ATOM 5558 O O . GLY A 1 756 ? -17.355 25.874 20.362 1.00 89.88 756 GLY A O 1
ATOM 5559 N N . LEU A 1 757 ? -17.561 24.325 18.753 1.00 93.06 757 LEU A N 1
ATOM 5560 C CA . LEU A 1 757 ? -18.985 24.064 18.963 1.00 93.06 757 LEU A CA 1
ATOM 5561 C C . LEU A 1 757 ? -19.245 23.434 20.336 1.00 93.06 757 LEU A C 1
ATOM 5563 O O . LEU A 1 757 ? -20.131 23.901 21.055 1.00 93.06 757 LEU A O 1
ATOM 5567 N N . ALA A 1 758 ? -18.433 22.460 20.751 1.00 94.00 758 ALA A N 1
ATOM 5568 C CA . ALA A 1 758 ? -18.491 21.873 22.088 1.00 94.00 758 ALA A CA 1
ATOM 5569 C C . ALA A 1 758 ? -18.297 22.942 23.178 1.00 94.00 758 ALA A C 1
ATOM 5571 O O . ALA A 1 758 ? -19.072 23.025 24.136 1.00 94.00 758 ALA A O 1
ATOM 5572 N N . ASN A 1 759 ? -17.309 23.825 22.998 1.00 92.56 759 ASN A N 1
ATOM 5573 C CA . ASN A 1 759 ? -17.059 24.950 23.895 1.00 92.56 759 ASN A CA 1
ATOM 5574 C C . ASN A 1 759 ? -18.236 25.933 23.949 1.00 92.56 759 ASN A C 1
ATOM 5576 O O . ASN A 1 759 ? -18.555 26.432 25.029 1.00 92.56 759 ASN A O 1
ATOM 5580 N N . ASN A 1 760 ? -18.925 26.184 22.834 1.00 92.12 760 ASN A N 1
ATOM 5581 C CA . ASN A 1 760 ? -20.094 27.066 22.802 1.00 92.12 760 ASN A CA 1
ATOM 5582 C C . ASN A 1 760 ? -21.270 26.531 23.639 1.00 92.12 760 ASN A C 1
ATOM 5584 O O . ASN A 1 760 ? -22.001 27.331 24.225 1.00 92.12 760 ASN A O 1
ATOM 5588 N N . ILE A 1 761 ? -21.438 25.206 23.753 1.00 93.62 761 ILE A N 1
ATOM 5589 C CA . ILE A 1 761 ? -22.515 24.586 24.552 1.00 93.62 761 ILE A CA 1
ATOM 5590 C C . ILE A 1 761 ? -22.323 24.852 26.056 1.00 93.62 761 ILE A C 1
ATOM 5592 O O . ILE A 1 761 ? -23.302 25.061 26.783 1.00 93.62 761 ILE A O 1
ATOM 5596 N N . VAL A 1 762 ? -21.070 24.877 26.525 1.00 93.44 762 VAL A N 1
ATOM 5597 C CA . VAL A 1 762 ? -20.703 25.050 27.947 1.00 93.44 762 VAL A CA 1
ATOM 5598 C C . VAL A 1 762 ? -20.237 26.461 28.313 1.00 93.44 762 VAL A C 1
ATOM 5600 O O . VAL A 1 762 ? -20.061 26.759 29.494 1.00 93.44 762 VAL A O 1
ATOM 5603 N N . SER A 1 763 ? -20.065 27.351 27.336 1.00 90.62 763 SER A N 1
ATOM 5604 C CA . SER A 1 763 ? -19.637 28.732 27.579 1.00 90.62 763 SER A CA 1
ATOM 5605 C C . SER A 1 763 ? -20.828 29.667 27.837 1.00 90.62 763 SER A C 1
ATOM 5607 O O . SER A 1 763 ? -21.826 29.611 27.114 1.00 90.62 763 SER A O 1
ATOM 5609 N N . PRO A 1 764 ? -20.757 30.566 28.839 1.00 84.88 764 PRO A N 1
ATOM 5610 C CA . PRO A 1 764 ? -21.766 31.604 29.037 1.00 84.88 764 PRO A CA 1
ATOM 5611 C C . PRO A 1 764 ? -21.863 32.539 27.826 1.00 84.88 764 PRO A C 1
ATOM 5613 O O . PRO A 1 764 ? -20.844 32.990 27.299 1.00 84.88 764 PRO A O 1
ATOM 5616 N N . GLN A 1 765 ? -23.082 32.898 27.419 1.00 79.94 765 GLN A N 1
ATOM 5617 C CA . GLN A 1 765 ? -23.297 33.850 26.326 1.00 79.94 765 GLN A CA 1
ATOM 5618 C C . GLN A 1 765 ? -23.441 35.278 26.858 1.00 79.94 765 GLN A C 1
ATOM 5620 O O . GLN A 1 765 ? -24.257 35.550 27.737 1.00 79.94 765 GLN A O 1
ATOM 5625 N N . TRP A 1 766 ? -22.671 36.220 26.310 1.00 79.00 766 TRP A N 1
ATOM 5626 C CA . TRP A 1 766 ? -22.720 37.624 26.723 1.00 79.00 766 TRP A CA 1
ATOM 5627 C C . TRP A 1 766 ? -23.746 38.412 25.910 1.00 79.00 766 TRP A C 1
ATOM 5629 O O . TRP A 1 766 ? -23.636 38.523 24.691 1.00 79.00 766 TRP A O 1
ATOM 5639 N N . VAL A 1 767 ? -24.717 39.025 26.591 1.00 71.69 767 VAL A N 1
ATOM 5640 C CA . VAL A 1 767 ? -25.649 39.977 25.971 1.00 71.69 767 VAL A CA 1
ATOM 5641 C C . VAL A 1 767 ? -25.115 41.389 26.184 1.00 71.69 767 VAL A C 1
ATOM 5643 O O . VAL A 1 767 ? -24.830 41.783 27.311 1.00 71.69 767 VAL A O 1
ATOM 5646 N N . TRP A 1 768 ? -24.967 42.169 25.107 1.00 74.75 768 TRP A N 1
ATOM 5647 C CA . TRP A 1 768 ? -24.348 43.499 25.196 1.00 74.75 768 TRP A CA 1
ATOM 5648 C C . TRP A 1 768 ? -25.222 44.525 25.938 1.00 74.75 768 TRP A C 1
ATOM 5650 O O . TRP A 1 768 ? -24.693 45.441 26.569 1.00 74.75 768 TRP A O 1
ATOM 5660 N N . TRP A 1 769 ? -26.550 44.358 25.926 1.00 59.09 769 TRP A N 1
ATOM 5661 C CA . TRP A 1 769 ? -27.447 45.197 26.718 1.00 59.09 769 TRP A CA 1
ATOM 5662 C C . TRP A 1 769 ? -28.712 44.465 27.200 1.00 59.09 769 TRP A C 1
ATOM 5664 O O . TRP A 1 769 ? -29.505 44.024 26.365 1.00 59.09 769 TRP A O 1
ATOM 5674 N N . PRO A 1 770 ? -28.968 44.412 28.523 1.00 69.75 770 PRO A N 1
ATOM 5675 C CA . PRO A 1 770 ? -28.047 44.777 29.608 1.00 69.75 770 PRO A CA 1
ATOM 5676 C C . PRO A 1 770 ? -26.832 43.832 29.626 1.00 69.75 770 PRO A C 1
ATOM 5678 O O . PRO A 1 770 ? -26.983 42.668 29.276 1.00 69.75 770 PRO A O 1
ATOM 5681 N N . TYR A 1 771 ? -25.653 44.330 30.022 1.00 71.19 771 TYR A N 1
ATOM 5682 C CA . TYR A 1 771 ? -24.400 43.557 30.099 1.00 71.19 771 TYR A CA 1
ATOM 5683 C C . TYR A 1 771 ? -24.503 42.448 31.160 1.00 71.19 771 TYR A C 1
ATOM 5685 O O . TYR A 1 771 ? -24.107 42.624 32.312 1.00 71.19 771 TYR A O 1
ATOM 5693 N N . ILE A 1 772 ? -25.131 41.337 30.781 1.00 76.38 772 ILE A N 1
ATOM 5694 C CA . ILE A 1 772 ? -25.442 40.185 31.624 1.00 76.38 772 ILE A CA 1
ATOM 5695 C C . ILE A 1 772 ? -24.911 38.945 30.908 1.00 76.38 772 ILE A C 1
ATOM 5697 O O . ILE A 1 772 ? -25.139 38.758 29.710 1.00 76.38 772 ILE A O 1
ATOM 5701 N N . ALA A 1 773 ? -24.200 38.104 31.655 1.00 78.38 773 ALA A N 1
ATOM 5702 C CA . ALA A 1 773 ? -23.841 36.770 31.203 1.00 78.38 773 ALA A CA 1
ATOM 5703 C C . ALA A 1 773 ? -25.074 35.866 31.329 1.00 78.38 773 ALA A C 1
ATOM 5705 O O . ALA A 1 773 ? -25.567 35.631 32.435 1.00 78.38 773 ALA A O 1
ATOM 5706 N N . ASN A 1 774 ? -25.580 35.376 30.201 1.00 81.50 774 ASN A N 1
ATOM 5707 C CA . ASN A 1 774 ? -26.545 34.288 30.196 1.00 81.50 774 ASN A CA 1
ATOM 5708 C C . ASN A 1 774 ? -25.808 32.979 30.513 1.00 81.50 774 ASN A C 1
ATOM 5710 O O . ASN A 1 774 ? -24.735 32.748 29.945 1.00 81.50 774 ASN A O 1
ATOM 5714 N N . PRO A 1 775 ? -26.365 32.119 31.387 1.00 83.00 775 PRO A N 1
ATOM 5715 C CA . PRO A 1 775 ? -25.820 30.786 31.613 1.00 83.00 775 PRO A CA 1
ATOM 5716 C C . PRO A 1 775 ? -25.657 30.038 30.289 1.00 83.00 775 PRO A C 1
ATOM 5718 O O . PRO A 1 775 ? -26.445 30.246 29.359 1.00 83.00 775 PRO A O 1
ATOM 5721 N N . SER A 1 776 ? -24.649 29.171 30.214 1.00 89.25 776 SER A N 1
ATOM 5722 C CA . SER A 1 776 ? -24.439 28.319 29.043 1.00 89.25 776 SER A CA 1
ATOM 5723 C C . SER A 1 776 ? -25.662 27.436 28.776 1.00 89.25 776 SER A C 1
ATOM 5725 O O . SER A 1 776 ? -26.501 27.234 29.659 1.00 89.25 776 SER A O 1
ATOM 5727 N N . GLN A 1 777 ? -25.785 26.885 27.569 1.00 90.94 777 GLN A N 1
ATOM 5728 C CA . GLN A 1 777 ? -26.881 25.961 27.266 1.00 90.94 777 GLN A CA 1
ATOM 5729 C C . GLN A 1 777 ? -26.859 24.738 28.200 1.00 90.94 777 GLN A C 1
ATOM 5731 O O . GLN A 1 777 ? -27.905 24.265 28.657 1.00 90.94 777 GLN A O 1
ATOM 5736 N N . PHE A 1 778 ? -25.656 24.277 28.544 1.00 94.31 778 PHE A N 1
ATOM 5737 C CA . PHE A 1 778 ? -25.440 23.234 29.536 1.00 94.31 778 PHE A CA 1
ATOM 5738 C C . PHE A 1 778 ? -25.951 23.641 30.929 1.00 94.31 778 PHE A C 1
ATOM 5740 O O . PHE A 1 778 ? -26.753 22.921 31.528 1.00 94.31 778 PHE A O 1
ATOM 5747 N N . ASP A 1 779 ? -25.564 24.820 31.428 1.00 92.50 779 ASP A N 1
ATOM 5748 C CA . ASP A 1 779 ? -25.983 25.308 32.751 1.00 92.50 779 ASP A CA 1
ATOM 5749 C C . ASP A 1 779 ? -27.493 25.575 32.821 1.00 92.50 779 ASP A C 1
ATOM 5751 O O . ASP A 1 779 ? -28.100 25.422 33.879 1.00 92.50 779 ASP A O 1
ATOM 5755 N N . GLN A 1 780 ? -28.128 25.953 31.710 1.00 90.69 780 GLN A N 1
ATOM 5756 C CA . GLN A 1 780 ? -29.588 26.078 31.638 1.00 90.69 780 GLN A CA 1
ATOM 5757 C C . GLN A 1 780 ? -30.294 24.725 31.811 1.00 90.69 780 GLN A C 1
ATOM 5759 O O . GLN A 1 780 ? -31.406 24.682 32.335 1.00 90.69 780 GLN A O 1
ATOM 5764 N N . THR A 1 781 ? -29.651 23.631 31.393 1.00 93.06 781 THR A N 1
ATOM 5765 C CA . THR A 1 781 ? -30.214 22.274 31.435 1.00 93.06 781 THR A CA 1
ATOM 5766 C C . THR A 1 781 ? -29.969 21.596 32.783 1.00 93.06 781 THR A C 1
ATOM 5768 O O . THR A 1 781 ? -30.890 21.015 33.358 1.00 93.06 781 THR A O 1
ATOM 5771 N N . TYR A 1 782 ? -28.744 21.682 33.310 1.00 94.38 782 TYR A N 1
ATOM 5772 C CA . TYR A 1 782 ? -28.327 20.938 34.508 1.00 94.38 782 TYR A CA 1
ATOM 5773 C C . TYR A 1 782 ? -27.986 21.811 35.721 1.00 94.38 782 TYR A C 1
ATOM 5775 O O . TYR A 1 782 ? -27.808 21.281 36.819 1.00 94.38 782 TYR A O 1
ATOM 5783 N N . GLY A 1 783 ? -27.913 23.133 35.557 1.00 91.56 783 GLY A N 1
ATOM 5784 C CA . GLY A 1 783 ? -27.326 24.035 36.545 1.00 91.56 783 GLY A CA 1
ATOM 5785 C C . GLY A 1 783 ? -25.795 24.008 36.530 1.00 91.56 783 GLY A C 1
ATOM 5786 O O . GLY A 1 783 ? -25.169 23.239 35.804 1.00 91.56 783 GLY A O 1
ATOM 5787 N N . SER A 1 784 ? -25.184 24.850 37.367 1.00 90.50 784 SER A N 1
ATOM 5788 C CA . SER A 1 784 ? -23.727 24.878 37.520 1.00 90.50 784 SER A CA 1
ATOM 5789 C C . SER A 1 784 ? -23.255 23.649 38.301 1.00 90.50 784 SER A C 1
ATOM 5791 O O . SER A 1 784 ? -23.487 23.540 39.506 1.00 90.50 784 SER A O 1
ATOM 5793 N N . LEU A 1 785 ? -22.620 22.712 37.600 1.00 94.88 785 LEU A N 1
ATOM 5794 C CA . LEU A 1 785 ? -22.075 21.482 38.177 1.00 94.88 785 LEU A CA 1
ATOM 5795 C C . LEU A 1 785 ? -20.619 21.662 38.626 1.00 94.88 785 LEU A C 1
ATOM 5797 O O . LEU A 1 785 ? -19.869 22.428 38.013 1.00 94.88 785 LEU A O 1
ATOM 5801 N N . SER A 1 786 ? -20.192 20.912 39.649 1.00 96.50 786 SER A N 1
ATOM 5802 C CA . SER A 1 786 ? -18.763 20.716 39.939 1.00 96.50 786 SER A CA 1
ATOM 5803 C C . SER A 1 786 ? -18.089 19.921 38.812 1.00 96.50 786 SER A C 1
ATOM 5805 O O . SER A 1 786 ? -18.778 19.322 37.988 1.00 96.50 786 SER A O 1
ATOM 5807 N N . ASN A 1 787 ? -16.754 19.889 38.747 1.00 97.44 787 ASN A N 1
ATOM 5808 C CA . ASN A 1 787 ? -16.068 19.096 37.718 1.00 97.44 787 ASN A CA 1
ATOM 5809 C C . ASN A 1 787 ? -16.356 17.590 37.853 1.00 97.44 787 ASN A C 1
ATOM 5811 O O . ASN A 1 787 ? -16.636 16.947 36.849 1.00 97.44 787 ASN A O 1
ATOM 5815 N N . ALA A 1 788 ? -16.419 17.046 39.072 1.00 96.81 788 ALA A N 1
ATOM 5816 C CA . ALA A 1 788 ? -16.782 15.642 39.290 1.00 96.81 788 ALA A CA 1
ATOM 5817 C C . ALA A 1 788 ? -18.236 15.324 38.876 1.00 96.81 788 ALA A C 1
ATOM 5819 O O . ALA A 1 788 ? -18.508 14.294 38.251 1.00 96.81 788 ALA A O 1
ATOM 5820 N N . ASP A 1 789 ? -19.178 16.225 39.181 1.00 97.56 789 ASP A N 1
ATOM 5821 C CA . ASP A 1 789 ? -20.583 16.066 38.776 1.00 97.56 789 ASP A CA 1
ATOM 5822 C C . ASP A 1 789 ? -20.753 16.220 37.257 1.00 97.56 789 ASP A C 1
ATOM 5824 O O . ASP A 1 789 ? -21.566 15.525 36.647 1.00 97.56 789 ASP A O 1
ATOM 5828 N N . PHE A 1 790 ? -19.969 17.109 36.640 1.00 97.56 790 PHE A N 1
ATOM 5829 C CA . PHE A 1 790 ? -19.911 17.294 35.192 1.00 97.56 790 PHE A CA 1
ATOM 5830 C C . PHE A 1 790 ? -19.411 16.027 34.488 1.00 97.56 790 PHE A C 1
ATOM 5832 O O . PHE A 1 790 ? -20.086 15.536 33.586 1.00 97.56 790 PHE A O 1
ATOM 5839 N N . VAL A 1 791 ? -18.301 15.443 34.955 1.00 97.50 791 VAL A N 1
ATOM 5840 C CA . VAL A 1 791 ? -17.762 14.169 34.444 1.00 97.50 791 VAL A CA 1
ATOM 5841 C C . VAL A 1 791 ? -18.818 13.067 34.530 1.00 97.50 791 VAL A C 1
ATOM 5843 O O . VAL A 1 791 ? -19.110 12.405 33.539 1.00 97.50 791 VAL A O 1
ATOM 5846 N N . THR A 1 792 ? -19.459 12.918 35.691 1.00 97.12 792 THR A N 1
ATOM 5847 C CA . THR A 1 792 ? -20.518 11.915 35.888 1.00 97.12 792 THR A CA 1
ATOM 5848 C C . THR A 1 792 ? -21.684 12.123 34.920 1.00 97.12 792 THR A C 1
ATOM 5850 O O . THR A 1 792 ? -22.205 11.160 34.358 1.00 97.12 792 THR A O 1
ATOM 5853 N N . ARG A 1 793 ? -22.098 13.379 34.702 1.00 97.44 793 ARG A N 1
ATOM 5854 C CA . ARG A 1 793 ? -23.190 13.704 33.780 1.00 97.44 793 ARG A CA 1
ATOM 5855 C C . ARG A 1 793 ? -22.855 13.320 32.339 1.00 97.44 793 ARG A C 1
ATOM 5857 O O . ARG A 1 793 ? -23.715 12.734 31.689 1.00 97.44 793 ARG A O 1
ATOM 5864 N N . LEU A 1 794 ? -21.650 13.622 31.858 1.00 96.88 794 LEU A N 1
ATOM 5865 C CA . LEU A 1 794 ? -21.269 13.299 30.482 1.00 96.88 794 LEU A CA 1
ATOM 5866 C C . LEU A 1 794 ? -21.228 11.788 30.238 1.00 96.88 794 LEU A C 1
ATOM 5868 O O . LEU A 1 794 ? -21.806 11.343 29.260 1.00 96.88 794 LEU A O 1
ATOM 5872 N N . TYR A 1 795 ? -20.666 10.996 31.157 1.00 95.38 795 TYR A N 1
ATOM 5873 C CA . TYR A 1 795 ? -20.657 9.527 31.037 1.00 95.38 795 TYR A CA 1
ATOM 5874 C C . TYR A 1 795 ? -22.065 8.918 30.999 1.00 95.38 795 TYR A C 1
ATOM 5876 O O . TYR A 1 795 ? -22.317 7.961 30.268 1.00 95.38 795 TYR A O 1
ATOM 5884 N N . LEU A 1 796 ? -23.011 9.480 31.756 1.00 93.25 796 LEU A N 1
ATOM 5885 C CA . LEU A 1 796 ? -24.403 9.037 31.695 1.00 93.25 796 LEU A CA 1
ATOM 5886 C C . LEU A 1 796 ? -25.043 9.348 30.342 1.00 93.25 796 LEU A C 1
ATOM 5888 O O . LEU A 1 796 ? -25.814 8.536 29.839 1.00 93.25 796 LEU A O 1
ATOM 5892 N N . ASN A 1 797 ? -24.737 10.513 29.775 1.00 93.88 797 ASN A N 1
ATOM 5893 C CA . ASN A 1 797 ? -25.264 10.924 28.482 1.00 93.88 797 ASN A CA 1
ATOM 5894 C C . ASN A 1 797 ? -24.645 10.113 27.329 1.00 93.88 797 ASN A C 1
ATOM 5896 O O . ASN A 1 797 ? -25.388 9.656 26.465 1.00 93.88 797 ASN A O 1
ATOM 5900 N N . SER A 1 798 ? -23.324 9.901 27.334 1.00 91.12 798 SER A N 1
ATOM 5901 C CA . SER A 1 798 ? -22.600 9.243 26.239 1.00 91.12 798 SER A CA 1
ATOM 5902 C C . SER A 1 798 ? -22.543 7.716 26.349 1.00 91.12 798 SER A C 1
ATOM 5904 O O . SER A 1 798 ? -22.507 7.027 25.342 1.00 91.12 798 SER A O 1
ATOM 5906 N N . MET A 1 799 ? -22.551 7.139 27.550 1.00 86.94 799 MET A N 1
ATOM 5907 C CA . MET A 1 799 ? -22.354 5.688 27.725 1.00 86.94 799 MET A CA 1
ATOM 5908 C C . MET A 1 799 ? -23.479 5.011 28.513 1.00 86.94 799 MET A C 1
ATOM 5910 O O . MET A 1 799 ? -23.445 3.800 28.731 1.00 86.94 799 MET A O 1
ATOM 5914 N N . GLY A 1 800 ? -24.453 5.775 29.021 1.00 85.19 800 GLY A N 1
ATOM 5915 C CA . GLY A 1 800 ? -25.541 5.241 29.845 1.00 85.19 800 GLY A CA 1
ATOM 5916 C C . GLY A 1 800 ? -25.093 4.660 31.195 1.00 85.19 800 GLY A C 1
ATOM 5917 O O . GLY A 1 800 ? -25.878 3.978 31.859 1.00 85.19 800 GLY A O 1
ATOM 5918 N N . ARG A 1 801 ? -23.849 4.914 31.625 1.00 88.38 801 ARG A N 1
ATOM 5919 C CA . ARG A 1 801 ? -23.257 4.409 32.877 1.00 88.38 801 ARG A CA 1
ATOM 5920 C C . ARG A 1 801 ? -22.565 5.519 33.659 1.00 88.38 801 ARG A C 1
ATOM 5922 O O . ARG A 1 801 ? -22.254 6.573 33.123 1.00 88.38 801 ARG A O 1
ATOM 5929 N N . ASN A 1 802 ? -22.280 5.259 34.931 1.00 89.69 802 ASN A N 1
ATOM 5930 C CA . ASN A 1 802 ? -21.352 6.101 35.683 1.00 89.69 802 ASN A CA 1
ATOM 5931 C C . ASN A 1 802 ? -19.899 5.825 35.241 1.00 89.69 802 ASN A C 1
ATOM 5933 O O . ASN A 1 802 ? -19.593 4.694 34.834 1.00 89.69 802 ASN A O 1
ATOM 5937 N N . PRO A 1 803 ? -18.995 6.814 35.366 1.00 90.69 803 PRO A N 1
ATOM 5938 C CA . PRO A 1 803 ? -17.570 6.585 35.172 1.00 90.69 803 PRO A CA 1
ATOM 5939 C C . PRO A 1 803 ? -17.030 5.626 36.242 1.00 90.69 803 PRO A C 1
ATOM 5941 O O . PRO A 1 803 ? -17.517 5.585 37.378 1.00 90.69 803 PRO A O 1
ATOM 5944 N N . THR A 1 804 ? -15.994 4.871 35.896 1.00 88.75 804 THR A N 1
ATOM 5945 C CA . THR A 1 804 ? -15.184 4.126 36.860 1.00 88.75 804 THR A CA 1
ATOM 5946 C C . THR A 1 804 ? -14.447 5.093 37.790 1.00 88.75 804 THR A C 1
ATOM 5948 O O . THR A 1 804 ? -14.327 6.292 37.527 1.00 88.75 804 THR A O 1
ATOM 5951 N N . ALA A 1 805 ? -13.917 4.579 38.903 1.00 90.19 805 ALA A N 1
ATOM 5952 C CA . ALA A 1 805 ? -13.157 5.405 39.840 1.00 90.19 805 ALA A CA 1
ATOM 5953 C C . ALA A 1 805 ? -11.905 6.031 39.194 1.00 90.19 805 ALA A C 1
ATOM 5955 O O . ALA A 1 805 ? -11.573 7.175 39.503 1.00 90.19 805 ALA A O 1
ATOM 5956 N N . ALA A 1 806 ? -11.239 5.300 38.292 1.00 88.12 806 ALA A N 1
ATOM 5957 C CA . ALA A 1 806 ? -10.073 5.790 37.561 1.00 88.12 806 ALA A CA 1
ATOM 5958 C C . ALA A 1 806 ? -10.466 6.879 36.553 1.00 88.12 806 ALA A C 1
ATOM 5960 O O . ALA A 1 806 ? -9.943 7.987 36.640 1.00 88.12 806 ALA A O 1
ATOM 5961 N N . GLU A 1 807 ? -11.460 6.607 35.697 1.00 91.19 807 GLU A N 1
ATOM 5962 C CA . GLU A 1 807 ? -12.003 7.578 34.733 1.00 91.19 807 GLU A CA 1
ATOM 5963 C C . GLU A 1 807 ? -12.430 8.875 35.433 1.00 91.19 807 GLU A C 1
ATOM 5965 O O . GLU A 1 807 ? -12.018 9.969 35.051 1.00 91.19 807 GLU A O 1
ATOM 5970 N N . SER A 1 808 ? -13.219 8.764 36.509 1.00 93.81 808 SER A N 1
ATOM 5971 C CA . SER A 1 808 ? -13.690 9.927 37.260 1.00 93.81 808 SER A CA 1
ATOM 5972 C C . SER A 1 808 ? -12.535 10.726 37.860 1.00 93.81 808 SER A C 1
ATOM 5974 O O . SER A 1 808 ? -12.581 11.955 37.832 1.00 93.81 808 SER A O 1
ATOM 5976 N N . SER A 1 809 ? -11.525 10.052 38.417 1.00 94.44 809 SER A N 1
ATOM 5977 C CA . SER A 1 809 ? -10.364 10.697 39.033 1.00 94.44 809 SER A CA 1
ATOM 5978 C C . SER A 1 809 ? -9.510 11.426 37.998 1.00 94.44 809 SER A C 1
ATOM 5980 O O . SER A 1 809 ? -9.165 12.588 38.207 1.00 94.44 809 SER A O 1
ATOM 5982 N N . ASP A 1 810 ? -9.180 10.763 36.890 1.00 92.12 810 ASP A N 1
ATOM 5983 C CA . ASP A 1 810 ? -8.286 11.305 35.869 1.00 92.12 810 ASP A CA 1
ATOM 5984 C C . ASP A 1 810 ? -8.927 12.502 35.150 1.00 92.12 810 ASP A C 1
ATOM 5986 O O . ASP A 1 810 ? -8.322 13.577 35.101 1.00 92.12 810 ASP A O 1
ATOM 5990 N N . TRP A 1 811 ? -10.182 12.382 34.696 1.00 95.31 811 TRP A N 1
ATOM 5991 C CA . TRP A 1 811 ? -10.896 13.491 34.051 1.00 95.31 811 TRP A CA 1
ATOM 5992 C C . TRP A 1 811 ? -11.100 14.686 34.986 1.00 95.31 811 TRP A C 1
ATOM 5994 O O . TRP A 1 811 ? -10.862 15.827 34.591 1.00 95.31 811 TRP A O 1
ATOM 6004 N N . THR A 1 812 ? -11.484 14.447 36.244 1.00 96.81 812 THR A N 1
ATOM 6005 C CA . THR A 1 812 ? -11.678 15.540 37.212 1.00 96.81 812 THR A CA 1
ATOM 6006 C C . THR A 1 812 ? -10.365 16.268 37.491 1.00 96.81 812 THR A C 1
ATOM 6008 O O . THR A 1 812 ? -10.343 17.496 37.482 1.00 96.81 812 THR A O 1
ATOM 6011 N N . ALA A 1 813 ? -9.256 15.541 37.669 1.00 95.44 813 ALA A N 1
ATOM 6012 C CA . ALA A 1 813 ? -7.950 16.148 37.914 1.00 95.44 813 ALA A CA 1
ATOM 6013 C C . ALA A 1 813 ? -7.480 17.026 36.739 1.00 95.44 813 ALA A C 1
ATOM 6015 O O . ALA A 1 813 ? -6.936 18.107 36.968 1.00 95.44 813 ALA A O 1
ATOM 6016 N N . MET A 1 814 ? -7.716 16.584 35.498 1.00 95.25 814 MET A N 1
ATOM 6017 C CA . MET A 1 814 ? -7.382 17.343 34.284 1.00 95.25 814 MET A CA 1
ATOM 6018 C C . MET A 1 814 ? -8.266 18.584 34.086 1.00 95.25 814 MET A C 1
ATOM 6020 O O . MET A 1 814 ? -7.790 19.607 33.596 1.00 95.25 814 MET A O 1
ATOM 6024 N N . LEU A 1 815 ? -9.535 18.530 34.497 1.00 95.75 815 LEU A N 1
ATOM 6025 C CA . LEU A 1 815 ? -10.415 19.702 34.508 1.00 95.75 815 LEU A CA 1
ATOM 6026 C C . LEU A 1 815 ? -10.028 20.695 35.616 1.00 95.75 815 LEU A C 1
ATOM 6028 O O . LEU A 1 815 ? -10.040 21.906 35.397 1.00 95.75 815 LEU A O 1
ATOM 6032 N N . ASP A 1 816 ? -9.678 20.203 36.807 1.00 96.50 816 ASP A N 1
ATOM 6033 C CA . ASP A 1 816 ? -9.345 21.034 37.972 1.00 96.50 816 ASP A CA 1
ATOM 6034 C C . ASP A 1 816 ? -8.038 21.814 37.786 1.00 96.50 816 ASP A C 1
ATOM 6036 O O . ASP A 1 816 ? -7.932 22.963 38.220 1.00 96.50 816 ASP A O 1
ATOM 6040 N N . ASN A 1 817 ? -7.039 21.208 37.139 1.00 93.44 817 ASN A N 1
ATOM 6041 C CA . ASN A 1 817 ? -5.762 21.863 36.848 1.00 93.44 817 ASN A CA 1
ATOM 6042 C C . ASN A 1 817 ? -5.769 22.665 35.529 1.00 93.44 817 ASN A C 1
ATOM 6044 O O . ASN A 1 817 ? -4.776 23.324 35.222 1.00 93.44 817 ASN A O 1
ATOM 6048 N N . GLY A 1 818 ? -6.877 22.629 34.778 1.00 91.75 818 GLY A N 1
ATOM 6049 C CA . GLY A 1 818 ? -7.053 23.346 33.516 1.00 91.75 818 GLY A CA 1
ATOM 6050 C C . GLY A 1 818 ? -6.289 22.761 32.325 1.00 91.75 818 GLY A C 1
ATOM 6051 O O . GLY A 1 818 ? -6.153 23.449 31.316 1.00 91.75 818 GLY A O 1
ATOM 6052 N N . ALA A 1 819 ? -5.781 21.529 32.420 1.00 89.69 819 ALA A N 1
ATOM 6053 C CA . ALA A 1 819 ? -5.114 20.854 31.306 1.00 89.69 819 ALA A CA 1
ATOM 6054 C C . ALA A 1 819 ? -6.091 20.404 30.206 1.00 89.69 819 ALA A C 1
ATOM 6056 O O . ALA A 1 819 ? -5.687 20.239 29.057 1.00 89.69 819 ALA A O 1
ATOM 6057 N N . VAL A 1 820 ? -7.366 20.217 30.558 1.00 93.31 820 VAL A N 1
ATOM 6058 C CA . VAL A 1 820 ? -8.477 19.925 29.644 1.00 93.31 820 VAL A CA 1
ATOM 6059 C C . VAL A 1 820 ? -9.624 20.885 29.960 1.00 93.31 820 VAL A C 1
ATOM 6061 O O . VAL A 1 820 ? -9.929 21.121 31.131 1.00 93.31 820 VAL A O 1
ATOM 6064 N N . THR A 1 821 ? -10.275 21.450 28.941 1.00 93.62 821 THR A N 1
ATOM 6065 C CA . THR A 1 821 ? -11.486 22.260 29.142 1.00 93.62 821 THR A CA 1
ATOM 6066 C C . THR A 1 821 ? -12.749 21.396 29.127 1.00 93.62 821 THR A C 1
ATOM 6068 O O . THR A 1 821 ? -12.762 20.279 28.612 1.00 93.62 821 THR A O 1
ATOM 6071 N N . ARG A 1 822 ? -13.863 21.920 29.659 1.00 94.75 822 ARG A N 1
ATOM 6072 C CA . ARG A 1 822 ? -15.159 21.220 29.594 1.00 94.75 822 ARG A CA 1
ATOM 6073 C C . ARG A 1 822 ? -15.611 20.938 28.159 1.00 94.75 822 ARG A C 1
ATOM 6075 O O . ARG A 1 822 ? -16.214 19.896 27.933 1.00 94.75 822 ARG A O 1
ATOM 6082 N N . GLY A 1 823 ? -15.335 21.843 27.217 1.00 93.62 823 GLY A N 1
ATOM 6083 C CA . GLY A 1 823 ? -15.659 21.625 25.808 1.00 93.62 823 GLY A CA 1
ATOM 6084 C C . GLY A 1 823 ? -14.775 20.557 25.171 1.00 93.62 823 GLY A C 1
ATOM 6085 O O . GLY A 1 823 ? -15.302 19.701 24.471 1.00 93.62 823 GLY A O 1
ATOM 6086 N N . ASP A 1 824 ? -13.473 20.529 25.482 1.00 92.19 824 ASP A N 1
ATOM 6087 C CA . ASP A 1 824 ? -12.584 19.478 24.963 1.00 92.19 824 ASP A CA 1
ATOM 6088 C C . ASP A 1 824 ? -13.004 18.084 25.461 1.00 92.19 824 ASP A C 1
ATOM 6090 O O . ASP A 1 824 ? -12.993 17.130 24.691 1.00 92.19 824 ASP A O 1
ATOM 6094 N N . MET A 1 825 ? -13.436 17.960 26.725 1.00 94.25 825 MET A N 1
ATOM 6095 C CA . MET A 1 825 ? -13.958 16.691 27.250 1.00 94.25 825 MET A CA 1
ATOM 6096 C C . MET A 1 825 ? -15.264 16.267 26.560 1.00 94.25 825 MET A C 1
ATOM 6098 O O . MET A 1 825 ? -15.459 15.080 26.315 1.00 94.25 825 MET A O 1
ATOM 6102 N N . ILE A 1 826 ? -16.164 17.211 26.255 1.00 95.75 826 ILE A N 1
ATOM 6103 C CA . ILE A 1 826 ? -17.383 16.906 25.487 1.00 95.75 826 ILE A CA 1
ATOM 6104 C C . ILE A 1 826 ? -17.010 16.366 24.112 1.00 95.75 826 ILE A C 1
ATOM 6106 O O . ILE A 1 826 ? -17.576 15.360 23.711 1.00 95.75 826 ILE A O 1
ATOM 6110 N N . TYR A 1 827 ? -16.073 17.014 23.419 1.00 93.12 827 TYR A N 1
ATOM 6111 C CA . TYR A 1 827 ? -15.605 16.570 22.110 1.00 93.12 827 TYR A CA 1
ATOM 6112 C C . TYR A 1 827 ? -15.010 15.155 22.171 1.00 93.12 827 TYR A C 1
ATOM 6114 O O . TYR A 1 827 ? -15.490 14.272 21.468 1.00 93.12 827 TYR A O 1
ATOM 6122 N N . ALA A 1 828 ? -14.068 14.907 23.086 1.00 92.12 828 ALA A N 1
ATOM 6123 C CA . ALA A 1 828 ? -13.439 13.594 23.239 1.00 92.12 828 ALA A CA 1
ATOM 6124 C C . ALA A 1 828 ? -14.462 12.480 23.530 1.00 92.12 828 ALA A C 1
ATOM 6126 O O . ALA A 1 828 ? -14.433 11.418 22.920 1.00 92.12 828 ALA A O 1
ATOM 6127 N N . LEU A 1 829 ? -15.424 12.721 24.431 1.00 94.19 829 LEU A N 1
ATOM 6128 C CA . LEU A 1 829 ? -16.460 11.727 24.727 1.00 94.19 829 LEU A CA 1
ATOM 6129 C C . LEU A 1 829 ? -17.495 11.579 23.608 1.00 94.19 829 LEU A C 1
ATOM 6131 O O . LEU A 1 829 ? -18.035 10.487 23.444 1.00 94.19 829 LEU A O 1
ATOM 6135 N N . ALA A 1 830 ? -17.780 12.644 22.858 1.00 92.31 830 ALA A N 1
ATOM 6136 C CA . ALA A 1 830 ? -18.715 12.596 21.742 1.00 92.31 830 ALA A CA 1
ATOM 6137 C C . ALA A 1 830 ? -18.197 11.718 20.607 1.00 92.31 830 ALA A C 1
ATOM 6139 O O . ALA A 1 830 ? -18.982 10.966 20.037 1.00 92.31 830 ALA A O 1
ATOM 6140 N N . GLU A 1 831 ? -16.898 11.773 20.329 1.00 88.31 831 GLU A N 1
ATOM 6141 C CA . GLU A 1 831 ? -16.276 11.001 19.253 1.00 88.31 831 GLU A CA 1
ATOM 6142 C C . GLU A 1 831 ? -15.777 9.619 19.711 1.00 88.31 831 GLU A C 1
ATOM 6144 O O . GLU A 1 831 ? -15.543 8.751 18.875 1.00 88.31 831 GLU A O 1
ATOM 6149 N N . SER A 1 832 ? -15.684 9.376 21.026 1.00 88.75 832 SER A N 1
ATOM 6150 C CA . SER A 1 832 ? -15.203 8.106 21.586 1.00 88.75 832 SER A CA 1
ATOM 6151 C C . SER A 1 832 ? -15.941 6.863 21.065 1.00 88.75 832 SER A C 1
ATOM 6153 O O . SER A 1 832 ? -17.168 6.852 20.893 1.00 88.75 832 SER A O 1
ATOM 6155 N N . LEU A 1 833 ? -15.190 5.768 20.905 1.00 80.38 833 LEU A N 1
ATOM 6156 C CA . LEU A 1 833 ? -15.708 4.466 20.474 1.00 80.38 833 LEU A CA 1
ATOM 6157 C C . LEU A 1 833 ? -16.860 3.961 21.351 1.00 80.38 833 LEU A C 1
ATOM 6159 O O . LEU A 1 833 ? -17.820 3.372 20.854 1.00 80.38 833 LEU A O 1
ATOM 6163 N N . GLU A 1 834 ? -16.804 4.206 22.658 1.00 84.88 834 GLU A N 1
ATOM 6164 C CA . GLU A 1 834 ? -17.838 3.770 23.591 1.00 84.88 834 GLU A CA 1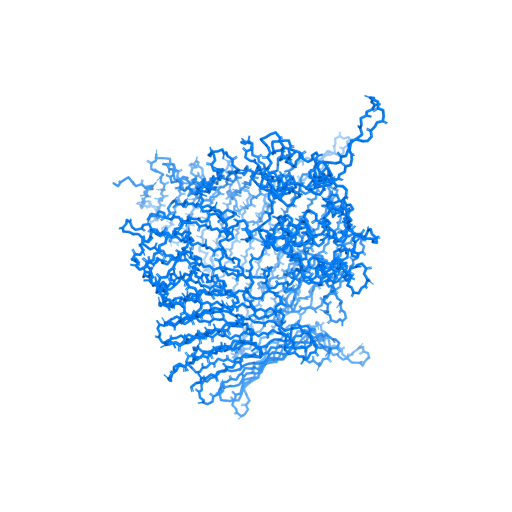
ATOM 6165 C C . GLU A 1 834 ? -19.170 4.489 23.359 1.00 84.88 834 GLU A C 1
ATOM 6167 O O . GLU A 1 834 ? -20.229 3.865 23.481 1.00 84.88 834 GLU A O 1
ATOM 6172 N N . HIS A 1 835 ? -19.137 5.779 23.005 1.00 85.25 835 HIS A N 1
ATOM 6173 C CA . HIS A 1 835 ? -20.346 6.531 22.676 1.00 85.25 835 HIS A CA 1
ATOM 6174 C C . HIS A 1 835 ? -20.964 6.032 21.370 1.00 85.25 835 HIS A C 1
ATOM 6176 O O . HIS A 1 835 ? -22.163 5.739 21.332 1.00 85.25 835 HIS A O 1
ATOM 6182 N N . LEU A 1 836 ? -20.142 5.837 20.334 1.00 80.38 836 LEU A N 1
ATOM 6183 C CA . LEU A 1 836 ? -20.576 5.265 19.057 1.00 80.38 836 LEU A CA 1
ATOM 6184 C C . LEU A 1 836 ? -21.210 3.878 19.254 1.00 80.38 836 LEU A C 1
ATOM 6186 O O . LEU A 1 836 ? -22.316 3.613 18.774 1.00 80.38 836 LEU A O 1
ATOM 6190 N N . ALA A 1 837 ? -20.579 3.015 20.054 1.00 77.56 837 ALA A N 1
ATOM 6191 C CA . ALA A 1 837 ? -21.103 1.691 20.379 1.00 77.56 837 ALA A CA 1
ATOM 6192 C C . ALA A 1 837 ? -22.425 1.749 21.166 1.00 77.56 837 ALA A C 1
ATOM 6194 O O . ALA A 1 837 ? -23.331 0.936 20.928 1.00 77.56 837 ALA A O 1
ATOM 6195 N N . TYR A 1 838 ? -22.555 2.699 22.101 1.00 79.00 838 TYR A N 1
ATOM 6196 C CA . TYR A 1 838 ? -23.784 2.925 22.861 1.00 79.00 838 TYR A CA 1
ATOM 6197 C C . TYR A 1 838 ? -24.930 3.358 21.944 1.00 79.00 838 TYR A C 1
ATOM 6199 O O . TYR A 1 838 ? -26.006 2.756 22.011 1.00 79.00 838 TYR A O 1
ATOM 6207 N N . MET A 1 839 ? -24.695 4.311 21.039 1.00 76.12 839 MET A N 1
ATOM 6208 C CA . MET A 1 839 ? -25.678 4.739 20.039 1.00 76.12 839 MET A CA 1
ATOM 6209 C C . MET A 1 839 ? -26.112 3.577 19.135 1.00 76.12 839 MET A C 1
ATOM 6211 O O . MET A 1 839 ? -27.312 3.325 18.997 1.00 76.12 839 MET A O 1
ATOM 6215 N N . GLY A 1 840 ? -25.160 2.800 18.607 1.00 69.69 840 GLY A N 1
ATOM 6216 C CA . GLY A 1 840 ? -25.444 1.625 17.774 1.00 69.69 840 GLY A CA 1
ATOM 6217 C C . GLY A 1 840 ? -26.318 0.581 18.482 1.00 69.69 840 GLY A C 1
ATOM 6218 O O . GLY A 1 840 ? -27.247 0.025 17.894 1.00 69.69 840 GLY A O 1
ATOM 6219 N N . SER A 1 841 ? -26.113 0.369 19.789 1.00 67.38 841 SER A N 1
ATOM 6220 C CA . SER A 1 841 ? -26.925 -0.565 20.591 1.00 67.38 841 SER A CA 1
ATOM 6221 C C . SER A 1 841 ? -28.418 -0.204 20.665 1.00 67.38 841 SER A C 1
ATOM 6223 O O . SER A 1 841 ? -29.255 -1.081 20.913 1.00 67.38 841 SER A O 1
ATOM 6225 N N . GLN A 1 842 ? -28.754 1.074 20.463 1.00 67.38 842 GLN A N 1
ATOM 6226 C CA . GLN A 1 842 ? -30.127 1.584 20.490 1.00 67.38 842 GLN A CA 1
ATOM 6227 C C . GLN A 1 842 ? -30.820 1.500 19.125 1.00 67.38 842 GLN A C 1
ATOM 6229 O O . GLN A 1 842 ? -32.038 1.660 19.052 1.00 67.38 842 GLN A O 1
ATOM 6234 N N . ALA A 1 843 ? -30.071 1.246 18.053 1.00 61.62 843 ALA A N 1
ATOM 6235 C CA . ALA A 1 843 ? -30.540 1.458 16.690 1.00 61.62 843 ALA A CA 1
ATOM 6236 C C . ALA A 1 843 ? -31.140 0.219 16.005 1.00 61.62 843 ALA A C 1
ATOM 6238 O O . ALA A 1 843 ? -31.928 0.347 15.070 1.00 61.62 843 ALA A O 1
ATOM 6239 N N . GLY A 1 844 ? -30.805 -0.988 16.476 1.00 64.50 844 GLY A N 1
ATOM 6240 C CA . GLY A 1 844 ? -31.329 -2.239 15.917 1.00 64.50 844 GLY A CA 1
ATOM 6241 C C . GLY A 1 844 ? -32.844 -2.412 16.108 1.00 64.50 844 GLY A C 1
ATOM 6242 O O . GLY A 1 844 ? -33.439 -1.887 17.052 1.00 64.50 844 GLY A O 1
ATOM 6243 N N . GLN A 1 845 ? -33.487 -3.222 15.253 1.00 72.00 845 GLN A N 1
ATOM 6244 C CA . GLN A 1 845 ? -34.903 -3.564 15.443 1.00 72.00 845 GLN A CA 1
ATOM 6245 C C . GLN A 1 845 ? -35.084 -4.325 16.764 1.00 72.00 845 GLN A C 1
ATOM 6247 O O . GLN A 1 845 ? -34.606 -5.451 16.918 1.00 72.00 845 GLN A O 1
ATOM 6252 N N . ALA A 1 846 ? -35.779 -3.716 17.726 1.00 81.88 846 ALA A N 1
ATOM 6253 C CA . ALA A 1 846 ? -36.043 -4.328 19.023 1.00 81.88 846 ALA A CA 1
ATOM 6254 C C . ALA A 1 846 ? -37.222 -5.315 18.947 1.00 81.88 846 ALA A C 1
ATOM 6256 O O . ALA A 1 846 ? -38.373 -4.927 18.741 1.00 81.88 846 ALA A O 1
ATOM 6257 N N . VAL A 1 847 ? -36.944 -6.599 19.171 1.00 86.50 847 VAL A N 1
ATOM 6258 C CA . VAL A 1 847 ? -37.914 -7.700 19.170 1.00 86.50 847 VAL A CA 1
ATOM 6259 C C . VAL A 1 847 ? -37.999 -8.308 20.570 1.00 86.50 847 VAL A C 1
ATOM 6261 O O . VAL A 1 847 ? -37.023 -8.829 21.099 1.00 86.50 847 VAL A O 1
ATOM 6264 N N . THR A 1 848 ? -39.182 -8.286 21.186 1.00 91.56 848 THR A N 1
ATOM 6265 C CA . THR A 1 848 ? -39.434 -9.010 22.446 1.00 91.56 848 THR A CA 1
ATOM 6266 C C . THR A 1 848 ? -40.138 -10.329 22.136 1.00 91.56 848 THR A C 1
ATOM 6268 O O . THR A 1 848 ? -41.284 -10.319 21.687 1.00 91.56 848 THR A O 1
ATOM 6271 N N . ALA A 1 849 ? -39.466 -11.462 22.352 1.00 91.19 849 ALA A N 1
ATOM 6272 C CA . ALA A 1 849 ? -39.964 -12.792 21.996 1.00 91.19 849 ALA A CA 1
ATOM 6273 C C . ALA A 1 849 ? -39.474 -13.873 22.971 1.00 91.19 849 ALA A C 1
ATOM 6275 O O . ALA A 1 849 ? -38.377 -13.804 23.522 1.00 91.19 849 ALA A O 1
ATOM 6276 N N . SER A 1 850 ? -40.288 -14.902 23.206 1.00 94.69 850 SER A N 1
ATOM 6277 C CA . SER A 1 850 ? -39.899 -16.062 24.019 1.00 94.69 850 SER A CA 1
ATOM 6278 C C . SER A 1 850 ? -40.520 -17.342 23.473 1.00 94.69 850 SER A C 1
ATOM 6280 O O . SER A 1 850 ? -41.697 -17.351 23.096 1.00 94.69 850 SER A O 1
ATOM 6282 N N . ASN A 1 851 ? -39.743 -18.426 23.470 1.00 94.94 851 ASN A N 1
ATOM 6283 C CA . ASN A 1 851 ? -40.118 -19.729 22.910 1.00 94.94 851 ASN A CA 1
ATOM 6284 C C . ASN A 1 851 ? -40.589 -19.660 21.443 1.00 94.94 851 ASN A C 1
ATOM 6286 O O . ASN A 1 851 ? -41.541 -20.344 21.065 1.00 94.94 851 ASN A O 1
ATOM 6290 N N . GLN A 1 852 ? -39.971 -18.795 20.634 1.00 96.75 852 GLN A N 1
ATOM 6291 C CA . GLN A 1 852 ? -40.289 -18.618 19.214 1.00 96.75 852 GLN A CA 1
ATOM 6292 C C . GLN A 1 852 ? -39.168 -19.119 18.302 1.00 96.75 852 GLN A C 1
ATOM 6294 O O . GLN A 1 852 ? -38.016 -19.226 18.716 1.00 96.75 852 GLN A O 1
ATOM 6299 N N . THR A 1 853 ? -39.504 -19.353 17.033 1.00 96.31 853 THR A N 1
ATOM 6300 C CA . THR A 1 853 ? -38.516 -19.442 15.952 1.00 96.31 853 THR A CA 1
ATOM 6301 C C . THR A 1 853 ? -38.474 -18.114 15.208 1.00 96.31 853 THR A C 1
ATOM 6303 O O . THR A 1 853 ? -39.486 -17.695 14.644 1.00 96.31 853 THR A O 1
ATOM 6306 N N . LEU A 1 854 ? -37.321 -17.451 15.215 1.00 94.75 854 LEU A N 1
ATOM 6307 C CA . LEU A 1 854 ? -37.110 -16.149 14.587 1.00 94.75 854 LEU A CA 1
ATOM 6308 C C . LEU A 1 854 ? -36.227 -16.343 13.351 1.00 94.75 854 LEU A C 1
ATOM 6310 O O . LEU A 1 854 ? -35.144 -16.910 13.461 1.00 94.75 854 LEU A O 1
ATOM 6314 N N . ASN A 1 855 ? -36.710 -15.910 12.185 1.00 93.31 855 ASN A N 1
ATOM 6315 C CA . ASN A 1 855 ? -35.970 -15.975 10.924 1.00 93.31 855 ASN A CA 1
ATOM 6316 C C . ASN A 1 855 ? -35.767 -14.554 10.413 1.00 93.31 855 ASN A C 1
ATOM 6318 O O . ASN A 1 855 ? -36.748 -13.819 10.262 1.00 93.31 855 ASN A O 1
ATOM 6322 N N . TYR A 1 856 ? -34.522 -14.196 10.131 1.00 87.81 856 TYR A N 1
ATOM 6323 C CA . TYR A 1 856 ? -34.166 -12.880 9.623 1.00 87.81 856 TYR A CA 1
ATOM 6324 C C . TYR A 1 856 ? -33.701 -12.966 8.170 1.00 87.81 856 TYR A C 1
ATOM 6326 O O . TYR A 1 856 ? -33.253 -14.015 7.706 1.00 87.81 856 TYR A O 1
ATOM 6334 N N . GLY A 1 857 ? -33.911 -11.876 7.428 1.00 83.00 857 GLY A N 1
ATOM 6335 C CA . GLY A 1 857 ? -33.296 -11.714 6.113 1.00 83.00 857 GLY A CA 1
ATOM 6336 C C . GLY A 1 857 ? -31.802 -11.433 6.259 1.00 83.00 857 GLY A C 1
ATOM 6337 O O . GLY A 1 857 ? -31.357 -11.072 7.340 1.00 83.00 857 GLY A O 1
ATOM 6338 N N . GLU A 1 858 ? -31.056 -11.579 5.169 1.00 81.94 858 GLU A N 1
ATOM 6339 C CA . GLU A 1 858 ? -29.614 -11.313 5.152 1.00 81.94 858 GLU A CA 1
ATOM 6340 C C . GLU A 1 858 ? -29.286 -9.872 5.559 1.00 81.94 858 GLU A C 1
ATOM 6342 O O . GLU A 1 858 ? -30.007 -8.931 5.208 1.00 81.94 858 GLU A O 1
ATOM 6347 N N . ASN A 1 859 ? -28.156 -9.711 6.249 1.00 80.44 859 ASN A N 1
ATOM 6348 C CA . ASN A 1 859 ? -27.642 -8.444 6.761 1.00 80.44 859 ASN A CA 1
ATOM 6349 C C . ASN A 1 859 ? -28.581 -7.801 7.800 1.00 80.44 859 ASN A C 1
ATOM 6351 O O . ASN A 1 859 ? -28.675 -6.570 7.905 1.00 80.44 859 ASN A O 1
ATOM 6355 N N . ALA A 1 860 ? -29.294 -8.605 8.588 1.00 84.56 860 ALA A N 1
ATOM 6356 C CA . ALA A 1 860 ? -30.150 -8.090 9.650 1.00 84.56 860 ALA A CA 1
ATOM 6357 C C . ALA A 1 860 ? -29.331 -7.602 10.857 1.00 84.56 860 ALA A C 1
ATOM 6359 O O . ALA A 1 860 ? -28.342 -8.220 11.244 1.00 84.56 860 ALA A O 1
ATOM 6360 N N . ILE A 1 861 ? -29.774 -6.498 11.472 1.00 83.44 861 ILE A N 1
ATOM 6361 C CA . ILE A 1 861 ? -29.254 -5.987 12.751 1.00 83.44 861 ILE A CA 1
ATOM 6362 C C . ILE A 1 861 ? -30.413 -5.992 13.741 1.00 83.44 861 ILE A C 1
ATOM 6364 O O . ILE A 1 861 ? -31.374 -5.225 13.593 1.00 83.44 861 ILE A O 1
ATOM 6368 N N . VAL A 1 862 ? -30.367 -6.891 14.723 1.00 84.38 862 VAL A N 1
ATOM 6369 C CA . VAL A 1 862 ? -31.539 -7.180 15.559 1.00 84.38 862 VAL A CA 1
ATOM 6370 C C . VAL A 1 862 ? -31.177 -7.277 17.028 1.00 84.38 862 VAL A C 1
ATOM 6372 O O . VAL A 1 862 ? -30.233 -7.961 17.414 1.00 84.38 862 VAL A O 1
ATOM 6375 N N . ARG A 1 863 ? -32.012 -6.662 17.868 1.00 87.38 863 ARG A N 1
ATOM 6376 C CA . ARG A 1 863 ? -31.964 -6.815 19.320 1.00 87.38 863 ARG A CA 1
ATOM 6377 C C . ARG A 1 863 ? -33.134 -7.675 19.790 1.00 87.38 863 ARG A C 1
ATOM 6379 O O . ARG A 1 863 ? -34.287 -7.287 19.631 1.00 87.38 863 ARG A O 1
ATOM 6386 N N . ILE A 1 864 ? -32.853 -8.819 20.407 1.00 90.25 864 ILE A N 1
ATOM 6387 C CA . ILE A 1 864 ? -33.845 -9.802 20.856 1.00 90.25 864 ILE A CA 1
ATOM 6388 C C . ILE A 1 864 ? -33.852 -9.873 22.384 1.00 90.25 864 ILE A C 1
ATOM 6390 O O . ILE A 1 864 ? -32.826 -10.112 23.018 1.00 90.25 864 ILE A O 1
ATOM 6394 N N . ASN A 1 865 ? -35.033 -9.700 22.977 1.00 91.00 865 ASN A N 1
ATOM 6395 C CA . ASN A 1 865 ? -35.246 -9.782 24.419 1.00 91.00 865 ASN A CA 1
ATOM 6396 C C . ASN A 1 865 ? -36.213 -10.929 24.777 1.00 91.00 865 ASN A C 1
ATOM 6398 O O . ASN A 1 865 ? -37.342 -10.961 24.279 1.00 91.00 865 ASN A O 1
ATOM 6402 N N . GLY A 1 866 ? -35.781 -11.843 25.650 1.00 91.00 866 GLY A N 1
ATOM 6403 C CA . GLY A 1 866 ? -36.530 -13.012 26.128 1.00 91.00 866 GLY A CA 1
ATOM 6404 C C . GLY A 1 866 ? -35.798 -14.348 25.915 1.00 91.00 866 GLY A C 1
ATOM 6405 O O . GLY A 1 866 ? -34.694 -14.390 25.375 1.00 91.00 866 GLY A O 1
ATOM 6406 N N . GLY A 1 867 ? -36.380 -15.458 26.389 1.00 94.00 867 GLY A N 1
ATOM 6407 C CA . GLY A 1 867 ? -35.710 -16.771 26.457 1.00 94.00 867 GLY A CA 1
ATOM 6408 C C . GLY A 1 867 ? -36.409 -17.903 25.702 1.00 94.00 867 GLY A C 1
ATOM 6409 O O . GLY A 1 867 ? -37.605 -17.829 25.410 1.00 94.00 867 GLY A O 1
ATOM 6410 N N . GLY A 1 868 ? -35.671 -18.982 25.426 1.00 94.75 868 GLY A N 1
ATOM 6411 C CA . GLY A 1 868 ? -36.195 -20.187 24.771 1.00 94.75 868 GLY A CA 1
ATOM 6412 C C . GLY A 1 868 ? -36.345 -20.092 23.253 1.00 94.75 868 GLY A C 1
ATOM 6413 O O . GLY A 1 868 ? -37.006 -20.945 22.666 1.00 94.75 868 GLY A O 1
ATOM 6414 N N . ASN A 1 869 ? -35.810 -19.056 22.608 1.00 96.25 869 ASN A N 1
ATOM 6415 C CA . ASN A 1 869 ? -35.970 -18.870 21.169 1.00 96.25 869 ASN A CA 1
ATOM 6416 C C . ASN A 1 869 ? -34.968 -19.716 20.369 1.00 96.25 869 ASN A C 1
ATOM 6418 O O . ASN A 1 869 ? -33.842 -19.944 20.805 1.00 96.25 869 ASN A O 1
ATOM 6422 N N . THR A 1 870 ? -35.366 -20.132 19.170 1.00 96.81 870 THR A N 1
ATOM 6423 C CA . THR A 1 870 ? -34.462 -20.618 18.120 1.00 96.81 870 THR A CA 1
ATOM 6424 C C . THR A 1 870 ? -34.343 -19.533 17.064 1.00 96.81 870 THR A C 1
ATOM 6426 O O . THR A 1 870 ? -35.345 -19.118 16.485 1.00 96.81 870 THR A O 1
ATOM 6429 N N . ILE A 1 871 ? -33.136 -19.056 16.821 1.00 95.94 871 ILE A N 1
ATOM 6430 C CA . ILE A 1 871 ? -32.872 -17.919 15.954 1.00 95.94 871 ILE A CA 1
ATOM 6431 C C . ILE A 1 871 ? -32.066 -18.426 14.768 1.00 95.94 871 ILE A C 1
ATOM 6433 O O . ILE A 1 871 ? -30.962 -18.934 14.941 1.00 95.94 871 ILE A O 1
ATOM 6437 N N . ASN A 1 872 ? -32.643 -18.324 13.575 1.00 94.56 872 ASN A N 1
ATOM 6438 C CA . ASN A 1 872 ? -31.979 -18.682 12.331 1.00 94.56 872 ASN A CA 1
ATOM 6439 C C . ASN A 1 872 ? -31.502 -17.394 11.671 1.00 94.56 872 ASN A C 1
ATOM 6441 O O . ASN A 1 872 ? -32.315 -16.625 11.147 1.00 94.56 872 ASN A O 1
ATOM 6445 N N . ALA A 1 873 ? -30.197 -17.175 11.748 1.00 91.56 873 ALA A N 1
ATOM 6446 C CA . ALA A 1 873 ? -29.524 -16.045 11.147 1.00 91.56 873 ALA A CA 1
ATOM 6447 C C . ALA A 1 873 ? -28.758 -16.494 9.900 1.00 91.56 873 ALA A C 1
ATOM 6449 O O . ALA A 1 873 ? -28.359 -17.656 9.766 1.00 91.56 873 ALA A O 1
ATOM 6450 N N . SER A 1 874 ? -28.583 -15.566 8.975 1.00 89.38 874 SER A N 1
ATOM 6451 C CA . SER A 1 874 ? -27.734 -15.731 7.803 1.00 89.38 874 SER A CA 1
ATOM 6452 C C . SER A 1 874 ? -26.300 -15.302 8.125 1.00 89.38 874 SER A C 1
ATOM 6454 O O . SER A 1 874 ? -26.040 -14.638 9.129 1.00 89.38 874 SER A O 1
ATOM 6456 N N . SER A 1 875 ? -25.350 -15.675 7.268 1.00 85.25 875 SER A N 1
ATOM 6457 C CA . SER A 1 875 ? -23.996 -15.114 7.336 1.00 85.25 875 SER A CA 1
ATOM 6458 C C . SER A 1 875 ? -24.044 -13.593 7.152 1.00 85.25 875 SER A C 1
ATOM 6460 O O . SER A 1 875 ? -24.812 -13.105 6.323 1.00 85.25 875 SER A O 1
ATOM 6462 N N . GLY A 1 876 ? -23.251 -12.854 7.930 1.00 80.62 876 GLY A N 1
ATOM 6463 C CA . GLY A 1 876 ? -23.270 -11.385 7.949 1.00 80.62 876 GLY A CA 1
ATOM 6464 C C . GLY A 1 876 ? -24.336 -10.747 8.854 1.00 80.62 876 GLY A C 1
ATOM 6465 O O . GLY A 1 876 ? -24.357 -9.523 8.986 1.00 80.62 876 GLY A O 1
ATOM 6466 N N . ASP A 1 877 ? -25.220 -11.530 9.484 1.00 87.06 877 ASP A N 1
ATOM 6467 C CA . ASP A 1 877 ? -26.195 -10.997 10.444 1.00 87.06 877 ASP A CA 1
ATOM 6468 C C . ASP A 1 877 ? -25.538 -10.650 11.789 1.00 87.06 877 ASP A C 1
ATOM 6470 O O . ASP A 1 877 ? -24.578 -11.292 12.230 1.00 87.06 877 ASP A O 1
ATOM 6474 N N . ILE A 1 878 ? -26.106 -9.644 12.460 1.00 87.50 878 ILE A N 1
ATOM 6475 C CA . ILE A 1 878 ? -25.626 -9.116 13.740 1.00 87.50 878 ILE A CA 1
ATOM 6476 C C . ILE A 1 878 ? -26.762 -9.168 14.752 1.00 87.50 878 ILE A C 1
ATOM 6478 O O . ILE A 1 878 ? -27.814 -8.538 14.583 1.00 87.50 878 ILE A O 1
ATOM 6482 N N . LEU A 1 879 ? -26.553 -9.933 15.821 1.00 89.31 879 LEU A N 1
ATOM 6483 C CA . LEU A 1 879 ? -27.586 -10.221 16.808 1.00 89.31 879 LEU A CA 1
ATOM 6484 C C . LEU A 1 879 ? -27.162 -9.773 18.198 1.00 89.31 879 LEU A C 1
ATOM 6486 O O . LEU A 1 879 ? -26.101 -10.143 18.679 1.00 89.31 879 LEU A O 1
ATOM 6490 N N . THR A 1 880 ? -28.037 -9.057 18.895 1.00 89.56 880 THR A N 1
ATOM 6491 C CA . THR A 1 880 ? -27.895 -8.781 20.329 1.00 89.56 880 THR A CA 1
ATOM 6492 C C . THR A 1 880 ? -28.992 -9.511 21.093 1.00 89.56 880 THR A C 1
ATOM 6494 O O . THR A 1 880 ? -30.173 -9.233 20.895 1.00 89.56 880 THR A O 1
ATOM 6497 N N . ILE A 1 881 ? -28.632 -10.430 21.983 1.00 90.50 881 ILE A N 1
ATOM 6498 C CA . ILE A 1 881 ? -29.547 -11.315 22.713 1.00 90.50 881 ILE A CA 1
ATOM 6499 C C . ILE A 1 881 ? -29.528 -10.976 24.201 1.00 90.50 881 ILE A C 1
ATOM 6501 O O . ILE A 1 881 ? -28.463 -10.808 24.786 1.00 90.50 881 ILE A O 1
ATOM 6505 N N . GLY A 1 882 ? -30.683 -10.946 24.867 1.00 90.88 882 GLY A N 1
ATOM 6506 C CA . GLY A 1 882 ? -30.681 -10.919 26.329 1.00 90.88 882 GLY A CA 1
ATOM 6507 C C . GLY A 1 882 ? -32.023 -11.096 27.023 1.00 90.88 882 GLY A C 1
ATOM 6508 O O . GLY A 1 882 ? -33.028 -11.468 26.420 1.00 90.88 882 GLY A O 1
ATOM 6509 N N . GLY A 1 883 ? -32.009 -10.838 28.334 1.00 86.62 883 GLY A N 1
ATOM 6510 C CA . GLY A 1 883 ? -33.194 -10.777 29.198 1.00 86.62 883 GLY A CA 1
ATOM 6511 C C . GLY A 1 883 ? -33.806 -12.123 29.581 1.00 86.62 883 GLY A C 1
ATOM 6512 O O . GLY A 1 883 ? -34.928 -12.167 30.085 1.00 86.62 883 GLY A O 1
ATOM 6513 N N . ASN A 1 884 ? -33.077 -13.223 29.385 1.00 90.75 884 ASN A N 1
ATOM 6514 C CA . ASN A 1 884 ? -33.486 -14.553 29.829 1.00 90.75 884 ASN A CA 1
ATOM 6515 C C . ASN A 1 884 ? -32.857 -14.995 31.159 1.00 90.75 884 ASN A C 1
ATOM 6517 O O . ASN A 1 884 ? -33.387 -15.923 31.766 1.00 90.75 884 ASN A O 1
ATOM 6521 N N . GLY A 1 885 ? -31.807 -14.334 31.655 1.00 91.56 885 GLY A N 1
ATOM 6522 C CA . GLY A 1 885 ? -31.098 -14.769 32.862 1.00 91.56 885 GLY A CA 1
ATOM 6523 C C . GLY A 1 885 ? -29.993 -15.787 32.548 1.00 91.56 885 GLY A C 1
ATOM 6524 O O . GLY A 1 885 ? -30.188 -16.667 31.712 1.00 91.56 885 GLY A O 1
ATOM 6525 N N . ALA A 1 886 ? -28.871 -15.747 33.272 1.00 87.50 886 ALA A N 1
ATOM 6526 C CA . ALA A 1 886 ? -27.775 -16.716 33.114 1.00 87.50 886 ALA A CA 1
ATOM 6527 C C . ALA A 1 886 ? -28.199 -18.164 33.438 1.00 87.50 886 ALA A C 1
ATOM 6529 O O . ALA A 1 886 ? -27.798 -19.116 32.775 1.00 87.50 886 ALA A O 1
ATOM 6530 N N . GLY A 1 887 ? -29.088 -18.332 34.426 1.00 86.94 887 GLY A N 1
ATOM 6531 C CA . GLY A 1 887 ? -29.759 -19.605 34.735 1.00 86.94 887 GLY A CA 1
ATOM 6532 C C . GLY A 1 887 ? -31.069 -19.830 33.968 1.00 86.94 887 GLY A C 1
ATOM 6533 O O . GLY A 1 887 ? -31.832 -20.735 34.303 1.00 86.94 887 GLY A O 1
ATOM 6534 N N . GLY A 1 888 ? -31.371 -18.973 32.994 1.00 87.31 888 GLY A N 1
ATOM 6535 C CA . GLY A 1 888 ? -32.614 -18.964 32.238 1.00 87.31 888 GLY A CA 1
ATOM 6536 C C . GLY A 1 888 ? -32.746 -20.066 31.195 1.00 87.31 888 GLY A C 1
ATOM 6537 O O . GLY A 1 888 ? -31.866 -20.912 31.001 1.00 87.31 888 GLY A O 1
ATOM 6538 N N . VAL A 1 889 ? -33.874 -20.026 30.480 1.00 92.94 889 VAL A N 1
ATOM 6539 C CA . VAL A 1 889 ? -34.103 -20.884 29.310 1.00 92.94 889 VAL A CA 1
ATOM 6540 C C . VAL A 1 889 ? -33.244 -20.380 28.152 1.00 92.94 889 VAL A C 1
ATOM 6542 O O . VAL A 1 889 ? -33.293 -19.198 27.803 1.00 92.94 889 VAL A O 1
ATOM 6545 N N . ASN A 1 890 ? -32.456 -21.285 27.575 1.00 94.19 890 ASN A N 1
ATOM 6546 C CA . ASN A 1 890 ? -31.456 -20.967 26.565 1.00 94.19 890 ASN A CA 1
ATOM 6547 C C . ASN A 1 890 ? -32.064 -20.428 25.255 1.00 94.19 890 ASN A C 1
ATOM 6549 O O . ASN A 1 890 ? -33.113 -20.910 24.827 1.00 94.19 890 ASN A O 1
ATOM 6553 N N . ASN A 1 891 ? -31.391 -19.471 24.613 1.00 96.19 891 ASN A N 1
ATOM 6554 C CA . ASN A 1 891 ? -31.626 -19.124 23.212 1.00 96.19 891 ASN A CA 1
ATOM 6555 C C . ASN A 1 891 ? -30.624 -19.886 22.331 1.00 96.19 891 ASN A C 1
ATOM 6557 O O . ASN A 1 891 ? -29.432 -19.878 22.611 1.00 96.19 891 ASN A O 1
ATOM 6561 N N . ILE A 1 892 ? -31.102 -20.531 21.271 1.00 96.38 892 ILE A N 1
ATOM 6562 C CA . ILE A 1 892 ? -30.275 -21.269 20.307 1.00 96.38 892 ILE A CA 1
ATOM 6563 C C . ILE A 1 892 ? -30.120 -20.396 19.066 1.00 96.38 892 ILE A C 1
ATOM 6565 O O . ILE A 1 892 ? -31.121 -20.104 18.413 1.00 96.38 892 ILE A O 1
ATOM 6569 N N . VAL A 1 893 ? -28.897 -19.994 18.735 1.00 96.25 893 VAL A N 1
ATOM 6570 C CA . VAL A 1 893 ? -28.583 -19.159 17.571 1.00 96.25 893 VAL A CA 1
ATOM 6571 C C . VAL A 1 893 ? -27.852 -20.004 16.537 1.00 96.25 893 VAL A C 1
ATOM 6573 O O . VAL A 1 893 ? -26.729 -20.437 16.765 1.00 96.25 893 VAL A O 1
ATOM 6576 N N . ASN A 1 894 ? -28.494 -20.243 15.398 1.00 95.50 894 ASN A N 1
ATOM 6577 C CA . ASN A 1 894 ? -27.882 -20.900 14.250 1.00 95.50 894 ASN A CA 1
ATOM 6578 C C . ASN A 1 894 ? -27.276 -19.820 13.351 1.00 95.50 894 ASN A C 1
ATOM 6580 O O . ASN A 1 894 ? -28.025 -19.083 12.705 1.00 95.50 894 ASN A O 1
ATOM 6584 N N . ILE A 1 895 ? -25.947 -19.719 13.339 1.00 93.31 895 ILE A N 1
ATOM 6585 C CA . ILE A 1 895 ? -25.206 -18.716 12.569 1.00 93.31 895 ILE A CA 1
ATOM 6586 C C . ILE A 1 895 ? -23.795 -19.215 12.238 1.00 93.31 895 ILE A C 1
ATOM 6588 O O . ILE A 1 895 ? -23.182 -19.972 12.986 1.00 93.31 895 ILE A O 1
ATOM 6592 N N . SER A 1 896 ? -23.274 -18.842 11.076 1.00 90.88 896 SER A N 1
ATOM 6593 C CA . SER A 1 896 ? -21.875 -19.071 10.697 1.00 90.88 896 SER A CA 1
ATOM 6594 C C . SER A 1 896 ? -21.382 -17.877 9.903 1.00 90.88 896 SER A C 1
ATOM 6596 O O . SER A 1 896 ? -22.153 -17.346 9.098 1.00 90.88 896 SER A O 1
ATOM 6598 N N . ASN A 1 897 ? -20.119 -17.490 10.086 1.00 87.12 897 ASN A N 1
ATOM 6599 C CA . ASN A 1 897 ? -19.577 -16.242 9.540 1.00 87.12 897 ASN A CA 1
ATOM 6600 C C . ASN A 1 897 ? -20.473 -15.055 9.943 1.00 87.12 897 ASN A C 1
ATOM 6602 O O . ASN A 1 897 ? -21.073 -14.397 9.091 1.00 87.12 897 ASN A O 1
ATOM 6606 N N . GLY A 1 898 ? -20.683 -14.881 11.246 1.00 87.25 898 GLY A N 1
ATOM 6607 C CA . GLY A 1 898 ? -21.628 -13.920 11.813 1.00 87.25 898 GLY A CA 1
ATOM 6608 C C . GLY A 1 898 ? -21.199 -13.412 13.185 1.00 87.25 898 GLY A C 1
ATOM 6609 O O . GLY A 1 898 ? -20.211 -13.888 13.748 1.00 87.25 898 GLY A O 1
ATOM 6610 N N . SER A 1 899 ? -21.957 -12.459 13.733 1.00 90.88 899 SER A N 1
ATOM 6611 C CA . SER A 1 899 ? -21.696 -11.904 15.065 1.00 90.88 899 SER A CA 1
ATOM 6612 C C . SER A 1 899 ? -22.905 -12.018 15.986 1.00 90.88 899 SER A C 1
ATOM 6614 O O . SER A 1 899 ? -24.046 -11.741 15.598 1.00 90.88 899 SER A O 1
ATOM 6616 N N . ALA A 1 900 ? -22.652 -12.431 17.227 1.00 92.06 900 ALA A N 1
ATOM 6617 C CA . ALA A 1 900 ? -23.668 -12.522 18.265 1.00 92.06 900 ALA A CA 1
ATOM 6618 C C . ALA A 1 900 ? -23.161 -11.937 19.588 1.00 92.06 900 ALA A C 1
ATOM 6620 O O . ALA A 1 900 ? -22.158 -12.372 20.140 1.00 92.06 900 ALA A O 1
ATOM 6621 N N . SER A 1 901 ? -23.911 -10.989 20.134 1.00 90.56 901 SER A N 1
ATOM 6622 C CA . SER A 1 901 ? -23.662 -10.364 21.427 1.00 90.56 901 SER A CA 1
ATOM 6623 C C . SER A 1 901 ? -24.695 -10.823 22.446 1.00 90.56 901 SER A C 1
ATOM 6625 O O . SER A 1 901 ? -25.900 -10.815 22.180 1.00 90.56 901 SER A O 1
ATOM 6627 N N . LEU A 1 902 ? -24.239 -11.212 23.630 1.00 92.12 902 LEU A N 1
ATOM 6628 C CA . LEU A 1 902 ? -25.069 -11.627 24.750 1.00 92.12 902 LEU A CA 1
ATOM 6629 C C . LEU A 1 902 ? -25.030 -10.556 25.842 1.00 92.12 902 LEU A C 1
ATOM 6631 O O . LEU A 1 902 ? -23.992 -10.303 26.441 1.00 92.12 902 LEU A O 1
ATOM 6635 N N . LEU A 1 903 ? -26.169 -9.938 26.146 1.00 89.44 903 LEU A N 1
ATOM 6636 C CA . LEU A 1 903 ? -26.275 -8.956 27.228 1.00 89.44 903 LEU A CA 1
ATOM 6637 C C . LEU A 1 903 ? -25.996 -9.608 28.589 1.00 89.44 903 LEU A C 1
ATOM 6639 O O . LEU A 1 903 ? -26.322 -10.774 28.795 1.00 89.44 903 LEU A O 1
ATOM 6643 N N . SER A 1 904 ? -25.487 -8.833 29.549 1.00 90.19 904 SER A N 1
ATOM 6644 C CA . SER A 1 904 ? -25.163 -9.312 30.900 1.00 90.19 904 SER A CA 1
ATOM 6645 C C . SER A 1 904 ? -26.273 -10.139 31.550 1.00 90.19 904 SER A C 1
ATOM 6647 O O . SER A 1 904 ? -27.464 -9.857 31.381 1.00 90.19 904 SER A O 1
ATOM 6649 N N . ASN A 1 905 ? -25.876 -11.123 32.361 1.00 91.81 905 ASN A N 1
ATOM 6650 C CA . ASN A 1 905 ? -26.778 -12.082 32.999 1.00 91.81 905 ASN A CA 1
ATOM 6651 C C . ASN A 1 905 ? -27.759 -12.738 32.011 1.00 91.81 905 ASN A C 1
ATOM 6653 O O . ASN A 1 905 ? -28.940 -12.878 32.330 1.00 91.81 905 ASN A O 1
ATOM 6657 N N . SER A 1 906 ? -27.313 -13.140 30.823 1.00 94.94 906 SER A N 1
ATOM 6658 C CA . SER A 1 906 ? -28.163 -13.826 29.838 1.00 94.94 906 SER A CA 1
ATOM 6659 C C . SER A 1 906 ? -27.577 -15.178 29.442 1.00 94.94 906 SER A C 1
ATOM 6661 O O . SER A 1 906 ? -26.497 -15.560 29.894 1.00 94.94 906 SER A O 1
ATOM 6663 N N . ARG A 1 907 ? -28.319 -15.945 28.639 1.00 95.56 907 ARG A N 1
ATOM 6664 C CA . ARG A 1 907 ? -27.896 -17.274 28.186 1.00 95.56 907 ARG A CA 1
ATOM 6665 C C . ARG A 1 907 ? -28.131 -17.499 26.692 1.00 95.56 907 ARG A C 1
ATOM 6667 O O . ARG A 1 907 ? -29.241 -17.250 26.213 1.00 95.56 907 ARG A O 1
ATOM 6674 N N . MET A 1 908 ? -27.126 -18.008 25.985 1.00 95.56 908 MET A N 1
ATOM 6675 C CA . MET A 1 908 ? -27.187 -18.314 24.551 1.00 95.56 908 MET A CA 1
ATOM 6676 C C . MET A 1 908 ? -26.268 -19.488 24.197 1.00 95.56 908 MET A C 1
ATOM 6678 O O . MET A 1 908 ? -25.154 -19.556 24.704 1.00 95.56 908 MET A O 1
ATOM 6682 N N . ASP A 1 909 ? -26.702 -20.352 23.277 1.00 95.44 909 ASP A N 1
ATOM 6683 C CA . ASP A 1 909 ? -25.826 -21.294 22.576 1.00 95.44 909 ASP A CA 1
ATOM 6684 C C . ASP A 1 909 ? -25.746 -20.902 21.096 1.00 95.44 909 ASP A C 1
ATOM 6686 O O . ASP A 1 909 ? -26.778 -20.753 20.436 1.00 95.44 909 ASP A O 1
ATOM 6690 N N . VAL A 1 910 ? -24.531 -20.774 20.571 1.00 96.00 910 VAL A N 1
ATOM 6691 C CA . VAL A 1 910 ? -24.242 -20.493 19.162 1.00 96.00 910 VAL A CA 1
ATOM 6692 C C . VAL A 1 910 ? -23.849 -21.788 18.459 1.00 96.00 910 VAL A C 1
ATOM 6694 O O . VAL A 1 910 ? -22.942 -22.505 18.889 1.00 96.00 910 VAL A O 1
ATOM 6697 N N . LEU A 1 911 ? -24.557 -22.107 17.379 1.00 96.00 911 LEU A N 1
ATOM 6698 C CA . LEU A 1 911 ? -24.320 -23.275 16.542 1.00 96.00 911 LEU A CA 1
ATOM 6699 C C . LEU A 1 911 ? -23.829 -22.811 15.175 1.00 96.00 911 LEU A C 1
ATOM 6701 O O . LEU A 1 911 ? -24.555 -22.127 14.452 1.00 96.00 911 LEU A O 1
ATOM 6705 N N . GLY A 1 912 ? -22.628 -23.257 14.820 1.00 92.62 912 GLY A N 1
ATOM 6706 C CA . GLY A 1 912 ? -21.947 -22.936 13.577 1.00 92.62 912 GLY A CA 1
ATOM 6707 C C . GLY A 1 912 ? -20.509 -22.484 13.811 1.00 92.62 912 GLY A C 1
ATOM 6708 O O . GLY A 1 912 ? -19.984 -22.563 14.918 1.00 92.62 912 GLY A O 1
ATOM 6709 N N . SER A 1 913 ? -19.838 -22.109 12.729 1.00 91.25 913 SER A N 1
ATOM 6710 C CA . SER A 1 913 ? -18.385 -21.893 12.705 1.00 91.25 913 SER A CA 1
ATOM 6711 C C . SER A 1 913 ? -18.036 -20.455 12.327 1.00 91.25 913 SER A C 1
ATOM 6713 O O . SER A 1 913 ? -18.825 -19.818 11.624 1.00 91.25 913 SER A O 1
ATOM 6715 N N . ARG A 1 914 ? -16.840 -19.981 12.706 1.00 90.00 914 ARG A N 1
ATOM 6716 C CA . ARG A 1 914 ? -16.321 -18.643 12.342 1.00 90.00 914 ARG A CA 1
ATOM 6717 C C . ARG A 1 914 ? -17.233 -17.512 12.793 1.00 90.00 914 ARG A C 1
ATOM 6719 O O . ARG A 1 914 ? -17.574 -16.630 12.015 1.00 90.00 914 ARG A O 1
ATOM 6726 N N . ASN A 1 915 ? -17.699 -17.580 14.033 1.00 91.81 915 ASN A N 1
ATOM 6727 C CA . ASN A 1 915 ? -18.485 -16.506 14.625 1.00 91.81 915 ASN A CA 1
ATOM 6728 C C . ASN A 1 915 ? -17.641 -15.710 15.618 1.00 91.81 915 ASN A C 1
ATOM 6730 O O . ASN A 1 915 ? -16.863 -16.302 16.369 1.00 91.81 915 ASN A O 1
ATOM 6734 N N . VAL A 1 916 ? -17.859 -14.396 15.662 1.00 92.94 916 VAL A N 1
ATOM 6735 C CA . VAL A 1 916 ? -17.411 -13.554 16.778 1.00 92.94 916 VAL A CA 1
ATOM 6736 C C . VAL A 1 916 ? -18.548 -13.481 17.781 1.00 92.94 916 VAL A C 1
ATOM 6738 O O . VAL A 1 916 ? -19.663 -13.073 17.448 1.00 92.94 916 VAL A O 1
ATOM 6741 N N . VAL A 1 917 ? -18.291 -13.922 19.007 1.00 93.81 917 VAL A N 1
ATOM 6742 C CA . VAL A 1 917 ? -19.304 -13.961 20.057 1.00 93.81 917 VAL A CA 1
ATOM 6743 C C . VAL A 1 917 ? -18.824 -13.180 21.265 1.00 93.81 917 VAL A C 1
ATOM 6745 O O . VAL A 1 917 ? -17.800 -13.506 21.854 1.00 93.81 917 VAL A O 1
ATOM 6748 N N . THR A 1 918 ? -19.578 -12.164 21.660 1.00 91.38 918 THR A N 1
ATOM 6749 C CA . THR A 1 918 ? -19.263 -11.314 22.813 1.00 91.38 918 THR A CA 1
ATOM 6750 C C . THR A 1 918 ? -20.290 -11.537 23.917 1.00 91.38 918 THR A C 1
ATOM 6752 O O . THR A 1 918 ? -21.486 -11.671 23.647 1.00 91.38 918 THR A O 1
ATOM 6755 N N . SER A 1 919 ? -19.857 -11.598 25.176 1.00 91.06 919 SER A N 1
ATOM 6756 C CA . SER A 1 919 ? -20.760 -11.714 26.325 1.00 91.06 919 SER A CA 1
ATOM 6757 C C . SER A 1 919 ? -20.539 -10.625 27.365 1.00 91.06 919 SER A C 1
ATOM 6759 O O . SER A 1 919 ? -19.423 -10.251 27.709 1.00 91.06 919 SER A O 1
ATOM 6761 N N . GLY A 1 920 ? -21.645 -10.103 27.889 1.00 86.44 920 GLY A N 1
ATOM 6762 C CA . GLY A 1 920 ? -21.643 -9.239 29.056 1.00 86.44 920 GLY A CA 1
ATOM 6763 C C . GLY A 1 920 ? -21.550 -10.054 30.343 1.00 86.44 920 GLY A C 1
ATOM 6764 O O . GLY A 1 920 ? -22.116 -11.140 30.424 1.00 86.44 920 GLY A O 1
ATOM 6765 N N . LEU A 1 921 ? -20.950 -9.454 31.373 1.00 88.88 921 LEU A N 1
ATOM 6766 C CA . LEU A 1 921 ? -20.662 -10.071 32.676 1.00 88.88 921 LEU A CA 1
ATOM 6767 C C . LEU A 1 921 ? -21.772 -10.986 33.235 1.00 88.88 921 LEU A C 1
ATOM 6769 O O . LEU A 1 921 ? -22.955 -10.610 33.288 1.00 88.88 921 LEU A O 1
ATOM 6773 N N . GLY A 1 922 ? -21.354 -12.134 33.767 1.00 89.44 922 GLY A N 1
ATOM 6774 C CA . GLY A 1 922 ? -22.195 -13.085 34.493 1.00 89.44 922 GLY A CA 1
ATOM 6775 C C . GLY A 1 922 ? -23.141 -13.887 33.601 1.00 89.44 922 GLY A C 1
ATOM 6776 O O . GLY A 1 922 ? -24.189 -14.329 34.071 1.00 89.44 922 GLY A O 1
ATOM 6777 N N . SER A 1 923 ? -22.823 -14.037 32.321 1.00 94.44 923 SER A N 1
ATOM 6778 C CA . SER A 1 923 ? -23.620 -14.749 31.325 1.00 94.44 923 SER A CA 1
ATOM 6779 C C . SER A 1 923 ? -23.197 -16.212 31.161 1.00 94.44 923 SER A C 1
ATOM 6781 O O . SER A 1 923 ? -22.188 -16.670 31.698 1.00 94.44 923 SER A O 1
ATOM 6783 N N . ALA A 1 924 ? -24.014 -16.973 30.434 1.00 94.88 924 ALA A N 1
ATOM 6784 C CA . ALA A 1 924 ? -23.756 -18.365 30.084 1.00 94.88 924 ALA A CA 1
ATOM 6785 C C . ALA A 1 924 ? -23.769 -18.537 28.559 1.00 94.88 924 ALA A C 1
ATOM 6787 O O . ALA A 1 924 ? -24.817 -18.381 27.928 1.00 94.88 924 ALA A O 1
ATOM 6788 N N . LEU A 1 925 ? -22.615 -18.872 27.984 1.00 94.75 925 LEU A N 1
ATOM 6789 C CA . LEU A 1 925 ? -22.398 -18.980 26.545 1.00 94.75 925 LEU A CA 1
ATOM 6790 C C . LEU A 1 925 ? -21.970 -20.398 26.156 1.00 94.75 925 LEU A C 1
ATOM 6792 O O . LEU A 1 925 ? -20.958 -20.903 26.635 1.00 94.75 925 LEU A O 1
ATOM 6796 N N . GLY A 1 926 ? -22.718 -21.044 25.269 1.00 94.44 926 GLY A N 1
ATOM 6797 C CA . GLY A 1 926 ? -22.296 -22.272 24.601 1.00 94.44 926 GLY A CA 1
ATOM 6798 C C . GLY A 1 926 ? -21.884 -22.013 23.157 1.00 94.44 926 GLY A C 1
ATOM 6799 O O . GLY A 1 926 ? -22.525 -21.230 22.463 1.00 94.44 926 GLY A O 1
ATOM 6800 N N . VAL A 1 927 ? -20.862 -22.714 22.672 1.00 95.19 927 VAL A N 1
ATOM 6801 C CA . VAL A 1 927 ? -20.496 -22.735 21.247 1.00 95.19 927 VAL A CA 1
ATOM 6802 C C . VAL A 1 927 ? -20.334 -24.163 20.744 1.00 95.19 927 VAL A C 1
ATOM 6804 O O . VAL A 1 927 ? -19.849 -25.051 21.454 1.00 95.19 927 VAL A O 1
ATOM 6807 N N . ASN A 1 928 ? -20.781 -24.400 19.514 1.00 94.81 928 ASN A N 1
ATOM 6808 C CA . ASN A 1 928 ? -20.639 -25.673 18.820 1.00 94.81 928 ASN A CA 1
ATOM 6809 C C . ASN A 1 928 ? -20.342 -25.439 17.333 1.00 94.81 928 ASN A C 1
ATOM 6811 O O . ASN A 1 928 ? -21.245 -25.110 16.561 1.00 94.81 928 ASN A O 1
ATOM 6815 N N . GLY A 1 929 ? -19.083 -25.643 16.952 1.00 90.94 929 GLY A N 1
ATOM 6816 C CA . GLY A 1 929 ? -18.566 -25.498 15.594 1.00 90.94 929 GLY A CA 1
ATOM 6817 C C . GLY A 1 929 ? -17.096 -25.081 15.603 1.00 90.94 929 GLY A C 1
ATOM 6818 O O . GLY A 1 929 ? -16.510 -24.897 16.669 1.00 90.94 929 GLY A O 1
ATOM 6819 N N . ASP A 1 930 ? -16.492 -24.992 14.423 1.00 89.06 930 ASP A N 1
ATOM 6820 C CA . ASP A 1 930 ? -15.065 -24.702 14.275 1.00 89.06 930 ASP A CA 1
ATOM 6821 C C . ASP A 1 930 ? -14.778 -23.192 14.299 1.00 89.06 930 ASP A C 1
ATOM 6823 O O . ASP A 1 930 ? -15.598 -22.387 13.852 1.00 89.06 930 ASP A O 1
ATOM 6827 N N . ASP A 1 931 ? -13.589 -22.815 14.763 1.00 89.62 931 ASP A N 1
ATOM 6828 C CA . ASP A 1 931 ? -13.013 -21.475 14.622 1.00 89.62 931 ASP A CA 1
ATOM 6829 C C . ASP A 1 931 ? -13.920 -20.336 15.130 1.00 89.62 931 ASP A C 1
ATOM 6831 O O . ASP A 1 931 ? -14.071 -19.321 14.468 1.00 89.62 931 ASP A O 1
ATOM 6835 N N . ASN A 1 932 ? -14.603 -20.480 16.266 1.00 91.75 932 ASN A N 1
ATOM 6836 C CA . ASN A 1 932 ? -15.317 -19.348 16.870 1.00 91.75 932 ASN A CA 1
ATOM 6837 C C . ASN A 1 932 ? -14.371 -18.542 17.771 1.00 91.75 932 ASN A C 1
ATOM 6839 O O . ASN A 1 932 ? -13.595 -19.131 18.525 1.00 91.75 932 ASN A O 1
ATOM 6843 N N . VAL A 1 933 ? -14.478 -17.211 17.732 1.00 92.62 933 VAL A N 1
ATOM 6844 C CA . VAL A 1 933 ? -13.755 -16.290 18.623 1.00 92.62 933 VAL A CA 1
ATOM 6845 C C . VAL A 1 933 ? -14.731 -15.766 19.668 1.00 92.62 933 VAL A C 1
ATOM 6847 O O . VAL A 1 933 ? -15.733 -15.135 19.331 1.00 92.62 933 VAL A O 1
ATOM 6850 N N . LEU A 1 934 ? -14.467 -16.061 20.937 1.00 92.44 934 LEU A N 1
ATOM 6851 C CA . LEU A 1 934 ? -15.323 -15.690 22.057 1.00 92.44 934 LEU A CA 1
ATOM 6852 C C . LEU A 1 934 ? -14.617 -14.644 22.916 1.00 92.44 934 LEU A C 1
ATOM 6854 O O . LEU A 1 934 ? -13.507 -14.883 23.374 1.00 92.44 934 LEU A O 1
ATOM 6858 N N . SER A 1 935 ? -15.293 -13.534 23.189 1.00 91.12 935 SER A N 1
ATOM 6859 C CA . SER A 1 935 ? -14.856 -12.499 24.127 1.00 91.12 935 SER A CA 1
ATOM 6860 C C . SER A 1 935 ? -15.781 -12.519 25.344 1.00 91.12 935 SER A C 1
ATOM 6862 O O . SER A 1 935 ? -16.961 -12.165 25.240 1.00 91.12 935 SER A O 1
ATOM 6864 N N . ALA A 1 936 ? -15.272 -13.008 26.475 1.00 89.62 936 ALA A N 1
ATOM 6865 C CA . ALA A 1 936 ? -16.053 -13.277 27.681 1.00 89.62 936 ALA A CA 1
ATOM 6866 C C . ALA A 1 936 ? -15.276 -12.885 28.945 1.00 89.62 936 ALA A C 1
ATOM 6868 O O . ALA A 1 936 ? -14.069 -13.101 29.026 1.00 89.62 936 ALA A O 1
ATOM 6869 N N . ASN A 1 937 ? -15.955 -12.331 29.954 1.00 87.06 937 ASN A N 1
ATOM 6870 C CA . ASN A 1 937 ? -15.313 -11.908 31.204 1.00 87.06 937 ASN A CA 1
ATOM 6871 C C . ASN A 1 937 ? -16.177 -12.263 32.416 1.00 87.06 937 ASN A C 1
ATOM 6873 O O . ASN A 1 937 ? -17.280 -11.745 32.596 1.00 87.06 937 ASN A O 1
ATOM 6877 N N . GLY A 1 938 ? -15.663 -13.124 33.296 1.00 87.25 938 GLY A N 1
ATOM 6878 C CA . GLY A 1 938 ? -16.422 -13.596 34.457 1.00 87.25 938 GLY A CA 1
ATOM 6879 C C . GLY A 1 938 ? -17.654 -14.437 34.093 1.00 87.25 938 GLY A C 1
ATOM 6880 O O . GLY A 1 938 ? -18.625 -14.457 34.855 1.00 87.25 938 GLY A O 1
ATOM 6881 N N . ASP A 1 939 ? -17.633 -15.105 32.937 1.00 91.81 939 ASP A N 1
ATOM 6882 C CA . ASP A 1 939 ? -18.765 -15.835 32.361 1.00 91.81 939 ASP A CA 1
ATOM 6883 C C . ASP A 1 939 ? -18.595 -17.364 32.450 1.00 91.81 939 ASP A C 1
ATOM 6885 O O . ASP A 1 939 ? -17.509 -17.900 32.695 1.00 91.81 939 ASP A O 1
ATOM 6889 N N . GLY A 1 940 ? -19.692 -18.098 32.249 1.00 94.81 940 GLY A N 1
ATOM 6890 C CA . GLY A 1 940 ? -19.663 -19.543 32.016 1.00 94.81 940 GLY A CA 1
ATOM 6891 C C . GLY A 1 940 ? -19.609 -19.844 30.520 1.00 94.81 940 GLY A C 1
ATOM 6892 O O . GLY A 1 940 ? -20.552 -19.505 29.808 1.00 94.81 940 GLY A O 1
ATOM 6893 N N . VAL A 1 941 ? -18.548 -20.503 30.053 1.00 95.19 941 VAL A N 1
ATOM 6894 C CA . VAL A 1 941 ? -18.324 -20.811 28.632 1.00 95.19 941 VAL A CA 1
ATOM 6895 C C . VAL A 1 941 ? -18.293 -22.326 28.418 1.00 95.19 941 VAL A C 1
ATOM 6897 O O . VAL A 1 941 ? -17.538 -23.035 29.079 1.00 95.19 941 VAL A O 1
ATOM 6900 N N . TRP A 1 942 ? -19.092 -22.840 27.482 1.00 94.69 942 TRP A N 1
ATOM 6901 C CA . TRP A 1 942 ? -19.125 -24.257 27.107 1.00 94.69 942 TRP A CA 1
ATOM 6902 C C . TRP A 1 942 ? -18.689 -24.450 25.656 1.00 94.69 942 TRP A C 1
ATOM 6904 O O . TRP A 1 942 ? -19.416 -24.090 24.730 1.00 94.69 942 TRP A O 1
ATOM 6914 N N . ILE A 1 943 ? -17.538 -25.090 25.460 1.00 94.56 943 ILE A N 1
ATOM 6915 C CA . ILE A 1 943 ? -17.058 -25.522 24.146 1.00 94.56 943 ILE A CA 1
ATOM 6916 C C . ILE A 1 943 ? -17.566 -26.946 23.909 1.00 94.56 943 ILE A C 1
ATOM 6918 O O . ILE A 1 943 ? -17.012 -27.915 24.430 1.00 94.56 943 ILE A O 1
ATOM 6922 N N . ASN A 1 944 ? -18.660 -27.071 23.155 1.00 91.94 944 ASN A N 1
ATOM 6923 C CA . ASN A 1 944 ? -19.388 -28.332 22.976 1.00 91.94 944 ASN A CA 1
ATOM 6924 C C . ASN A 1 944 ? -19.043 -29.075 21.675 1.00 91.94 944 ASN A C 1
ATOM 6926 O O . ASN A 1 944 ? -19.434 -30.233 21.520 1.00 91.94 944 ASN A O 1
ATOM 6930 N N . GLY A 1 945 ? -18.327 -28.444 20.742 1.00 88.00 945 GLY A N 1
ATOM 6931 C CA . GLY A 1 945 ? -17.910 -29.072 19.490 1.00 88.00 945 GLY A CA 1
ATOM 6932 C C . GLY A 1 945 ? -17.017 -28.177 18.636 1.00 88.00 945 GLY A C 1
ATOM 6933 O O . GLY A 1 945 ? -16.994 -26.964 18.829 1.00 88.00 945 GLY A O 1
ATOM 6934 N N . GLY A 1 946 ? -16.315 -28.806 17.691 1.00 86.00 946 GLY A N 1
ATOM 6935 C CA . GLY A 1 946 ? -15.401 -28.163 16.746 1.00 86.00 946 GLY A CA 1
ATOM 6936 C C . GLY A 1 946 ? -13.964 -27.994 17.248 1.00 86.00 946 GLY A C 1
ATOM 6937 O O . GLY A 1 946 ? -13.608 -28.390 18.358 1.00 86.00 946 GLY A O 1
ATOM 6938 N N . SER A 1 947 ? -13.120 -27.437 16.393 1.00 84.31 947 SER A N 1
ATOM 6939 C CA . SER A 1 947 ? -11.690 -27.202 16.597 1.00 84.31 947 SER A CA 1
ATOM 6940 C C . SER A 1 947 ? -11.323 -25.757 16.256 1.00 84.31 947 SER A C 1
ATOM 6942 O O . SER A 1 947 ? -12.088 -25.081 15.580 1.00 84.31 947 SER A O 1
ATOM 6944 N N . GLY A 1 948 ? -10.186 -25.269 16.759 1.00 82.44 948 GLY A N 1
ATOM 6945 C CA . GLY A 1 948 ? -9.720 -23.900 16.483 1.00 82.44 948 GLY A CA 1
ATOM 6946 C C . GLY A 1 948 ? -10.513 -22.786 17.180 1.00 82.44 948 GLY A C 1
ATOM 6947 O O . GLY A 1 948 ? -10.329 -21.620 16.854 1.00 82.44 948 GLY A O 1
ATOM 6948 N N . ASN A 1 949 ? -11.392 -23.121 18.133 1.00 88.94 949 ASN A N 1
ATOM 6949 C CA . ASN A 1 949 ? -12.101 -22.115 18.925 1.00 88.94 949 ASN A CA 1
ATOM 6950 C C . ASN A 1 949 ? -11.122 -21.373 19.848 1.00 88.94 949 ASN A C 1
ATOM 6952 O O . ASN A 1 949 ? -10.282 -22.007 20.492 1.00 88.94 949 ASN A O 1
ATOM 6956 N N . ILE A 1 950 ? -11.282 -20.057 19.948 1.00 89.25 950 ILE A N 1
ATOM 6957 C CA . ILE A 1 950 ? -10.468 -19.169 20.780 1.00 89.25 950 ILE A CA 1
ATOM 6958 C C . ILE A 1 950 ? -11.392 -18.502 21.801 1.00 89.25 950 ILE A C 1
ATOM 6960 O O . ILE A 1 950 ? -12.449 -17.988 21.437 1.00 89.25 950 ILE A O 1
ATOM 6964 N N . VAL A 1 951 ? -11.012 -18.526 23.077 1.00 90.50 951 VAL A N 1
ATOM 6965 C CA . VAL A 1 951 ? -11.706 -17.807 24.154 1.00 90.50 951 VAL A CA 1
ATOM 6966 C C . VAL A 1 951 ? -10.741 -16.798 24.749 1.00 90.50 951 VAL A C 1
ATOM 6968 O O . VAL A 1 951 ? -9.700 -17.193 25.273 1.00 90.50 951 VAL A O 1
ATOM 6971 N N . SER A 1 952 ? -11.118 -15.528 24.697 1.00 87.56 952 SER A N 1
ATOM 6972 C CA . SER A 1 952 ? -10.340 -14.411 25.219 1.00 87.56 952 SER A CA 1
ATOM 6973 C C . SER A 1 952 ? -11.099 -13.686 26.336 1.00 87.56 952 SER A C 1
ATOM 6975 O O . SER A 1 952 ? -12.338 -13.673 26.359 1.00 87.56 952 SER A O 1
ATOM 6977 N N . GLY A 1 953 ? -10.352 -13.102 27.271 1.00 81.88 953 GLY A N 1
ATOM 6978 C CA . GLY A 1 953 ? -10.859 -12.475 28.490 1.00 81.88 953 GLY A CA 1
ATOM 6979 C C . GLY A 1 953 ? -10.660 -13.323 29.753 1.00 81.88 953 GLY A C 1
ATOM 6980 O O . GLY A 1 953 ? -10.277 -14.495 29.717 1.00 81.88 953 GLY A O 1
ATOM 6981 N N . SER A 1 954 ? -10.907 -12.715 30.914 1.00 84.94 954 SER A N 1
ATOM 6982 C CA . SER A 1 954 ? -10.444 -13.210 32.217 1.00 84.94 954 SER A CA 1
ATOM 6983 C C . SER A 1 954 ? -11.571 -13.667 33.150 1.00 84.94 954 SER A C 1
ATOM 6985 O O . SER A 1 954 ? -12.736 -13.271 33.046 1.00 84.94 954 SER A O 1
ATOM 6987 N N . GLY A 1 955 ? -11.220 -14.517 34.120 1.00 87.56 955 GLY A N 1
ATOM 6988 C CA . GLY A 1 955 ? -12.134 -14.928 35.194 1.00 87.56 955 GLY A CA 1
ATOM 6989 C C . GLY A 1 955 ? -13.271 -15.863 34.765 1.00 87.56 955 GLY A C 1
ATOM 6990 O O . GLY A 1 955 ? -14.239 -16.025 35.511 1.00 87.56 955 GLY A O 1
ATOM 6991 N N . ASN A 1 956 ? -13.181 -16.478 33.586 1.00 91.38 956 ASN A N 1
ATOM 6992 C CA . ASN A 1 956 ? -14.222 -17.348 33.050 1.00 91.38 956 ASN A CA 1
ATOM 6993 C C . ASN A 1 956 ? -14.164 -18.759 33.647 1.00 91.38 956 ASN A C 1
ATOM 6995 O O . ASN A 1 956 ? -13.108 -19.266 34.034 1.00 91.38 956 ASN A O 1
ATOM 6999 N N . THR A 1 957 ? -15.310 -19.439 33.673 1.00 94.31 957 THR A N 1
ATOM 7000 C CA . THR A 1 957 ? -15.383 -20.891 33.888 1.00 94.31 957 THR A CA 1
ATOM 7001 C C . THR A 1 957 ? -15.617 -21.570 32.547 1.00 94.31 957 THR A C 1
ATOM 7003 O O . THR A 1 957 ? -16.726 -21.524 32.018 1.00 94.31 957 THR A O 1
ATOM 7006 N N . ILE A 1 958 ? -14.580 -22.206 32.006 1.00 94.56 958 ILE A N 1
ATOM 7007 C CA . ILE A 1 958 ? -14.581 -22.803 30.671 1.00 94.56 958 ILE A CA 1
ATOM 7008 C C . ILE A 1 958 ? -14.707 -24.320 30.805 1.00 94.56 958 ILE A C 1
ATOM 7010 O O . ILE A 1 958 ? -13.860 -24.975 31.408 1.00 94.56 958 ILE A O 1
ATOM 7014 N N . ALA A 1 959 ? -15.768 -24.887 30.243 1.00 94.19 959 ALA A N 1
ATOM 7015 C CA . ALA A 1 959 ? -15.969 -26.325 30.136 1.00 94.19 959 ALA A CA 1
ATOM 7016 C C . ALA A 1 959 ? -15.720 -26.773 28.693 1.00 94.19 959 ALA A C 1
ATOM 7018 O O . ALA A 1 959 ? -16.383 -26.294 27.772 1.00 94.19 959 ALA A O 1
ATOM 7019 N N . VAL A 1 960 ? -14.787 -27.702 28.498 1.00 93.12 960 VAL A N 1
ATOM 7020 C CA . VAL A 1 960 ? -14.392 -28.201 27.174 1.00 93.12 960 VAL A CA 1
ATOM 7021 C C . VAL A 1 960 ? -14.817 -29.656 27.048 1.00 93.12 960 VAL A C 1
ATOM 7023 O O . VAL A 1 960 ? -14.474 -30.477 27.892 1.00 93.12 960 VAL A O 1
ATOM 7026 N N . ALA A 1 961 ? -15.594 -29.994 26.019 1.00 91.75 961 ALA A N 1
ATOM 7027 C CA . ALA A 1 961 ? -15.982 -31.383 25.790 1.00 91.75 961 ALA A CA 1
ATOM 7028 C C . ALA A 1 961 ? -14.776 -32.257 25.382 1.00 91.75 961 ALA A C 1
ATOM 7030 O O . ALA A 1 961 ? -13.785 -31.783 24.826 1.00 91.75 961 ALA A O 1
ATOM 7031 N N . ALA A 1 962 ? -14.877 -33.567 25.621 1.00 87.38 962 ALA A N 1
ATOM 7032 C CA . ALA A 1 962 ? -13.791 -34.505 25.347 1.00 87.38 962 ALA A CA 1
ATOM 7033 C C . ALA A 1 962 ? -13.356 -34.509 23.866 1.00 87.38 962 ALA A C 1
ATOM 7035 O O . ALA A 1 962 ? -14.191 -34.592 22.965 1.00 87.38 962 ALA A O 1
ATOM 7036 N N . ASN A 1 963 ? -12.037 -34.558 23.638 1.00 81.44 963 ASN A N 1
ATOM 7037 C CA . ASN A 1 963 ? -11.378 -34.539 22.320 1.00 81.44 963 ASN A CA 1
ATOM 7038 C C . ASN A 1 963 ? -11.523 -33.225 21.534 1.00 81.44 963 ASN A C 1
ATOM 7040 O O . ASN A 1 963 ? -11.366 -33.234 20.314 1.00 81.44 963 ASN A O 1
ATOM 7044 N N . LEU A 1 964 ? -11.804 -32.115 22.214 1.00 85.19 964 LEU A N 1
ATOM 7045 C CA . LEU A 1 964 ? -11.782 -30.782 21.619 1.00 85.19 964 LEU A CA 1
ATOM 7046 C C . LEU A 1 964 ? -10.523 -30.026 22.055 1.00 85.19 964 LEU A C 1
ATOM 7048 O O . LEU A 1 964 ? -9.942 -30.310 23.104 1.00 85.19 964 LEU A O 1
ATOM 7052 N N . SER A 1 965 ? -10.113 -29.059 21.240 1.00 79.69 965 SER A N 1
ATOM 7053 C CA . SER A 1 965 ? -9.069 -28.092 21.572 1.00 79.69 965 SER A CA 1
ATOM 7054 C C . SER A 1 965 ? -9.672 -26.695 21.579 1.00 79.69 965 SER A C 1
ATOM 7056 O O . SER A 1 965 ? -10.442 -26.349 20.680 1.00 79.69 965 SER A O 1
ATOM 7058 N N . VAL A 1 966 ? -9.294 -25.903 22.572 1.00 84.56 966 VAL A N 1
ATOM 7059 C CA . VAL A 1 966 ? -9.608 -24.480 22.652 1.00 84.56 966 VAL A CA 1
ATOM 7060 C C . VAL A 1 966 ? -8.332 -23.753 23.035 1.00 84.56 966 VAL A C 1
ATOM 7062 O O . VAL A 1 966 ? -7.613 -24.203 23.933 1.00 84.56 966 VAL A O 1
ATOM 7065 N N . ASP A 1 967 ? -8.068 -22.649 22.357 1.00 83.81 967 ASP A N 1
ATOM 7066 C CA . ASP A 1 967 ? -7.020 -21.728 22.759 1.00 83.81 967 ASP A CA 1
ATOM 7067 C C . ASP A 1 967 ? -7.651 -20.745 23.746 1.00 83.81 967 ASP A C 1
ATOM 7069 O O . ASP A 1 967 ? -8.507 -19.938 23.388 1.00 83.81 967 ASP A O 1
ATOM 7073 N N . VAL A 1 968 ? -7.304 -20.892 25.026 1.00 82.50 968 VAL A N 1
ATOM 7074 C CA . VAL A 1 968 ? -7.728 -19.960 26.076 1.00 82.50 968 VAL A CA 1
ATOM 7075 C C . VAL A 1 968 ? -6.624 -18.947 26.250 1.00 82.50 968 VAL A C 1
ATOM 7077 O O . VAL A 1 968 ? -5.490 -19.316 26.568 1.00 82.50 968 VAL A O 1
ATOM 7080 N N . VAL A 1 969 ? -6.974 -17.689 26.052 1.00 70.31 969 VAL A N 1
ATOM 7081 C CA . VAL A 1 969 ? -6.055 -16.579 26.217 1.00 70.31 969 VAL A CA 1
ATOM 7082 C C . VAL A 1 969 ? -6.459 -15.792 27.460 1.00 70.31 969 VAL A C 1
ATOM 7084 O O . VAL A 1 969 ? -7.627 -15.775 27.839 1.00 70.31 969 VAL A O 1
ATOM 7087 N N . ASP A 1 970 ? -5.456 -15.223 28.126 1.00 73.69 970 ASP A N 1
ATOM 7088 C CA . ASP A 1 970 ? -5.555 -14.454 29.375 1.00 73.69 970 ASP A CA 1
ATOM 7089 C C . ASP A 1 970 ? -5.691 -15.275 30.669 1.00 73.69 970 ASP A C 1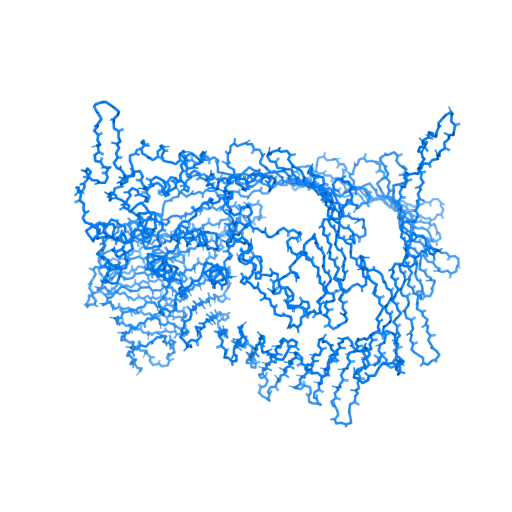
ATOM 7091 O O . ASP A 1 970 ? -5.982 -16.479 30.693 1.00 73.69 970 ASP A O 1
ATOM 7095 N N . ASP A 1 971 ? -5.367 -14.620 31.784 1.00 72.94 971 ASP A N 1
ATOM 7096 C CA . ASP A 1 971 ? -5.207 -15.244 33.089 1.00 72.94 971 ASP A CA 1
ATOM 7097 C C . ASP A 1 971 ? -6.514 -15.308 33.903 1.00 72.94 971 ASP A C 1
ATOM 7099 O O . ASP A 1 971 ? -7.573 -14.787 33.555 1.00 72.94 971 ASP A O 1
ATOM 7103 N N . GLY A 1 972 ? -6.479 -16.068 35.001 1.00 80.94 972 GLY A N 1
ATOM 7104 C CA . GLY A 1 972 ? -7.626 -16.197 35.907 1.00 80.94 972 GLY A CA 1
ATOM 7105 C C . GLY A 1 972 ? -8.779 -17.081 35.408 1.00 80.94 972 GLY A C 1
ATOM 7106 O O . GLY A 1 972 ? -9.777 -17.211 36.115 1.00 80.94 972 GLY A O 1
ATOM 7107 N N . ASN A 1 973 ? -8.647 -17.727 34.247 1.00 88.12 973 ASN A N 1
ATOM 7108 C CA . ASN A 1 973 ? -9.636 -18.666 33.714 1.00 88.12 973 ASN A CA 1
ATOM 7109 C C . ASN A 1 973 ? -9.567 -20.046 34.403 1.00 88.12 973 ASN A C 1
ATOM 7111 O O . ASN A 1 973 ? -8.492 -20.608 34.628 1.00 88.12 973 ASN A O 1
ATOM 7115 N N . SER A 1 974 ? -10.726 -20.627 34.727 1.00 91.00 974 SER A N 1
ATOM 7116 C CA . SER A 1 974 ? -10.851 -21.986 35.268 1.00 91.00 974 SER A CA 1
ATOM 7117 C C . SER A 1 974 ? -11.300 -22.949 34.174 1.00 91.00 974 SER A C 1
ATOM 7119 O O . SER A 1 974 ? -12.430 -22.862 33.699 1.00 91.00 974 SER A O 1
ATOM 7121 N N . ILE A 1 975 ? -10.420 -23.877 33.787 1.00 89.44 975 ILE A N 1
ATOM 7122 C CA . ILE A 1 975 ? -10.677 -24.838 32.708 1.00 89.44 975 ILE A CA 1
ATOM 7123 C C . ILE A 1 975 ? -11.058 -26.200 33.298 1.00 89.44 975 ILE A C 1
ATOM 7125 O O . ILE A 1 975 ? -10.280 -26.814 34.029 1.00 89.44 975 ILE A O 1
ATOM 7129 N N . ASN A 1 976 ? -12.248 -26.681 32.943 1.00 87.75 976 ASN A N 1
ATOM 7130 C CA . ASN A 1 976 ? -12.725 -28.034 33.207 1.00 87.75 976 ASN A CA 1
ATOM 7131 C C . ASN A 1 976 ? -12.767 -28.805 31.880 1.00 87.75 976 ASN A C 1
ATOM 7133 O O . ASN A 1 976 ? -13.651 -28.564 31.058 1.00 87.75 976 ASN A O 1
ATOM 7137 N N . ALA A 1 977 ? -11.802 -29.703 31.681 1.00 75.25 977 ALA A N 1
ATOM 7138 C CA . ALA A 1 977 ? -11.680 -30.551 30.493 1.00 75.25 977 ALA A CA 1
ATOM 7139 C C . ALA A 1 977 ? -12.153 -31.989 30.750 1.00 75.25 977 ALA A C 1
ATOM 7141 O O . ALA A 1 977 ? -11.970 -32.477 31.894 1.00 75.25 977 ALA A O 1
#

pLDDT: mean 89.81, std 9.07, range [30.97, 98.56]

Sequence (977 aa):
MEWDTTTTDVSTLNADGGATRTVSDVNANGSLRDKTVTTVSGDRRLTMIARDVDGNGANDQTEAVQIQADGATVDTVSNLQTDGSVKSKRMSTVSGDGLSSQTDFSELTTHYNFVWVGYWLPVPYQSLDVIKAVTDVITLNADGGRVDTFTQYMGPVSGTISERIVTTTSDDGLSVSKQWTASNGAAAINQTSSDVTTYNADGSTTRVVTDQLPGGGSGVGSGGSGLLDKAVIDVSASTLKTTYQLDVNGDGTFDRTGISTVGVDGASAGTITIKNLDGSLRQKEAAATSLDGLRQNLTRDSNGDGAYDHFESGRQEASGATSRVVWETKSSGALGDRIVTLASANGLATTEALDTNGDGVVDWSQLSVEKINANGSRTTTLSDLNANGTLRDRIVTTFSANGLSKTSQINLNGLGNAIETETDVTTLNADGSLTRTVTDLYADSSLKGKSVFTASANGKSATTTIDIDGDAVTDKTISVNEDADGIKVSTVTFKDGATATTTTSFDGLTTTMTTSAGVTQRRAELGDGTGSYSWNSTDSHGNSLASSSHTIDENKIDAYVYSSQNSSGTIRIETDALQQYLSKAERLYDAAFDRDMFVDERELIGKYINSSTNAFDANQLANDLMNATEFSTRYGALSNLQFVERVYANALGRAASASEAASYVKQLNAGTLTRADLLNAISENAEHIADGNAHAATNNSVQSAASFALDHTVDKQQAEDMVTRLYQTALGRDPTATELSNGYQAIVEGSGTEAGLANNIVSPQWVWWPYIANPSQFDQTYGSLSNADFVTRLYLNSMGRNPTAAESSDWTAMLDNGAVTRGDMIYALAESLEHLAYMGSQAGQAVTASNQTLNYGENAIVRINGGGNTINASSGDILTIGGNGAGGVNNIVNISNGSASLLSNSRMDVLGSRNVVTSGLGSALGVNGDDNVLSANGDGVWINGGSGNIVSGSGNTIAVAANLSVDVVDDGNSINA